Protein AF-0000000080194869 (afdb_homodimer)

Solvent-accessible surface area (backbone atoms only — not comparable to full-atom values): 41767 Å² total; per-residue (Å²): 126,69,78,68,64,64,16,72,63,57,71,73,49,74,93,70,53,72,65,72,45,51,55,56,50,19,60,76,53,68,20,44,69,25,45,59,92,60,49,65,45,48,46,53,67,65,44,53,49,39,43,52,49,51,62,72,37,24,84,84,41,18,60,51,36,20,68,37,50,48,48,32,43,66,62,29,32,49,43,50,25,54,52,46,25,64,74,42,74,34,86,83,55,42,61,69,20,38,37,48,28,40,13,42,47,22,34,52,30,38,46,30,50,30,46,28,39,77,64,29,23,33,37,39,50,33,45,41,68,62,59,57,59,49,34,33,45,60,30,34,28,38,82,32,75,32,58,48,42,81,43,91,80,39,36,22,59,58,39,43,64,51,69,67,51,48,57,67,53,57,52,97,46,45,44,35,40,47,42,54,44,32,21,69,55,48,1,16,41,68,48,69,67,59,50,48,53,51,48,52,52,28,62,76,65,53,28,37,36,41,35,41,27,49,31,50,64,30,38,69,81,43,74,64,74,62,66,50,50,42,90,84,26,39,76,37,23,41,37,30,25,34,47,20,72,68,45,41,26,49,5,57,29,48,15,23,35,38,31,37,46,84,64,35,49,51,31,47,58,49,38,42,52,39,38,29,40,53,43,24,48,58,39,52,18,47,21,54,32,52,55,53,38,72,76,44,68,46,55,61,53,52,27,51,54,48,49,52,35,44,52,51,50,43,49,46,36,43,74,47,66,31,47,44,24,49,42,29,18,55,48,35,34,30,30,41,48,77,54,44,38,50,85,78,42,50,55,88,84,48,77,87,51,53,58,20,45,35,38,27,55,38,33,20,72,77,45,29,35,24,41,35,31,41,45,74,20,43,55,82,91,49,28,83,79,34,30,49,26,34,32,35,34,40,45,50,46,68,65,56,54,50,53,38,42,63,36,48,48,62,50,55,80,41,45,52,80,76,75,71,86,114,127,69,78,67,63,65,17,70,63,57,72,74,50,74,93,70,54,72,66,73,46,52,55,56,50,18,60,75,52,68,22,46,68,26,46,58,91,60,49,64,48,48,46,53,67,68,44,55,49,38,43,51,49,52,61,72,37,25,86,85,41,18,59,51,34,21,67,37,49,46,50,32,43,67,62,29,34,46,42,52,24,53,53,45,22,64,74,43,73,34,87,82,54,42,62,68,21,40,35,47,28,41,13,41,47,22,35,52,30,38,45,30,51,31,47,29,38,78,62,27,23,34,37,38,49,34,45,40,68,62,60,57,59,47,35,34,44,60,29,34,26,39,84,31,74,32,59,47,41,80,45,92,78,37,37,22,59,58,38,41,65,52,68,68,52,49,57,68,54,57,52,96,46,44,44,35,40,47,41,56,44,33,20,68,54,49,0,16,40,68,50,70,67,60,50,47,52,52,47,50,52,28,62,74,65,52,28,36,34,39,35,39,28,51,31,50,64,30,39,70,81,44,74,64,72,61,66,49,49,42,91,84,25,42,74,36,24,40,39,29,26,34,47,20,71,68,44,39,25,49,4,57,28,47,15,23,35,37,30,38,45,84,64,36,49,51,32,47,58,49,38,44,50,39,37,27,39,52,42,24,48,59,40,51,17,47,20,55,32,53,57,53,39,72,76,47,65,46,56,60,52,51,27,51,54,46,49,53,34,45,51,50,51,43,48,45,35,45,74,45,67,32,49,43,25,49,42,30,19,57,50,35,34,31,30,42,49,77,53,44,39,51,85,77,41,49,55,88,84,48,77,86,51,53,58,21,45,34,38,28,56,40,34,19,72,77,46,29,35,23,42,35,32,41,44,74,21,43,55,81,91,49,29,83,79,36,30,49,26,34,32,36,34,40,46,50,46,69,66,57,53,51,52,37,42,64,36,48,49,62,50,55,80,42,45,53,78,76,74,74,84,112

Radius of gyration: 28.31 Å; Cα contacts (8 Å, |Δi|>4): 1845; chains: 2; bounding box: 58×111×61 Å

Organism: NCBI:txid67003

Sequence (844 aa):
MSLVRTADRLLTLPKETIWHEMTPLANEHKAVNLGQGFPSFPPPPFLLEELQRIIEESAIHPINHQYARAQGHPDLVAAIANMYIKRLSRVDVTESNVLVTNGTTQALNITFQALLNHGDEVIVFEPFYDAYIHDIELAGGVVKYVQLTPSESNIADDWCFSESQLLAAVTPKTKVILLNTPQNIPGKTWTRDELHLLTRVAIDKDLVVVSDEVYMTLAYDSPHISIASIPGMWERTLTVCSIGKMFSCTGWKIGWAVGPSWLIHPLSQIAAYQTFSVATPLQIAAARAIQRAEGNDYHEIHAAGYMVRRDLLCEVLTSIGLTPVKPSSGFFVLADISRVDPAHYYNPEDKQYAKDWQFCRWLVKAIGVCAIPTTAFCATESRKLYEKYVRFAFCKTEDDIREAAVRLKKLQNHFLESTKDKMSLVRTADRLLTLPKETIWHEMTPLANEHKAVNLGQGFPSFPPPPFLLEELQRIIEESAIHPINHQYARAQGHPDLVAAIANMYIKRLSRVDVTESNVLVTNGTTQALNITFQALLNHGDEVIVFEPFYDAYIHDIELAGGVVKYVQLTPSESNIADDWCFSESQLLAAVTPKTKVILLNTPQNIPGKTWTRDELHLLTRVAIDKDLVVVSDEVYMTLAYDSPHISIASIPGMWERTLTVCSIGKMFSCTGWKIGWAVGPSWLIHPLSQIAAYQTFSVATPLQIAAARAIQRAEGNDYHEIHAAGYMVRRDLLCEVLTSIGLTPVKPSSGFFVLADISRVDPAHYYNPEDKQYAKDWQFCRWLVKAIGVCAIPTTAFCATESRKLYEKYVRFAFCKTEDDIREAAVRLKKLQNHFLESTKDK

Structure (mmCIF, N/CA/C/O backbone):
data_AF-0000000080194869-model_v1
#
loop_
_entity.id
_entity.type
_entity.pdbx_description
1 polymer 'Putative kynurenine aminotransferase'
#
loop_
_atom_site.group_PDB
_atom_site.id
_atom_site.type_symbol
_atom_site.label_atom_id
_atom_site.label_alt_id
_atom_site.label_comp_id
_atom_site.label_asym_id
_atom_site.label_entity_id
_atom_site.label_seq_id
_atom_site.pdbx_PDB_ins_code
_atom_site.Cartn_x
_atom_site.Cartn_y
_atom_site.Cartn_z
_atom_site.occupancy
_atom_site.B_iso_or_equiv
_atom_site.auth_seq_id
_atom_site.auth_comp_id
_atom_site.auth_asym_id
_atom_site.auth_atom_id
_atom_site.pdbx_PDB_model_num
ATOM 1 N N . MET A 1 1 ? 24.688 3.416 -19.047 1 48.31 1 MET A N 1
ATOM 2 C CA . MET A 1 1 ? 23.453 3.605 -18.297 1 48.31 1 MET A CA 1
ATOM 3 C C . MET A 1 1 ? 22.234 3.393 -19.188 1 48.31 1 MET A C 1
ATOM 5 O O . MET A 1 1 ? 22.297 3.625 -20.391 1 48.31 1 MET A O 1
ATOM 9 N N . SER A 1 2 ? 21.328 2.465 -18.766 1 57.03 2 SER A N 1
ATOM 10 C CA . SER A 1 2 ? 20.172 2.197 -19.609 1 57.03 2 SER A CA 1
ATOM 11 C C . SER A 1 2 ? 19.531 3.494 -20.094 1 57.03 2 SER A C 1
ATOM 13 O O . SER A 1 2 ? 19.453 4.473 -19.359 1 57.03 2 SER A O 1
ATOM 15 N N . LEU A 1 3 ? 19.391 3.588 -21.312 1 66.31 3 LEU A N 1
ATOM 16 C CA . LEU A 1 3 ? 18.719 4.652 -22.047 1 66.31 3 LEU A CA 1
ATOM 17 C C . LEU A 1 3 ? 17.234 4.676 -21.719 1 66.31 3 LEU A C 1
ATOM 19 O O . LEU A 1 3 ? 16.5 5.574 -22.156 1 66.31 3 LEU A O 1
ATOM 23 N N . VAL A 1 4 ? 16.844 3.828 -20.859 1 77.31 4 VAL A N 1
ATOM 24 C CA . VAL A 1 4 ? 15.398 3.729 -20.625 1 77.31 4 VAL A CA 1
ATOM 25 C C . VAL A 1 4 ? 14.93 4.902 -19.766 1 77.31 4 VAL A C 1
ATOM 27 O O . VAL A 1 4 ? 15.469 5.137 -18.688 1 77.31 4 VAL A O 1
ATOM 30 N N . ARG A 1 5 ? 14.117 5.664 -20.375 1 88 5 ARG A N 1
ATOM 31 C CA . ARG A 1 5 ? 13.555 6.848 -19.734 1 88 5 ARG A CA 1
ATOM 32 C C . ARG A 1 5 ? 12.398 6.465 -18.797 1 88 5 ARG A C 1
ATOM 34 O O . ARG A 1 5 ? 11.586 5.602 -19.141 1 88 5 ARG A O 1
ATOM 41 N N . THR A 1 6 ? 12.312 7.098 -17.641 1 93.25 6 THR A N 1
ATOM 42 C CA . THR A 1 6 ? 11.219 6.91 -16.688 1 93.25 6 THR A CA 1
ATOM 43 C C . THR A 1 6 ? 9.922 7.504 -17.219 1 93.25 6 THR A C 1
ATOM 45 O O . THR A 1 6 ? 9.93 8.211 -18.234 1 93.25 6 THR A O 1
ATOM 48 N N . ALA A 1 7 ? 8.867 7.172 -16.656 1 95.5 7 ALA A N 1
ATOM 49 C CA . ALA A 1 7 ? 7.547 7.598 -17.094 1 95.5 7 ALA A CA 1
ATOM 50 C C . ALA A 1 7 ? 7.383 9.109 -16.969 1 95.5 7 ALA A C 1
ATOM 52 O O . ALA A 1 7 ? 7.871 9.711 -16 1 95.5 7 ALA A O 1
ATOM 53 N N . ASP A 1 8 ? 6.59 9.734 -17.812 1 94.12 8 ASP A N 1
ATOM 54 C CA . ASP A 1 8 ? 6.367 11.18 -17.875 1 94.12 8 ASP A CA 1
ATOM 55 C C . ASP A 1 8 ? 5.574 11.656 -16.656 1 94.12 8 ASP A C 1
ATOM 57 O O . ASP A 1 8 ? 5.707 12.812 -16.25 1 94.12 8 ASP A O 1
ATOM 61 N N . ARG A 1 9 ? 4.805 10.789 -16.078 1 93.19 9 ARG A N 1
ATOM 62 C CA . ARG A 1 9 ? 3.965 11.18 -14.953 1 93.19 9 ARG A CA 1
ATOM 63 C C . ARG A 1 9 ? 4.816 11.562 -13.75 1 93.19 9 ARG A C 1
ATOM 65 O O . ARG A 1 9 ? 4.344 12.266 -12.852 1 93.19 9 ARG A O 1
ATOM 72 N N . LEU A 1 10 ? 6.078 11.133 -13.727 1 93.62 10 LEU A N 1
ATOM 73 C CA . LEU A 1 10 ? 6.977 11.453 -12.617 1 93.62 10 LEU A CA 1
ATOM 74 C C . LEU A 1 10 ? 7.398 12.922 -12.664 1 93.62 10 LEU A C 1
ATOM 76 O O . LEU A 1 10 ? 7.922 13.445 -11.68 1 93.62 10 LEU A O 1
ATOM 80 N N . LEU A 1 11 ? 7.207 13.508 -13.82 1 89.81 11 LEU A N 1
ATOM 81 C CA . LEU A 1 11 ? 7.656 14.883 -14.023 1 89.81 11 LEU A CA 1
ATOM 82 C C . LEU A 1 11 ? 6.887 15.836 -13.117 1 89.81 11 LEU A C 1
ATOM 84 O O . LEU A 1 11 ? 7.359 16.938 -12.828 1 89.81 11 LEU A O 1
ATOM 88 N N . THR A 1 12 ? 5.715 15.43 -12.625 1 86.5 12 THR A N 1
ATOM 89 C CA . THR A 1 12 ? 4.891 16.297 -11.789 1 86.5 12 THR A CA 1
ATOM 90 C C . THR A 1 12 ? 5.309 16.188 -10.328 1 86.5 12 THR A C 1
ATOM 92 O O . THR A 1 12 ? 4.895 16.984 -9.492 1 86.5 12 THR A O 1
ATOM 95 N N . LEU A 1 13 ? 6.102 15.188 -9.984 1 89.19 13 LEU A N 1
ATOM 96 C CA . LEU A 1 13 ? 6.484 14.969 -8.594 1 89.19 13 LEU A CA 1
ATOM 97 C C . LEU A 1 13 ? 7.68 15.836 -8.219 1 89.19 13 LEU A C 1
ATOM 99 O O . LEU A 1 13 ? 8.586 16.047 -9.023 1 89.19 13 LEU A O 1
ATOM 103 N N . PRO A 1 14 ? 7.621 16.344 -6.988 1 83.81 14 PRO A N 1
ATOM 104 C CA . PRO A 1 14 ? 8.758 17.156 -6.555 1 83.81 14 PRO A CA 1
ATOM 105 C C . PRO A 1 14 ? 10.023 16.344 -6.336 1 83.81 14 PRO A C 1
ATOM 107 O O . PRO A 1 14 ? 9.945 15.164 -5.969 1 83.81 14 PRO A O 1
ATOM 110 N N . LYS A 1 15 ? 11.133 17 -6.574 1 75.75 15 LYS A N 1
ATOM 111 C CA . LYS A 1 15 ? 12.414 16.344 -6.352 1 75.75 15 LYS A CA 1
ATOM 112 C C . LYS A 1 15 ? 12.742 16.266 -4.859 1 75.75 15 LYS A C 1
ATOM 114 O O . LYS A 1 15 ? 13.32 15.289 -4.395 1 75.75 15 LYS A O 1
ATOM 119 N N . GLU A 1 16 ? 12.281 17.297 -4.23 1 77.5 16 GLU A N 1
ATOM 120 C CA . GLU A 1 16 ? 12.469 17.391 -2.785 1 77.5 16 GLU A CA 1
ATOM 121 C C . GLU A 1 16 ? 11.211 17.906 -2.098 1 77.5 16 GLU A C 1
ATOM 123 O O . GLU A 1 16 ? 10.484 18.734 -2.666 1 77.5 16 GLU A O 1
ATOM 128 N N . THR A 1 17 ? 11 17.25 -0.935 1 81.81 17 THR A N 1
ATOM 129 C CA . THR A 1 17 ? 9.867 17.719 -0.139 1 81.81 17 THR A CA 1
ATOM 130 C C . THR A 1 17 ? 10.344 18.391 1.141 1 81.81 17 THR A C 1
ATOM 132 O O . THR A 1 17 ? 11.539 18.406 1.435 1 81.81 17 THR A O 1
ATOM 135 N N . ILE A 1 18 ? 9.445 19.031 1.821 1 84.94 18 ILE A N 1
ATOM 136 C CA . ILE A 1 18 ? 9.75 19.672 3.096 1 84.94 18 ILE A CA 1
ATOM 137 C C . ILE A 1 18 ? 10.281 18.641 4.082 1 84.94 18 ILE A C 1
ATOM 139 O O . ILE A 1 18 ? 11.156 18.953 4.898 1 84.94 18 ILE A O 1
ATOM 143 N N . TRP A 1 19 ? 9.875 17.406 3.932 1 81.94 19 TRP A N 1
ATOM 144 C CA . TRP A 1 19 ? 10.234 16.344 4.867 1 81.94 19 TRP A CA 1
ATOM 145 C C . TRP A 1 19 ? 11.672 15.891 4.637 1 81.94 19 TRP A C 1
ATOM 147 O O . TRP A 1 19 ? 12.367 15.508 5.586 1 81.94 19 TRP A O 1
ATOM 157 N N . HIS A 1 20 ? 12.094 15.938 3.402 1 81.88 20 HIS A N 1
ATOM 158 C CA . HIS A 1 20 ? 13.461 15.57 3.047 1 81.88 20 HIS A CA 1
ATOM 159 C C . HIS A 1 20 ? 14.461 16.609 3.541 1 81.88 20 HIS A C 1
ATOM 161 O O . HIS A 1 20 ? 15.648 16.328 3.66 1 81.88 20 HIS A O 1
ATOM 167 N N . GLU A 1 21 ? 13.922 17.688 3.875 1 88.5 21 GLU A N 1
ATOM 168 C CA . GLU A 1 21 ? 14.805 18.766 4.305 1 88.5 21 GLU A CA 1
ATOM 169 C C . GLU A 1 21 ? 14.82 18.906 5.824 1 88.5 21 GLU A C 1
ATOM 171 O O . GLU A 1 21 ? 15.883 18.844 6.449 1 88.5 21 GLU A O 1
ATOM 176 N N . MET A 1 22 ? 13.672 18.984 6.387 1 92.81 22 MET A N 1
ATOM 177 C CA . MET A 1 22 ? 13.586 19.484 7.758 1 92.81 22 MET A CA 1
ATOM 178 C C . MET A 1 22 ? 13.961 18.391 8.758 1 92.81 22 MET A C 1
ATOM 180 O O . MET A 1 22 ? 14.578 18.672 9.789 1 92.81 22 MET A O 1
ATOM 184 N N . THR A 1 23 ? 13.531 17.125 8.461 1 88.56 23 THR A N 1
ATOM 185 C CA . THR A 1 23 ? 13.828 16.062 9.398 1 88.56 23 THR A CA 1
ATOM 186 C C . THR A 1 23 ? 15.328 15.797 9.477 1 88.56 23 THR A C 1
ATOM 188 O O . THR A 1 23 ? 15.906 15.766 10.562 1 88.56 23 THR A O 1
ATOM 191 N N . PRO A 1 24 ? 16 15.711 8.344 1 88.31 24 PRO A N 1
ATOM 192 C CA . PRO A 1 24 ? 17.453 15.57 8.414 1 88.31 24 PRO A CA 1
ATOM 193 C C . PRO A 1 24 ? 18.141 16.766 9.062 1 88.31 24 PRO A C 1
ATOM 195 O O . PRO A 1 24 ? 19.109 16.609 9.812 1 88.31 24 PRO A O 1
ATOM 198 N N . LEU A 1 25 ? 17.672 17.906 8.789 1 95 25 LEU A N 1
ATOM 199 C CA . LEU A 1 25 ? 18.219 19.109 9.391 1 95 25 LEU A CA 1
ATOM 200 C C . LEU A 1 25 ? 18.078 19.078 10.906 1 95 25 LEU A C 1
ATOM 202 O O . LEU A 1 25 ? 19.016 19.422 11.625 1 95 25 LEU A O 1
ATOM 206 N N . ALA A 1 26 ? 16.906 18.688 11.375 1 95.81 26 ALA A N 1
ATOM 207 C CA . ALA A 1 26 ? 16.656 18.562 12.805 1 95.81 26 ALA A CA 1
ATOM 208 C C . ALA A 1 26 ? 17.609 17.562 13.445 1 95.81 26 ALA A C 1
ATOM 210 O O . ALA A 1 26 ? 18.141 17.797 14.531 1 95.81 26 ALA A O 1
ATOM 211 N N . ASN A 1 27 ? 17.812 16.484 12.805 1 92 27 ASN A N 1
ATOM 212 C CA . ASN A 1 27 ? 18.719 15.453 13.297 1 92 27 ASN A CA 1
ATOM 213 C C . ASN A 1 27 ? 20.156 15.961 13.359 1 92 27 ASN A C 1
ATOM 215 O O . ASN A 1 27 ? 20.859 15.727 14.344 1 92 27 ASN A O 1
ATOM 219 N N . GLU A 1 28 ? 20.547 16.578 12.336 1 95.62 28 GLU A N 1
ATOM 220 C CA . GLU A 1 28 ? 21.906 17.109 12.242 1 95.62 28 GLU A CA 1
ATOM 221 C C . GLU A 1 28 ? 22.203 18.078 13.391 1 95.62 28 GLU A C 1
ATOM 223 O O . GLU A 1 28 ? 23.312 18.094 13.914 1 95.62 28 GLU A O 1
ATOM 228 N N . HIS A 1 29 ? 21.234 18.75 13.836 1 97.25 29 HIS A N 1
ATOM 229 C CA . HIS A 1 29 ? 21.453 19.781 14.844 1 97.25 29 HIS A CA 1
ATOM 230 C C . HIS A 1 29 ? 20.906 19.359 16.203 1 97.25 29 HIS A C 1
ATOM 232 O O . HIS A 1 29 ? 20.797 20.172 17.125 1 97.25 29 HIS A O 1
ATOM 238 N N . LYS A 1 30 ? 20.438 18.109 16.281 1 96.06 30 LYS A N 1
ATOM 239 C CA . LYS A 1 30 ? 19.906 17.562 17.516 1 96.06 30 LYS A CA 1
ATOM 240 C C . LYS A 1 30 ? 18.781 18.422 18.062 1 96.06 30 LYS A C 1
ATOM 242 O O . LYS A 1 30 ? 18.75 18.734 19.266 1 96.06 30 LYS A O 1
ATOM 247 N N . ALA A 1 31 ? 18 18.938 17.188 1 97.31 31 ALA A N 1
ATOM 248 C CA . ALA A 1 31 ? 16.875 19.797 17.562 1 97.31 31 ALA A CA 1
ATOM 249 C C . ALA A 1 31 ? 15.711 18.953 18.094 1 97.31 31 ALA A C 1
ATOM 251 O O . ALA A 1 31 ? 15.578 17.781 17.766 1 97.31 31 ALA A O 1
ATOM 252 N N . VAL A 1 32 ? 14.953 19.562 19.031 1 96.88 32 VAL A N 1
ATOM 253 C CA . VAL A 1 32 ? 13.656 18.969 19.359 1 96.88 32 VAL A CA 1
ATOM 254 C C . VAL A 1 32 ? 12.727 19.047 18.156 1 96.88 32 VAL A C 1
ATOM 256 O O . VAL A 1 32 ? 12.438 20.141 17.656 1 96.88 32 VAL A O 1
ATOM 259 N N . ASN A 1 33 ? 12.312 17.922 17.656 1 95.38 33 ASN A N 1
ATOM 260 C CA . ASN A 1 33 ? 11.523 17.891 16.422 1 95.38 33 ASN A CA 1
ATOM 261 C C . ASN A 1 33 ? 10.031 18.016 16.719 1 95.38 33 ASN A C 1
ATOM 263 O O . ASN A 1 33 ? 9.352 17 16.922 1 95.38 33 ASN A O 1
ATOM 267 N N . LEU A 1 34 ? 9.484 19.172 16.609 1 97 34 LEU A N 1
ATOM 268 C CA . LEU A 1 34 ? 8.047 19.391 16.703 1 97 34 LEU A CA 1
ATOM 269 C C . LEU A 1 34 ? 7.441 19.625 15.32 1 97 34 LEU A C 1
ATOM 271 O O . LEU A 1 34 ? 6.398 20.266 15.188 1 97 34 LEU A O 1
ATOM 275 N N . GLY A 1 35 ? 8.188 19.203 14.328 1 94.06 35 GLY A N 1
ATOM 276 C CA . GLY A 1 35 ? 7.703 19.359 12.969 1 94.06 35 GLY A CA 1
ATOM 277 C C . GLY A 1 35 ? 6.949 18.141 12.469 1 94.06 35 GLY A C 1
ATOM 278 O O . GLY A 1 35 ? 6.02 18.266 11.672 1 94.06 35 GLY A O 1
ATOM 279 N N . GLN A 1 36 ? 7.332 16.984 12.883 1 85.31 36 GLN A N 1
ATOM 280 C CA . GLN A 1 36 ? 6.754 15.75 12.375 1 85.31 36 GLN A CA 1
ATOM 281 C C . GLN A 1 36 ? 5.441 15.422 13.086 1 85.31 36 GLN A C 1
ATOM 283 O O . GLN A 1 36 ? 5.336 15.57 14.305 1 85.31 36 GLN A O 1
ATOM 288 N N . GLY A 1 37 ? 4.492 14.945 12.273 1 87.25 37 GLY A N 1
ATOM 289 C CA . GLY A 1 37 ? 3.141 14.719 12.766 1 87.25 37 GLY A CA 1
ATOM 290 C C . GLY A 1 37 ? 2.867 13.266 13.109 1 87.25 37 GLY A C 1
ATOM 291 O O . GLY A 1 37 ? 1.902 12.68 12.617 1 87.25 37 GLY A O 1
ATOM 292 N N . PHE A 1 38 ? 3.717 12.625 13.938 1 89.81 38 PHE A N 1
ATOM 293 C CA . PHE A 1 38 ? 3.371 11.328 14.508 1 89.81 38 PHE A CA 1
ATOM 294 C C . PHE A 1 38 ? 3.746 11.273 15.984 1 89.81 38 PHE A C 1
ATOM 296 O O . PHE A 1 38 ? 4.695 11.93 16.422 1 89.81 38 PHE A O 1
ATOM 303 N N . PRO A 1 39 ? 3.041 10.453 16.75 1 94 39 PRO A N 1
ATOM 304 C CA . PRO A 1 39 ? 3.184 10.414 18.219 1 94 39 PRO A CA 1
ATOM 305 C C . PRO A 1 39 ? 4.551 9.898 18.656 1 94 39 PRO A C 1
ATOM 307 O O . PRO A 1 39 ? 5.109 9 18.031 1 94 39 PRO A O 1
ATOM 310 N N . SER A 1 40 ? 5 10.445 19.75 1 93.06 40 SER A N 1
ATOM 311 C CA . SER A 1 40 ? 6.242 9.969 20.344 1 93.06 40 SER A CA 1
ATOM 312 C C . SER A 1 40 ? 5.973 9.023 21.516 1 93.06 40 SER A C 1
ATOM 314 O O . SER A 1 40 ? 6.852 8.773 22.344 1 93.06 40 SER A O 1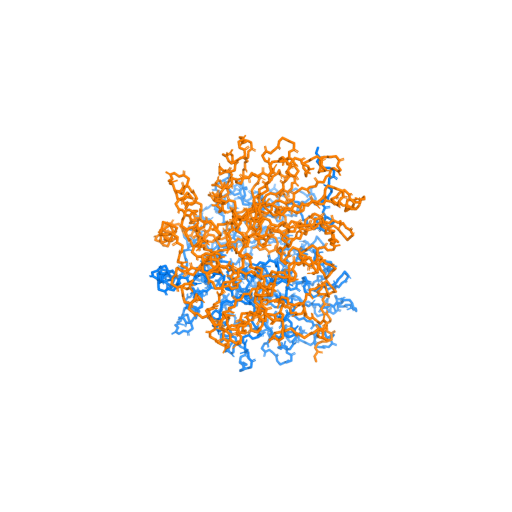
ATOM 316 N N . PHE A 1 41 ? 4.801 8.578 21.672 1 94.25 41 PHE A N 1
ATOM 317 C CA . PHE A 1 41 ? 4.398 7.621 22.703 1 94.25 41 PHE A CA 1
ATOM 318 C C . PHE A 1 41 ? 3.744 6.398 22.062 1 94.25 41 PHE A C 1
ATOM 320 O O . PHE A 1 41 ? 3.361 6.43 20.891 1 94.25 41 PHE A O 1
ATOM 327 N N . PRO A 1 42 ? 3.662 5.266 22.766 1 95.94 42 PRO A N 1
ATOM 328 C CA . PRO A 1 42 ? 3.154 4.02 22.188 1 95.94 42 PRO A CA 1
ATOM 329 C C . PRO A 1 42 ? 1.64 4.031 22 1 95.94 42 PRO A C 1
ATOM 331 O O . PRO A 1 42 ? 0.948 4.875 22.578 1 95.94 42 PRO A O 1
ATOM 334 N N . PRO A 1 43 ? 1.133 3.084 21.156 1 97.62 43 PRO A N 1
ATOM 335 C CA . PRO A 1 43 ? -0.316 2.881 21.094 1 97.62 43 PRO A CA 1
ATOM 336 C C . PRO A 1 43 ? -0.918 2.477 22.438 1 97.62 43 PRO A C 1
ATOM 338 O O . PRO A 1 43 ? -0.188 2.09 23.344 1 97.62 43 PRO A O 1
ATOM 341 N N . PRO A 1 44 ? -2.217 2.645 22.547 1 97.44 44 PRO A N 1
ATOM 342 C CA . PRO A 1 44 ? -2.83 2.188 23.797 1 97.44 44 PRO A CA 1
ATOM 343 C C . PRO A 1 44 ? -2.6 0.701 24.062 1 97.44 44 PRO A C 1
ATOM 345 O O . PRO A 1 44 ? -2.602 -0.102 23.125 1 97.44 44 PRO A O 1
ATOM 348 N N . PRO A 1 45 ? -2.49 0.304 25.328 1 97 45 PRO A N 1
ATOM 349 C CA . PRO A 1 45 ? -2.168 -1.078 25.688 1 97 45 PRO A CA 1
ATOM 350 C C . PRO A 1 45 ? -3.156 -2.086 25.094 1 97 45 PRO A C 1
ATOM 352 O O . PRO A 1 45 ? -2.76 -3.182 24.703 1 97 45 PRO A O 1
ATOM 355 N N . PHE A 1 46 ? -4.43 -1.732 25.016 1 97.5 46 PHE A N 1
ATOM 356 C CA . PHE A 1 46 ? -5.414 -2.713 24.594 1 97.5 46 PHE A CA 1
ATOM 357 C C . PHE A 1 46 ? -5.219 -3.061 23.109 1 97.5 46 PHE A C 1
ATOM 359 O O . PHE A 1 46 ? -5.539 -4.172 22.688 1 97.5 46 PHE A O 1
ATOM 366 N N . LEU A 1 47 ? -4.781 -2.131 22.297 1 98.44 47 LEU A N 1
ATOM 367 C CA . LEU A 1 47 ? -4.461 -2.447 20.906 1 98.44 47 LEU A CA 1
ATOM 368 C C . LEU A 1 47 ? -3.311 -3.447 20.828 1 98.44 47 LEU A C 1
ATOM 370 O O . LEU A 1 47 ? -3.369 -4.406 20.062 1 98.44 47 LEU A O 1
ATOM 374 N N . LEU A 1 48 ? -2.209 -3.229 21.609 1 98.62 48 LEU A N 1
ATOM 375 C CA . LEU A 1 48 ? -1.042 -4.102 21.641 1 98.62 48 LEU A CA 1
ATOM 376 C C . LEU A 1 48 ? -1.408 -5.484 22.172 1 98.62 48 LEU A C 1
ATOM 378 O O . LEU A 1 48 ? -0.873 -6.496 21.719 1 98.62 48 LEU A O 1
ATOM 382 N N . GLU A 1 49 ? -2.336 -5.527 23.125 1 98.5 49 GLU A N 1
ATOM 383 C CA . GLU A 1 49 ? -2.838 -6.789 23.656 1 98.5 49 GLU A CA 1
ATOM 384 C C . GLU A 1 49 ? -3.518 -7.621 22.578 1 98.5 49 GLU A C 1
ATOM 386 O O . GLU A 1 49 ? -3.365 -8.844 22.531 1 98.5 49 GLU A O 1
ATOM 391 N N . GLU A 1 50 ? -4.293 -6.957 21.719 1 98.62 50 GLU A N 1
ATOM 392 C CA . GLU A 1 50 ? -4.969 -7.676 20.641 1 98.62 50 GLU A CA 1
ATOM 393 C C . GLU A 1 50 ? -3.963 -8.25 19.656 1 98.62 50 GLU A C 1
ATOM 395 O O . GLU A 1 50 ? -4.168 -9.344 19.125 1 98.62 50 GLU A O 1
ATOM 400 N N . LEU A 1 51 ? -2.896 -7.508 19.359 1 98.69 51 LEU A N 1
ATOM 401 C CA . LEU A 1 51 ? -1.853 -8.047 18.5 1 98.69 51 LEU A CA 1
ATOM 402 C C . LEU A 1 51 ? -1.175 -9.25 19.141 1 98.69 51 LEU A C 1
ATOM 404 O O . LEU A 1 51 ? -0.879 -10.234 18.469 1 98.69 51 LEU A O 1
ATOM 408 N N . GLN A 1 52 ? -0.9 -9.156 20.438 1 98.62 52 GLN A N 1
ATOM 409 C CA . GLN A 1 52 ? -0.315 -10.266 21.188 1 98.62 52 GLN A CA 1
ATOM 410 C C . GLN A 1 52 ? -1.2 -11.508 21.109 1 98.62 52 GLN A C 1
ATOM 412 O O . GLN A 1 52 ? -0.702 -12.625 20.922 1 98.62 52 GLN A O 1
ATOM 417 N N . ARG A 1 53 ? -2.455 -11.336 21.203 1 98.5 53 ARG A N 1
ATOM 418 C CA . ARG A 1 53 ? -3.398 -12.445 21.141 1 98.5 53 ARG A CA 1
ATOM 419 C C . ARG A 1 53 ? -3.35 -13.117 19.766 1 98.5 53 ARG A C 1
ATOM 421 O O . ARG A 1 53 ? -3.477 -14.344 19.672 1 98.5 53 ARG A O 1
ATOM 428 N N . ILE A 1 54 ? -3.207 -12.383 18.734 1 98.38 54 ILE A N 1
ATOM 429 C CA . ILE A 1 54 ? -3.133 -12.93 17.375 1 98.38 54 ILE A CA 1
ATOM 430 C C . ILE A 1 54 ? -1.896 -13.812 17.25 1 98.38 54 ILE A C 1
ATOM 432 O O . ILE A 1 54 ? -1.938 -14.859 16.594 1 98.38 54 ILE A O 1
ATOM 436 N N . ILE A 1 55 ? -0.766 -13.352 17.875 1 98.44 55 ILE A N 1
ATOM 437 C CA . ILE A 1 55 ? 0.451 -14.156 17.875 1 98.44 55 ILE A CA 1
ATOM 438 C C . ILE A 1 55 ? 0.198 -15.469 18.625 1 98.44 55 ILE A C 1
ATOM 440 O O . ILE A 1 55 ? 0.558 -16.547 18.125 1 98.44 55 ILE A O 1
ATOM 444 N N . GLU A 1 56 ? -0.497 -15.375 19.672 1 98 56 GLU A N 1
ATOM 445 C CA . GLU A 1 56 ? -0.764 -16.547 20.5 1 98 56 GLU A CA 1
ATOM 446 C C . GLU A 1 56 ? -1.699 -17.516 19.812 1 98 56 GLU A C 1
ATOM 448 O O . GLU A 1 56 ? -1.605 -18.734 20.016 1 98 56 GLU A O 1
ATOM 453 N N . GLU A 1 57 ? -2.525 -16.969 18.922 1 97.31 57 GLU A N 1
ATOM 454 C CA . GLU A 1 57 ? -3.535 -17.781 18.25 1 97.31 57 GLU A CA 1
ATOM 455 C C . GLU A 1 57 ? -3.002 -18.344 16.922 1 97.31 57 GLU A C 1
ATOM 457 O O . GLU A 1 57 ? -3.719 -19.047 16.203 1 97.31 57 GLU A O 1
ATOM 462 N N . SER A 1 58 ? -1.791 -18.203 16.672 1 97.44 58 SER A N 1
ATOM 463 C CA . SER A 1 58 ? -1.259 -18.453 15.344 1 97.44 58 SER A CA 1
ATOM 464 C C . SER A 1 58 ? -1.333 -19.938 15 1 97.44 58 SER A C 1
ATOM 466 O O . SER A 1 58 ? -1.565 -20.312 13.844 1 97.44 58 SER A O 1
ATOM 468 N N . ALA A 1 59 ? -1.141 -20.812 15.977 1 95.19 59 ALA A N 1
ATOM 469 C CA . ALA A 1 59 ? -1.17 -22.25 15.734 1 95.19 59 ALA A CA 1
ATOM 470 C C . ALA A 1 59 ? -2.582 -22.719 15.391 1 95.19 59 ALA A C 1
ATOM 472 O O . ALA A 1 59 ? -2.764 -23.609 14.555 1 95.19 59 ALA A O 1
ATOM 473 N N . ILE A 1 60 ? -3.559 -22.094 15.977 1 96.12 60 ILE A N 1
ATOM 474 C CA . ILE A 1 60 ? -4.949 -22.516 15.812 1 96.12 60 ILE A CA 1
ATOM 475 C C . ILE A 1 60 ? -5.574 -21.781 14.633 1 96.12 60 ILE A C 1
ATOM 477 O O . ILE A 1 60 ? -6.469 -22.312 13.969 1 96.12 60 ILE A O 1
ATOM 481 N N . HIS A 1 61 ? -5.094 -20.609 14.391 1 96.56 61 HIS A N 1
ATOM 482 C CA . HIS A 1 61 ? -5.605 -19.781 13.297 1 96.56 61 HIS A CA 1
ATOM 483 C C . HIS A 1 61 ? -4.473 -19.266 12.422 1 96.56 61 HIS A C 1
ATOM 485 O O . HIS A 1 61 ? -4.281 -18.062 12.297 1 96.56 61 HIS A O 1
ATOM 491 N N . PRO A 1 62 ? -3.818 -20.188 11.727 1 96.38 62 PRO A N 1
ATOM 492 C CA . PRO A 1 62 ? -2.676 -19.766 10.922 1 96.38 62 PRO A CA 1
ATOM 493 C C . PRO A 1 62 ? -3.068 -18.781 9.812 1 96.38 62 PRO A C 1
ATOM 495 O O . PRO A 1 62 ? -2.232 -18 9.344 1 96.38 62 PRO A O 1
ATOM 498 N N . ILE A 1 63 ? -4.363 -18.734 9.445 1 95.06 63 ILE A N 1
ATOM 499 C CA . ILE A 1 63 ? -4.859 -17.906 8.359 1 95.06 63 ILE A CA 1
ATOM 500 C C . ILE A 1 63 ? -4.762 -16.422 8.75 1 95.06 63 ILE A C 1
ATOM 502 O O . ILE A 1 63 ? -4.793 -15.547 7.887 1 95.06 63 ILE A O 1
ATOM 506 N N . ASN A 1 64 ? -4.578 -16.156 10.07 1 97.69 64 ASN A N 1
ATOM 507 C CA . ASN A 1 64 ? -4.449 -14.789 10.562 1 97.69 64 ASN A CA 1
ATOM 508 C C . ASN A 1 64 ? -3.15 -14.141 10.086 1 97.69 64 ASN A C 1
ATOM 510 O O . ASN A 1 64 ? -2.979 -12.93 10.203 1 97.69 64 ASN A O 1
ATOM 514 N N . HIS A 1 65 ? -2.287 -14.938 9.516 1 98.25 65 HIS A N 1
ATOM 515 C CA . HIS A 1 65 ? -1.01 -14.438 9.023 1 98.25 65 HIS A CA 1
ATOM 516 C C . HIS A 1 65 ? -0.926 -14.531 7.504 1 98.25 65 HIS A C 1
ATOM 518 O O . HIS A 1 65 ? 0.121 -14.25 6.918 1 98.25 65 HIS A O 1
ATOM 524 N N . GLN A 1 66 ? -2.004 -14.898 6.801 1 97.25 66 GLN A N 1
ATOM 525 C CA . GLN A 1 66 ? -2.074 -15.031 5.348 1 97.25 66 GLN A CA 1
ATOM 526 C C . GLN A 1 66 ? -2.916 -13.914 4.742 1 97.25 66 GLN A C 1
ATOM 528 O O . GLN A 1 66 ? -3.473 -13.078 5.461 1 97.25 66 GLN A O 1
ATOM 533 N N . TYR A 1 67 ? -3.037 -13.875 3.438 1 94.94 67 TYR A N 1
ATOM 534 C CA . TYR A 1 67 ? -3.742 -12.82 2.721 1 94.94 67 TYR A CA 1
ATOM 535 C C . TYR A 1 67 ? -5.148 -12.625 3.279 1 94.94 67 TYR A C 1
ATOM 537 O O . TYR A 1 67 ? -5.859 -13.602 3.539 1 94.94 67 TYR A O 1
ATOM 545 N N . ALA A 1 68 ? -5.516 -11.375 3.459 1 93.94 68 ALA A N 1
ATOM 546 C CA . ALA A 1 68 ? -6.934 -11.047 3.574 1 93.94 68 ALA A CA 1
ATOM 547 C C . ALA A 1 68 ? -7.562 -10.828 2.201 1 93.94 68 ALA A C 1
ATOM 549 O O . ALA A 1 68 ? -6.855 -10.734 1.195 1 93.94 68 ALA A O 1
ATOM 550 N N . ARG A 1 69 ? -8.883 -10.781 2.236 1 90.75 69 ARG A N 1
ATOM 551 C CA . ARG A 1 69 ? -9.586 -10.367 1.023 1 90.75 69 ARG A CA 1
ATOM 552 C C . ARG A 1 69 ? -9.133 -8.984 0.574 1 90.75 69 ARG A C 1
ATOM 554 O O . ARG A 1 69 ? -8.75 -8.148 1.399 1 90.75 69 ARG A O 1
ATOM 561 N N . ALA A 1 70 ? -9.18 -8.742 -0.687 1 91.44 70 ALA A N 1
ATOM 562 C CA . ALA A 1 70 ? -8.703 -7.477 -1.254 1 91.44 70 ALA A CA 1
ATOM 563 C C . ALA A 1 70 ? -9.445 -6.289 -0.641 1 91.44 70 ALA A C 1
ATOM 565 O O . ALA A 1 70 ? -8.859 -5.223 -0.447 1 91.44 70 ALA A O 1
ATOM 566 N N . GLN A 1 71 ? -10.695 -6.473 -0.265 1 95.06 71 GLN A N 1
ATOM 567 C CA . GLN A 1 71 ? -11.5 -5.398 0.307 1 95.06 71 GLN A CA 1
ATOM 568 C C . GLN A 1 71 ? -11.148 -5.168 1.773 1 95.06 71 GLN A C 1
ATOM 570 O O . GLN A 1 71 ? -11.539 -4.156 2.359 1 95.06 71 GLN A O 1
ATOM 575 N N . GLY A 1 72 ? -10.43 -6.105 2.371 1 97.31 72 GLY A N 1
ATOM 576 C CA . GLY A 1 72 ? -10.086 -6.066 3.781 1 97.31 72 GLY A CA 1
ATOM 577 C C . GLY A 1 72 ? -10.555 -7.289 4.547 1 97.31 72 GLY A C 1
ATOM 578 O O . GLY A 1 72 ? -11.438 -8.016 4.086 1 97.31 72 GLY A O 1
ATOM 579 N N . HIS A 1 73 ? -9.922 -7.562 5.609 1 97.81 73 HIS A N 1
ATOM 580 C CA . HIS A 1 73 ? -10.367 -8.648 6.473 1 97.81 73 HIS A CA 1
ATOM 581 C C . HIS A 1 73 ? -11.82 -8.453 6.895 1 97.81 73 HIS A C 1
ATOM 583 O O . HIS A 1 73 ? -12.219 -7.355 7.277 1 97.81 73 HIS A O 1
ATOM 589 N N . PRO A 1 74 ? -12.641 -9.492 6.867 1 96.94 74 PRO A N 1
ATOM 590 C CA . PRO A 1 74 ? -14.062 -9.344 7.156 1 96.94 74 PRO A CA 1
ATOM 591 C C . PRO A 1 74 ? -14.328 -8.719 8.523 1 96.94 74 PRO A C 1
ATOM 593 O O . PRO A 1 74 ? -15.242 -7.898 8.672 1 96.94 74 PRO A O 1
ATOM 596 N N . ASP A 1 75 ? -13.508 -9.055 9.516 1 98.06 75 ASP A N 1
ATOM 597 C CA . ASP A 1 75 ? -13.68 -8.516 10.859 1 98.06 75 ASP A CA 1
ATOM 598 C C . ASP A 1 75 ? -13.492 -7 10.875 1 98.06 75 ASP A C 1
ATOM 600 O O . ASP A 1 75 ? -14.242 -6.281 11.539 1 98.06 75 ASP A O 1
ATOM 604 N N . LEU A 1 76 ? -12.484 -6.52 10.188 1 98.75 76 LEU A N 1
ATOM 605 C CA . LEU A 1 76 ? -12.227 -5.086 10.172 1 98.75 76 LEU A CA 1
ATOM 606 C C . LEU A 1 76 ? -13.289 -4.352 9.367 1 98.75 76 LEU A C 1
ATOM 608 O O . LEU A 1 76 ? -13.75 -3.279 9.766 1 98.75 76 LEU A O 1
ATOM 612 N N . VAL A 1 77 ? -13.648 -4.922 8.211 1 98.56 77 VAL A N 1
ATOM 613 C CA . VAL A 1 77 ? -14.695 -4.328 7.383 1 98.56 77 VAL A CA 1
ATOM 614 C C . VAL A 1 77 ? -15.984 -4.188 8.188 1 98.56 77 VAL A C 1
ATOM 616 O O . VAL A 1 77 ? -16.625 -3.139 8.164 1 98.56 77 VAL A O 1
ATOM 619 N N . ALA A 1 78 ? -16.297 -5.211 8.922 1 98.19 78 ALA A N 1
ATOM 620 C CA . ALA A 1 78 ? -17.5 -5.18 9.75 1 98.19 78 ALA A CA 1
ATOM 621 C C . ALA A 1 78 ? -17.391 -4.141 10.859 1 98.19 78 ALA A C 1
ATOM 623 O O . ALA A 1 78 ? -18.344 -3.414 11.141 1 98.19 78 ALA A O 1
ATOM 624 N N . ALA A 1 79 ? -16.266 -4.09 11.523 1 98.31 79 ALA A N 1
ATOM 625 C CA . ALA A 1 79 ? -16.047 -3.127 12.602 1 98.31 79 ALA A CA 1
ATOM 626 C C . ALA A 1 79 ? -16.172 -1.694 12.086 1 98.31 79 ALA A C 1
ATOM 628 O O . ALA A 1 79 ? -16.781 -0.845 12.742 1 98.31 79 ALA A O 1
ATOM 629 N N . ILE A 1 80 ? -15.648 -1.426 10.914 1 98.56 80 ILE A N 1
ATOM 630 C CA . ILE A 1 80 ? -15.711 -0.099 10.312 1 98.56 80 ILE A CA 1
ATOM 631 C C . ILE A 1 80 ? -17.141 0.223 9.914 1 98.56 80 ILE A C 1
ATOM 633 O O . ILE A 1 80 ? -17.641 1.322 10.18 1 98.56 80 ILE A O 1
ATOM 637 N N . ALA A 1 81 ? -17.781 -0.755 9.242 1 98.38 81 ALA A N 1
ATOM 638 C CA . ALA A 1 81 ? -19.172 -0.543 8.859 1 98.38 81 ALA A CA 1
ATOM 639 C C . ALA A 1 81 ? -20.016 -0.176 10.07 1 98.38 81 ALA A C 1
ATOM 641 O O . ALA A 1 81 ? -20.781 0.792 10.031 1 98.38 81 ALA A O 1
ATOM 642 N N . ASN A 1 82 ? -19.875 -0.88 11.141 1 97.62 82 ASN A N 1
ATOM 643 C CA . ASN A 1 82 ? -20.625 -0.627 12.359 1 97.62 82 ASN A CA 1
ATOM 644 C C . ASN A 1 82 ? -20.312 0.751 12.938 1 97.62 82 ASN A C 1
ATOM 646 O O . ASN A 1 82 ? -21.219 1.447 13.414 1 97.62 82 ASN A O 1
ATOM 650 N N . MET A 1 83 ? -19.094 1.079 12.93 1 96.81 83 MET A N 1
ATOM 651 C CA . MET A 1 83 ? -18.688 2.396 13.406 1 96.81 83 MET A CA 1
ATOM 652 C C . MET A 1 83 ? -19.391 3.502 12.633 1 96.81 83 MET A C 1
ATOM 654 O O . MET A 1 83 ? -19.859 4.48 13.219 1 96.81 83 MET A O 1
ATOM 658 N N . TYR A 1 84 ? -19.547 3.346 11.344 1 97.56 84 TYR A N 1
ATOM 659 C CA . TYR A 1 84 ? -20.094 4.414 10.516 1 97.56 84 TYR A CA 1
ATOM 660 C C . TYR A 1 84 ? -21.625 4.383 10.531 1 97.56 84 TYR A C 1
ATOM 662 O O . TYR A 1 84 ? -22.281 5.402 10.281 1 97.56 84 TYR A O 1
ATOM 670 N N . ILE A 1 85 ? -22.234 3.197 10.789 1 97.5 85 ILE A N 1
ATOM 671 C CA . ILE A 1 85 ? -23.672 3.172 11.047 1 97.5 85 ILE A CA 1
ATOM 672 C C . ILE A 1 85 ? -24 4.152 12.172 1 97.5 85 ILE A C 1
ATOM 674 O O . ILE A 1 85 ? -24.938 4.945 12.047 1 97.5 85 ILE A O 1
ATOM 678 N N . LYS A 1 86 ? -23.219 4.137 13.195 1 94.56 86 LYS A N 1
ATOM 679 C CA . LYS A 1 86 ? -23.453 4.996 14.352 1 94.56 86 LYS A CA 1
ATOM 680 C C . LYS A 1 86 ? -23.078 6.441 14.047 1 94.56 86 LYS A C 1
ATOM 682 O O . LYS A 1 86 ? -23.844 7.363 14.336 1 94.56 86 LYS A O 1
ATOM 687 N N . ARG A 1 87 ? -21.969 6.668 13.422 1 93.88 87 ARG A N 1
ATOM 688 C CA . ARG A 1 87 ? -21.422 8 13.195 1 93.88 87 ARG A CA 1
ATOM 689 C C . ARG A 1 87 ? -22.281 8.789 12.211 1 93.88 87 ARG A C 1
ATOM 691 O O . ARG A 1 87 ? -22.406 10.008 12.32 1 93.88 87 ARG A O 1
ATOM 698 N N . LEU A 1 88 ? -22.828 8.086 11.281 1 96.31 88 LEU A N 1
ATOM 699 C CA . LEU A 1 88 ? -23.609 8.75 10.234 1 96.31 88 LEU A CA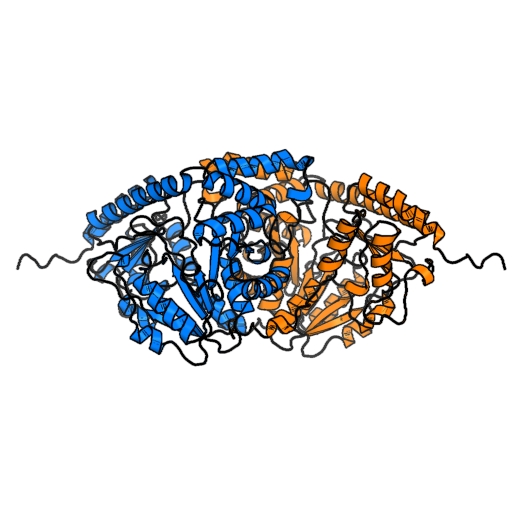 1
ATOM 700 C C . LEU A 1 88 ? -25.094 8.617 10.5 1 96.31 88 LEU A C 1
ATOM 702 O O . LEU A 1 88 ? -25.922 9.141 9.742 1 96.31 88 LEU A O 1
ATOM 706 N N . SER A 1 89 ? -25.438 7.934 11.539 1 94.81 89 SER A N 1
ATOM 707 C CA . SER A 1 89 ? -26.844 7.633 11.836 1 94.81 89 SER A CA 1
ATOM 708 C C . SER A 1 89 ? -27.547 7.039 10.625 1 94.81 89 SER A C 1
ATOM 710 O O . SER A 1 89 ? -28.609 7.512 10.227 1 94.81 89 SER A O 1
ATOM 712 N N . ARG A 1 90 ? -26.812 6.039 10.086 1 93.69 90 ARG A N 1
ATOM 713 C CA . ARG A 1 90 ? -27.297 5.355 8.891 1 93.69 90 ARG A CA 1
ATOM 714 C C . ARG A 1 90 ? -27.266 3.842 9.062 1 93.69 90 ARG A C 1
ATOM 716 O O . ARG A 1 90 ? -26.203 3.277 9.367 1 93.69 90 ARG A O 1
ATOM 723 N N . VAL A 1 91 ? -28.328 3.186 8.734 1 92.88 91 VAL A N 1
ATOM 724 C CA . VAL A 1 91 ? -28.438 1.759 9.023 1 92.88 91 VAL A CA 1
ATOM 725 C C . VAL A 1 91 ? -28.031 0.953 7.785 1 92.88 91 VAL A C 1
ATOM 727 O O . VAL A 1 91 ? -27.844 -0.262 7.867 1 92.88 91 VAL A O 1
ATOM 730 N N . ASP A 1 92 ? -27.875 1.605 6.645 1 94.31 92 ASP A N 1
ATOM 731 C CA . ASP A 1 92 ? -27.672 0.871 5.398 1 94.31 92 ASP A CA 1
ATOM 732 C C . ASP A 1 92 ? -26.203 0.826 5.008 1 94.31 92 ASP A C 1
ATOM 734 O O . ASP A 1 92 ? -25.875 0.591 3.842 1 94.31 92 ASP A O 1
ATOM 738 N N . VAL A 1 93 ? -25.312 1.11 5.957 1 97.44 93 VAL A N 1
ATOM 739 C CA . VAL A 1 93 ? -23.891 0.892 5.699 1 97.44 93 VAL A CA 1
ATOM 740 C C . VAL A 1 93 ? -23.562 -0.593 5.844 1 97.44 93 VAL A C 1
ATOM 742 O O . VAL A 1 93 ? -23.781 -1.188 6.898 1 97.44 93 VAL A O 1
ATOM 745 N N . THR A 1 94 ? -23.109 -1.188 4.797 1 97.44 94 THR A N 1
ATOM 746 C CA . THR A 1 94 ? -22.781 -2.609 4.773 1 97.44 94 THR A CA 1
ATOM 747 C C . THR A 1 94 ? -21.312 -2.818 4.418 1 97.44 94 THR A C 1
ATOM 749 O O . THR A 1 94 ? -20.547 -1.853 4.273 1 97.44 94 THR A O 1
ATOM 752 N N . GLU A 1 95 ? -20.938 -4.031 4.297 1 95.88 95 GLU A N 1
ATOM 753 C CA . GLU A 1 95 ? -19.562 -4.387 3.951 1 95.88 95 GLU A CA 1
ATOM 754 C C . GLU A 1 95 ? -19.203 -3.904 2.551 1 95.88 95 GLU A C 1
ATOM 756 O O . GLU A 1 95 ? -18.047 -3.605 2.271 1 95.88 95 GLU A O 1
ATOM 761 N N . SER A 1 96 ? -20.172 -3.777 1.692 1 96.31 96 SER A N 1
ATOM 762 C CA . SER A 1 96 ? -19.938 -3.346 0.319 1 96.31 96 SER A CA 1
ATOM 763 C C . SER A 1 96 ? -19.594 -1.86 0.257 1 96.31 96 SER A C 1
ATOM 765 O O . SER A 1 96 ? -19.141 -1.362 -0.781 1 96.31 96 SER A O 1
ATOM 767 N N . ASN A 1 97 ? -19.734 -1.161 1.419 1 98.44 97 ASN A N 1
ATOM 768 C CA . ASN A 1 97 ? -19.469 0.275 1.485 1 98.44 97 ASN A CA 1
ATOM 769 C C . ASN A 1 97 ? -18.094 0.578 2.07 1 98.44 97 ASN A C 1
ATOM 771 O O . ASN A 1 97 ? -17.766 1.739 2.309 1 98.44 97 ASN A O 1
ATOM 775 N N . VAL A 1 98 ? -17.297 -0.487 2.309 1 98.69 98 VAL A N 1
ATOM 776 C CA . VAL A 1 98 ? -16.047 -0.301 3.035 1 98.69 98 VAL A CA 1
ATOM 777 C C . VAL A 1 98 ? -14.891 -0.92 2.248 1 98.69 98 VAL A C 1
ATOM 779 O O . VAL A 1 98 ? -15 -2.049 1.763 1 98.69 98 VAL A O 1
ATOM 782 N N . LEU A 1 99 ? -13.828 -0.19 2.08 1 98.75 99 LEU A N 1
ATOM 783 C CA . LEU A 1 99 ? -12.555 -0.688 1.567 1 98.75 99 LEU A CA 1
ATOM 784 C C . LEU A 1 99 ? -11.422 -0.395 2.547 1 98.75 99 LEU A C 1
ATOM 786 O O . LEU A 1 99 ? -11.219 0.755 2.943 1 98.75 99 LEU A O 1
ATOM 790 N N . VAL A 1 100 ? -10.711 -1.441 3.012 1 98.81 100 VAL A N 1
ATOM 791 C CA . VAL A 1 100 ? -9.539 -1.271 3.863 1 98.81 100 VAL A CA 1
ATOM 792 C C . VAL A 1 100 ? -8.328 -0.924 3.008 1 98.81 100 VAL A C 1
ATOM 794 O O . VAL A 1 100 ? -8.133 -1.492 1.93 1 98.81 100 VAL A O 1
ATOM 797 N N . THR A 1 101 ? -7.527 -0.009 3.461 1 98.69 101 THR A N 1
ATOM 798 C CA . THR A 1 101 ? -6.398 0.498 2.686 1 98.69 101 THR A CA 1
ATOM 799 C C . THR A 1 101 ? -5.156 0.625 3.557 1 98.69 101 THR A C 1
ATOM 801 O O . THR A 1 101 ? -5.238 0.538 4.785 1 98.69 101 THR A O 1
ATOM 804 N N . ASN A 1 102 ? -3.996 0.772 2.932 1 98.38 102 ASN A N 1
ATOM 805 C CA . ASN A 1 102 ? -2.74 1.071 3.611 1 98.38 102 ASN A CA 1
ATOM 806 C C . ASN A 1 102 ? -2.705 2.51 4.117 1 98.38 102 ASN A C 1
ATOM 808 O O . ASN A 1 102 ? -1.963 3.34 3.592 1 98.38 102 ASN A O 1
ATOM 812 N N . GLY A 1 103 ? -3.438 2.756 5.152 1 97.81 103 GLY A N 1
ATOM 813 C CA . GLY A 1 103 ? -3.592 4.109 5.66 1 97.81 103 GLY A CA 1
ATOM 814 C C . GLY A 1 103 ? -4.445 4.988 4.762 1 97.81 103 GLY A C 1
ATOM 815 O O . GLY A 1 103 ? -4.965 4.527 3.746 1 97.81 103 GLY A O 1
ATOM 816 N N . THR A 1 104 ? -4.637 6.234 5.199 1 97.88 104 THR A N 1
ATOM 817 C CA . THR A 1 104 ? -5.391 7.203 4.41 1 97.88 104 THR A CA 1
ATOM 818 C C . THR A 1 104 ? -4.633 7.574 3.139 1 97.88 104 THR A C 1
ATOM 820 O O . THR A 1 104 ? -5.246 7.906 2.121 1 97.88 104 THR A O 1
ATOM 823 N N . THR A 1 105 ? -3.293 7.441 3.186 1 97.81 105 THR A N 1
ATOM 824 C CA . THR A 1 105 ? -2.459 7.758 2.031 1 97.81 105 THR A CA 1
ATOM 825 C C . THR A 1 105 ? -2.895 6.945 0.813 1 97.81 105 THR A C 1
ATOM 827 O O . THR A 1 105 ? -3.107 7.504 -0.266 1 97.81 105 THR A O 1
ATOM 830 N N . GLN A 1 106 ? -3.072 5.66 0.992 1 98.56 106 GLN A N 1
ATOM 831 C CA . GLN A 1 106 ? -3.488 4.836 -0.136 1 98.56 106 GLN A CA 1
ATOM 832 C C . GLN A 1 106 ? -4.938 5.121 -0.522 1 98.56 106 GLN A C 1
ATOM 834 O O . GLN A 1 106 ? -5.289 5.086 -1.703 1 98.56 106 GLN A O 1
ATOM 839 N N . ALA A 1 107 ? -5.797 5.344 0.462 1 98.69 107 ALA A N 1
ATOM 840 C CA . ALA A 1 107 ? -7.191 5.648 0.172 1 98.69 107 ALA A CA 1
ATOM 841 C C . ALA A 1 107 ? -7.309 6.844 -0.775 1 98.69 107 ALA A C 1
ATOM 843 O O . ALA A 1 107 ? -8.062 6.797 -1.749 1 98.69 107 ALA A O 1
ATOM 844 N N . LEU A 1 108 ? -6.52 7.848 -0.486 1 98.69 108 LEU A N 1
ATOM 845 C CA . LEU A 1 108 ? -6.527 9.047 -1.317 1 98.69 108 LEU A CA 1
ATOM 846 C C . LEU A 1 108 ? -5.973 8.75 -2.705 1 98.69 108 LEU A C 1
ATOM 848 O O . LEU A 1 108 ? -6.57 9.133 -3.713 1 98.69 108 LEU A O 1
ATOM 852 N N . ASN A 1 109 ? -4.859 8.07 -2.752 1 98.44 109 ASN A N 1
ATOM 853 C CA . ASN A 1 109 ? -4.234 7.746 -4.027 1 98.44 109 ASN A CA 1
ATOM 854 C C . ASN A 1 109 ? -5.184 6.98 -4.941 1 98.44 109 ASN A C 1
ATOM 856 O O . ASN A 1 109 ? -5.363 7.348 -6.105 1 98.44 109 ASN A O 1
ATOM 860 N N . ILE A 1 110 ? -5.828 5.91 -4.398 1 98.31 110 ILE A N 1
ATOM 861 C CA . ILE A 1 110 ? -6.707 5.059 -5.188 1 98.31 110 ILE A CA 1
ATOM 862 C C . ILE A 1 110 ? -7.961 5.836 -5.582 1 98.31 110 ILE A C 1
ATOM 864 O O . ILE A 1 110 ? -8.508 5.633 -6.668 1 98.31 110 ILE A O 1
ATOM 868 N N . THR A 1 111 ? -8.406 6.73 -4.727 1 98.44 111 THR A N 1
ATOM 869 C CA . THR A 1 111 ? -9.562 7.559 -5.027 1 98.44 111 THR A CA 1
ATOM 870 C C . THR A 1 111 ? -9.32 8.398 -6.281 1 98.44 111 THR A C 1
ATOM 872 O O . THR A 1 111 ? -10.141 8.391 -7.203 1 98.44 111 THR A O 1
ATOM 875 N N . PHE A 1 112 ? -8.211 9.031 -6.336 1 98.31 112 PHE A N 1
ATOM 876 C CA . PHE A 1 112 ? -7.945 9.906 -7.473 1 98.31 112 PHE A CA 1
ATOM 877 C C . PHE A 1 112 ? -7.676 9.094 -8.734 1 98.31 112 PHE A C 1
ATOM 879 O O . PHE A 1 112 ? -8.086 9.477 -9.828 1 98.31 112 PHE A O 1
ATOM 886 N N . GLN A 1 113 ? -7.012 7.961 -8.57 1 97.25 113 GLN A N 1
ATOM 887 C CA . GLN A 1 113 ? -6.805 7.086 -9.719 1 97.25 113 GLN A CA 1
ATOM 888 C C . GLN A 1 113 ? -8.133 6.566 -10.258 1 97.25 113 GLN A C 1
ATOM 890 O O . GLN A 1 113 ? -8.281 6.363 -11.469 1 97.25 113 GLN A O 1
ATOM 895 N N . ALA A 1 114 ? -9.07 6.336 -9.406 1 97.56 114 ALA A N 1
ATOM 896 C CA . ALA A 1 114 ? -10.352 5.734 -9.781 1 97.56 114 ALA A CA 1
ATOM 897 C C . ALA A 1 114 ? -11.289 6.781 -10.375 1 97.56 114 ALA A C 1
ATOM 899 O O . ALA A 1 114 ? -12.18 6.449 -11.164 1 97.56 114 ALA A O 1
ATOM 900 N N . LEU A 1 115 ? -11.086 8.062 -10.055 1 97.5 115 LEU A N 1
ATOM 901 C CA . LEU A 1 115 ? -12.117 9.039 -10.383 1 97.5 115 LEU A CA 1
ATOM 902 C C . LEU A 1 115 ? -11.641 9.984 -11.477 1 97.5 115 LEU A C 1
ATOM 904 O O . LEU A 1 115 ? -12.445 10.547 -12.219 1 97.5 115 LEU A O 1
ATOM 908 N N . LEU A 1 116 ? -10.32 10.219 -11.602 1 97.38 116 LEU A N 1
ATOM 909 C CA . LEU A 1 116 ? -9.867 11.344 -12.406 1 97.38 116 LEU A CA 1
ATOM 910 C C . LEU A 1 116 ? -9.383 10.883 -13.773 1 97.38 116 LEU A C 1
ATOM 912 O O . LEU A 1 116 ? -8.734 9.836 -13.883 1 97.38 116 LEU A O 1
ATOM 916 N N . ASN A 1 117 ? -9.75 11.57 -14.781 1 96 117 ASN A N 1
ATOM 917 C CA . ASN A 1 117 ? -9.102 11.578 -16.094 1 96 117 ASN A CA 1
ATOM 918 C C . ASN A 1 117 ? -8.289 12.852 -16.297 1 96 117 ASN A C 1
ATOM 920 O O . ASN A 1 117 ? -8.367 13.789 -15.5 1 96 117 ASN A O 1
ATOM 924 N N . HIS A 1 118 ? -7.484 12.852 -17.359 1 95.12 118 HIS A N 1
ATOM 925 C CA . HIS A 1 118 ? -6.691 14.031 -17.688 1 95.12 118 HIS A CA 1
ATOM 926 C C . HIS A 1 118 ? -7.574 15.266 -17.828 1 95.12 118 HIS A C 1
ATOM 928 O O . HIS A 1 118 ? -8.562 15.25 -18.562 1 95.12 118 HIS A O 1
ATOM 934 N N . GLY A 1 119 ? -7.305 16.25 -17.016 1 96.88 119 GLY A N 1
ATOM 935 C CA . GLY A 1 119 ? -8.008 17.516 -17.141 1 96.88 119 GLY A CA 1
ATOM 936 C C . GLY A 1 119 ? -9.109 17.688 -16.109 1 96.88 119 GLY A C 1
ATOM 937 O O . GLY A 1 119 ? -9.578 18.797 -15.867 1 96.88 119 GLY A O 1
ATOM 938 N N . ASP A 1 120 ? -9.586 16.594 -15.461 1 98 120 ASP A N 1
ATOM 939 C CA . ASP A 1 120 ? -10.562 16.719 -14.383 1 98 120 ASP A CA 1
ATOM 940 C C . ASP A 1 120 ? -10.016 17.578 -13.242 1 98 120 ASP A C 1
ATOM 942 O O . ASP A 1 120 ? -8.828 17.516 -12.922 1 98 120 ASP A O 1
ATOM 946 N N . GLU A 1 121 ? -10.891 18.391 -12.688 1 98.69 121 GLU A N 1
ATOM 947 C CA . GLU A 1 121 ? -10.445 19.344 -11.68 1 98.69 121 GLU A CA 1
ATOM 948 C C . GLU A 1 121 ? -10.906 18.938 -10.281 1 98.69 121 GLU A C 1
ATOM 950 O O . GLU A 1 121 ? -12.016 18.422 -10.117 1 98.69 121 GLU A O 1
ATOM 955 N N . VAL A 1 122 ? -10.031 19.094 -9.32 1 98.81 122 VAL A N 1
ATOM 956 C CA . VAL A 1 122 ? -10.305 18.859 -7.906 1 98.81 122 VAL A CA 1
ATOM 957 C C . VAL A 1 122 ? -10.133 20.156 -7.121 1 98.81 122 VAL A C 1
ATOM 959 O O . VAL A 1 122 ? -9.078 20.797 -7.188 1 98.81 122 VAL A O 1
ATOM 962 N N . ILE A 1 123 ? -11.148 20.562 -6.379 1 98.88 123 ILE A N 1
ATOM 963 C CA . ILE A 1 123 ? -11.047 21.719 -5.496 1 98.88 123 ILE A CA 1
ATOM 964 C C . ILE A 1 123 ? -10.375 21.297 -4.188 1 98.88 123 ILE A C 1
ATOM 966 O O . ILE A 1 123 ? -10.781 20.328 -3.555 1 98.88 123 ILE A O 1
ATOM 970 N N . VAL A 1 124 ? -9.359 22.016 -3.803 1 98.62 124 VAL A N 1
ATOM 971 C CA . VAL A 1 124 ? -8.602 21.766 -2.58 1 98.62 124 VAL A CA 1
ATOM 972 C C . VAL A 1 124 ? -8.555 23.047 -1.743 1 98.62 124 VAL A C 1
ATOM 974 O O . VAL A 1 124 ? -8.367 24.141 -2.279 1 98.62 124 VAL A O 1
ATOM 977 N N . PHE A 1 125 ? -8.766 22.953 -0.481 1 98.56 125 PHE A N 1
ATOM 978 C CA . PHE A 1 125 ? -8.688 24.094 0.431 1 98.56 125 PHE A CA 1
ATOM 979 C C . PHE A 1 125 ? -7.27 24.25 0.966 1 98.56 125 PHE A C 1
ATOM 981 O O . PHE A 1 125 ? -6.637 23.281 1.38 1 98.56 125 PHE A O 1
ATOM 988 N N . GLU A 1 126 ? -6.734 25.5 0.962 1 97.75 126 GLU A N 1
ATOM 989 C CA . GLU A 1 126 ? -5.41 25.828 1.491 1 97.75 126 GLU A CA 1
ATOM 990 C C . GLU A 1 126 ? -5.504 26.391 2.904 1 97.75 126 GLU A C 1
ATOM 992 O O . GLU A 1 126 ? -6.426 27.141 3.217 1 97.75 126 GLU A O 1
ATOM 997 N N . PRO A 1 127 ? -4.535 26.047 3.748 1 97.75 127 PRO A N 1
ATOM 998 C CA . PRO A 1 127 ? -3.406 25.141 3.537 1 97.75 127 PRO A CA 1
ATOM 999 C C . PRO A 1 127 ? -3.828 23.672 3.514 1 97.75 127 PRO A C 1
ATOM 1001 O O . PRO A 1 127 ? -4.824 23.297 4.137 1 97.75 127 PRO A O 1
ATOM 1004 N N . PHE A 1 128 ? -3.178 22.859 2.703 1 97.25 128 PHE A N 1
ATOM 1005 C CA . PHE A 1 128 ? -3.562 21.469 2.465 1 97.25 128 PHE A CA 1
ATOM 1006 C C . PHE A 1 128 ? -2.463 20.516 2.918 1 97.25 128 PHE A C 1
ATOM 1008 O O . PHE A 1 128 ? -1.345 20.938 3.209 1 97.25 128 PHE A O 1
ATOM 1015 N 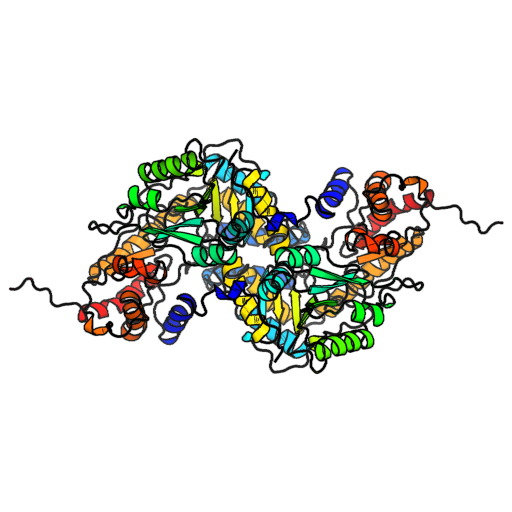N . TYR A 1 129 ? -2.77 19.297 3.088 1 94.75 129 TYR A N 1
ATOM 1016 C CA . TYR A 1 129 ? -1.791 18.219 3.186 1 94.75 129 TYR A CA 1
ATOM 1017 C C . TYR A 1 129 ? -1.102 17.984 1.847 1 94.75 129 TYR A C 1
ATOM 1019 O O . TYR A 1 129 ? -1.765 17.781 0.825 1 94.75 129 TYR A O 1
ATOM 1027 N N . ASP A 1 130 ? 0.135 17.922 1.766 1 91.88 130 ASP A N 1
ATOM 1028 C CA . ASP A 1 130 ? 0.919 18.062 0.542 1 91.88 130 ASP A CA 1
ATOM 1029 C C . ASP A 1 130 ? 0.654 16.891 -0.414 1 91.88 130 ASP A C 1
ATOM 1031 O O . ASP A 1 130 ? 0.651 17.078 -1.633 1 91.88 130 ASP A O 1
ATOM 1035 N N . ALA A 1 131 ? 0.34 15.727 0.069 1 93.69 131 ALA A N 1
ATOM 1036 C CA . ALA A 1 131 ? 0.163 14.555 -0.785 1 93.69 131 ALA A CA 1
ATOM 1037 C C . ALA A 1 131 ? -1.045 14.719 -1.701 1 93.69 131 ALA A C 1
ATOM 1039 O O . ALA A 1 131 ? -1.127 14.078 -2.752 1 93.69 131 ALA A O 1
ATOM 1040 N N . TYR A 1 132 ? -2.014 15.602 -1.296 1 97.75 132 TYR A N 1
ATOM 1041 C CA . TYR A 1 132 ? -3.193 15.82 -2.123 1 97.75 132 TYR A CA 1
ATOM 1042 C C . TYR A 1 132 ? -2.799 16.219 -3.539 1 97.75 132 TYR A C 1
ATOM 1044 O O . TYR A 1 132 ? -3.295 15.648 -4.512 1 97.75 132 TYR A O 1
ATOM 1052 N N . ILE A 1 133 ? -1.854 17.156 -3.605 1 96.81 133 ILE A N 1
ATOM 1053 C CA . ILE A 1 133 ? -1.507 17.797 -4.875 1 96.81 133 ILE A CA 1
ATOM 1054 C C . ILE A 1 133 ? -0.841 16.766 -5.793 1 96.81 133 ILE A C 1
ATOM 1056 O O . ILE A 1 133 ? -1.232 16.625 -6.953 1 96.81 133 ILE A O 1
ATOM 1060 N N . HIS A 1 134 ? 0.023 16.031 -5.246 1 95.19 134 HIS A N 1
ATOM 1061 C CA . HIS A 1 134 ? 0.8 15.109 -6.059 1 95.19 134 HIS A CA 1
ATOM 1062 C C . HIS A 1 134 ? -0.036 13.898 -6.469 1 95.19 134 HIS A C 1
ATOM 1064 O O . HIS A 1 134 ? 0.12 13.375 -7.574 1 95.19 134 HIS A O 1
ATOM 1070 N N . ASP A 1 135 ? -0.945 13.461 -5.613 1 96.75 135 ASP A N 1
ATOM 1071 C CA . ASP A 1 135 ? -1.852 12.367 -5.961 1 96.75 135 ASP A CA 1
ATOM 1072 C C . ASP A 1 135 ? -2.791 12.773 -7.094 1 96.75 135 ASP A C 1
ATOM 1074 O O . ASP A 1 135 ? -3.039 11.984 -8.008 1 96.75 135 ASP A O 1
ATOM 1078 N N . ILE A 1 136 ? -3.34 13.992 -7.008 1 98.06 136 ILE A N 1
ATOM 1079 C CA . ILE A 1 136 ? -4.254 14.5 -8.023 1 98.06 136 ILE A CA 1
ATOM 1080 C C . ILE A 1 136 ? -3.523 14.617 -9.359 1 98.06 136 ILE A C 1
ATOM 1082 O O . ILE A 1 136 ? -4.016 14.148 -10.391 1 98.06 136 ILE A O 1
ATOM 1086 N N . GLU A 1 137 ? -2.307 15.164 -9.312 1 96.56 137 GLU A N 1
ATOM 1087 C CA . GLU A 1 137 ? -1.544 15.391 -10.531 1 96.56 137 GLU A CA 1
ATOM 1088 C C . GLU A 1 137 ? -1.077 14.078 -11.148 1 96.56 137 GLU A C 1
ATOM 1090 O O . GLU A 1 137 ? -1.091 13.922 -12.375 1 96.56 137 GLU A O 1
ATOM 1095 N N . LEU A 1 138 ? -0.666 13.156 -10.328 1 94.88 138 LEU A N 1
ATOM 1096 C CA . LEU A 1 138 ? -0.24 11.844 -10.805 1 94.88 138 LEU A CA 1
ATOM 1097 C C . LEU A 1 138 ? -1.372 11.133 -11.539 1 94.88 138 LEU A C 1
ATOM 1099 O O . LEU A 1 138 ? -1.128 10.375 -12.477 1 94.88 138 LEU A O 1
ATOM 1103 N N . ALA A 1 139 ? -2.6 11.398 -11.109 1 95.44 139 ALA A N 1
ATOM 1104 C CA . ALA A 1 139 ? -3.773 10.781 -11.727 1 95.44 139 ALA A CA 1
ATOM 1105 C C . ALA A 1 139 ? -4.234 11.578 -12.945 1 95.44 139 ALA A C 1
ATOM 1107 O O . ALA A 1 139 ? -5.207 11.203 -13.602 1 95.44 139 ALA A O 1
ATOM 1108 N N . GLY A 1 140 ? -3.543 12.742 -13.266 1 95 140 GLY A N 1
ATOM 1109 C CA . GLY A 1 140 ? -3.871 13.555 -14.43 1 95 140 GLY A CA 1
ATOM 1110 C C . GLY A 1 140 ? -4.805 14.703 -14.109 1 95 140 GLY A C 1
ATOM 1111 O O . GLY A 1 140 ? -5.207 15.453 -15 1 95 140 GLY A O 1
ATOM 1112 N N . GLY A 1 141 ? -5.117 14.844 -12.805 1 97.44 141 GLY A N 1
ATOM 1113 C CA . GLY A 1 141 ? -6.047 15.891 -12.406 1 97.44 141 GLY A CA 1
ATOM 1114 C C . GLY A 1 141 ? -5.398 17.25 -12.289 1 97.44 141 GLY A C 1
ATOM 1115 O O . GLY A 1 141 ? -4.172 17.375 -12.352 1 97.44 141 GLY A O 1
ATOM 1116 N N . VAL A 1 142 ? -6.254 18.234 -12.219 1 98.25 142 VAL A N 1
ATOM 1117 C CA . VAL A 1 142 ? -5.848 19.625 -12.047 1 98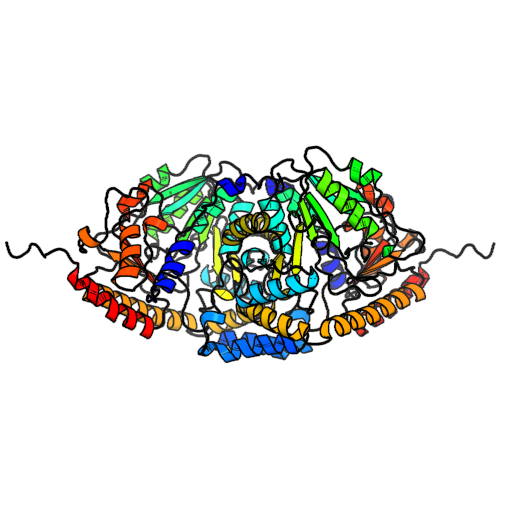.25 142 VAL A CA 1
ATOM 1118 C C . VAL A 1 142 ? -6.387 20.156 -10.719 1 98.25 142 VAL A C 1
ATOM 1120 O O . VAL A 1 142 ? -7.566 19.984 -10.406 1 98.25 142 VAL A O 1
ATOM 1123 N N . VAL A 1 143 ? -5.59 20.828 -9.969 1 98.38 143 VAL A N 1
ATOM 1124 C CA . VAL A 1 143 ? -5.98 21.328 -8.656 1 98.38 143 VAL A CA 1
ATOM 1125 C C . VAL A 1 143 ? -6.527 22.75 -8.789 1 98.38 143 VAL A C 1
ATOM 1127 O O . VAL A 1 143 ? -5.926 23.594 -9.461 1 98.38 143 VAL A O 1
ATOM 1130 N N . LYS A 1 144 ? -7.672 23 -8.25 1 98.69 144 LYS A N 1
ATOM 1131 C CA . LYS A 1 144 ? -8.234 24.344 -8.047 1 98.69 144 LYS A CA 1
ATOM 1132 C C . LYS A 1 144 ? -8.242 24.719 -6.57 1 98.69 144 LYS A C 1
ATOM 1134 O O . LYS A 1 144 ? -8.867 24.031 -5.754 1 98.69 144 LYS A O 1
ATOM 1139 N N . TYR A 1 145 ? -7.617 25.844 -6.25 1 98.25 145 TYR A N 1
ATOM 1140 C CA . TYR A 1 145 ? -7.395 26.188 -4.848 1 98.25 145 TYR A CA 1
ATOM 1141 C C . TYR A 1 145 ? -8.477 27.125 -4.34 1 98.25 145 TYR A C 1
ATOM 1143 O O . TYR A 1 145 ? -8.906 28.047 -5.059 1 98.25 145 TYR A O 1
ATOM 1151 N N . VAL A 1 146 ? -8.93 26.891 -3.178 1 98.56 146 VAL A N 1
ATOM 1152 C CA . VAL A 1 146 ? -9.727 27.797 -2.371 1 98.56 146 VAL A CA 1
ATOM 1153 C C . VAL A 1 146 ? -9.008 28.094 -1.059 1 98.56 146 VAL A C 1
ATOM 1155 O O . VAL A 1 146 ? -8.656 27.188 -0.316 1 98.56 146 VAL A O 1
ATOM 1158 N N . GLN A 1 147 ? -8.82 29.328 -0.727 1 98.19 147 GLN A N 1
ATOM 1159 C CA . GLN A 1 147 ? -7.977 29.703 0.4 1 98.19 147 GLN A CA 1
ATOM 1160 C C . GLN A 1 147 ? -8.797 29.859 1.677 1 98.19 147 GLN A C 1
ATOM 1162 O O . GLN A 1 147 ? -9.891 30.438 1.657 1 98.19 147 GLN A O 1
ATOM 1167 N N . LEU A 1 148 ? -8.344 29.266 2.752 1 97.88 148 LEU A N 1
ATOM 1168 C CA . LEU A 1 148 ? -8.805 29.688 4.07 1 97.88 148 LEU A CA 1
ATOM 1169 C C . LEU A 1 148 ? -8.086 30.969 4.512 1 97.88 148 LEU A C 1
ATOM 1171 O O . LEU A 1 148 ? -6.859 31 4.57 1 97.88 148 LEU A O 1
ATOM 1175 N N . THR A 1 149 ? -8.828 31.938 4.82 1 96.88 149 THR A N 1
ATOM 1176 C CA . THR A 1 149 ? -8.258 33.219 5.238 1 96.88 149 THR A CA 1
ATOM 1177 C C . THR A 1 149 ? -8.047 33.25 6.75 1 96.88 149 THR A C 1
ATOM 1179 O O . THR A 1 149 ? -8.984 33 7.516 1 96.88 149 THR A O 1
ATOM 1182 N N . PRO A 1 150 ? -6.797 33.531 7.152 1 96.44 150 PRO A N 1
ATOM 1183 C CA . PRO A 1 150 ? -6.562 33.656 8.594 1 96.44 150 PRO A CA 1
ATOM 1184 C C . PRO A 1 150 ? -7.402 34.75 9.242 1 96.44 150 PRO A C 1
ATOM 1186 O O . PRO A 1 150 ? -7.707 35.781 8.602 1 96.44 150 PRO A O 1
ATOM 1189 N N . SER A 1 151 ? -7.727 34.5 10.508 1 92.88 151 SER A N 1
ATOM 1190 C CA . SER A 1 151 ? -8.5 35.469 11.289 1 92.88 151 SER A CA 1
ATOM 1191 C C . SER A 1 151 ? -7.613 36.219 12.273 1 92.88 151 SER A C 1
ATOM 1193 O O . SER A 1 151 ? -6.535 35.75 12.633 1 92.88 151 SER A O 1
ATOM 1195 N N . GLU A 1 152 ? -8.125 37.312 12.719 1 90.88 152 GLU A N 1
ATOM 1196 C CA . GLU A 1 152 ? -7.402 38.125 13.711 1 90.88 152 GLU A CA 1
ATOM 1197 C C . GLU A 1 152 ? -7.613 37.562 15.117 1 90.88 152 GLU A C 1
ATOM 1199 O O . GLU A 1 152 ? -6.883 37.906 16.047 1 90.88 152 GLU A O 1
ATOM 1204 N N . SER A 1 153 ? -8.492 36.656 15.32 1 93.25 153 SER A N 1
ATOM 1205 C CA . SER A 1 153 ? -8.844 36.125 16.641 1 93.25 153 SER A CA 1
ATOM 1206 C C . SER A 1 153 ? -7.824 35.125 17.109 1 93.25 153 SER A C 1
ATOM 1208 O O . SER A 1 153 ? -7.832 34.719 18.281 1 93.25 153 SER A O 1
ATOM 1210 N N . ASN A 1 154 ? -6.883 34.656 16.328 1 94 154 ASN A N 1
ATOM 1211 C CA . ASN A 1 154 ? -5.895 33.625 16.625 1 94 154 ASN A CA 1
ATOM 1212 C C . ASN A 1 154 ? -6.566 32.312 17.031 1 94 154 ASN A C 1
ATOM 1214 O O . ASN A 1 154 ? -6.07 31.594 17.891 1 94 154 ASN A O 1
ATOM 1218 N N . ILE A 1 155 ? -7.773 32.094 16.547 1 96 155 ILE A N 1
ATOM 1219 C CA . ILE A 1 155 ? -8.523 30.844 16.688 1 96 155 ILE A CA 1
ATOM 1220 C C . ILE A 1 155 ? -8.656 30.156 15.328 1 96 155 ILE A C 1
ATOM 1222 O O . ILE A 1 155 ? -9.086 30.781 14.352 1 96 155 ILE A O 1
ATOM 1226 N N . ALA A 1 156 ? -8.281 28.891 15.305 1 97 156 ALA A N 1
ATOM 1227 C CA . ALA A 1 156 ? -8.234 28.156 14.039 1 97 156 ALA A CA 1
ATOM 1228 C C . ALA A 1 156 ? -9.609 28.109 13.383 1 97 156 ALA A C 1
ATOM 1230 O O . ALA A 1 156 ? -9.734 28.266 12.164 1 97 156 ALA A O 1
ATOM 1231 N N . ASP A 1 157 ? -10.672 27.953 14.18 1 96.38 157 ASP A N 1
ATOM 1232 C CA . ASP A 1 157 ? -12.031 27.766 13.672 1 96.38 157 ASP A CA 1
ATOM 1233 C C . ASP A 1 157 ? -12.516 29.031 12.961 1 96.38 157 ASP A C 1
ATOM 1235 O O . ASP A 1 157 ? -13.5 29 12.227 1 96.38 157 ASP A O 1
ATOM 1239 N N . ASP A 1 158 ? -11.812 30.109 13.203 1 96.25 158 ASP A N 1
ATOM 1240 C CA . ASP A 1 158 ? -12.242 31.391 12.625 1 96.25 158 ASP A CA 1
ATOM 1241 C C . ASP A 1 158 ? -11.625 31.594 11.242 1 96.25 158 ASP A C 1
ATOM 1243 O O . ASP A 1 158 ? -11.969 32.531 10.539 1 96.25 158 ASP A O 1
ATOM 1247 N N . TRP A 1 159 ? -10.648 30.703 10.828 1 97.12 159 TRP A N 1
ATOM 1248 C CA . TRP A 1 159 ? -10.219 30.734 9.43 1 97.12 159 TRP A CA 1
ATOM 1249 C C . TRP A 1 159 ? -11.352 30.344 8.5 1 97.12 159 TRP A C 1
ATOM 1251 O O . TRP A 1 159 ? -12.023 29.328 8.719 1 97.12 159 TRP A O 1
ATOM 1261 N N . CYS A 1 160 ? -11.672 31.109 7.516 1 95.06 160 CYS A N 1
ATOM 1262 C CA . CYS A 1 160 ? -12.836 30.859 6.68 1 95.06 160 CYS A CA 1
ATOM 1263 C C . CYS A 1 160 ? -12.484 30.969 5.199 1 95.06 160 CYS A C 1
ATOM 1265 O O . CYS A 1 160 ? -11.422 31.5 4.852 1 95.06 160 CYS A O 1
ATOM 1267 N N . PHE A 1 161 ? -13.266 30.344 4.371 1 96.12 161 PHE A N 1
ATOM 1268 C CA . PHE A 1 161 ? -13.164 30.516 2.928 1 96.12 161 PHE A CA 1
ATOM 1269 C C . PHE A 1 161 ? -14.336 31.328 2.393 1 96.12 161 PHE A C 1
ATOM 1271 O O . PHE A 1 161 ? -15.367 31.453 3.051 1 96.12 161 PHE A O 1
ATOM 1278 N N . SER A 1 162 ? -14.172 31.922 1.252 1 95.12 162 SER A N 1
ATOM 1279 C CA . SER A 1 162 ? -15.203 32.75 0.605 1 95.12 162 SER A CA 1
ATOM 1280 C C . SER A 1 162 ? -16.078 31.891 -0.31 1 95.12 162 SER A C 1
ATOM 1282 O O . SER A 1 162 ? -15.57 31.125 -1.138 1 95.12 162 SER A O 1
ATOM 1284 N N . GLU A 1 163 ? -17.375 32.094 -0.146 1 96.81 163 GLU A N 1
ATOM 1285 C CA . GLU A 1 163 ? -18.297 31.422 -1.074 1 96.81 163 GLU A CA 1
ATOM 1286 C C . GLU A 1 163 ? -17.984 31.828 -2.518 1 96.81 163 GLU A C 1
ATOM 1288 O O . GLU A 1 163 ? -18.047 30.984 -3.418 1 96.81 163 GLU A O 1
ATOM 1293 N N . SER A 1 164 ? -17.734 33.094 -2.676 1 97.81 164 SER A N 1
ATOM 1294 C CA . SER A 1 164 ? -17.438 33.594 -4.016 1 97.81 164 SER A CA 1
ATOM 1295 C C . SER A 1 164 ? -16.203 32.906 -4.598 1 97.81 164 SER A C 1
ATOM 1297 O O . SER A 1 164 ? -16.188 32.562 -5.781 1 97.81 164 SER A O 1
ATOM 1299 N N . GLN A 1 165 ? -15.203 32.75 -3.791 1 97.38 165 GLN A N 1
ATOM 1300 C CA . GLN A 1 165 ? -13.992 32.062 -4.262 1 97.38 165 GLN A CA 1
ATOM 1301 C C . GLN A 1 165 ? -14.281 30.609 -4.59 1 97.38 165 GLN A C 1
ATOM 1303 O O . GLN A 1 165 ? -13.773 30.078 -5.586 1 97.38 165 GLN A O 1
ATOM 1308 N N . LEU A 1 166 ? -15.07 29.938 -3.74 1 98.31 166 LEU A N 1
ATOM 1309 C CA . LEU A 1 166 ? -15.445 28.562 -3.982 1 98.31 166 LEU A CA 1
ATOM 1310 C C . LEU A 1 166 ? -16.188 28.422 -5.309 1 98.31 166 LEU A C 1
ATOM 1312 O O . LEU A 1 166 ? -15.852 27.562 -6.125 1 98.31 166 LEU A O 1
ATOM 1316 N N . LEU A 1 167 ? -17.141 29.266 -5.516 1 98.25 167 LEU A N 1
ATOM 1317 C CA . LEU A 1 167 ? -17.938 29.188 -6.734 1 98.25 167 LEU A CA 1
ATOM 1318 C C . LEU A 1 167 ? -17.094 29.5 -7.961 1 98.25 167 LEU A C 1
ATOM 1320 O O . LEU A 1 167 ? -17.281 28.922 -9.023 1 98.25 167 LEU A O 1
ATOM 1324 N N . ALA A 1 168 ? -16.141 30.406 -7.785 1 98.19 168 ALA A N 1
ATOM 1325 C CA . ALA A 1 168 ? -15.258 30.766 -8.883 1 98.19 168 ALA A CA 1
ATOM 1326 C C . ALA A 1 168 ? -14.336 29.609 -9.258 1 98.19 168 ALA A C 1
ATOM 1328 O O . ALA A 1 168 ? -13.875 29.516 -10.398 1 98.19 168 ALA A O 1
ATOM 1329 N N . ALA A 1 169 ? -14.07 28.734 -8.32 1 98.19 169 ALA A N 1
ATOM 1330 C CA . ALA A 1 169 ? -13.18 27.594 -8.547 1 98.19 169 ALA A CA 1
ATOM 1331 C C . ALA A 1 169 ? -13.891 26.484 -9.305 1 98.19 169 ALA A C 1
ATOM 1333 O O . ALA A 1 169 ? -13.25 25.578 -9.859 1 98.19 169 ALA A O 1
ATOM 1334 N N . VAL A 1 170 ? -15.211 26.484 -9.336 1 98.38 170 VAL A N 1
ATOM 1335 C CA . VAL A 1 170 ? -15.992 25.453 -10 1 98.38 170 VAL A CA 1
ATOM 1336 C C . VAL A 1 170 ? -16.078 25.75 -11.5 1 98.38 170 VAL A C 1
ATOM 1338 O O . VAL A 1 170 ? -16.469 26.859 -11.891 1 98.38 170 VAL A O 1
ATOM 1341 N N . THR A 1 171 ? -15.688 24.859 -12.328 1 98.12 171 THR A N 1
ATOM 1342 C CA . THR A 1 171 ? -15.812 24.891 -13.781 1 98.12 171 THR A CA 1
ATOM 1343 C C . THR A 1 171 ? -16.516 23.641 -14.289 1 98.12 171 THR A C 1
ATOM 1345 O O . THR A 1 171 ? -16.828 22.734 -13.516 1 98.12 171 THR A O 1
ATOM 1348 N N . PRO A 1 172 ? -16.781 23.547 -15.562 1 96.81 172 PRO A N 1
ATOM 1349 C CA . PRO A 1 172 ? -17.391 22.328 -16.109 1 96.81 172 PRO A CA 1
ATOM 1350 C C . PRO A 1 172 ? -16.484 21.109 -15.984 1 96.81 172 PRO A C 1
ATOM 1352 O O . PRO A 1 172 ? -16.938 19.969 -16.141 1 96.81 172 PRO A O 1
ATOM 1355 N N . LYS A 1 173 ? -15.211 21.328 -15.641 1 97.69 173 LYS A N 1
ATOM 1356 C CA . LYS A 1 173 ? -14.258 20.234 -15.5 1 97.69 173 LYS A CA 1
ATOM 1357 C C . LYS A 1 173 ? -14.141 19.781 -14.055 1 97.69 173 LYS A C 1
ATOM 1359 O O . LYS A 1 173 ? -13.492 18.781 -13.758 1 97.69 173 LYS A O 1
ATOM 1364 N N . THR A 1 174 ? -14.797 20.547 -13.125 1 98.31 174 THR A N 1
ATOM 1365 C CA . THR A 1 174 ? -14.711 20.203 -11.711 1 98.31 174 THR A CA 1
ATOM 1366 C C . THR A 1 174 ? -15.461 18.891 -11.43 1 98.31 174 THR A C 1
ATOM 1368 O O . THR A 1 174 ? -16.625 18.75 -11.812 1 98.31 174 THR A O 1
ATOM 1371 N N . LYS A 1 175 ? -14.773 18.016 -10.805 1 98 175 LYS A N 1
ATOM 1372 C CA . LYS A 1 175 ? -15.359 16.703 -10.539 1 98 175 LYS A CA 1
ATOM 1373 C C . LYS A 1 175 ? -15.438 16.422 -9.039 1 98 175 LYS A C 1
ATOM 1375 O O . LYS A 1 175 ? -16.359 15.742 -8.57 1 98 175 LYS A O 1
ATOM 1380 N N . VAL A 1 176 ? -14.477 16.875 -8.266 1 98.56 176 VAL A N 1
ATOM 1381 C CA . VAL A 1 176 ? -14.312 16.484 -6.871 1 98.56 176 VAL A CA 1
ATOM 1382 C C . VAL A 1 176 ? -14.047 17.719 -6.012 1 98.56 176 VAL A C 1
ATOM 1384 O O . VAL A 1 176 ? -13.328 18.625 -6.426 1 98.56 176 VAL A O 1
ATOM 1387 N N . ILE A 1 177 ? -14.68 17.812 -4.875 1 98.69 177 ILE A N 1
ATOM 1388 C CA . ILE A 1 177 ? -14.25 18.672 -3.777 1 98.69 177 ILE A CA 1
ATOM 1389 C C . ILE A 1 177 ? -13.555 17.828 -2.707 1 98.69 177 ILE A C 1
ATOM 1391 O O . ILE A 1 177 ? -14.133 16.875 -2.189 1 98.69 177 ILE A O 1
ATOM 1395 N N . LEU A 1 178 ? -12.297 18.109 -2.463 1 98.81 178 LEU A N 1
ATOM 1396 C CA . LEU A 1 178 ? -11.555 17.453 -1.388 1 98.81 178 LEU A CA 1
ATOM 1397 C C . LEU A 1 178 ? -11.633 18.281 -0.103 1 98.81 178 LEU A C 1
ATOM 1399 O O . LEU A 1 178 ? -11.172 19.422 -0.063 1 98.81 178 LEU A O 1
ATOM 1403 N N . LEU A 1 179 ? -12.227 17.688 0.9 1 98.56 179 LEU A N 1
ATOM 1404 C CA . LEU A 1 179 ? -12.43 18.328 2.197 1 98.56 179 LEU A CA 1
ATOM 1405 C C . LEU A 1 179 ? -11.641 17.609 3.287 1 98.56 179 LEU A C 1
ATOM 1407 O O . LEU A 1 179 ? -11.727 16.375 3.41 1 98.56 179 LEU A O 1
ATOM 1411 N N . ASN A 1 180 ? -10.773 18.266 3.922 1 98.38 180 ASN A N 1
ATOM 1412 C CA . ASN A 1 180 ? -10.148 17.75 5.137 1 98.38 180 ASN A CA 1
ATOM 1413 C C . ASN A 1 180 ? -10.852 18.266 6.391 1 98.38 180 ASN A C 1
ATOM 1415 O O . ASN A 1 180 ? -10.797 19.469 6.691 1 98.38 180 ASN A O 1
ATOM 1419 N N . THR A 1 181 ? -11.539 17.406 7.113 1 97.44 181 THR A N 1
ATOM 1420 C CA . THR A 1 181 ? -12.352 17.797 8.258 1 97.44 181 THR A CA 1
ATOM 1421 C C . THR A 1 181 ? -12.258 16.75 9.367 1 97.44 181 THR A C 1
ATOM 1423 O O . THR A 1 181 ? -12.703 15.617 9.203 1 97.44 181 THR A O 1
ATOM 1426 N N . PRO A 1 182 ? -11.797 17.109 10.539 1 96.69 182 PRO A N 1
ATOM 1427 C CA . PRO A 1 182 ? -11.195 18.406 10.859 1 96.69 182 PRO A CA 1
ATOM 1428 C C . PRO A 1 182 ? -9.977 18.719 9.992 1 96.69 182 PRO A C 1
ATOM 1430 O O . PRO A 1 182 ? -9.305 17.797 9.516 1 96.69 182 PRO A O 1
ATOM 1433 N N . GLN A 1 183 ? -9.781 19.984 9.789 1 96.62 183 GLN A N 1
ATOM 1434 C CA . GLN A 1 183 ? -8.734 20.453 8.891 1 96.62 183 GLN A CA 1
ATOM 1435 C C . GLN A 1 183 ? -7.375 20.453 9.586 1 96.62 183 GLN A C 1
ATOM 1437 O O . GLN A 1 183 ? -7.223 21.031 10.664 1 96.62 183 GLN A O 1
ATOM 1442 N N . ASN A 1 184 ? -6.363 19.828 8.914 1 94.62 184 ASN A N 1
ATOM 1443 C CA . ASN A 1 184 ? -5.004 19.703 9.43 1 94.62 184 ASN A CA 1
ATOM 1444 C C . ASN A 1 184 ? -4.371 21.062 9.711 1 94.62 184 ASN A C 1
ATOM 1446 O O . ASN A 1 184 ? -3.871 21.297 10.805 1 94.62 184 ASN A O 1
ATOM 1450 N N . ILE A 1 185 ? -4.391 21.922 8.82 1 96.31 185 ILE A N 1
ATOM 1451 C CA . ILE A 1 185 ? -3.908 23.281 8.938 1 96.31 185 ILE A CA 1
ATOM 1452 C C . ILE A 1 185 ? -5.055 24.266 8.688 1 96.31 185 ILE A C 1
ATOM 1454 O O . ILE A 1 185 ? -5.621 24.297 7.594 1 96.31 185 ILE A O 1
ATOM 1458 N N . PRO A 1 186 ? -5.438 24.906 9.719 1 97.19 186 PRO A N 1
ATOM 1459 C CA . PRO A 1 186 ? -4.723 25.297 10.938 1 97.19 186 PRO A CA 1
ATOM 1460 C C . PRO A 1 186 ? -5.16 24.484 12.156 1 97.19 186 PRO A C 1
ATOM 1462 O O . PRO A 1 186 ? -4.828 24.844 13.289 1 97.19 186 PRO A O 1
ATOM 1465 N N . GLY A 1 187 ? -5.859 23.516 12.047 1 97 187 GLY A N 1
ATOM 1466 C CA . GLY A 1 187 ? -6.445 22.766 13.141 1 97 187 GLY A CA 1
ATOM 1467 C C . GLY A 1 187 ? -7.875 23.172 13.445 1 97 187 GLY A C 1
ATOM 1468 O O . GLY A 1 187 ? -8.234 23.359 14.609 1 97 187 GLY A O 1
ATOM 1469 N N . LYS A 1 188 ? -8.672 23.297 12.398 1 96.19 188 LYS A N 1
ATOM 1470 C CA . LYS A 1 188 ? -10.031 23.797 12.555 1 96.19 188 LYS A CA 1
ATOM 1471 C C . LYS A 1 188 ? -11.062 22.688 12.383 1 96.19 188 LYS A C 1
ATOM 1473 O O . LYS A 1 188 ? -10.867 21.781 11.578 1 96.19 188 LYS A O 1
ATOM 1478 N N . THR A 1 189 ? -12.156 22.812 13.062 1 96 189 THR A N 1
ATOM 1479 C CA . THR A 1 189 ? -13.375 22.062 12.789 1 96 189 THR A CA 1
ATOM 1480 C C . THR A 1 189 ? -14.344 22.891 11.945 1 96 189 THR A C 1
ATOM 1482 O O . THR A 1 189 ? -14.609 24.047 12.25 1 96 189 THR A O 1
ATOM 1485 N N . TRP A 1 190 ? -14.719 22.297 10.875 1 96.31 190 TRP A N 1
ATOM 1486 C CA . TRP A 1 190 ? -15.617 23 9.969 1 96.31 190 TRP A CA 1
ATOM 1487 C C . TRP A 1 190 ? -16.984 23.203 10.609 1 96.31 190 TRP A C 1
ATOM 1489 O O . TRP A 1 190 ? -17.5 22.312 11.281 1 96.31 190 TRP A O 1
ATOM 1499 N N . THR A 1 191 ? -17.562 24.375 10.43 1 93.69 191 THR A N 1
ATOM 1500 C CA . THR A 1 191 ? -18.875 24.656 10.977 1 93.69 191 THR A CA 1
ATOM 1501 C C . THR A 1 191 ? -19.969 24.031 10.117 1 93.69 191 THR A C 1
ATOM 1503 O O . THR A 1 191 ? -19.734 23.703 8.953 1 93.69 191 THR A O 1
ATOM 1506 N N . ARG A 1 192 ? -21.109 23.906 10.664 1 94.31 192 ARG A N 1
ATOM 1507 C CA . ARG A 1 192 ? -22.25 23.391 9.93 1 94.31 192 ARG A CA 1
ATOM 1508 C C . ARG A 1 192 ? -22.578 24.281 8.734 1 94.31 192 ARG A C 1
ATOM 1510 O O . ARG A 1 192 ? -22.969 23.781 7.672 1 94.31 192 ARG A O 1
ATOM 1517 N N . ASP A 1 193 ? -22.484 25.562 8.945 1 95.44 193 ASP A N 1
ATOM 1518 C CA . ASP A 1 193 ? -22.766 26.516 7.867 1 95.44 193 ASP A CA 1
ATOM 1519 C C . ASP A 1 193 ? -21.812 26.328 6.699 1 95.44 193 ASP A C 1
ATOM 1521 O O . ASP A 1 193 ? -22.219 26.344 5.539 1 95.44 193 ASP A O 1
ATOM 1525 N N . GLU A 1 194 ? -20.547 26.188 7.012 1 96.38 194 GLU A N 1
ATOM 1526 C CA . GLU A 1 194 ? -19.547 25.938 5.973 1 96.38 194 GLU A CA 1
ATOM 1527 C C . GLU A 1 194 ? -19.844 24.641 5.23 1 96.38 194 GLU A C 1
ATOM 1529 O O . GLU A 1 194 ? -19.781 24.594 4 1 96.38 194 GLU A O 1
ATOM 1534 N N . LEU A 1 195 ? -20.219 23.578 5.961 1 97.81 195 LEU A N 1
ATOM 1535 C CA . LEU A 1 195 ? -20.516 22.281 5.363 1 97.81 195 LEU A CA 1
ATOM 1536 C C . LEU A 1 195 ? -21.781 22.344 4.52 1 97.81 195 LEU A C 1
ATOM 1538 O O . LEU A 1 195 ? -21.875 21.688 3.482 1 97.81 195 LEU A O 1
ATOM 1542 N N . HIS A 1 196 ? -22.734 23.141 4.953 1 97.44 196 HIS A N 1
ATOM 1543 C CA . HIS A 1 196 ? -23.953 23.312 4.168 1 97.44 196 HIS A CA 1
ATOM 1544 C C . HIS A 1 196 ? -23.672 24 2.844 1 97.44 196 HIS A C 1
ATOM 1546 O O . HIS A 1 196 ? -24.266 23.672 1.818 1 97.44 196 HIS A O 1
ATOM 1552 N N . LEU A 1 197 ? -22.828 24.984 2.945 1 97.69 197 LEU A N 1
ATOM 1553 C CA . LEU A 1 197 ? -22.422 25.656 1.711 1 97.69 197 LEU A CA 1
ATOM 1554 C C . LEU A 1 197 ? -21.781 24.656 0.745 1 97.69 197 LEU A C 1
ATOM 1556 O O . LEU A 1 197 ? -22.109 24.641 -0.444 1 97.69 197 LEU A O 1
ATOM 1560 N N . LEU A 1 198 ? -20.844 23.844 1.228 1 98.25 198 LEU A N 1
ATOM 1561 C CA . LEU A 1 198 ? -20.203 22.828 0.403 1 98.25 198 LEU A CA 1
ATOM 1562 C C . LEU A 1 198 ? -21.234 21.844 -0.149 1 98.25 198 LEU A C 1
ATOM 1564 O O . LEU A 1 198 ? -21.141 21.438 -1.309 1 98.25 198 LEU A O 1
ATOM 1568 N N . THR A 1 199 ? -22.172 21.469 0.711 1 98.19 199 THR A N 1
ATOM 1569 C CA . THR A 1 199 ? -23.25 20.562 0.331 1 98.19 199 THR A CA 1
ATOM 1570 C C . THR A 1 199 ? -24.062 21.125 -0.828 1 98.19 199 THR A C 1
ATOM 1572 O O . THR A 1 199 ? -24.328 20.438 -1.813 1 98.19 199 THR A O 1
ATOM 1575 N N . ARG A 1 200 ? -24.422 22.359 -0.721 1 98.06 200 ARG A N 1
ATOM 1576 C CA . ARG A 1 200 ? -25.203 23.016 -1.767 1 98.06 200 ARG A CA 1
ATOM 1577 C C . ARG A 1 200 ? -24.453 23.016 -3.092 1 98.06 200 ARG A C 1
ATOM 1579 O O . ARG A 1 200 ? -25.016 22.688 -4.137 1 98.06 200 ARG A O 1
ATOM 1586 N N . VAL A 1 201 ? -23.188 23.359 -3.041 1 98 201 VAL A N 1
ATOM 1587 C CA . VAL A 1 201 ? -22.375 23.422 -4.25 1 98 201 VAL A CA 1
ATOM 1588 C C . VAL A 1 201 ? -22.203 22.031 -4.84 1 98 201 VAL A C 1
ATOM 1590 O O . VAL A 1 201 ? -22.359 21.844 -6.051 1 98 201 VAL A O 1
ATOM 1593 N N . ALA A 1 202 ? -21.922 21.016 -4.012 1 97.88 202 ALA A N 1
ATOM 1594 C CA . ALA A 1 202 ? -21.719 19.641 -4.465 1 97.88 202 ALA A CA 1
ATOM 1595 C C . ALA A 1 202 ? -22.969 19.094 -5.133 1 97.88 202 ALA A C 1
ATOM 1597 O O . ALA A 1 202 ? -22.875 18.438 -6.18 1 97.88 202 ALA A O 1
ATOM 1598 N N . ILE A 1 203 ? -24.141 19.344 -4.555 1 97 203 ILE A N 1
ATOM 1599 C CA . ILE A 1 203 ? -25.391 18.844 -5.082 1 97 203 ILE A CA 1
ATOM 1600 C C . ILE A 1 203 ? -25.75 19.578 -6.371 1 97 203 ILE A C 1
ATOM 1602 O O . ILE A 1 203 ? -26.062 18.953 -7.391 1 97 203 ILE A O 1
ATOM 1606 N N . ASP A 1 204 ? -25.641 20.891 -6.309 1 96.44 204 ASP A N 1
ATOM 1607 C CA . ASP A 1 204 ? -26.016 21.719 -7.445 1 96.44 204 ASP A CA 1
ATOM 1608 C C . ASP A 1 204 ? -25.156 21.406 -8.672 1 96.44 204 ASP A C 1
ATOM 1610 O O . ASP A 1 204 ? -25.656 21.391 -9.797 1 96.44 204 ASP A O 1
ATOM 1614 N N . LYS A 1 205 ? -23.906 21.156 -8.453 1 96.5 205 LYS A N 1
ATOM 1615 C CA . LYS A 1 205 ? -22.969 20.969 -9.562 1 96.5 205 LYS A CA 1
ATOM 1616 C C . LYS A 1 205 ? -22.672 19.5 -9.789 1 96.5 205 LYS A C 1
ATOM 1618 O O . LYS A 1 205 ? -21.844 19.141 -10.633 1 96.5 205 LYS A O 1
ATOM 1623 N N . ASP A 1 206 ? -23.312 18.609 -9.023 1 96.31 206 ASP A N 1
ATOM 1624 C CA . ASP A 1 206 ? -23.172 17.156 -9.117 1 96.31 206 ASP A CA 1
ATOM 1625 C C . ASP A 1 206 ? -21.719 16.734 -8.977 1 96.31 206 ASP A C 1
ATOM 1627 O O . ASP A 1 206 ? -21.172 16.047 -9.844 1 96.31 206 ASP A O 1
ATOM 1631 N N . LEU A 1 207 ? -21.109 17.219 -7.898 1 97.5 207 LEU A N 1
ATOM 1632 C CA . LEU A 1 207 ? -19.703 16.906 -7.602 1 97.5 207 LEU A CA 1
ATOM 1633 C C . LEU A 1 207 ? -19.609 15.805 -6.551 1 97.5 207 LEU A C 1
ATOM 1635 O O . LEU A 1 207 ? -20.5 15.664 -5.711 1 97.5 207 LEU A O 1
ATOM 1639 N N . VAL A 1 208 ? -18.578 14.969 -6.625 1 98.19 208 VAL A N 1
ATOM 1640 C CA . VAL A 1 208 ? -18.219 14.031 -5.566 1 98.19 208 VAL A CA 1
ATOM 1641 C C . VAL A 1 208 ? -17.438 14.758 -4.477 1 98.19 208 VAL A C 1
ATOM 1643 O O . VAL A 1 208 ? -16.656 15.656 -4.766 1 98.19 208 VAL A O 1
ATOM 1646 N N . VAL A 1 209 ? -17.719 14.445 -3.23 1 98.56 209 VAL A N 1
ATOM 1647 C CA . VAL A 1 209 ? -16.938 14.984 -2.117 1 98.56 209 VAL A CA 1
ATOM 1648 C C . VAL A 1 209 ? -16.047 13.883 -1.532 1 98.56 209 VAL A C 1
ATOM 1650 O O . VAL A 1 209 ? -16.531 12.805 -1.188 1 98.56 209 VAL A O 1
ATOM 1653 N N . VAL A 1 210 ? -14.781 14.07 -1.569 1 98.75 210 VAL A N 1
ATOM 1654 C CA . VAL A 1 210 ? -13.836 13.25 -0.816 1 98.75 210 VAL A CA 1
ATOM 1655 C C . VAL A 1 210 ? -13.539 13.906 0.529 1 98.75 210 VAL A C 1
ATOM 1657 O O . VAL A 1 210 ? -12.969 15 0.58 1 98.75 210 VAL A O 1
ATOM 1660 N N . SER A 1 211 ? -13.945 13.289 1.575 1 98.81 211 SER A N 1
ATOM 1661 C CA . SER A 1 211 ? -13.789 13.828 2.92 1 98.81 211 SER A CA 1
ATOM 1662 C C . SER A 1 211 ? -12.695 13.102 3.688 1 98.81 211 SER A C 1
ATOM 1664 O O . SER A 1 211 ? -12.883 11.969 4.125 1 98.81 211 SER A O 1
ATOM 1666 N N . ASP A 1 212 ? -11.547 13.742 3.773 1 98.75 212 ASP A N 1
ATOM 1667 C CA . ASP A 1 212 ? -10.469 13.242 4.625 1 98.75 212 ASP A CA 1
ATOM 1668 C C . ASP A 1 212 ? -10.742 13.562 6.094 1 98.75 212 ASP A C 1
ATOM 1670 O O . ASP A 1 212 ? -10.617 14.711 6.523 1 98.75 212 ASP A O 1
ATOM 1674 N N . GLU A 1 213 ? -11.047 12.523 6.836 1 98.5 213 GLU A N 1
ATOM 1675 C CA . GLU A 1 213 ? -11.461 12.703 8.227 1 98.5 213 GLU A CA 1
ATOM 1676 C C . GLU A 1 213 ? -10.508 11.992 9.18 1 98.5 213 GLU A C 1
ATOM 1678 O O . GLU A 1 213 ? -10.938 11.414 10.18 1 98.5 213 GLU A O 1
ATOM 1683 N N . VAL A 1 214 ? -9.234 12.062 8.875 1 97.62 214 VAL A N 1
ATOM 1684 C CA . VAL A 1 214 ? -8.211 11.328 9.617 1 97.62 214 VAL A CA 1
ATOM 1685 C C . VAL A 1 214 ? -8.172 11.828 11.062 1 97.62 214 VAL A C 1
ATOM 1687 O O . VAL A 1 214 ? -7.793 11.086 11.969 1 97.62 214 VAL A O 1
ATOM 1690 N N . TYR A 1 215 ? -8.648 13.047 11.352 1 97.19 215 TYR A N 1
ATOM 1691 C CA . TYR A 1 215 ? -8.625 13.633 12.688 1 97.19 215 TYR A CA 1
ATOM 1692 C C . TYR A 1 215 ? -10 13.57 13.336 1 97.19 215 TYR A C 1
ATOM 1694 O O . TYR A 1 215 ? -10.266 14.281 14.312 1 97.19 215 TYR A O 1
ATOM 1702 N N . MET A 1 216 ? -10.883 12.727 12.867 1 96.31 216 MET A N 1
ATOM 1703 C CA . MET A 1 216 ? -12.289 12.742 13.273 1 96.31 216 MET A CA 1
ATOM 1704 C C . MET A 1 216 ? -12.422 12.5 14.773 1 96.31 216 MET A C 1
ATOM 1706 O O . MET A 1 216 ? -13.391 12.953 15.391 1 96.31 216 MET A O 1
ATOM 1710 N N . THR A 1 217 ? -11.477 11.812 15.406 1 95.25 217 THR A N 1
ATOM 1711 C CA . THR A 1 217 ? -11.586 11.508 16.828 1 95.25 217 THR A CA 1
ATOM 1712 C C . THR A 1 217 ? -10.789 12.516 17.656 1 95.25 217 THR A C 1
ATOM 1714 O O . THR A 1 217 ? -10.75 12.406 18.891 1 95.25 217 THR A O 1
ATOM 1717 N N . LEU A 1 218 ? -10.148 13.461 17.016 1 96.06 218 LEU A N 1
ATOM 1718 C CA . LEU A 1 218 ? -9.32 14.453 17.703 1 96.06 218 LEU A CA 1
ATOM 1719 C C . LEU A 1 218 ? -9.914 15.852 17.531 1 96.06 218 LEU A C 1
ATOM 1721 O O . LEU A 1 218 ? -9.219 16.781 17.125 1 96.06 218 LEU A O 1
ATOM 1725 N N . ALA A 1 219 ? -11.188 15.953 17.828 1 94.62 219 ALA A N 1
ATOM 1726 C CA . ALA A 1 219 ? -11.898 17.219 17.938 1 94.62 219 ALA A CA 1
ATOM 1727 C C . ALA A 1 219 ? -12.07 17.625 19.406 1 94.62 219 ALA A C 1
ATOM 1729 O O . ALA A 1 219 ? -12.523 16.828 20.234 1 94.62 219 ALA A O 1
ATOM 1730 N N . TYR A 1 220 ? -11.688 18.766 19.828 1 92.06 220 TYR A N 1
ATOM 1731 C CA . TYR A 1 220 ? -11.578 19.156 21.234 1 92.06 220 TYR A CA 1
ATOM 1732 C C . TYR A 1 220 ? -12.711 20.094 21.625 1 92.06 220 TYR A C 1
ATOM 1734 O O . TYR A 1 220 ? -13.539 19.75 22.484 1 92.06 220 TYR A O 1
ATOM 1742 N N . ASP A 1 221 ? -12.773 21.266 21.016 1 85.94 221 ASP A N 1
ATOM 1743 C CA . ASP A 1 221 ? -13.672 22.344 21.422 1 85.94 221 ASP A CA 1
ATOM 1744 C C . ASP A 1 221 ? -14.977 22.297 20.625 1 85.94 221 ASP A C 1
ATOM 1746 O O . ASP A 1 221 ? -16.016 22.797 21.094 1 85.94 221 ASP A O 1
ATOM 1750 N N . SER A 1 222 ? -14.898 21.859 19.469 1 87.5 222 SER A N 1
ATOM 1751 C CA . SER A 1 222 ? -16.047 21.719 18.594 1 87.5 222 SER A CA 1
ATOM 1752 C C . SER A 1 222 ? -16.125 20.297 18.016 1 87.5 222 SER A C 1
ATOM 1754 O O . SER A 1 222 ? -15.109 19.734 17.609 1 87.5 222 SER A O 1
ATOM 1756 N N . PRO A 1 223 ? -17.344 19.828 18.047 1 90.06 223 PRO A N 1
ATOM 1757 C CA . PRO A 1 223 ? -17.453 18.469 17.547 1 90.06 223 PRO A CA 1
ATOM 1758 C C . PRO A 1 223 ? -17.234 18.359 16.031 1 90.06 223 PRO A C 1
ATOM 1760 O O . PRO A 1 223 ? -17.625 19.266 15.297 1 90.06 223 PRO A O 1
ATOM 1763 N N . HIS A 1 224 ? -16.672 17.297 15.609 1 95.12 224 HIS A N 1
ATOM 1764 C CA . HIS A 1 224 ? -16.531 16.969 14.195 1 95.12 224 HIS A CA 1
ATOM 1765 C C . HIS A 1 224 ? -17.875 16.562 13.586 1 95.12 224 HIS A C 1
ATOM 1767 O O . HIS A 1 224 ? -18.641 15.828 14.203 1 95.12 224 HIS A O 1
ATOM 1773 N N . ILE A 1 225 ? -18.188 17.094 12.414 1 95.81 225 ILE A N 1
ATOM 1774 C CA . ILE A 1 225 ? -19.359 16.719 11.617 1 95.81 225 ILE A CA 1
ATOM 1775 C C . ILE A 1 225 ? -18.891 16.094 10.305 1 95.81 225 ILE A C 1
ATOM 1777 O O . ILE A 1 225 ? -18.188 16.75 9.516 1 95.81 225 ILE A O 1
ATOM 1781 N N . SER A 1 226 ? -19.25 14.836 10.102 1 97.81 226 SER A N 1
ATOM 1782 C CA . SER A 1 226 ? -18.969 14.227 8.805 1 97.81 226 SER A CA 1
ATOM 1783 C C . SER A 1 226 ? -19.922 14.727 7.73 1 97.81 226 SER A C 1
ATOM 1785 O O . SER A 1 226 ? -21.141 14.633 7.891 1 97.81 226 SER A O 1
ATOM 1787 N N . ILE A 1 227 ? -19.438 15.188 6.691 1 98.31 227 ILE A N 1
ATOM 1788 C CA . ILE A 1 227 ? -20.281 15.766 5.656 1 98.31 227 ILE A CA 1
ATOM 1789 C C . ILE A 1 227 ? -21.203 14.695 5.086 1 98.31 227 ILE A C 1
ATOM 1791 O O . ILE A 1 227 ? -22.312 14.992 4.637 1 98.31 227 ILE A O 1
ATOM 1795 N N . ALA A 1 228 ? -20.781 13.438 5.148 1 98.12 228 ALA A N 1
ATOM 1796 C CA . ALA A 1 228 ? -21.594 12.328 4.66 1 98.12 228 ALA A CA 1
ATOM 1797 C C . ALA A 1 228 ? -22.875 12.188 5.477 1 98.12 228 ALA A C 1
ATOM 1799 O O . ALA A 1 228 ? -23.828 11.523 5.047 1 98.12 228 ALA A O 1
ATOM 1800 N N . SER A 1 229 ? -22.938 12.766 6.656 1 97.19 229 SER A N 1
ATOM 1801 C CA . SER A 1 229 ? -24.109 12.664 7.52 1 97.19 229 SER A CA 1
ATOM 1802 C C . SER A 1 229 ? -25.172 13.688 7.133 1 97.19 229 SER A C 1
ATOM 1804 O O . SER A 1 229 ? -26.312 13.602 7.574 1 97.19 229 SER A O 1
ATOM 1806 N N . ILE A 1 230 ? -24.828 14.664 6.375 1 97.25 230 ILE A N 1
ATOM 1807 C CA . ILE A 1 230 ? -25.75 15.711 5.941 1 97.25 230 ILE A CA 1
ATOM 1808 C C . ILE A 1 230 ? -26.672 15.164 4.852 1 97.25 230 ILE A C 1
ATOM 1810 O O . ILE A 1 230 ? -26.219 14.445 3.953 1 97.25 230 ILE A O 1
ATOM 1814 N N . PRO A 1 231 ? -27.953 15.461 4.898 1 95.12 231 PRO A N 1
ATOM 1815 C CA . PRO A 1 231 ? -28.891 14.945 3.895 1 95.12 231 PRO A CA 1
ATOM 1816 C C . PRO A 1 231 ? -28.422 15.211 2.465 1 95.12 231 PRO A C 1
ATOM 1818 O O . PRO A 1 231 ? -28.047 16.328 2.131 1 95.12 231 PRO A O 1
ATOM 1821 N N . GLY A 1 232 ? -28.438 14.148 1.694 1 94.44 232 GLY A N 1
ATOM 1822 C CA . GLY A 1 232 ? -28.078 14.242 0.285 1 94.44 232 GLY A CA 1
ATOM 1823 C C . GLY A 1 232 ? -26.609 14.023 0.017 1 94.44 232 GLY A C 1
ATOM 1824 O O . GLY A 1 232 ? -26.188 13.961 -1.139 1 94.44 232 GLY A O 1
ATOM 1825 N N . MET A 1 233 ? -25.859 13.789 1.074 1 97.25 233 MET A N 1
ATOM 1826 C CA . MET A 1 233 ? -24.422 13.789 0.863 1 97.25 233 MET A CA 1
ATOM 1827 C C . MET A 1 233 ? -23.875 12.367 0.896 1 97.25 233 MET A C 1
ATOM 1829 O O . MET A 1 233 ? -22.797 12.102 0.337 1 97.25 233 MET A O 1
ATOM 1833 N N . TRP A 1 234 ? -24.547 11.406 1.47 1 96.75 234 TRP A N 1
ATOM 1834 C CA . TRP A 1 234 ? -24.062 10.031 1.528 1 96.75 234 TRP A CA 1
ATOM 1835 C C . TRP A 1 234 ? -23.812 9.484 0.128 1 96.75 234 TRP A C 1
ATOM 1837 O O . TRP A 1 234 ? -22.75 8.906 -0.141 1 96.75 234 TRP A O 1
ATOM 1847 N N . GLU A 1 235 ? -24.641 9.742 -0.771 1 95.62 235 GLU A N 1
ATOM 1848 C CA . GLU A 1 235 ? -24.641 9.117 -2.094 1 95.62 235 GLU A CA 1
ATOM 1849 C C . GLU A 1 235 ? -23.516 9.672 -2.957 1 95.62 235 GLU A C 1
ATOM 1851 O O . GLU A 1 235 ? -23.203 9.117 -4.012 1 95.62 235 GLU A O 1
ATOM 1856 N N . ARG A 1 236 ? -22.844 10.758 -2.424 1 97.19 236 ARG A N 1
ATOM 1857 C CA . ARG A 1 236 ? -21.828 11.383 -3.256 1 97.19 236 ARG A CA 1
ATOM 1858 C C . ARG A 1 236 ? -20.562 11.648 -2.455 1 97.19 236 ARG A C 1
ATOM 1860 O O . ARG A 1 236 ? -19.703 12.43 -2.881 1 97.19 236 ARG A O 1
ATOM 1867 N N . THR A 1 237 ? -20.422 11.008 -1.267 1 98.25 237 THR A N 1
ATOM 1868 C CA . THR A 1 237 ? -19.266 11.297 -0.414 1 98.25 237 THR A CA 1
ATOM 1869 C C . THR A 1 237 ? -18.438 10.031 -0.189 1 98.25 237 THR A C 1
ATOM 1871 O O . THR A 1 237 ? -18.984 8.969 0.092 1 98.25 237 THR A O 1
ATOM 1874 N N . LEU A 1 238 ? -17.203 10.141 -0.432 1 98.44 238 LEU A N 1
ATOM 1875 C CA . LEU A 1 238 ? -16.203 9.156 0.002 1 98.44 238 LEU A CA 1
ATOM 1876 C C . LEU A 1 238 ? -15.453 9.656 1.229 1 98.44 238 LEU A C 1
ATOM 1878 O O . LEU A 1 238 ? -14.75 10.672 1.163 1 98.44 238 LEU A O 1
ATOM 1882 N N . THR A 1 239 ? -15.617 8.969 2.342 1 98.81 239 THR A N 1
ATOM 1883 C CA . THR A 1 239 ? -14.938 9.328 3.582 1 98.81 239 THR A CA 1
ATOM 1884 C C . THR A 1 239 ? -13.719 8.445 3.814 1 98.81 239 THR A C 1
ATOM 1886 O O . THR A 1 239 ? -13.805 7.219 3.713 1 98.81 239 THR A O 1
ATOM 1889 N N . VAL A 1 240 ? -12.602 9.062 4.062 1 98.81 240 VAL A N 1
ATOM 1890 C CA . VAL A 1 240 ? -11.398 8.281 4.324 1 98.81 240 VAL A CA 1
ATOM 1891 C C . VAL A 1 240 ? -10.891 8.578 5.73 1 98.81 240 VAL A C 1
ATOM 1893 O O . VAL A 1 240 ? -11.023 9.703 6.227 1 98.81 240 VAL A O 1
ATOM 1896 N N . CYS A 1 241 ? -10.336 7.586 6.371 1 98.69 241 CYS A N 1
ATOM 1897 C CA . CYS A 1 241 ? -9.797 7.695 7.719 1 98.69 241 CYS A CA 1
ATOM 1898 C C . CYS A 1 241 ? -8.828 6.555 8.016 1 98.69 241 CYS A C 1
ATOM 1900 O O . CYS A 1 241 ? -8.508 5.758 7.133 1 98.69 241 CYS A O 1
ATOM 1902 N N . SER A 1 242 ? -8.234 6.559 9.172 1 98.12 242 SER A N 1
ATOM 1903 C CA . SER A 1 242 ? -7.258 5.547 9.562 1 98.12 242 SER A CA 1
ATOM 1904 C C . SER A 1 242 ? -7.191 5.406 11.078 1 98.12 242 SER A C 1
ATOM 1906 O O . SER A 1 242 ? -7.59 6.312 11.812 1 98.12 242 SER A O 1
ATOM 1908 N N . ILE A 1 243 ? -6.668 4.309 11.523 1 98.31 243 ILE A N 1
ATOM 1909 C CA . ILE A 1 243 ? -6.516 4.078 12.961 1 98.31 243 ILE A CA 1
ATOM 1910 C C . ILE A 1 243 ? -5.242 4.758 13.453 1 98.31 243 ILE A C 1
ATOM 1912 O O . ILE A 1 243 ? -5.031 4.887 14.664 1 98.31 243 ILE A O 1
ATOM 1916 N N . GLY A 1 244 ? -4.395 5.223 12.555 1 97.44 244 GLY A N 1
ATOM 1917 C CA . GLY A 1 244 ? -3.102 5.766 12.938 1 97.44 244 GLY A CA 1
ATOM 1918 C C . GLY A 1 244 ? -3.199 6.875 13.969 1 97.44 244 GLY A C 1
ATOM 1919 O O . GLY A 1 244 ? -2.551 6.812 15.016 1 97.44 244 GLY A O 1
ATOM 1920 N N . LYS A 1 245 ? -4.051 7.879 13.672 1 95.69 245 LYS A N 1
ATOM 1921 C CA . LYS A 1 245 ? -4.246 9 14.586 1 95.69 245 LYS A CA 1
ATOM 1922 C C . LYS A 1 245 ? -5.199 8.617 15.719 1 95.69 245 LYS A C 1
ATOM 1924 O O . LYS A 1 245 ? -5.078 9.133 16.844 1 95.69 245 LYS A O 1
ATOM 1929 N N . MET A 1 246 ? -6.02 7.668 15.422 1 96.44 246 MET A N 1
ATOM 1930 C CA . MET A 1 246 ? -7.039 7.215 16.359 1 96.44 246 MET A CA 1
ATOM 1931 C C . MET A 1 246 ? -6.402 6.477 17.531 1 96.44 246 MET A C 1
ATOM 1933 O O . MET A 1 246 ? -6.816 6.652 18.688 1 96.44 246 MET A O 1
ATOM 1937 N N . PHE A 1 247 ? -5.395 5.668 17.297 1 97.94 247 PHE A N 1
ATOM 1938 C CA . PHE A 1 247 ? -4.82 4.797 18.312 1 97.94 247 PHE A CA 1
ATOM 1939 C C . PHE A 1 247 ? -3.328 5.051 18.469 1 97.94 247 PHE A C 1
ATOM 1941 O O . PHE A 1 247 ? -2.609 4.238 19.062 1 97.94 247 PHE A O 1
ATOM 1948 N N . SER A 1 248 ? -2.805 6.148 17.922 1 97.19 248 SER A N 1
ATOM 1949 C CA . SER A 1 248 ? -1.392 6.488 18.031 1 97.19 248 SER A CA 1
ATOM 1950 C C . SER A 1 248 ? -0.507 5.363 17.5 1 97.19 248 SER A C 1
ATOM 1952 O O . SER A 1 248 ? 0.447 4.953 18.172 1 97.19 248 SER A O 1
ATOM 1954 N N . CYS A 1 249 ? -0.852 4.879 16.344 1 98.31 249 CYS A N 1
ATOM 1955 C CA . CYS A 1 249 ? -0.115 3.795 15.711 1 98.31 249 CYS A CA 1
ATOM 1956 C C . CYS A 1 249 ? 0.039 4.047 14.211 1 98.31 249 CYS A C 1
ATOM 1958 O O . CYS A 1 249 ? -0.287 3.186 13.398 1 98.31 249 CYS A O 1
ATOM 1960 N N . THR A 1 250 ? 0.553 5.223 13.836 1 97.75 250 THR A N 1
ATOM 1961 C CA . THR A 1 250 ? 0.612 5.672 12.453 1 97.75 250 THR A CA 1
ATOM 1962 C C . THR A 1 250 ? 1.373 4.672 11.586 1 97.75 250 THR A C 1
ATOM 1964 O O . THR A 1 250 ? 1.116 4.555 10.391 1 97.75 250 THR A O 1
ATOM 1967 N N . GLY A 1 251 ? 2.271 3.881 12.148 1 98.19 251 GLY A N 1
ATOM 1968 C CA . GLY A 1 251 ? 3.094 2.934 11.414 1 98.19 251 GLY A CA 1
ATOM 1969 C C . GLY A 1 251 ? 2.375 1.633 11.102 1 98.19 251 GLY A C 1
ATOM 1970 O O . GLY A 1 251 ? 2.896 0.786 10.375 1 98.19 251 GLY A O 1
ATOM 1971 N N . TRP A 1 252 ? 1.165 1.424 11.656 1 98.81 252 TRP A N 1
ATOM 1972 C CA . TRP A 1 252 ? 0.421 0.204 11.367 1 98.81 252 TRP A CA 1
ATOM 1973 C C . TRP A 1 252 ? -0.181 0.257 9.961 1 98.81 252 TRP A C 1
ATOM 1975 O O . TRP A 1 252 ? -0.487 -0.782 9.375 1 98.81 252 TRP A O 1
ATOM 1985 N N . LYS A 1 253 ? -0.408 1.463 9.484 1 98.5 253 LYS A N 1
ATOM 1986 C CA . LYS A 1 253 ? -0.83 1.717 8.109 1 98.5 253 LYS A CA 1
ATOM 1987 C C . LYS A 1 253 ? -2.15 1.017 7.805 1 98.5 253 LYS A C 1
ATOM 1989 O O . LYS A 1 253 ? -2.289 0.374 6.762 1 98.5 253 LYS A O 1
ATOM 1994 N N . ILE A 1 254 ? -3.109 1.093 8.742 1 98.81 254 ILE A N 1
ATOM 1995 C CA . ILE A 1 254 ? -4.461 0.584 8.539 1 98.81 254 ILE A CA 1
ATOM 1996 C C . ILE A 1 254 ? -5.434 1.752 8.383 1 98.81 254 ILE A C 1
ATOM 1998 O O . ILE A 1 254 ? -5.664 2.51 9.328 1 98.81 254 ILE A O 1
ATOM 2002 N N . GLY A 1 255 ? -5.93 1.956 7.234 1 98.69 255 GLY A N 1
ATOM 2003 C CA . GLY A 1 255 ? -6.945 2.951 6.934 1 98.69 255 GLY A CA 1
ATOM 2004 C C . GLY A 1 255 ? -8.109 2.391 6.137 1 98.69 255 GLY A C 1
ATOM 2005 O O . GLY A 1 255 ? -8.234 1.174 5.977 1 98.69 255 GLY A O 1
ATOM 2006 N N . TRP A 1 256 ? -9.008 3.291 5.691 1 98.88 256 TRP A N 1
ATOM 2007 C CA . TRP A 1 256 ? -10.164 2.805 4.938 1 98.88 256 TRP A CA 1
ATOM 2008 C C . TRP A 1 256 ? -10.805 3.934 4.137 1 98.88 256 TRP A C 1
ATOM 2010 O O . TRP A 1 256 ? -10.484 5.109 4.344 1 98.88 256 TRP A O 1
ATOM 2020 N N . ALA A 1 257 ? -11.586 3.57 3.244 1 98.88 257 ALA A N 1
ATOM 2021 C CA . ALA A 1 257 ? -12.578 4.406 2.57 1 98.88 257 ALA A CA 1
ATOM 2022 C C . ALA A 1 257 ? -13.992 3.877 2.809 1 98.88 257 ALA A C 1
ATOM 2024 O O . ALA A 1 257 ? -14.219 2.664 2.795 1 98.88 257 ALA A O 1
ATOM 2025 N N . VAL A 1 258 ? -14.898 4.73 3.098 1 98.81 258 VAL A N 1
ATOM 2026 C CA . VAL A 1 258 ? -16.312 4.402 3.295 1 98.81 258 VAL A CA 1
ATOM 2027 C C . VAL A 1 258 ? -17.172 5.293 2.406 1 98.81 258 VAL A C 1
ATOM 2029 O O . VAL A 1 258 ? -16.969 6.508 2.346 1 98.81 258 VAL A O 1
ATOM 2032 N N . GLY A 1 259 ? -18.094 4.785 1.706 1 98.31 259 GLY A N 1
ATOM 2033 C CA . GLY A 1 259 ? -19 5.504 0.832 1 98.31 259 GLY A CA 1
ATOM 2034 C C . GLY A 1 259 ? -19.969 4.594 0.093 1 98.31 259 GLY A C 1
ATOM 2035 O O . GLY A 1 259 ? -20.016 3.389 0.349 1 98.31 259 GLY A O 1
ATOM 2036 N N . PRO A 1 260 ? -20.828 5.168 -0.75 1 97.19 260 PRO A N 1
ATOM 2037 C CA . PRO A 1 260 ? -21.734 4.32 -1.529 1 97.19 260 PRO A CA 1
ATOM 2038 C C . PRO A 1 260 ? -20.984 3.322 -2.418 1 97.19 260 PRO A C 1
ATOM 2040 O O . PRO A 1 260 ? -19.859 3.59 -2.842 1 97.19 260 PRO A O 1
ATOM 2043 N N . SER A 1 261 ? -21.594 2.227 -2.699 1 95.69 261 SER A N 1
ATOM 2044 C CA . SER A 1 261 ? -20.969 1.106 -3.385 1 95.69 261 SER A CA 1
ATOM 2045 C C . SER A 1 261 ? -20.422 1.525 -4.75 1 95.69 261 SER A C 1
ATOM 2047 O O . SER A 1 261 ? -19.391 1.011 -5.203 1 95.69 261 SER A O 1
ATOM 2049 N N . TRP A 1 262 ? -21.094 2.465 -5.395 1 95 262 TRP A N 1
ATOM 2050 C CA . TRP A 1 262 ? -20.656 2.846 -6.734 1 95 262 TRP A CA 1
ATOM 2051 C C . TRP A 1 262 ? -19.328 3.602 -6.684 1 95 262 TRP A C 1
ATOM 2053 O O . TRP A 1 262 ? -18.594 3.645 -7.672 1 95 262 TRP A O 1
ATOM 2063 N N . LEU A 1 263 ? -19.016 4.234 -5.535 1 96.69 263 LEU A N 1
ATOM 2064 C CA . LEU A 1 263 ? -17.719 4.887 -5.355 1 96.69 263 LEU A CA 1
ATOM 2065 C C . LEU A 1 263 ? -16.672 3.891 -4.863 1 96.69 263 LEU A C 1
ATOM 2067 O O . LEU A 1 263 ? -15.5 3.979 -5.242 1 96.69 263 LEU A O 1
ATOM 2071 N N . ILE A 1 264 ? -17.094 2.904 -4.039 1 97.62 264 ILE A N 1
ATOM 2072 C CA . ILE A 1 264 ? -16.172 1.99 -3.389 1 97.62 264 ILE A CA 1
ATOM 2073 C C . ILE A 1 264 ? -15.703 0.929 -4.387 1 97.62 264 ILE A C 1
ATOM 2075 O O . ILE A 1 264 ? -14.531 0.534 -4.383 1 97.62 264 ILE A O 1
ATOM 2079 N N . HIS A 1 265 ? -16.547 0.504 -5.258 1 95.12 265 HIS A N 1
ATOM 2080 C CA . HIS A 1 265 ? -16.234 -0.599 -6.16 1 95.12 265 HIS A CA 1
ATOM 2081 C C . HIS A 1 265 ? -15.055 -0.26 -7.059 1 95.12 265 HIS A C 1
ATOM 2083 O O . HIS A 1 265 ? -14.102 -1.034 -7.152 1 95.12 265 HIS A O 1
ATOM 2089 N N . PRO A 1 266 ? -15.031 0.939 -7.703 1 96.06 266 PRO A N 1
ATOM 2090 C CA . PRO A 1 266 ? -13.867 1.287 -8.523 1 96.06 266 PRO A CA 1
ATOM 2091 C C . PRO A 1 266 ? -12.578 1.358 -7.711 1 96.06 266 PRO A C 1
ATOM 2093 O O . PRO A 1 266 ? -11.508 1.008 -8.219 1 96.06 266 PRO A O 1
ATOM 2096 N N . LEU A 1 267 ? -12.688 1.826 -6.461 1 97.56 267 LEU A N 1
ATOM 2097 C CA . LEU A 1 267 ? -11.508 1.853 -5.598 1 97.56 267 LEU A CA 1
ATOM 2098 C C . LEU A 1 267 ? -10.992 0.441 -5.344 1 97.56 267 LEU A C 1
ATOM 2100 O O . LEU A 1 267 ? -9.781 0.203 -5.387 1 97.56 267 LEU A O 1
ATOM 2104 N N . SER A 1 268 ? -11.914 -0.448 -5.109 1 95.75 268 SER A N 1
ATOM 2105 C CA . SER A 1 268 ? -11.562 -1.83 -4.805 1 95.75 268 SER A CA 1
ATOM 2106 C C . SER A 1 268 ? -10.875 -2.5 -5.988 1 95.75 268 SER A C 1
ATOM 2108 O O . SER A 1 268 ? -9.992 -3.342 -5.805 1 95.75 268 SER A O 1
ATOM 2110 N N . GLN A 1 269 ? -11.266 -2.162 -7.172 1 94.38 269 GLN A N 1
ATOM 2111 C CA . GLN A 1 269 ? -10.641 -2.709 -8.367 1 94.38 269 GLN A CA 1
ATOM 2112 C C . GLN A 1 269 ? -9.18 -2.291 -8.469 1 94.38 269 GLN A C 1
ATOM 2114 O O . GLN A 1 269 ? -8.312 -3.113 -8.766 1 94.38 269 GLN A O 1
ATOM 2119 N N . ILE A 1 270 ? -8.898 -1.025 -8.188 1 96.25 270 ILE A N 1
ATOM 2120 C CA . ILE A 1 270 ? -7.527 -0.528 -8.234 1 96.25 270 ILE A CA 1
ATOM 2121 C C . ILE A 1 270 ? -6.719 -1.151 -7.098 1 96.25 270 ILE A C 1
ATOM 2123 O O . ILE A 1 270 ? -5.594 -1.611 -7.309 1 96.25 270 ILE A O 1
ATOM 2127 N N . ALA A 1 271 ? -7.312 -1.192 -5.926 1 96.5 271 ALA A N 1
ATOM 2128 C CA . ALA A 1 271 ? -6.625 -1.706 -4.742 1 96.5 271 ALA A CA 1
ATOM 2129 C C . ALA A 1 271 ? -6.203 -3.158 -4.941 1 96.5 271 ALA A C 1
ATOM 2131 O O . ALA A 1 271 ? -5.148 -3.576 -4.461 1 96.5 271 ALA A O 1
ATOM 2132 N N . ALA A 1 272 ? -7.012 -3.906 -5.633 1 94.44 272 ALA A N 1
ATOM 2133 C CA . ALA A 1 272 ? -6.762 -5.328 -5.855 1 94.44 272 ALA A CA 1
ATOM 2134 C C . ALA A 1 272 ? -5.438 -5.547 -6.582 1 94.44 272 ALA A C 1
ATOM 2136 O O . ALA A 1 272 ? -4.75 -6.543 -6.34 1 94.44 272 ALA A O 1
ATOM 2137 N N . TYR A 1 273 ? -5.055 -4.613 -7.418 1 94.94 273 TYR A N 1
ATOM 2138 C CA . TYR A 1 273 ? -3.844 -4.793 -8.211 1 94.94 273 TYR A CA 1
ATOM 2139 C C . TYR A 1 273 ? -2.715 -3.91 -7.688 1 94.94 273 TYR A C 1
ATOM 2141 O O . TYR A 1 273 ? -1.545 -4.137 -8 1 94.94 273 TYR A O 1
ATOM 2149 N N . GLN A 1 274 ? -3.047 -2.943 -6.844 1 97.12 274 GLN A N 1
ATOM 2150 C CA . GLN A 1 274 ? -2.041 -2.041 -6.293 1 97.12 274 GLN A CA 1
ATOM 2151 C C . GLN A 1 274 ? -1.333 -2.67 -5.098 1 97.12 274 GLN A C 1
ATOM 2153 O O . GLN A 1 274 ? -0.101 -2.695 -5.043 1 97.12 274 GLN A O 1
ATOM 2158 N N . THR A 1 275 ? -2.148 -3.205 -4.168 1 97.12 275 THR A N 1
ATOM 2159 C CA . THR A 1 275 ? -1.577 -3.82 -2.975 1 97.12 275 THR A CA 1
ATOM 2160 C C . THR A 1 275 ? -2.262 -5.148 -2.67 1 97.12 275 THR A C 1
ATOM 2162 O O . THR A 1 275 ? -1.76 -5.941 -1.871 1 97.12 275 THR A O 1
ATOM 2165 N N . PHE A 1 276 ? -3.402 -5.477 -3.336 1 94.62 276 PHE A N 1
ATOM 2166 C CA . PHE A 1 276 ? -4.242 -6.645 -3.102 1 94.62 276 PHE A CA 1
ATOM 2167 C C . PHE A 1 276 ? -4.855 -6.602 -1.708 1 94.62 276 PHE A C 1
ATOM 2169 O O . PHE A 1 276 ? -6.074 -6.523 -1.562 1 94.62 276 PHE A O 1
ATOM 2176 N N . SER A 1 277 ? -4.055 -6.609 -0.71 1 95.06 277 SER A N 1
ATOM 2177 C CA . SER A 1 277 ? -4.461 -6.449 0.681 1 95.06 277 SER A CA 1
ATOM 2178 C C . SER A 1 277 ? -3.385 -5.742 1.497 1 95.06 277 SER A C 1
ATOM 2180 O O . SER A 1 277 ? -2.33 -5.387 0.966 1 95.06 277 SER A O 1
ATOM 2182 N N . VAL A 1 278 ? -3.729 -5.473 2.764 1 96.88 278 VAL A N 1
ATOM 2183 C CA . VAL A 1 278 ? -2.75 -4.883 3.67 1 96.88 278 VAL A CA 1
ATOM 2184 C C . VAL A 1 278 ? -2.545 -5.793 4.875 1 96.88 278 VAL A C 1
ATOM 2186 O O . VAL A 1 278 ? -3.029 -6.93 4.895 1 96.88 278 VAL A O 1
ATOM 2189 N N . ALA A 1 279 ? -1.727 -5.465 5.824 1 98.44 279 ALA A N 1
ATOM 2190 C CA . ALA A 1 279 ? -1.217 -6.297 6.91 1 98.44 279 ALA A CA 1
ATOM 2191 C C . ALA A 1 279 ? -2.359 -6.965 7.672 1 98.44 279 ALA A C 1
ATOM 2193 O O . ALA A 1 279 ? -2.967 -6.355 8.555 1 98.44 279 ALA A O 1
ATOM 2194 N N . THR A 1 280 ? -2.609 -8.266 7.422 1 98.56 280 THR A N 1
ATOM 2195 C CA . THR A 1 280 ? -3.754 -9.031 7.914 1 98.56 280 THR A CA 1
ATOM 2196 C C . THR A 1 280 ? -3.77 -9.062 9.438 1 98.56 280 THR A C 1
ATOM 2198 O O . THR A 1 280 ? -4.789 -8.75 10.062 1 98.56 280 THR A O 1
ATOM 2201 N N . PRO A 1 281 ? -2.631 -9.414 10.133 1 98.81 281 PRO A N 1
ATOM 2202 C CA . PRO A 1 281 ? -2.711 -9.469 11.594 1 98.81 281 PRO A CA 1
ATOM 2203 C C . PRO A 1 281 ? -3.049 -8.117 12.219 1 98.81 281 PRO A C 1
ATOM 2205 O O . PRO A 1 281 ? -3.762 -8.062 13.227 1 98.81 281 PRO A O 1
ATOM 2208 N N . LEU A 1 282 ? -2.576 -7.051 11.594 1 98.88 282 LEU A N 1
ATOM 2209 C CA . LEU A 1 282 ? -2.85 -5.723 12.133 1 98.88 282 LEU A CA 1
ATOM 2210 C C . LEU A 1 282 ? -4.297 -5.316 11.867 1 98.88 282 LEU A C 1
ATOM 2212 O O . LEU A 1 282 ? -4.895 -4.578 12.648 1 98.88 282 LEU A O 1
ATOM 2216 N N . GLN A 1 283 ? -4.891 -5.785 10.75 1 98.88 283 GLN A N 1
ATOM 2217 C CA . GLN A 1 283 ? -6.312 -5.562 10.508 1 98.88 283 GLN A CA 1
ATOM 2218 C C . GLN A 1 283 ? -7.168 -6.199 11.594 1 98.88 283 GLN A C 1
ATOM 2220 O O . GLN A 1 283 ? -8.109 -5.578 12.094 1 98.88 283 GLN A O 1
ATOM 2225 N N . ILE A 1 284 ? -6.812 -7.434 11.938 1 98.81 284 ILE A N 1
ATOM 2226 C CA . ILE A 1 284 ? -7.582 -8.172 12.938 1 98.81 284 ILE A CA 1
ATOM 2227 C C . ILE A 1 284 ? -7.469 -7.473 14.289 1 98.81 284 ILE A C 1
ATOM 2229 O O . ILE A 1 284 ? -8.469 -7.262 14.969 1 98.81 284 ILE A O 1
ATOM 2233 N N . ALA A 1 285 ? -6.254 -7.098 14.648 1 98.88 285 ALA A N 1
ATOM 2234 C CA . ALA A 1 285 ? -6.051 -6.379 15.906 1 98.88 285 ALA A CA 1
ATOM 2235 C C . ALA A 1 285 ? -6.824 -5.062 15.914 1 98.88 285 ALA A C 1
ATOM 2237 O O . ALA A 1 285 ? -7.434 -4.699 16.922 1 98.88 285 ALA A O 1
ATOM 2238 N N . ALA A 1 286 ? -6.793 -4.348 14.805 1 98.81 286 ALA A N 1
ATOM 2239 C CA . ALA A 1 286 ? -7.504 -3.078 14.68 1 98.81 286 ALA A CA 1
ATOM 2240 C C . ALA A 1 286 ? -9.008 -3.271 14.844 1 98.81 286 ALA A C 1
ATOM 2242 O O . ALA A 1 286 ? -9.68 -2.477 15.508 1 98.81 286 ALA A O 1
ATOM 2243 N N . ALA A 1 287 ? -9.539 -4.328 14.188 1 98.75 287 ALA A N 1
ATOM 2244 C CA . ALA A 1 287 ? -10.969 -4.625 14.297 1 98.75 287 ALA A CA 1
ATOM 2245 C C . ALA A 1 287 ? -11.383 -4.805 15.758 1 98.75 287 ALA A C 1
ATOM 2247 O O . ALA A 1 287 ? -12.367 -4.219 16.203 1 98.75 287 ALA A O 1
ATOM 2248 N N . ARG A 1 288 ? -10.602 -5.609 16.469 1 98.44 288 ARG A N 1
ATOM 2249 C CA . ARG A 1 288 ? -10.891 -5.898 17.859 1 98.44 288 ARG A CA 1
ATOM 2250 C C . ARG A 1 288 ? -10.742 -4.648 18.719 1 98.44 288 ARG A C 1
ATOM 2252 O O . ARG A 1 288 ? -11.539 -4.41 19.625 1 98.44 288 ARG A O 1
ATOM 2259 N N . ALA A 1 289 ? -9.766 -3.848 18.422 1 98.25 289 ALA A N 1
ATOM 2260 C CA . ALA A 1 289 ? -9.516 -2.621 19.172 1 98.25 289 ALA A CA 1
ATOM 2261 C C . ALA A 1 289 ? -10.625 -1.603 18.953 1 98.25 289 ALA A C 1
ATOM 2263 O O . ALA A 1 289 ? -11.031 -0.9 19.891 1 98.25 289 ALA A O 1
ATOM 2264 N N . ILE A 1 290 ? -11.086 -1.461 17.719 1 98.12 290 ILE A N 1
ATOM 2265 C CA . ILE A 1 290 ? -12.188 -0.556 17.406 1 98.12 290 ILE A CA 1
ATOM 2266 C C . ILE A 1 290 ? -13.414 -0.935 18.219 1 98.12 290 ILE A C 1
ATOM 2268 O O . ILE A 1 290 ? -14.078 -0.068 18.797 1 98.12 290 ILE A O 1
ATOM 2272 N N . GLN A 1 291 ? -13.68 -2.205 18.297 1 96.5 291 GLN A N 1
ATOM 2273 C CA . GLN A 1 291 ? -14.82 -2.689 19.062 1 96.5 291 GLN A CA 1
ATOM 2274 C C . GLN A 1 291 ? -14.664 -2.383 20.547 1 96.5 291 GLN A C 1
ATOM 2276 O O . GLN A 1 291 ? -15.609 -1.952 21.203 1 96.5 291 GLN A O 1
ATOM 2281 N N . ARG A 1 292 ? -13.477 -2.549 21.047 1 96 292 ARG A N 1
ATOM 2282 C CA . ARG A 1 292 ? -13.203 -2.279 22.453 1 96 292 ARG A CA 1
ATOM 2283 C C . ARG A 1 292 ? -13.32 -0.791 22.766 1 96 292 ARG A C 1
ATOM 2285 O O . ARG A 1 292 ? -13.82 -0.408 23.828 1 96 292 ARG A O 1
ATOM 2292 N N . ALA A 1 293 ? -12.828 0.017 21.859 1 95.88 293 ALA A N 1
ATOM 2293 C CA . ALA A 1 293 ? -12.836 1.466 22.047 1 95.88 293 ALA A CA 1
ATOM 2294 C C . ALA A 1 293 ? -14.258 2.008 22.078 1 95.88 293 ALA A C 1
ATOM 2296 O O . ALA A 1 293 ? -14.547 2.988 22.766 1 95.88 293 ALA A O 1
ATOM 2297 N N . GLU A 1 294 ? -15.18 1.438 21.281 1 89.5 294 GLU A N 1
ATOM 2298 C CA . GLU A 1 294 ? -16.578 1.867 21.234 1 89.5 294 GLU A CA 1
ATOM 2299 C C . GLU A 1 294 ? -17.281 1.602 22.562 1 89.5 294 GLU A C 1
ATOM 2301 O O . GLU A 1 294 ? -18.234 2.311 22.922 1 89.5 294 GLU A O 1
ATOM 2306 N N . GLY A 1 295 ? -16.828 0.627 23.297 1 84.94 295 GLY A N 1
ATOM 2307 C CA . GLY A 1 295 ? -17.484 0.251 24.531 1 84.94 295 GLY A CA 1
ATOM 2308 C C . GLY A 1 295 ? -16.906 0.934 25.75 1 84.94 295 GLY A C 1
ATOM 2309 O O . GLY A 1 295 ? -17.359 0.715 26.875 1 84.94 295 GLY A O 1
ATOM 2310 N N . ASN A 1 296 ? -15.93 1.796 25.422 1 88.75 296 ASN A N 1
ATOM 2311 C CA . ASN A 1 296 ? -15.297 2.492 26.531 1 88.75 296 ASN A CA 1
ATOM 2312 C C . ASN A 1 296 ? -15.062 3.969 26.219 1 88.75 296 ASN A C 1
ATOM 2314 O O . ASN A 1 296 ? -15.547 4.473 25.203 1 88.75 296 ASN A O 1
ATOM 2318 N N . ASP A 1 297 ? -14.734 4.871 27.125 1 92.69 297 ASP A N 1
ATOM 2319 C CA . ASP A 1 297 ? -14.539 6.305 26.953 1 92.69 297 ASP A CA 1
ATOM 2320 C C . ASP A 1 297 ? -13.148 6.613 26.406 1 92.69 297 ASP A C 1
ATOM 2322 O O . ASP A 1 297 ? -12.57 7.652 26.719 1 92.69 297 ASP A O 1
ATOM 2326 N N . TYR A 1 298 ? -12.656 5.684 25.547 1 96 298 TYR A N 1
ATOM 2327 C CA . TYR A 1 298 ? -11.281 5.816 25.062 1 96 298 TYR A CA 1
ATOM 2328 C C . TYR A 1 298 ? -11.102 7.113 24.281 1 96 298 TYR A C 1
ATOM 2330 O O . TYR A 1 298 ? -10.148 7.855 24.516 1 96 298 TYR A O 1
ATOM 2338 N N . HIS A 1 299 ? -12.016 7.301 23.312 1 94.94 299 HIS A N 1
ATOM 2339 C CA . HIS A 1 299 ? -11.836 8.445 22.422 1 94.94 299 HIS A CA 1
ATOM 2340 C C . HIS A 1 299 ? -11.898 9.758 23.188 1 94.94 299 HIS A C 1
ATOM 2342 O O . HIS A 1 299 ? -11.148 10.688 22.906 1 94.94 299 HIS A O 1
ATOM 2348 N N . GLU A 1 300 ? -12.758 9.812 24.188 1 94.31 300 GLU A N 1
ATOM 2349 C CA . GLU A 1 300 ? -12.867 11.008 25.016 1 94.31 300 GLU A CA 1
ATOM 2350 C C . GLU A 1 300 ? -11.609 11.227 25.844 1 94.31 300 GLU A C 1
ATOM 2352 O O . GLU A 1 300 ? -11.094 12.344 25.922 1 94.31 300 GLU A O 1
ATOM 2357 N N . ILE A 1 301 ? -11.133 10.156 26.391 1 95.69 301 ILE A N 1
ATOM 2358 C CA . ILE A 1 301 ? -9.93 10.211 27.219 1 95.69 301 ILE A CA 1
ATOM 2359 C C . ILE A 1 301 ? -8.727 10.578 26.344 1 95.69 301 ILE A C 1
ATOM 2361 O O . ILE A 1 301 ? -7.891 11.398 26.75 1 95.69 301 ILE A O 1
ATOM 2365 N N . HIS A 1 302 ? -8.711 9.977 25.203 1 95.5 302 HIS A N 1
ATOM 2366 C CA . HIS A 1 302 ? -7.625 10.227 24.266 1 95.5 302 HIS A CA 1
ATOM 2367 C C . HIS A 1 302 ? -7.613 11.688 23.812 1 95.5 302 HIS A C 1
ATOM 2369 O O . HIS A 1 302 ? -6.566 12.336 23.812 1 95.5 302 HIS A O 1
ATOM 2375 N N . ALA A 1 303 ? -8.734 12.234 23.453 1 95.62 303 ALA A N 1
ATOM 2376 C CA . ALA A 1 303 ? -8.867 13.633 23.047 1 95.62 303 ALA A CA 1
ATOM 2377 C C . ALA A 1 303 ? -8.508 14.578 24.188 1 95.62 303 ALA A C 1
ATOM 2379 O O . ALA A 1 303 ? -7.867 15.609 23.953 1 95.62 303 ALA A O 1
ATOM 2380 N N . ALA A 1 304 ? -8.891 14.242 25.375 1 95.94 304 ALA A N 1
ATOM 2381 C CA . ALA A 1 304 ? -8.578 15.062 26.531 1 95.94 304 ALA A CA 1
ATOM 2382 C C . ALA A 1 304 ? -7.07 15.148 26.766 1 95.94 304 ALA A C 1
ATOM 2384 O O . ALA A 1 304 ? -6.551 16.203 27.141 1 95.94 304 ALA A O 1
ATOM 2385 N N . GLY A 1 305 ? -6.414 14.031 26.562 1 95.69 305 GLY A N 1
ATOM 2386 C CA . GLY A 1 305 ? -4.961 14.023 26.672 1 95.69 305 GLY A CA 1
ATOM 2387 C C . GLY A 1 305 ? -4.293 14.945 25.672 1 95.69 305 GLY A C 1
ATOM 2388 O O . GLY A 1 305 ? -3.324 15.633 26 1 95.69 305 GLY A O 1
ATOM 2389 N N . TYR A 1 306 ? -4.812 14.961 24.5 1 96.44 306 TYR A N 1
ATOM 2390 C CA . TYR A 1 306 ? -4.262 15.836 23.469 1 96.44 306 TYR A CA 1
ATOM 2391 C C . TYR A 1 306 ? -4.57 17.297 23.766 1 96.44 306 TYR A C 1
ATOM 2393 O O . TYR A 1 306 ? -3.766 18.172 23.484 1 96.44 306 TYR A O 1
ATOM 2401 N N . MET A 1 307 ? -5.707 17.562 24.359 1 96.44 307 MET A N 1
ATOM 2402 C CA . MET A 1 307 ? -6.055 18.922 24.75 1 96.44 307 MET A CA 1
ATOM 2403 C C . MET A 1 307 ? -5.055 19.469 25.766 1 96.44 307 MET A C 1
ATOM 2405 O O . MET A 1 307 ? -4.676 20.641 25.688 1 96.44 307 MET A O 1
ATOM 2409 N N . VAL A 1 308 ? -4.637 18.641 26.641 1 97 308 VAL A N 1
ATOM 2410 C CA . VAL A 1 308 ? -3.648 19.047 27.641 1 97 308 VAL A CA 1
ATOM 2411 C C . VAL A 1 308 ? -2.342 19.422 26.953 1 97 308 VAL A C 1
ATOM 2413 O O . VAL A 1 308 ? -1.741 20.453 27.266 1 97 308 VAL A O 1
ATOM 2416 N N . ARG A 1 309 ? -1.874 18.641 26.016 1 97.31 309 ARG A N 1
ATOM 2417 C CA . ARG A 1 309 ? -0.631 18.891 25.297 1 97.31 309 ARG A CA 1
ATOM 2418 C C . ARG A 1 309 ? -0.764 20.125 24.406 1 97.31 309 ARG A C 1
ATOM 2420 O O . ARG A 1 309 ? 0.179 20.906 24.266 1 97.31 309 ARG A O 1
ATOM 2427 N N . ARG A 1 310 ? -1.945 20.25 23.766 1 97.62 310 ARG A N 1
ATOM 2428 C CA . ARG A 1 310 ? -2.248 21.453 22.984 1 97.62 310 ARG A CA 1
ATOM 2429 C C . ARG A 1 310 ? -2.1 22.719 23.828 1 97.62 310 ARG A C 1
ATOM 2431 O O . ARG A 1 310 ? -1.414 23.656 23.422 1 97.62 310 ARG A O 1
ATOM 2438 N N . ASP A 1 311 ? -2.766 22.703 24.984 1 98 311 ASP A N 1
ATOM 2439 C CA . ASP A 1 311 ? -2.76 23.875 25.859 1 98 311 ASP A CA 1
ATOM 2440 C C . ASP A 1 311 ? -1.355 24.156 26.375 1 98 311 ASP A C 1
ATOM 2442 O O . ASP A 1 311 ? -0.954 25.312 26.5 1 98 311 ASP A O 1
ATOM 2446 N N . LEU A 1 312 ? -0.639 23.109 26.688 1 98.38 312 LEU A N 1
ATOM 2447 C CA . LEU A 1 312 ? 0.742 23.266 27.125 1 98.38 312 LEU A CA 1
ATOM 2448 C C . LEU A 1 312 ? 1.586 23.938 26.062 1 98.38 312 LEU A C 1
ATOM 2450 O O . LEU A 1 312 ? 2.324 24.891 26.359 1 98.38 312 LEU A O 1
ATOM 2454 N N . LEU A 1 313 ? 1.509 23.469 24.812 1 98.38 313 LEU A N 1
ATOM 2455 C CA . LEU A 1 313 ? 2.303 24.062 23.75 1 98.38 313 LEU A CA 1
ATOM 2456 C C . LEU A 1 313 ? 1.872 25.5 23.484 1 98.38 313 LEU A C 1
ATOM 2458 O O . LEU A 1 313 ? 2.713 26.375 23.234 1 98.38 313 LEU A O 1
ATOM 2462 N N . CYS A 1 314 ? 0.578 25.75 23.516 1 98.31 314 CYS A N 1
ATOM 2463 C CA . CYS A 1 314 ? 0.08 27.109 23.344 1 98.31 314 CYS A CA 1
ATOM 2464 C C . CYS A 1 314 ? 0.616 28.031 24.438 1 98.31 314 CYS A C 1
ATOM 2466 O O . CYS A 1 314 ? 0.988 29.172 24.156 1 98.31 314 CYS A O 1
ATOM 2468 N N . GLU A 1 315 ? 0.624 27.547 25.609 1 98.31 315 GLU A N 1
ATOM 2469 C CA . GLU A 1 315 ? 1.167 28.312 26.719 1 98.31 315 GLU A CA 1
ATOM 2470 C C . GLU A 1 315 ? 2.652 28.594 26.531 1 98.31 315 GLU A C 1
ATOM 2472 O O . GLU A 1 315 ? 3.113 29.719 26.766 1 98.31 315 GLU A O 1
ATOM 2477 N N . VAL A 1 316 ? 3.35 27.578 26.109 1 97.75 316 VAL A N 1
ATOM 2478 C CA . VAL A 1 316 ? 4.777 27.719 25.859 1 97.75 316 VAL A CA 1
ATOM 2479 C C . VAL A 1 316 ? 5.012 28.797 24.797 1 97.75 316 VAL A C 1
ATOM 2481 O O . VAL A 1 316 ? 5.828 29.703 25 1 97.75 316 VAL A O 1
ATOM 2484 N N . LEU A 1 317 ? 4.309 28.734 23.703 1 98.06 317 LEU A N 1
ATOM 2485 C CA . LEU A 1 317 ? 4.465 29.688 22.609 1 98.06 317 LEU A CA 1
ATOM 2486 C C . LEU A 1 317 ? 4.117 31.109 23.062 1 98.06 317 LEU A C 1
ATOM 2488 O O . LEU A 1 317 ? 4.852 32.062 22.781 1 98.06 317 LEU A O 1
ATOM 2492 N N . THR A 1 318 ? 3.066 31.219 23.828 1 97.44 318 THR A N 1
ATOM 2493 C CA . THR A 1 318 ? 2.635 32.5 24.344 1 97.44 318 THR A CA 1
ATOM 2494 C C . THR A 1 318 ? 3.686 33.094 25.281 1 97.44 318 THR A C 1
ATOM 2496 O O . THR A 1 318 ? 4.008 34.281 25.203 1 97.44 318 THR A O 1
ATOM 2499 N N . SER A 1 319 ? 4.203 32.312 26.094 1 96.56 319 SER A N 1
ATOM 2500 C CA . SER A 1 319 ? 5.141 32.75 27.109 1 96.56 319 SER A CA 1
ATOM 2501 C C . SER A 1 319 ? 6.426 33.281 26.484 1 96.56 319 SER A C 1
ATOM 2503 O O . SER A 1 319 ? 7.086 34.156 27.062 1 96.56 319 SER A O 1
ATOM 2505 N N . ILE A 1 320 ? 6.75 32.844 25.375 1 95.19 320 ILE A N 1
ATOM 2506 C CA . ILE A 1 320 ? 8.008 33.25 24.766 1 95.19 320 ILE A CA 1
ATOM 2507 C C . ILE A 1 320 ? 7.754 34.406 23.797 1 95.19 320 ILE A C 1
ATOM 2509 O O . ILE A 1 320 ? 8.688 34.938 23.188 1 95.19 320 ILE A O 1
ATOM 2513 N N . GLY A 1 321 ? 6.465 34.688 23.578 1 94.25 321 GLY A N 1
ATOM 2514 C CA . GLY A 1 321 ? 6.148 35.875 22.797 1 94.25 321 GLY A CA 1
ATOM 2515 C C . GLY A 1 321 ? 5.645 35.531 21.406 1 94.25 321 GLY A C 1
ATOM 2516 O O . GLY A 1 321 ? 5.473 36.438 20.562 1 94.25 321 GLY A O 1
ATOM 2517 N N . LEU A 1 322 ? 5.469 34.281 21.094 1 96.31 322 LEU A N 1
ATOM 2518 C CA . LEU A 1 322 ? 4.805 33.906 19.859 1 96.31 322 LEU A CA 1
ATOM 2519 C C . LEU A 1 322 ? 3.299 33.781 20.062 1 96.31 322 LEU A C 1
ATOM 2521 O O . LEU A 1 322 ? 2.852 33.312 21.125 1 96.31 322 LEU A O 1
ATOM 2525 N N . THR A 1 323 ? 2.555 34.188 19.156 1 97.06 323 THR A N 1
ATOM 2526 C CA . THR A 1 323 ? 1.104 34.062 19.25 1 97.06 323 THR A CA 1
ATOM 2527 C C . THR A 1 323 ? 0.609 32.812 18.578 1 97.06 323 THR A C 1
ATOM 2529 O O . THR A 1 323 ? 0.66 32.688 17.344 1 97.06 323 THR A O 1
ATOM 2532 N N . PRO A 1 324 ? 0.106 31.891 19.312 1 98.25 324 PRO A N 1
ATOM 2533 C CA . PRO A 1 324 ? -0.455 30.688 18.703 1 98.25 324 PRO A CA 1
ATOM 2534 C C . PRO A 1 324 ? -1.832 30.922 18.094 1 98.25 324 PRO A C 1
ATOM 2536 O O . PRO A 1 324 ? -2.58 31.781 18.547 1 98.25 324 PRO A O 1
ATOM 2539 N N . VAL A 1 325 ? -2.127 30.266 16.984 1 98.31 325 VAL A N 1
ATOM 2540 C CA . VAL A 1 325 ? -3.492 30.047 16.516 1 98.31 325 VAL A CA 1
ATOM 2541 C C . VAL A 1 325 ? -4.074 28.797 17.172 1 98.31 325 VAL A C 1
ATOM 2543 O O . VAL A 1 325 ? -3.756 27.672 16.766 1 98.31 325 VAL A O 1
ATOM 2546 N N . LYS A 1 326 ? -4.867 29 18.188 1 97.56 326 LYS A N 1
ATOM 2547 C CA . LYS A 1 326 ? -5.34 27.875 18.984 1 97.56 326 LYS A CA 1
ATOM 2548 C C . LYS A 1 326 ? -6.168 26.906 18.125 1 97.56 326 LYS A C 1
ATOM 2550 O O . LYS A 1 326 ? -7.219 27.281 17.609 1 97.56 326 LYS A O 1
ATOM 2555 N N . PRO A 1 327 ? -5.711 25.703 17.969 1 97.81 327 PRO A N 1
ATOM 2556 C CA . PRO A 1 327 ? -6.473 24.734 17.188 1 97.81 327 PRO A CA 1
ATOM 2557 C C . PRO A 1 327 ? -7.641 24.141 17.984 1 97.81 327 PRO A C 1
ATOM 2559 O O . PRO A 1 327 ? -7.559 23.984 19.203 1 97.81 327 PRO A O 1
ATOM 2562 N N . SER A 1 328 ? -8.648 23.781 17.266 1 96.69 328 SER A N 1
ATOM 2563 C CA . SER A 1 328 ? -9.789 23.109 17.859 1 96.69 328 SER A CA 1
ATOM 2564 C C . SER A 1 328 ? -9.75 21.609 17.578 1 96.69 328 SER A C 1
ATOM 2566 O O . SER A 1 328 ? -10.617 20.859 18.031 1 96.69 328 SER A O 1
ATOM 2568 N N . SER A 1 329 ? -8.75 21.109 16.812 1 96.56 329 SER A N 1
ATOM 2569 C CA . SER A 1 329 ? -8.648 19.703 16.422 1 96.56 329 SER A CA 1
ATOM 2570 C C . SER A 1 329 ? -7.246 19.359 15.93 1 96.56 329 SER A C 1
ATOM 2572 O O . SER A 1 329 ? -6.406 20.25 15.773 1 96.56 329 SER A O 1
ATOM 2574 N N . GLY A 1 330 ? -6.977 18.078 15.812 1 95.38 330 GLY A N 1
ATOM 2575 C CA . GLY A 1 330 ? -5.746 17.609 15.203 1 95.38 330 GLY A CA 1
ATOM 2576 C C . GLY A 1 330 ? -4.574 17.578 16.172 1 95.38 330 GLY A C 1
ATOM 2577 O O . GLY A 1 330 ? -4.75 17.312 17.359 1 95.38 330 GLY A O 1
ATOM 2578 N N . PHE A 1 331 ? -3.307 17.766 15.516 1 95.31 331 PHE A N 1
ATOM 2579 C CA . PHE A 1 331 ? -2.074 17.578 16.281 1 95.31 331 PHE A CA 1
ATOM 2580 C C . PHE A 1 331 ? -1.168 18.797 16.141 1 95.31 331 PHE A C 1
ATOM 2582 O O . PHE A 1 331 ? 0.03 18.719 16.422 1 95.31 331 PHE A O 1
ATOM 2589 N N . PHE A 1 332 ? -1.694 19.922 15.617 1 97.88 332 PHE A N 1
ATOM 2590 C CA . PHE A 1 332 ? -0.755 20.984 15.273 1 97.88 332 PHE A CA 1
ATOM 2591 C C . PHE A 1 332 ? -1.255 22.328 15.773 1 97.88 332 PHE A C 1
ATOM 2593 O O . PHE A 1 332 ? -2.463 22.547 15.891 1 97.88 332 PHE A O 1
ATOM 2600 N N . VAL A 1 333 ? -0.304 23.156 16.078 1 98.12 333 VAL A N 1
ATOM 2601 C CA . VAL A 1 333 ? -0.558 24.562 16.406 1 98.12 333 VAL A CA 1
ATOM 2602 C C . VAL A 1 333 ? 0.261 25.453 15.477 1 98.12 333 VAL A C 1
ATOM 2604 O O . VAL A 1 333 ? 1.433 25.172 15.203 1 98.12 333 VAL A O 1
ATOM 2607 N N . LEU A 1 334 ? -0.394 26.406 14.875 1 98.5 334 LEU A N 1
ATOM 2608 C CA . LEU A 1 334 ? 0.333 27.453 14.156 1 98.5 334 LEU A CA 1
ATOM 2609 C C . LEU A 1 334 ? 0.775 28.562 15.109 1 98.5 334 LEU A C 1
ATOM 2611 O O . LEU A 1 334 ? 0.097 28.828 16.094 1 98.5 334 LEU A O 1
ATOM 2615 N N . ALA A 1 335 ? 1.891 29.125 14.82 1 98.38 335 ALA A N 1
ATOM 2616 C CA . ALA A 1 335 ? 2.369 30.281 15.57 1 98.38 335 ALA A CA 1
ATOM 2617 C C . ALA A 1 335 ? 2.711 31.438 14.633 1 98.38 335 ALA A C 1
ATOM 2619 O O . ALA A 1 335 ? 3.328 31.234 13.586 1 98.38 335 ALA A O 1
ATOM 2620 N N . ASP A 1 336 ? 2.248 32.562 14.961 1 97.88 336 ASP A N 1
ATOM 2621 C CA . ASP A 1 336 ? 2.562 33.812 14.242 1 97.88 336 ASP A CA 1
ATOM 2622 C C . ASP A 1 336 ? 3.973 34.281 14.57 1 97.88 336 ASP A C 1
ATOM 2624 O O . ASP A 1 336 ? 4.277 34.594 15.727 1 97.88 336 ASP A O 1
ATOM 2628 N N . ILE A 1 337 ? 4.797 34.438 13.57 1 97.5 337 ILE A N 1
ATOM 2629 C CA . ILE A 1 337 ? 6.195 34.781 13.82 1 97.5 337 ILE A CA 1
ATOM 2630 C C . ILE A 1 337 ? 6.453 36.25 13.469 1 97.5 337 ILE A C 1
ATOM 2632 O O . ILE A 1 337 ? 7.605 36.656 13.359 1 97.5 337 ILE A O 1
ATOM 2636 N N . SER A 1 338 ? 5.445 37.031 13.289 1 95.81 338 SER A N 1
ATOM 2637 C CA . SER A 1 338 ? 5.559 38.406 12.82 1 95.81 338 SER A CA 1
ATOM 2638 C C . SER A 1 338 ? 6.375 39.25 13.797 1 95.81 338 SER A C 1
ATOM 2640 O O . SER A 1 338 ? 6.965 40.281 13.406 1 95.81 338 SER A O 1
ATOM 2642 N N . ARG A 1 339 ? 6.434 38.812 15.008 1 95.69 339 ARG A N 1
ATOM 2643 C CA . ARG A 1 339 ? 7.117 39.625 16.031 1 95.69 339 ARG A CA 1
ATOM 2644 C C . ARG A 1 339 ? 8.609 39.312 16.062 1 95.69 339 ARG A C 1
ATOM 2646 O O . ARG A 1 339 ? 9.391 40.031 16.672 1 95.69 339 ARG A O 1
ATOM 2653 N N . VAL A 1 340 ? 9.008 38.281 15.445 1 97 340 VAL A N 1
ATOM 2654 C CA . VAL A 1 340 ? 10.422 37.938 15.414 1 97 340 VAL A CA 1
ATOM 2655 C C . VAL A 1 340 ? 11.148 38.812 14.391 1 97 340 VAL A C 1
ATOM 2657 O O . VAL A 1 340 ? 10.695 38.938 13.25 1 97 340 VAL A O 1
ATOM 2660 N N . ASP A 1 341 ? 12.242 39.375 14.766 1 96.94 341 ASP A N 1
ATOM 2661 C CA . ASP A 1 341 ? 13 40.281 13.891 1 96.94 341 ASP A CA 1
ATOM 2662 C C . ASP A 1 341 ? 13.5 39.531 12.656 1 96.94 341 ASP A C 1
ATOM 2664 O O . ASP A 1 341 ? 14.367 38.656 12.75 1 96.94 341 ASP A O 1
ATOM 2668 N N . PRO A 1 342 ? 12.992 39.906 11.5 1 96.44 342 PRO A N 1
ATOM 2669 C CA . PRO A 1 342 ? 13.375 39.219 10.266 1 96.44 342 PRO A CA 1
ATOM 2670 C C . PRO A 1 342 ? 14.859 39.375 9.945 1 96.44 342 PRO A C 1
ATOM 2672 O O . PRO A 1 342 ? 15.398 38.594 9.148 1 96.44 342 PRO A O 1
ATOM 2675 N N . ALA A 1 343 ? 15.547 40.25 10.562 1 95.31 343 ALA A N 1
ATOM 2676 C CA . ALA A 1 343 ? 16.969 40.469 10.297 1 95.31 343 ALA A CA 1
ATOM 2677 C C . ALA A 1 343 ? 17.781 39.25 10.648 1 95.31 343 ALA A C 1
ATOM 2679 O O . ALA A 1 343 ? 18.875 39.031 10.102 1 95.31 343 ALA A O 1
ATOM 2680 N N . HIS A 1 344 ? 17.203 38.438 11.414 1 95.31 344 HIS A N 1
ATOM 2681 C CA . HIS A 1 344 ? 17.953 37.312 11.906 1 95.31 344 HIS A CA 1
ATOM 2682 C C . HIS A 1 344 ? 17.812 36.094 10.977 1 95.31 344 HIS A C 1
ATOM 2684 O O . HIS A 1 344 ? 18.672 35.219 10.945 1 95.31 344 HIS A O 1
ATOM 2690 N N . TYR A 1 345 ? 16.719 36.062 10.234 1 96.56 345 TYR A N 1
ATOM 2691 C CA . TYR A 1 345 ? 16.484 34.812 9.531 1 96.56 345 TYR A CA 1
ATOM 2692 C C . TYR A 1 345 ? 16.047 35.062 8.094 1 96.56 345 TYR A C 1
ATOM 2694 O O . TYR A 1 345 ? 16.109 34.156 7.254 1 96.56 345 TYR A O 1
ATOM 2702 N N . TYR A 1 346 ? 15.672 36.219 7.746 1 96.81 346 TYR A N 1
ATOM 2703 C CA . TYR A 1 346 ? 15.008 36.438 6.465 1 96.81 346 TYR A CA 1
ATOM 2704 C C . TYR A 1 346 ? 15.938 37.156 5.496 1 96.81 346 TYR A C 1
ATOM 2706 O O . TYR A 1 346 ? 16.469 38.219 5.812 1 96.81 346 TYR A O 1
ATOM 2714 N N . ASN A 1 347 ? 16.141 36.625 4.402 1 96.38 347 ASN A N 1
ATOM 2715 C CA . ASN A 1 347 ? 16.797 37.25 3.26 1 96.38 347 ASN A CA 1
ATOM 2716 C C . ASN A 1 347 ? 15.82 37.469 2.105 1 96.38 347 ASN A C 1
ATOM 2718 O O . ASN A 1 347 ? 15.492 36.5 1.386 1 96.38 347 ASN A O 1
ATOM 2722 N N . PRO A 1 348 ? 15.422 38.625 1.857 1 92.44 348 PRO A N 1
ATOM 2723 C CA . PRO A 1 348 ? 14.422 38.906 0.817 1 92.44 348 PRO A CA 1
ATOM 2724 C C . PRO A 1 348 ? 14.93 38.562 -0.585 1 92.44 348 PRO A C 1
ATOM 2726 O O . PRO A 1 348 ? 14.133 38.438 -1.514 1 92.44 348 PRO A O 1
ATOM 2729 N N . GLU A 1 349 ? 16.219 38.406 -0.78 1 92.62 349 GLU A N 1
ATOM 2730 C CA . GLU A 1 349 ? 16.812 38.094 -2.078 1 92.62 349 GLU A CA 1
ATOM 2731 C C . GLU A 1 349 ? 16.672 36.594 -2.393 1 92.62 349 GLU A C 1
ATOM 2733 O O . GLU A 1 349 ? 16.797 36.188 -3.547 1 92.62 349 GLU A O 1
ATOM 2738 N N . ASP A 1 350 ? 16.469 35.844 -1.326 1 92.06 350 ASP A N 1
ATOM 2739 C CA . ASP A 1 350 ? 16.203 34.438 -1.534 1 92.06 350 ASP A CA 1
ATOM 2740 C C . ASP A 1 350 ? 14.758 34.188 -1.943 1 92.06 350 ASP A C 1
ATOM 2742 O O . ASP A 1 350 ? 13.891 34.031 -1.089 1 92.06 350 ASP A O 1
ATOM 2746 N N . LYS A 1 351 ? 14.508 34.062 -3.209 1 86.44 351 LYS A N 1
ATOM 2747 C CA . LYS A 1 351 ? 13.156 33.938 -3.73 1 86.44 351 LYS A CA 1
ATOM 2748 C C . LYS A 1 351 ? 12.703 32.469 -3.711 1 86.44 351 LYS A C 1
ATOM 2750 O O . LYS A 1 351 ? 11.516 32.188 -3.898 1 86.44 351 LYS A O 1
ATOM 2755 N N . GLN A 1 352 ? 13.578 31.641 -3.436 1 84.38 352 GLN A N 1
ATOM 2756 C CA . GLN A 1 352 ? 13.281 30.219 -3.443 1 84.38 352 GLN A CA 1
ATOM 2757 C C . GLN A 1 352 ? 12.438 29.828 -2.236 1 84.38 352 GLN A C 1
ATOM 2759 O O . GLN A 1 352 ? 11.547 28.969 -2.344 1 84.38 352 GLN A O 1
ATOM 2764 N N . TYR A 1 353 ? 12.781 30.469 -1.165 1 90.12 353 TYR A N 1
ATOM 2765 C CA . TYR A 1 353 ? 12.109 30.078 0.074 1 90.12 353 TYR A CA 1
ATOM 2766 C C . TYR A 1 353 ? 11.312 31.234 0.648 1 90.12 353 TYR A C 1
ATOM 2768 O O . TYR A 1 353 ? 11.805 32.375 0.721 1 90.12 353 TYR A O 1
ATOM 2776 N N . ALA A 1 354 ? 10.094 30.906 1.068 1 94.69 354 ALA A N 1
ATOM 2777 C CA . ALA A 1 354 ? 9.25 31.906 1.738 1 94.69 354 ALA A CA 1
ATOM 2778 C C . ALA A 1 354 ? 9.82 32.281 3.105 1 94.69 354 ALA A C 1
ATOM 2780 O O . ALA A 1 354 ? 10.734 31.609 3.604 1 94.69 354 ALA A O 1
ATOM 2781 N N . LYS A 1 355 ? 9.336 33.312 3.637 1 96.38 355 LYS A N 1
ATOM 2782 C CA . LYS A 1 355 ? 9.805 33.844 4.914 1 96.38 355 LYS A CA 1
ATOM 2783 C C . LYS A 1 355 ? 9.719 32.781 6.016 1 96.38 355 LYS A C 1
ATOM 2785 O O . LYS A 1 355 ? 10.672 32.594 6.773 1 96.38 355 LYS A O 1
ATOM 2790 N N . ASP A 1 356 ? 8.586 32.125 6.078 1 97.81 356 ASP A N 1
ATOM 2791 C CA . ASP A 1 356 ? 8.406 31.109 7.125 1 97.81 356 ASP A CA 1
ATOM 2792 C C . ASP A 1 356 ? 9.359 29.938 6.93 1 97.81 356 ASP A C 1
ATOM 2794 O O . ASP A 1 356 ? 9.781 29.312 7.902 1 97.81 356 ASP A O 1
ATOM 2798 N N . TRP A 1 357 ? 9.672 29.609 5.688 1 97 357 TRP A N 1
ATOM 2799 C CA . TRP A 1 357 ? 10.633 28.547 5.395 1 97 357 TRP A CA 1
ATOM 2800 C C . TRP A 1 357 ? 12.023 28.906 5.898 1 97 357 TRP A C 1
ATOM 2802 O O . TRP A 1 357 ? 12.703 28.094 6.523 1 97 357 TRP A O 1
ATOM 2812 N N . GLN A 1 358 ? 12.469 30.094 5.629 1 97.5 358 GLN A N 1
ATOM 2813 C CA . GLN A 1 358 ? 13.75 30.594 6.113 1 97.5 358 GLN A CA 1
ATOM 2814 C C . GLN A 1 358 ? 13.789 30.625 7.641 1 97.5 358 GLN A C 1
ATOM 2816 O O . GLN A 1 358 ? 14.797 30.281 8.25 1 97.5 358 GLN A O 1
ATOM 2821 N N . PHE A 1 359 ? 12.703 31.062 8.227 1 98.19 359 PHE A N 1
ATOM 2822 C CA . PHE A 1 359 ? 12.602 31.094 9.68 1 98.19 359 PHE A CA 1
ATOM 2823 C C . PHE A 1 359 ? 12.781 29.688 10.258 1 98.19 359 PHE A C 1
ATOM 2825 O O . PHE A 1 359 ? 13.531 29.5 11.219 1 98.19 359 PHE A O 1
ATOM 2832 N N . CYS A 1 360 ? 12.07 28.656 9.703 1 98.31 360 CYS A N 1
ATOM 2833 C CA . CYS A 1 360 ? 12.125 27.281 10.219 1 98.31 360 CYS A CA 1
ATOM 2834 C C . CYS A 1 360 ? 13.539 26.719 10.125 1 98.31 360 CYS A C 1
ATOM 2836 O O . CYS A 1 360 ? 14 26.016 11.023 1 98.31 360 CYS A O 1
ATOM 2838 N N . ARG A 1 361 ? 14.219 27.031 9.031 1 97.38 361 ARG A N 1
ATOM 2839 C CA . ARG A 1 361 ? 15.609 26.625 8.891 1 97.38 361 ARG A CA 1
ATOM 2840 C C . ARG A 1 361 ? 16.484 27.25 9.984 1 97.38 361 ARG A C 1
ATOM 2842 O O . ARG A 1 361 ? 17.297 26.562 10.602 1 97.38 361 ARG A O 1
ATOM 2849 N N . TRP A 1 362 ? 16.297 28.484 10.172 1 98.06 362 TRP A N 1
ATOM 2850 C CA . TRP A 1 362 ? 17.047 29.219 11.18 1 98.06 362 TRP A CA 1
ATOM 2851 C C . TRP A 1 362 ? 16.719 28.719 12.578 1 98.06 362 TRP A C 1
ATOM 2853 O O . TRP A 1 362 ? 17.625 28.578 13.422 1 98.06 362 TRP A O 1
ATOM 2863 N N . LEU A 1 363 ? 15.461 28.5 12.844 1 98.31 363 LEU A N 1
ATOM 2864 C CA . LEU A 1 363 ? 14.992 28.031 14.148 1 98.31 363 LEU A CA 1
ATOM 2865 C C . LEU A 1 363 ? 15.68 26.734 14.547 1 98.31 363 LEU A C 1
ATOM 2867 O O . LEU A 1 363 ? 16.062 26.562 15.703 1 98.31 363 LEU A O 1
ATOM 2871 N N . VAL A 1 364 ? 15.836 25.828 13.586 1 98.06 364 VAL A N 1
ATOM 2872 C CA . VAL A 1 364 ? 16.5 24.547 13.836 1 98.06 364 VAL A CA 1
ATOM 2873 C C . VAL A 1 364 ? 17.969 24.797 14.172 1 98.06 364 VAL A C 1
ATOM 2875 O O . VAL A 1 364 ? 18.484 24.25 15.148 1 98.06 364 VAL A O 1
ATOM 2878 N N . LYS A 1 365 ? 18.609 25.609 13.414 1 97.62 365 LYS A N 1
ATOM 2879 C CA . LYS A 1 365 ? 20.047 25.812 13.508 1 97.62 365 LYS A CA 1
ATOM 2880 C C . LYS A 1 365 ? 20.406 26.656 14.727 1 97.62 365 LYS A C 1
ATOM 2882 O O . LYS A 1 365 ? 21.359 26.328 15.453 1 97.62 365 LYS A O 1
ATOM 2887 N N . ALA A 1 366 ? 19.688 27.703 14.977 1 97.19 366 ALA A N 1
ATOM 2888 C CA . ALA A 1 366 ? 20.047 28.703 15.977 1 97.19 366 ALA A CA 1
ATOM 2889 C C . ALA A 1 366 ? 19.406 28.406 17.328 1 97.19 366 ALA A C 1
ATOM 2891 O O . ALA A 1 366 ? 19.984 28.672 18.375 1 97.19 366 ALA A O 1
ATOM 2892 N N . ILE A 1 367 ? 18.188 27.859 17.281 1 97 367 ILE A N 1
ATOM 2893 C CA . ILE A 1 367 ? 17.406 27.703 18.5 1 97 367 ILE A CA 1
ATOM 2894 C C . ILE A 1 367 ? 17.344 26.219 18.891 1 97 367 ILE A C 1
ATOM 2896 O O . ILE A 1 367 ? 17.25 25.891 20.078 1 97 367 ILE A O 1
ATOM 2900 N N . GLY A 1 368 ? 17.312 25.328 17.891 1 98 368 GLY A N 1
ATOM 2901 C CA . GLY A 1 368 ? 17.312 23.891 18.156 1 98 368 GLY A CA 1
ATOM 2902 C C . GLY A 1 368 ? 15.914 23.312 18.281 1 98 368 GLY A C 1
ATOM 2903 O O . GLY A 1 368 ? 15.688 22.406 19.078 1 98 368 GLY A O 1
ATOM 2904 N N . VAL A 1 369 ? 14.984 23.891 17.672 1 98.38 369 VAL A N 1
ATOM 2905 C CA . VAL A 1 369 ? 13.617 23.375 17.594 1 98.38 369 VAL A CA 1
ATOM 2906 C C . VAL A 1 369 ? 13.172 23.328 16.141 1 98.38 369 VAL A C 1
ATOM 2908 O O . VAL A 1 369 ? 13.438 24.266 15.367 1 98.38 369 VAL A O 1
ATOM 2911 N N . CYS A 1 370 ? 12.57 22.234 15.734 1 98.12 370 CYS A N 1
ATOM 2912 C CA . CYS A 1 370 ? 12.117 22.062 14.359 1 98.12 370 CYS A CA 1
ATOM 2913 C C . CYS A 1 370 ? 10.617 22.328 14.242 1 98.12 370 CYS A C 1
ATOM 2915 O O . CYS A 1 370 ? 9.812 21.688 14.914 1 98.12 370 CYS A O 1
ATOM 2917 N N . ALA A 1 371 ? 10.242 23.281 13.5 1 98.12 371 ALA A N 1
ATOM 2918 C CA . ALA A 1 371 ? 8.883 23.562 13.055 1 98.12 371 ALA A CA 1
ATOM 2919 C C . ALA A 1 371 ? 8.766 23.438 11.539 1 98.12 371 ALA A C 1
ATOM 2921 O O . ALA A 1 371 ? 9.766 23.219 10.844 1 98.12 371 ALA A O 1
ATOM 2922 N N . ILE A 1 372 ? 7.574 23.484 11.016 1 97.88 372 ILE A N 1
ATOM 2923 C CA . ILE A 1 372 ? 7.355 23.328 9.586 1 97.88 372 ILE A CA 1
ATOM 2924 C C . ILE A 1 372 ? 6.727 24.609 9.023 1 97.88 372 ILE A C 1
ATOM 2926 O O . ILE A 1 372 ? 5.785 25.141 9.594 1 97.88 372 ILE A O 1
ATOM 2930 N N . PRO A 1 373 ? 7.305 25.125 7.926 1 97.81 373 PRO A N 1
ATOM 2931 C CA . PRO A 1 373 ? 6.695 26.312 7.312 1 97.81 373 PRO A CA 1
ATOM 2932 C C . PRO A 1 373 ? 5.293 26.031 6.773 1 97.81 373 PRO A C 1
ATOM 2934 O O . PRO A 1 373 ? 5.07 25.031 6.098 1 97.81 373 PRO A O 1
ATOM 2937 N N . THR A 1 374 ? 4.34 26.891 7.039 1 98 374 THR A N 1
ATOM 2938 C CA . THR A 1 374 ? 2.971 26.734 6.562 1 98 374 THR A CA 1
ATOM 2939 C C . THR A 1 374 ? 2.912 26.828 5.043 1 98 374 THR A C 1
ATOM 2941 O O . THR A 1 374 ? 2.086 26.172 4.406 1 98 374 THR A O 1
ATOM 2944 N N . THR A 1 375 ? 3.879 27.562 4.473 1 96.94 375 THR A N 1
ATOM 2945 C CA . THR A 1 375 ? 3.875 27.797 3.035 1 96.94 375 THR A CA 1
ATOM 2946 C C . THR A 1 375 ? 4.246 26.531 2.277 1 96.94 375 THR A C 1
ATOM 2948 O O . THR A 1 375 ? 4.094 26.469 1.057 1 96.94 375 THR A O 1
ATOM 2951 N N . ALA A 1 376 ? 4.711 25.5 2.969 1 95.5 376 ALA A N 1
ATOM 2952 C CA . ALA A 1 376 ? 4.918 24.188 2.35 1 95.5 376 ALA A CA 1
ATOM 2953 C C . ALA A 1 376 ? 3.59 23.547 1.964 1 95.5 376 ALA A C 1
ATOM 2955 O O . ALA A 1 376 ? 3.559 22.594 1.191 1 95.5 376 ALA A O 1
ATOM 2956 N N . PHE A 1 377 ? 2.453 24.125 2.451 1 96.94 377 PHE A N 1
ATOM 2957 C CA . PHE A 1 377 ? 1.147 23.5 2.314 1 96.94 377 PHE A CA 1
ATOM 2958 C C . PHE A 1 377 ? 0.181 24.406 1.559 1 96.94 377 PHE A C 1
ATOM 2960 O O . PHE A 1 377 ? -1.03 24.344 1.784 1 96.94 377 PHE A O 1
ATOM 2967 N N . CYS A 1 378 ? 0.689 25.297 0.789 1 97.06 378 CYS A N 1
ATOM 2968 C CA . CYS A 1 378 ? -0.155 26.156 -0.041 1 97.06 378 CYS A CA 1
ATOM 2969 C C . CYS A 1 378 ? 0.49 26.406 -1.398 1 97.06 378 CYS A C 1
ATOM 2971 O O . CYS A 1 378 ? 1.653 26.062 -1.611 1 97.06 378 CYS A O 1
ATOM 2973 N N . ALA A 1 379 ? -0.269 26.859 -2.336 1 95.56 379 ALA A N 1
ATOM 2974 C CA . ALA A 1 379 ? 0.259 27.266 -3.641 1 95.56 379 ALA A CA 1
ATOM 2975 C C . ALA A 1 379 ? 1.203 28.453 -3.516 1 95.56 379 ALA A C 1
ATOM 2977 O O . ALA A 1 379 ? 1.112 29.219 -2.561 1 95.56 379 ALA A O 1
ATOM 2978 N N . THR A 1 380 ? 2.045 28.547 -4.492 1 93.5 380 THR A N 1
ATOM 2979 C CA . THR A 1 380 ? 3.016 29.641 -4.5 1 93.5 380 THR A CA 1
ATOM 2980 C C . THR A 1 380 ? 2.312 30.984 -4.449 1 93.5 380 THR A C 1
ATOM 2982 O O . THR A 1 380 ? 2.76 31.906 -3.754 1 93.5 380 THR A O 1
ATOM 2985 N N . GLU A 1 381 ? 1.195 31.125 -5.117 1 94.5 381 GLU A N 1
ATOM 2986 C CA . GLU A 1 381 ? 0.458 32.375 -5.223 1 94.5 381 GLU A CA 1
ATOM 2987 C C . GLU A 1 381 ? -0.182 32.75 -3.893 1 94.5 381 GLU A C 1
ATOM 2989 O O . GLU A 1 381 ? -0.521 33.938 -3.67 1 94.5 381 GLU A O 1
ATOM 2994 N N . SER A 1 382 ? -0.348 31.781 -3.002 1 96.25 382 SER A N 1
ATOM 2995 C CA . SER A 1 382 ? -1.047 32 -1.741 1 96.25 382 SER A CA 1
ATOM 2996 C C . SER A 1 382 ? -0.064 32.219 -0.595 1 96.25 382 SER A C 1
ATOM 2998 O O . SER A 1 382 ? -0.471 32.469 0.542 1 96.25 382 SER A O 1
ATOM 3000 N N . ARG A 1 383 ? 1.219 32.25 -0.813 1 95.75 383 ARG A N 1
ATOM 3001 C CA . ARG A 1 383 ? 2.254 32.25 0.215 1 95.75 383 ARG A CA 1
ATOM 3002 C C . ARG A 1 383 ? 2.127 33.469 1.129 1 95.75 383 ARG A C 1
ATOM 3004 O O . ARG A 1 383 ? 2.32 33.375 2.342 1 95.75 383 ARG A O 1
ATOM 3011 N N . LYS A 1 384 ? 1.766 34.562 0.502 1 95.31 384 LYS A N 1
ATOM 3012 C CA . LYS A 1 384 ? 1.714 35.812 1.266 1 95.31 384 LYS A CA 1
ATOM 3013 C C . LYS A 1 384 ? 0.686 35.719 2.391 1 95.31 384 LYS A C 1
ATOM 3015 O O . LYS A 1 384 ? 0.848 36.344 3.438 1 95.31 384 LYS A O 1
ATOM 3020 N N . LEU A 1 385 ? -0.303 34.906 2.217 1 96.31 385 LEU A N 1
ATOM 3021 C CA . LEU A 1 385 ? -1.373 34.781 3.197 1 96.31 385 LEU A CA 1
ATOM 3022 C C . LEU A 1 385 ? -0.897 33.969 4.406 1 96.31 385 LEU A C 1
ATOM 3024 O O . LEU A 1 385 ? -1.435 34.125 5.504 1 96.31 385 LEU A O 1
ATOM 3028 N N . TYR A 1 386 ? 0.155 33.125 4.203 1 98 386 TYR A N 1
ATOM 3029 C CA . TYR A 1 386 ? 0.411 32.125 5.219 1 98 386 TYR A CA 1
ATOM 3030 C C . TYR A 1 386 ? 1.837 32.219 5.746 1 98 386 TYR A C 1
ATOM 3032 O O . TYR A 1 386 ? 2.182 31.609 6.75 1 98 386 TYR A O 1
ATOM 3040 N N . GLU A 1 387 ? 2.76 33.062 5.191 1 97.25 387 GLU A N 1
ATOM 3041 C CA . GLU A 1 387 ? 4.199 33.031 5.422 1 97.25 387 GLU A CA 1
ATOM 3042 C C . GLU A 1 387 ? 4.551 33.594 6.801 1 97.25 387 GLU A C 1
ATOM 3044 O O . GLU A 1 387 ? 5.699 33.531 7.234 1 97.25 387 GLU A O 1
ATOM 3049 N N . LYS A 1 388 ? 3.604 34.125 7.516 1 97.19 388 LYS A N 1
ATOM 3050 C CA . LYS A 1 388 ? 3.906 34.562 8.875 1 97.19 388 LYS A CA 1
ATOM 3051 C C . LYS A 1 388 ? 3.643 33.469 9.891 1 97.19 388 LYS A C 1
ATOM 3053 O O . LYS A 1 388 ? 3.863 33.656 11.086 1 97.19 388 LYS A O 1
ATOM 3058 N N . TYR A 1 389 ? 3.143 32.312 9.445 1 98.25 389 TYR A N 1
ATOM 3059 C CA . TYR A 1 389 ? 2.816 31.234 10.359 1 98.25 389 TYR A CA 1
ATOM 3060 C C . TYR A 1 389 ? 3.789 30.062 10.195 1 98.25 389 TYR A C 1
ATOM 3062 O O . TYR A 1 389 ? 4.195 29.734 9.078 1 98.25 389 TYR A O 1
ATOM 3070 N N . VAL A 1 390 ? 4.148 29.422 11.289 1 98.5 390 VAL A N 1
ATOM 3071 C CA . VAL A 1 390 ? 4.867 28.156 11.297 1 98.5 390 VAL A CA 1
ATOM 3072 C C . VAL A 1 390 ? 4.105 27.141 12.156 1 98.5 390 VAL A C 1
ATOM 3074 O O . VAL A 1 390 ? 3.324 27.516 13.031 1 98.5 390 VAL A O 1
ATOM 3077 N N . ARG A 1 391 ? 4.266 25.906 11.852 1 98.5 391 ARG A N 1
ATOM 3078 C CA . ARG A 1 391 ? 3.457 24.844 12.445 1 98.5 391 ARG A CA 1
ATOM 3079 C C . ARG A 1 391 ? 4.281 24 13.406 1 98.5 391 ARG A C 1
ATOM 3081 O O . ARG A 1 391 ? 5.379 23.547 13.062 1 98.5 391 ARG A O 1
ATOM 3088 N N . PHE A 1 392 ? 3.781 23.797 14.625 1 98.38 392 PHE A N 1
ATOM 3089 C CA . PHE A 1 392 ? 4.359 22.922 15.641 1 98.38 392 PHE A CA 1
ATOM 3090 C C . PHE A 1 392 ? 3.424 21.766 15.953 1 98.38 392 PHE A C 1
ATOM 3092 O O . PHE A 1 392 ? 2.205 21.953 16.016 1 98.38 392 PHE A O 1
ATOM 3099 N N . ALA A 1 393 ? 3.963 20.641 16.188 1 97.75 393 ALA A N 1
ATOM 3100 C CA . ALA A 1 393 ? 3.182 19.453 16.547 1 97.75 393 ALA A CA 1
ATOM 3101 C C . ALA A 1 393 ? 3.141 19.266 18.062 1 97.75 393 ALA A C 1
ATOM 3103 O O . ALA A 1 393 ? 4.156 19.422 18.734 1 97.75 393 ALA A O 1
ATOM 3104 N N . PHE A 1 394 ? 1.958 18.906 18.594 1 97.56 394 PHE A N 1
ATOM 3105 C CA . PHE A 1 394 ? 1.864 18.625 20.016 1 97.56 394 PHE A CA 1
ATOM 3106 C C . PHE A 1 394 ? 1.517 17.172 20.266 1 97.56 394 PHE A C 1
ATOM 3108 O O . PHE A 1 394 ? 1.183 16.781 21.391 1 97.56 394 PHE A O 1
ATOM 3115 N N . CYS A 1 395 ? 1.552 16.312 19.234 1 96.75 395 CYS A N 1
ATOM 3116 C CA . CYS A 1 395 ? 1.454 14.867 19.406 1 96.75 395 CYS A CA 1
ATOM 3117 C C . CYS A 1 395 ? 2.771 14.289 19.906 1 96.75 395 CYS A C 1
ATOM 3119 O O . CYS A 1 395 ? 3.266 13.297 19.359 1 96.75 395 CYS A O 1
ATOM 3121 N N . LYS A 1 396 ? 3.363 14.922 20.828 1 96.12 396 LYS A N 1
ATOM 3122 C CA . LYS A 1 396 ? 4.625 14.586 21.484 1 96.12 396 LYS A CA 1
ATOM 3123 C C . LYS A 1 396 ? 4.426 14.398 22.984 1 96.12 396 LYS A C 1
ATOM 3125 O O . LYS A 1 396 ? 3.359 14.703 23.516 1 96.12 396 LYS A O 1
ATOM 3130 N N . THR A 1 397 ? 5.469 13.828 23.656 1 94.56 397 THR A N 1
ATOM 3131 C CA . THR A 1 397 ? 5.391 13.75 25.125 1 94.56 397 THR A CA 1
ATOM 3132 C C . THR A 1 397 ? 5.453 15.141 25.734 1 94.56 397 THR A C 1
ATOM 3134 O O . THR A 1 397 ? 5.996 16.078 25.141 1 94.56 397 THR A O 1
ATOM 3137 N N . GLU A 1 398 ? 4.871 15.266 26.891 1 96.06 398 GLU A N 1
ATOM 3138 C CA . GLU A 1 398 ? 4.977 16.547 27.594 1 96.06 398 GLU A CA 1
ATOM 3139 C C . GLU A 1 398 ? 6.434 16.922 27.828 1 96.06 398 GLU A C 1
ATOM 3141 O O . GLU A 1 398 ? 6.789 18.109 27.766 1 96.06 398 GLU A O 1
ATOM 3146 N N . ASP A 1 399 ? 7.258 15.945 28.031 1 95.94 399 ASP A N 1
ATOM 3147 C CA . ASP A 1 399 ? 8.68 16.188 28.219 1 95.94 399 ASP A CA 1
ATOM 3148 C C . ASP A 1 399 ? 9.312 16.797 26.969 1 95.94 399 ASP A C 1
ATOM 3150 O O . ASP A 1 399 ? 10.141 17.703 27.078 1 95.94 399 ASP A O 1
ATOM 3154 N N . ASP A 1 400 ? 8.93 16.312 25.844 1 94.62 400 ASP A N 1
ATOM 3155 C CA . ASP A 1 400 ? 9.422 16.875 24.594 1 94.62 400 ASP A CA 1
ATOM 3156 C C . ASP A 1 400 ? 8.992 18.328 24.438 1 94.62 400 ASP A C 1
ATOM 3158 O O . ASP A 1 400 ? 9.789 19.172 24.016 1 94.62 400 ASP A O 1
ATOM 3162 N N . ILE A 1 401 ? 7.777 18.641 24.781 1 97.25 401 ILE A N 1
ATOM 3163 C CA . ILE A 1 401 ? 7.234 19.984 24.672 1 97.25 401 ILE A CA 1
ATOM 3164 C C . ILE A 1 401 ? 7.941 20.906 25.656 1 97.25 401 ILE A C 1
ATOM 3166 O O . ILE A 1 401 ? 8.281 22.047 25.312 1 97.25 401 ILE A O 1
ATOM 3170 N N . ARG A 1 402 ? 8.234 20.422 26.797 1 97.5 402 ARG A N 1
ATOM 3171 C CA . ARG A 1 402 ? 8.922 21.219 27.812 1 97.5 402 ARG A CA 1
ATOM 3172 C C . ARG A 1 402 ? 10.375 21.469 27.406 1 97.5 402 ARG A C 1
ATOM 3174 O O . ARG A 1 402 ? 10.914 22.547 27.656 1 97.5 402 ARG A O 1
ATOM 3181 N N . GLU A 1 403 ? 10.984 20.453 26.828 1 97.56 403 GLU A N 1
ATOM 3182 C CA . GLU A 1 403 ? 12.336 20.641 26.312 1 97.56 403 GLU A CA 1
ATOM 3183 C C . GLU A 1 403 ? 12.359 21.703 25.203 1 97.56 403 GLU A C 1
ATOM 3185 O O . GLU A 1 403 ? 13.273 22.531 25.156 1 97.56 403 GLU A O 1
ATOM 3190 N N . ALA A 1 404 ? 11.414 21.656 24.359 1 97.56 404 ALA A N 1
ATOM 3191 C CA . ALA A 1 404 ? 11.289 22.672 23.328 1 97.56 404 ALA A CA 1
ATOM 3192 C C . ALA A 1 404 ? 11.109 24.062 23.938 1 97.56 404 ALA A C 1
ATOM 3194 O O . ALA A 1 404 ? 11.656 25.047 23.438 1 97.56 404 ALA A O 1
ATOM 3195 N N . ALA A 1 405 ? 10.336 24.125 25.016 1 97.62 405 ALA A N 1
ATOM 3196 C CA . ALA A 1 405 ? 10.102 25.375 25.734 1 97.62 405 ALA A CA 1
ATOM 3197 C C . ALA A 1 405 ? 11.414 26 26.203 1 97.62 405 ALA A C 1
ATOM 3199 O O . ALA A 1 405 ? 11.625 27.203 26.062 1 97.62 405 ALA A O 1
ATOM 3200 N N . VAL A 1 406 ? 12.242 25.172 26.719 1 97.94 406 VAL A N 1
ATOM 3201 C CA . VAL A 1 406 ? 13.531 25.625 27.234 1 97.94 406 VAL A CA 1
ATOM 3202 C C . VAL A 1 406 ? 14.344 26.234 26.094 1 97.94 406 VAL A C 1
ATOM 3204 O O . VAL A 1 406 ? 14.906 27.328 26.234 1 97.94 406 VAL A O 1
ATOM 3207 N N . ARG A 1 407 ? 14.367 25.609 24.984 1 98 407 ARG A N 1
ATOM 3208 C CA . ARG A 1 407 ? 15.156 26.062 23.844 1 98 407 ARG A CA 1
ATOM 3209 C C . ARG A 1 407 ? 14.539 27.312 23.203 1 98 407 ARG A C 1
ATOM 3211 O O . ARG A 1 407 ? 15.258 28.234 22.812 1 98 407 ARG A O 1
ATOM 3218 N N . LEU A 1 408 ? 13.266 27.344 23.125 1 97.62 408 LEU A N 1
ATOM 3219 C CA . LEU A 1 408 ? 12.539 28.422 22.469 1 97.62 408 LEU A CA 1
ATOM 3220 C C . LEU A 1 408 ? 12.703 29.734 23.25 1 97.62 408 LEU A C 1
ATOM 3222 O O . LEU A 1 408 ? 12.492 30.812 22.703 1 97.62 408 LEU A O 1
ATOM 3226 N N . LYS A 1 409 ? 13.016 29.641 24.469 1 96.12 409 LYS A N 1
ATOM 3227 C CA . LYS A 1 409 ? 13.242 30.844 25.266 1 96.12 409 LYS A CA 1
ATOM 3228 C C . LYS A 1 409 ? 14.305 31.734 24.625 1 96.12 409 LYS A C 1
ATOM 3230 O O . LYS A 1 409 ? 14.258 32.969 24.766 1 96.12 409 LYS A O 1
ATOM 3235 N N . LYS A 1 410 ? 15.219 31.125 23.938 1 95.38 410 LYS A N 1
ATOM 3236 C CA . LYS A 1 410 ? 16.281 31.875 23.25 1 95.38 410 LYS A CA 1
ATOM 3237 C C . LYS A 1 410 ? 15.688 32.844 22.234 1 95.38 410 LYS A C 1
ATOM 3239 O O . LYS A 1 410 ? 16.328 33.812 21.859 1 95.38 410 LYS A O 1
ATOM 3244 N N . LEU A 1 411 ? 14.555 32.562 21.797 1 95.5 411 LEU A N 1
ATOM 3245 C CA . LEU A 1 411 ? 13.906 33.375 20.781 1 95.5 411 LEU A CA 1
ATOM 3246 C C . LEU A 1 411 ? 13.602 34.781 21.328 1 95.5 411 LEU A C 1
ATOM 3248 O O . LEU A 1 411 ? 13.461 35.719 20.578 1 95.5 411 LEU A O 1
ATOM 3252 N N . GLN A 1 412 ? 13.477 34.906 22.547 1 92.12 412 GLN A N 1
ATOM 3253 C CA . GLN A 1 412 ? 13.125 36.156 23.203 1 92.12 412 GLN A CA 1
ATOM 3254 C C . GLN A 1 412 ? 14.148 37.25 22.875 1 92.12 412 GLN A C 1
ATOM 3256 O O . GLN A 1 412 ? 13.828 38.438 22.859 1 92.12 412 GLN A O 1
ATOM 3261 N N . ASN A 1 413 ? 15.32 36.812 22.547 1 93.06 413 ASN A N 1
ATOM 3262 C CA . ASN A 1 413 ? 16.391 37.75 22.219 1 93.06 413 ASN A CA 1
ATOM 3263 C C . ASN A 1 413 ? 16.328 38.219 20.766 1 93.06 413 ASN A C 1
ATOM 3265 O O . ASN A 1 413 ? 17.156 39 20.328 1 93.06 413 ASN A O 1
ATOM 3269 N N . HIS A 1 414 ? 15.359 37.75 20.094 1 95.12 414 HIS A N 1
ATOM 3270 C CA . HIS A 1 414 ? 15.344 37.969 18.656 1 95.12 414 HIS A CA 1
ATOM 3271 C C . HIS A 1 414 ? 14.055 38.688 18.234 1 95.12 414 HIS A C 1
ATOM 3273 O O . HIS A 1 414 ? 13.711 38.688 17.047 1 95.12 414 HIS A O 1
ATOM 3279 N N . PHE A 1 415 ? 13.32 39.25 19.125 1 94.5 415 PHE A N 1
ATOM 3280 C CA . PHE A 1 415 ? 12.055 39.906 18.797 1 94.5 415 PHE A CA 1
ATOM 3281 C C . PHE A 1 415 ? 12.289 41.375 18.438 1 94.5 415 PHE A C 1
ATOM 3283 O O . PHE A 1 415 ? 13.281 41.969 18.859 1 94.5 415 PHE A O 1
ATOM 3290 N N . LEU A 1 416 ? 11.422 41.844 17.688 1 91.94 416 LEU A N 1
ATOM 3291 C CA . LEU A 1 416 ? 11.398 43.281 17.391 1 91.94 416 LEU A CA 1
ATOM 3292 C C . LEU A 1 416 ? 11.188 44.094 18.656 1 91.94 416 LEU A C 1
ATOM 3294 O O . LEU A 1 416 ? 10.461 43.656 19.562 1 91.94 416 LEU A O 1
ATOM 3298 N N . GLU A 1 417 ? 11.906 45.219 18.844 1 82.81 417 GLU A N 1
ATOM 3299 C CA . GLU A 1 417 ? 11.711 46.125 19.984 1 82.81 417 GLU A CA 1
ATOM 3300 C C . GLU A 1 417 ? 10.281 46.656 20.031 1 82.81 417 GLU A C 1
ATOM 3302 O O . GLU A 1 417 ? 9.672 46.906 19 1 82.81 417 GLU A O 1
ATOM 3307 N N . SER A 1 418 ? 9.516 46.344 21.078 1 66.94 418 SER A N 1
ATOM 3308 C CA . SER A 1 418 ? 8.164 46.844 21.25 1 66.94 418 SER A CA 1
ATOM 3309 C C . SER A 1 418 ? 8.117 48.344 21.062 1 66.94 418 SER A C 1
ATOM 3311 O O . SER A 1 418 ? 8.977 49.062 21.578 1 66.94 418 SER A O 1
ATOM 3313 N N . THR A 1 419 ? 7.676 48.906 19.969 1 48.69 419 THR A N 1
ATOM 3314 C CA . THR A 1 419 ? 7.473 50.344 19.812 1 48.69 419 THR A CA 1
ATOM 3315 C C . THR A 1 419 ? 6.637 50.906 20.969 1 48.69 419 THR A C 1
ATOM 3317 O O . THR A 1 419 ? 6.129 52.031 20.875 1 48.69 419 THR A O 1
ATOM 3320 N N . LYS A 1 420 ? 6.074 50.625 22.125 1 50.25 420 LYS A N 1
ATOM 3321 C CA . LYS A 1 420 ? 5.207 51.375 23.031 1 50.25 420 LYS A CA 1
ATOM 3322 C C . LYS A 1 420 ? 5.926 52.594 23.594 1 50.25 420 LYS A C 1
ATOM 3324 O O . LYS A 1 420 ? 5.301 53.469 24.203 1 50.25 420 LYS A O 1
ATOM 3329 N N . ASP A 1 421 ? 7.215 52.562 24.031 1 38.94 421 ASP A N 1
ATOM 3330 C CA . ASP A 1 421 ? 7.566 53.75 24.797 1 38.94 421 ASP A CA 1
ATOM 3331 C C . ASP A 1 421 ? 7.672 55 23.906 1 38.94 421 ASP A C 1
ATOM 3333 O O . ASP A 1 421 ? 8.039 56.062 24.359 1 38.94 421 ASP A O 1
ATOM 3337 N N . LYS A 1 422 ? 7.453 55.156 22.656 1 37.34 422 LYS A N 1
ATOM 3338 C CA . LYS A 1 422 ? 7.312 56.562 22.312 1 37.34 422 LYS A CA 1
ATOM 3339 C C . LYS A 1 422 ? 5.883 57.031 22.547 1 37.34 422 LYS A C 1
ATOM 3341 O O . LYS A 1 422 ? 4.926 56.312 22.266 1 37.34 422 LYS A O 1
ATOM 3346 N N . MET B 1 1 ? -28.312 9.281 -8.867 1 48.47 1 MET B N 1
ATOM 3347 C CA . MET B 1 1 ? -26.969 8.711 -8.859 1 48.47 1 MET B CA 1
ATOM 3348 C C . MET B 1 1 ? -25.969 9.68 -9.477 1 48.47 1 MET B C 1
ATOM 3350 O O . MET B 1 1 ? -26.328 10.477 -10.352 1 48.47 1 MET B O 1
ATOM 3354 N N . SER B 1 2 ? -24.906 10.039 -8.719 1 57.22 2 SER B N 1
ATOM 3355 C CA . SER B 1 2 ? -23.938 10.992 -9.266 1 57.22 2 SER B CA 1
ATOM 3356 C C . SER B 1 2 ? -23.562 10.625 -10.695 1 57.22 2 SER B C 1
ATOM 3358 O O . SER B 1 2 ? -23.422 9.445 -11.023 1 57.22 2 SER B O 1
ATOM 3360 N N . LEU B 1 3 ? -23.719 11.523 -11.516 1 66.19 3 LEU B N 1
ATOM 3361 C CA . LEU B 1 3 ? -23.328 11.492 -12.922 1 66.19 3 LEU B CA 1
ATOM 3362 C C . LEU B 1 3 ? -21.812 11.391 -13.07 1 66.19 3 LEU B C 1
ATOM 3364 O O . LEU B 1 3 ? -21.297 11.25 -14.188 1 66.19 3 LEU B O 1
ATOM 3368 N N . VAL B 1 4 ? -21.156 11.297 -11.984 1 77.25 4 VAL B N 1
ATOM 3369 C CA . VAL B 1 4 ? -19.703 11.336 -12.094 1 77.25 4 VAL B CA 1
ATOM 3370 C C . VAL B 1 4 ? -19.172 9.992 -12.586 1 77.25 4 VAL B C 1
ATOM 3372 O O . VAL B 1 4 ? -19.484 8.945 -12 1 77.25 4 VAL B O 1
ATOM 3375 N N . ARG B 1 5 ? -18.609 10.07 -13.719 1 88.06 5 ARG B N 1
ATOM 3376 C CA . ARG B 1 5 ? -18.047 8.891 -14.375 1 88.06 5 ARG B CA 1
ATOM 3377 C C . ARG B 1 5 ? -16.688 8.539 -13.781 1 88.06 5 ARG B C 1
ATOM 3379 O O . ARG B 1 5 ? -15.875 9.43 -13.492 1 88.06 5 ARG B O 1
ATOM 3386 N N . THR B 1 6 ? -16.406 7.254 -13.586 1 93.25 6 THR B N 1
ATOM 3387 C CA . THR B 1 6 ? -15.109 6.762 -13.109 1 93.25 6 THR B CA 1
ATOM 3388 C C . THR B 1 6 ? -14.039 6.938 -14.18 1 93.25 6 THR B C 1
ATOM 3390 O O . THR B 1 6 ? -14.344 7.273 -15.328 1 93.25 6 THR B O 1
ATOM 3393 N N . ALA B 1 7 ? -12.852 6.812 -13.812 1 95.62 7 ALA B N 1
ATOM 3394 C CA . ALA B 1 7 ? -11.711 7.023 -14.695 1 95.62 7 ALA B CA 1
ATOM 3395 C C . ALA B 1 7 ? -11.688 5.988 -15.82 1 95.62 7 ALA B C 1
ATOM 3397 O O . ALA B 1 7 ? -12.016 4.82 -15.602 1 95.62 7 ALA B O 1
ATOM 3398 N N . ASP B 1 8 ? -11.18 6.34 -17 1 94.25 8 ASP B N 1
ATOM 3399 C CA . ASP B 1 8 ? -11.125 5.5 -18.188 1 94.25 8 ASP B CA 1
ATOM 3400 C C . ASP B 1 8 ? -10.148 4.344 -18 1 94.25 8 ASP B C 1
ATOM 3402 O O . ASP B 1 8 ? -10.305 3.285 -18.609 1 94.25 8 ASP B O 1
ATOM 3406 N N . ARG B 1 9 ? -9.18 4.52 -17.156 1 93.31 9 ARG B N 1
ATOM 3407 C CA . ARG B 1 9 ? -8.156 3.496 -16.969 1 93.31 9 ARG B CA 1
ATOM 3408 C C . ARG B 1 9 ? -8.758 2.234 -16.359 1 93.31 9 ARG B C 1
ATOM 3410 O O . ARG B 1 9 ? -8.18 1.151 -16.469 1 93.31 9 ARG B O 1
ATOM 3417 N N . LEU B 1 10 ? -9.93 2.355 -15.727 1 93.81 10 LEU B N 1
ATOM 3418 C CA . LEU B 1 10 ? -10.594 1.208 -15.117 1 93.81 10 LEU B CA 1
ATOM 3419 C C . LEU B 1 10 ? -11.156 0.275 -16.188 1 93.81 10 LEU B C 1
ATOM 3421 O O . LEU B 1 10 ? -11.5 -0.874 -15.898 1 93.81 10 LEU B O 1
ATOM 3425 N N . LEU B 1 11 ? -11.289 0.819 -17.375 1 90.25 11 LEU B N 1
ATOM 3426 C CA . LEU B 1 11 ? -11.898 0.059 -18.453 1 90.25 11 LEU B CA 1
ATOM 3427 C C . LEU B 1 11 ? -11.047 -1.147 -18.828 1 90.25 11 LEU B C 1
ATOM 3429 O O . LEU B 1 11 ? -11.547 -2.111 -19.406 1 90.25 11 LEU B O 1
ATOM 3433 N N . THR B 1 12 ? -9.766 -1.132 -18.469 1 86.88 12 THR B N 1
ATOM 3434 C CA . THR B 1 12 ? -8.867 -2.227 -18.812 1 86.88 12 THR B CA 1
ATOM 3435 C C . THR B 1 12 ? -8.938 -3.336 -17.766 1 86.88 12 THR B C 1
ATOM 3437 O O . THR B 1 12 ? -8.43 -4.438 -17.984 1 86.88 12 THR B O 1
ATOM 3440 N N . LEU B 1 13 ? -9.539 -3.078 -16.625 1 89.62 13 LEU B N 1
ATOM 3441 C CA . LEU B 1 13 ? -9.586 -4.059 -15.547 1 89.62 13 LEU B CA 1
ATOM 3442 C C . LEU B 1 13 ? -10.75 -5.031 -15.75 1 89.62 13 LEU B C 1
ATOM 3444 O O . LEU B 1 13 ? -11.82 -4.633 -16.219 1 89.62 13 LEU B O 1
ATOM 3448 N N . PRO B 1 14 ? -10.484 -6.27 -15.414 1 84.5 14 PRO B N 1
ATOM 3449 C CA . PRO B 1 14 ? -11.562 -7.246 -15.562 1 84.5 14 PRO B CA 1
ATOM 3450 C C . PRO B 1 14 ? -12.688 -7.047 -14.539 1 84.5 14 PRO B C 1
ATOM 3452 O O . PRO B 1 14 ? -12.43 -6.59 -13.422 1 84.5 14 PRO B O 1
ATOM 3455 N N . LYS B 1 15 ? -13.867 -7.395 -14.969 1 76.38 15 LYS B N 1
ATOM 3456 C CA . LYS B 1 15 ? -15.016 -7.301 -14.07 1 76.38 15 LYS B CA 1
ATOM 3457 C C . LYS B 1 15 ? -15.016 -8.445 -13.062 1 76.38 15 LYS B C 1
ATOM 3459 O O . LYS B 1 15 ? -15.391 -8.258 -11.898 1 76.38 15 LYS B O 1
ATOM 3464 N N . GLU B 1 16 ? -14.539 -9.523 -13.57 1 78.06 16 GLU B N 1
ATOM 3465 C CA . GLU B 1 16 ? -14.43 -10.719 -12.742 1 78.06 16 GLU B CA 1
ATOM 3466 C C . GLU B 1 16 ? -13.109 -11.445 -12.992 1 78.06 16 GLU B C 1
ATOM 3468 O O . GLU B 1 16 ? -12.602 -11.445 -14.117 1 78.06 16 GLU B O 1
ATOM 3473 N N . THR B 1 17 ? -12.586 -11.906 -11.828 1 82.38 17 THR B N 1
ATOM 3474 C CA . THR B 1 17 ? -11.359 -12.68 -11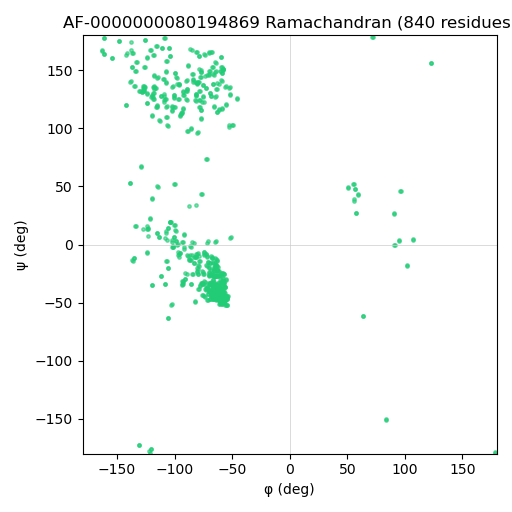.938 1 82.38 17 THR B CA 1
ATOM 3475 C C . THR B 1 17 ? -11.609 -14.148 -11.586 1 82.38 17 THR B C 1
ATOM 3477 O O . THR B 1 17 ? -12.703 -14.508 -11.156 1 82.38 17 THR B O 1
ATOM 3480 N N . ILE B 1 18 ? -10.641 -14.977 -11.852 1 85.12 18 ILE B N 1
ATOM 3481 C CA . ILE B 1 18 ? -10.719 -16.391 -11.516 1 85.12 18 ILE B CA 1
ATOM 3482 C C . ILE B 1 18 ? -10.914 -16.547 -10.008 1 85.12 18 ILE B C 1
ATOM 3484 O O . ILE B 1 18 ? -11.617 -17.453 -9.555 1 85.12 18 ILE B O 1
ATOM 3488 N N . TRP B 1 19 ? -10.438 -15.617 -9.242 1 82.06 19 TRP B N 1
ATOM 3489 C CA . TRP B 1 19 ? -10.469 -15.695 -7.785 1 82.06 19 TRP B CA 1
ATOM 3490 C C . TRP B 1 19 ? -11.867 -15.383 -7.258 1 82.06 19 TRP B C 1
ATOM 3492 O O . TRP B 1 19 ? -12.297 -15.945 -6.242 1 82.06 19 TRP B O 1
ATOM 3502 N N . HIS B 1 20 ? -12.555 -14.516 -7.945 1 82.12 20 HIS B N 1
ATOM 3503 C CA . HIS B 1 20 ? -13.922 -14.156 -7.578 1 82.12 20 HIS B CA 1
ATOM 3504 C C . HIS B 1 20 ? -14.883 -15.312 -7.855 1 82.12 20 HIS B C 1
ATOM 3506 O O . HIS B 1 20 ? -15.984 -15.352 -7.301 1 82.12 20 HIS B O 1
ATOM 3512 N N . GLU B 1 21 ? -14.398 -16.203 -8.594 1 88.69 21 GLU B N 1
ATOM 3513 C CA . GLU B 1 21 ? -15.273 -17.297 -8.969 1 88.69 21 GLU B CA 1
ATOM 3514 C C . GLU B 1 21 ? -14.953 -18.547 -8.156 1 88.69 21 GLU B C 1
ATOM 3516 O O . GLU B 1 21 ? -15.844 -19.125 -7.512 1 88.69 21 GLU B O 1
ATOM 3521 N N . MET B 1 22 ? -13.727 -18.922 -8.141 1 93 22 MET B N 1
ATOM 3522 C CA . MET B 1 22 ? -13.391 -20.281 -7.719 1 93 22 MET B CA 1
ATOM 3523 C C . MET B 1 22 ? -13.422 -20.406 -6.199 1 93 22 MET B C 1
ATOM 3525 O O . MET B 1 22 ? -13.82 -21.438 -5.664 1 93 22 MET B O 1
ATOM 3529 N N . THR B 1 23 ? -12.945 -19.328 -5.496 1 88.56 23 THR B N 1
ATOM 3530 C CA . THR B 1 23 ? -12.906 -19.406 -4.039 1 88.56 23 THR B CA 1
ATOM 3531 C C . THR B 1 23 ? -14.328 -19.469 -3.471 1 88.56 23 THR B C 1
ATOM 3533 O O . THR B 1 23 ? -14.641 -20.344 -2.662 1 88.56 23 THR B O 1
ATOM 3536 N N . PRO B 1 24 ? -15.219 -18.609 -3.93 1 88.31 24 PRO B N 1
ATOM 3537 C CA . PRO B 1 24 ? -16.594 -18.734 -3.463 1 88.31 24 PRO B CA 1
ATOM 3538 C C . PRO B 1 24 ? -17.234 -20.062 -3.848 1 88.31 24 PRO B C 1
ATOM 3540 O O . PRO B 1 24 ? -17.984 -20.641 -3.059 1 88.31 24 PRO B O 1
ATOM 3543 N N . LEU B 1 25 ? -16.953 -20.516 -4.992 1 95.06 25 LEU B N 1
ATOM 3544 C CA . LEU B 1 25 ? -17.484 -21.797 -5.445 1 95.06 25 LEU B CA 1
ATOM 3545 C C . LEU B 1 25 ? -17.016 -22.938 -4.539 1 95.06 25 LEU B C 1
ATOM 3547 O O . LEU B 1 25 ? -17.797 -23.812 -4.172 1 95.06 25 LEU B O 1
ATOM 3551 N N . ALA B 1 26 ? -15.719 -22.922 -4.211 1 95.88 26 ALA B N 1
ATOM 3552 C CA . ALA B 1 26 ? -15.156 -23.922 -3.314 1 95.88 26 ALA B CA 1
ATOM 3553 C C . ALA B 1 26 ? -15.828 -23.891 -1.948 1 95.88 26 ALA B C 1
ATOM 3555 O O . ALA B 1 26 ? -16.141 -24.922 -1.371 1 95.88 26 ALA B O 1
ATOM 3556 N N . ASN B 1 27 ? -16.062 -22.734 -1.455 1 92 27 ASN B N 1
ATOM 3557 C CA . ASN B 1 27 ? -16.719 -22.562 -0.165 1 92 27 ASN B CA 1
ATOM 3558 C C . ASN B 1 27 ? -18.156 -23.094 -0.201 1 92 27 ASN B C 1
ATOM 3560 O O . ASN B 1 27 ? -18.594 -23.781 0.722 1 92 27 ASN B O 1
ATOM 3564 N N . GLU B 1 28 ? -18.828 -22.734 -1.21 1 95.62 28 GLU B N 1
ATOM 3565 C CA . GLU B 1 28 ? -20.219 -23.141 -1.379 1 95.62 28 GLU B CA 1
ATOM 3566 C C . GLU B 1 28 ? -20.344 -24.672 -1.363 1 95.62 28 GLU B C 1
ATOM 3568 O O . GLU B 1 28 ? -21.312 -25.203 -0.826 1 95.62 28 GLU B O 1
ATOM 3573 N N . HIS B 1 29 ? -19.391 -25.328 -1.837 1 97.25 29 HIS B N 1
ATOM 3574 C CA . HIS B 1 29 ? -19.469 -26.781 -1.987 1 97.25 29 HIS B CA 1
ATOM 3575 C C . HIS B 1 29 ? -18.609 -27.484 -0.956 1 97.25 29 HIS B C 1
ATOM 3577 O O . HIS B 1 29 ? -18.375 -28.688 -1.058 1 97.25 29 HIS B O 1
ATOM 3583 N N . LYS B 1 30 ? -18 -26.719 -0.058 1 96.06 30 LYS B N 1
ATOM 3584 C CA . LYS B 1 30 ? -17.141 -27.266 0.994 1 96.06 30 LYS B CA 1
ATOM 3585 C C . LYS B 1 30 ? -16.031 -28.109 0.405 1 96.06 30 LYS B C 1
ATOM 3587 O O . LYS B 1 30 ? -15.766 -29.219 0.877 1 96.06 30 LYS B O 1
ATOM 3592 N N . ALA B 1 31 ? -15.516 -27.672 -0.669 1 97.38 31 ALA B N 1
ATOM 3593 C CA . ALA B 1 31 ? -14.43 -28.375 -1.353 1 97.38 31 ALA B CA 1
ATOM 3594 C C . ALA B 1 31 ? -13.094 -28.141 -0.642 1 97.38 31 ALA B C 1
ATOM 3596 O O . ALA B 1 31 ? -12.922 -27.125 0.046 1 97.38 31 ALA B O 1
ATOM 3597 N N . VAL B 1 32 ? -12.211 -29.156 -0.714 1 96.88 32 VAL B N 1
ATOM 3598 C CA . VAL B 1 32 ? -10.828 -28.891 -0.347 1 96.88 32 VAL B CA 1
ATOM 3599 C C . VAL B 1 32 ? -10.203 -27.906 -1.338 1 96.88 32 VAL B C 1
ATOM 3601 O O . VAL B 1 32 ? -10.141 -28.188 -2.539 1 96.88 32 VAL B O 1
ATOM 3604 N N . ASN B 1 33 ? -9.789 -26.781 -0.847 1 95.38 33 ASN B N 1
ATOM 3605 C CA . ASN B 1 33 ? -9.297 -25.734 -1.729 1 95.38 33 ASN B CA 1
ATOM 3606 C C . ASN B 1 33 ? -7.797 -25.859 -1.984 1 95.38 33 ASN B C 1
ATOM 3608 O O . ASN B 1 33 ? -6.984 -25.312 -1.234 1 95.38 33 ASN B O 1
ATOM 3612 N N . LEU B 1 34 ? -7.41 -26.438 -3.059 1 97 34 LEU B N 1
ATOM 3613 C CA . LEU B 1 34 ? -6.02 -26.5 -3.498 1 97 34 LEU B CA 1
ATOM 3614 C C . LEU B 1 34 ? -5.766 -25.516 -4.629 1 97 34 LEU B C 1
ATOM 3616 O O . LEU B 1 34 ? -4.855 -25.703 -5.438 1 97 34 LEU B O 1
ATOM 3620 N N . GLY B 1 35 ? -6.668 -24.562 -4.719 1 94.06 35 GLY B N 1
ATOM 3621 C CA . GLY B 1 35 ? -6.516 -23.547 -5.754 1 94.06 35 GLY B CA 1
ATOM 3622 C C . GLY B 1 35 ? -5.77 -22.312 -5.277 1 94.06 35 GLY B C 1
ATOM 3623 O O . GLY B 1 35 ? -5.082 -21.656 -6.059 1 94.06 35 GLY B O 1
ATOM 3624 N N . GLN B 1 36 ? -5.902 -21.984 -4.055 1 85 36 GLN B N 1
ATOM 3625 C CA . GLN B 1 36 ? -5.324 -20.75 -3.527 1 85 36 GLN B CA 1
ATOM 3626 C C . GLN B 1 36 ? -3.857 -20.953 -3.156 1 85 36 GLN B C 1
ATOM 3628 O O . GLN B 1 36 ? -3.49 -21.969 -2.574 1 85 36 GLN B O 1
ATOM 3633 N N . GLY B 1 37 ? -3.074 -19.906 -3.48 1 87 37 GLY B N 1
ATOM 3634 C CA . GLY B 1 37 ? -1.63 -20 -3.326 1 87 37 GLY B CA 1
ATOM 3635 C C . GLY B 1 37 ? -1.125 -19.328 -2.064 1 87 37 GLY B C 1
ATOM 3636 O O . GLY B 1 37 ? -0.232 -18.469 -2.125 1 87 37 GLY B O 1
ATOM 3637 N N . PHE B 1 38 ? -1.701 -19.656 -0.892 1 89.56 38 PHE B N 1
ATOM 3638 C CA . PHE B 1 38 ? -1.094 -19.25 0.367 1 89.56 38 PHE B CA 1
ATOM 3639 C C . PHE B 1 38 ? -1.127 -20.375 1.383 1 89.56 38 PHE B C 1
ATOM 3641 O O . PHE B 1 38 ? -2.025 -21.219 1.35 1 89.56 38 PHE B O 1
ATOM 3648 N N . PRO B 1 39 ? -0.181 -20.391 2.314 1 93.94 39 PRO B N 1
ATOM 3649 C CA . PRO B 1 39 ? 0.01 -21.5 3.25 1 93.94 39 PRO B CA 1
ATOM 3650 C C . PRO B 1 39 ? -1.164 -21.672 4.211 1 93.94 39 PRO B C 1
ATOM 3652 O O . PRO B 1 39 ? -1.75 -20.672 4.656 1 93.94 39 PRO B O 1
ATOM 3655 N N . SER B 1 40 ? -1.419 -22.891 4.539 1 93.12 40 SER B N 1
ATOM 3656 C CA . SER B 1 40 ? -2.443 -23.203 5.535 1 93.12 40 SER B CA 1
ATOM 3657 C C . SER B 1 40 ? -1.824 -23.469 6.902 1 93.12 40 SER B C 1
ATOM 3659 O O . SER B 1 40 ? -2.469 -24.047 7.777 1 93.12 40 SER B O 1
ATOM 3661 N N . PHE B 1 41 ? -0.617 -23.188 7.094 1 94.19 41 PHE B N 1
ATOM 3662 C CA . PHE B 1 41 ? 0.1 -23.328 8.352 1 94.19 41 PHE B CA 1
ATOM 3663 C C . PHE B 1 41 ? 0.722 -22 8.773 1 94.19 41 PHE B C 1
ATOM 3665 O O . PHE B 1 41 ? 0.83 -21.078 7.969 1 94.19 41 PHE B O 1
ATOM 3672 N N . PRO B 1 42 ? 1.079 -21.828 10.047 1 95.94 42 PRO B N 1
ATOM 3673 C CA . PRO B 1 42 ? 1.57 -20.531 10.547 1 95.94 42 PRO B CA 1
ATOM 3674 C C . PRO B 1 42 ? 2.998 -20.234 10.094 1 95.94 42 PRO B C 1
ATOM 3676 O O . PRO B 1 42 ? 3.709 -21.141 9.641 1 95.94 42 PRO B O 1
ATOM 3679 N N . PRO B 1 43 ? 3.402 -18.938 10.219 1 97.62 43 PRO B N 1
ATOM 3680 C CA . PRO B 1 43 ? 4.816 -18.594 10.016 1 97.62 43 PRO B CA 1
ATOM 3681 C C . PRO B 1 43 ? 5.738 -19.328 11 1 97.62 43 PRO B C 1
ATOM 3683 O O . PRO B 1 43 ? 5.273 -19.859 12.008 1 97.62 43 PRO B O 1
ATOM 3686 N N . PRO B 1 44 ? 7.02 -19.375 10.656 1 97.5 44 PRO B N 1
ATOM 3687 C CA . PRO B 1 44 ? 7.938 -19.984 11.625 1 97.5 44 PRO B CA 1
ATOM 3688 C C . PRO B 1 44 ? 7.93 -19.281 12.977 1 97.5 44 PRO B C 1
ATOM 3690 O O . PRO B 1 44 ? 7.809 -18.062 13.031 1 97.5 44 PRO B O 1
ATOM 3693 N N . PRO B 1 45 ? 8.148 -20.016 14.055 1 97 45 PRO B N 1
ATOM 3694 C CA . PRO B 1 45 ? 8.062 -19.469 15.406 1 97 45 PRO B CA 1
ATOM 3695 C C . PRO B 1 45 ? 9 -18.281 15.617 1 97 45 PRO B C 1
ATOM 3697 O O . PRO B 1 45 ? 8.641 -17.312 16.312 1 97 45 PRO B O 1
ATOM 3700 N N . PHE B 1 46 ? 10.172 -18.297 15.016 1 97.56 46 PHE B N 1
ATOM 3701 C CA . PHE B 1 46 ? 11.141 -17.25 15.297 1 97.56 46 PHE B CA 1
ATOM 3702 C C . PHE B 1 46 ? 10.664 -15.914 14.727 1 97.56 46 PHE B C 1
ATOM 3704 O O . PHE B 1 46 ? 11 -14.852 15.258 1 97.56 46 PHE B O 1
ATOM 3711 N N . LEU B 1 47 ? 9.953 -15.914 13.609 1 98.5 47 LEU B N 1
ATOM 3712 C CA . LEU B 1 47 ? 9.375 -14.68 13.094 1 98.5 47 LEU B CA 1
ATOM 3713 C C . LEU B 1 47 ? 8.352 -14.117 14.07 1 98.5 47 LEU B C 1
ATOM 3715 O O . LEU B 1 47 ? 8.336 -12.914 14.336 1 98.5 47 LEU B O 1
ATOM 3719 N N . LEU B 1 48 ? 7.434 -14.969 14.609 1 98.62 48 LEU B N 1
ATOM 3720 C CA . LEU B 1 48 ? 6.402 -14.562 15.562 1 98.62 48 LEU B CA 1
ATOM 3721 C C . LEU B 1 48 ? 7.023 -14.07 16.859 1 98.62 48 LEU B C 1
ATOM 3723 O O . LEU B 1 48 ? 6.512 -13.133 17.484 1 98.62 48 LEU B O 1
ATOM 3727 N N . GLU B 1 49 ? 8.133 -14.672 17.266 1 98.5 49 GLU B N 1
ATOM 3728 C CA . GLU B 1 49 ? 8.875 -14.242 18.453 1 98.5 49 GLU B CA 1
ATOM 3729 C C . GLU B 1 49 ? 9.383 -12.812 18.281 1 98.5 49 GLU B C 1
ATOM 3731 O O . GLU B 1 49 ? 9.359 -12.031 19.234 1 98.5 49 GLU B O 1
ATOM 3736 N N . GLU B 1 50 ? 9.867 -12.492 17.094 1 98.62 50 GLU B N 1
ATOM 3737 C CA . GLU B 1 50 ? 10.367 -11.141 16.859 1 98.62 50 GLU B CA 1
ATOM 3738 C C . GLU B 1 50 ? 9.234 -10.117 16.922 1 98.62 50 GLU B C 1
ATOM 3740 O O . GLU B 1 50 ? 9.43 -8.992 17.406 1 98.62 50 GLU B O 1
ATOM 3745 N N . LEU B 1 51 ? 8.055 -10.477 16.422 1 98.69 51 LEU B N 1
ATOM 3746 C CA . LEU B 1 51 ? 6.914 -9.578 16.547 1 98.69 51 LEU B CA 1
ATOM 3747 C C . LEU B 1 51 ? 6.523 -9.398 18.016 1 98.69 51 LEU B C 1
ATOM 3749 O O . LEU B 1 51 ? 6.195 -8.289 18.438 1 98.69 51 LEU B O 1
ATOM 3753 N N . GLN B 1 52 ? 6.543 -10.477 18.781 1 98.62 52 GLN B N 1
ATOM 3754 C CA . GLN B 1 52 ? 6.258 -10.422 20.203 1 98.62 52 GLN B CA 1
ATOM 3755 C C . GLN B 1 52 ? 7.23 -9.484 20.922 1 98.62 52 GLN B C 1
ATOM 3757 O O . GLN B 1 52 ? 6.828 -8.703 21.781 1 98.62 52 GLN B O 1
ATOM 3762 N N . ARG B 1 53 ? 8.445 -9.547 20.578 1 98.5 53 ARG B N 1
ATOM 3763 C CA . ARG B 1 53 ? 9.469 -8.695 21.188 1 98.5 53 ARG B CA 1
ATOM 3764 C C . ARG B 1 53 ? 9.188 -7.219 20.906 1 98.5 53 ARG B C 1
ATOM 3766 O O . ARG B 1 53 ? 9.422 -6.367 21.75 1 98.5 53 ARG B O 1
ATOM 3773 N N . ILE B 1 54 ? 8.742 -6.898 19.734 1 98.38 54 ILE B N 1
ATOM 3774 C CA . ILE B 1 54 ? 8.438 -5.523 19.375 1 98.38 54 ILE B CA 1
ATOM 3775 C C . ILE B 1 54 ? 7.297 -4.996 20.234 1 98.38 54 ILE B C 1
ATOM 3777 O O . ILE B 1 54 ? 7.309 -3.832 20.656 1 98.38 54 ILE B O 1
ATOM 3781 N N . ILE B 1 55 ? 6.297 -5.883 20.5 1 98.5 55 ILE B N 1
ATOM 3782 C CA . ILE B 1 55 ? 5.203 -5.516 21.391 1 98.5 55 ILE B CA 1
ATOM 3783 C C . ILE B 1 55 ? 5.75 -5.234 22.797 1 98.5 55 ILE B C 1
ATOM 3785 O O . ILE B 1 55 ? 5.41 -4.219 23.406 1 98.5 55 ILE B O 1
ATOM 3789 N N . GLU B 1 56 ? 6.648 -6.023 23.203 1 98.06 56 GLU B N 1
ATOM 3790 C CA . GLU B 1 56 ? 7.219 -5.91 24.547 1 98.06 56 GLU B CA 1
ATOM 3791 C C . GLU B 1 56 ? 8.078 -4.656 24.672 1 98.06 56 GLU B C 1
ATOM 3793 O O . GLU B 1 56 ? 8.164 -4.066 25.75 1 98.06 56 GLU B O 1
ATOM 3798 N N . GLU B 1 57 ? 8.617 -4.227 23.531 1 97.38 57 GLU B N 1
ATOM 3799 C CA . GLU B 1 57 ? 9.531 -3.086 23.531 1 97.38 57 GLU B CA 1
ATOM 3800 C C . GLU B 1 57 ? 8.781 -1.779 23.297 1 97.38 57 GLU B C 1
ATOM 3802 O O . GLU B 1 57 ? 9.391 -0.709 23.25 1 97.38 57 GLU B O 1
ATOM 3807 N N . SER B 1 58 ? 7.531 -1.808 23.297 1 97.44 58 SER B N 1
ATOM 3808 C CA . SER B 1 58 ? 6.746 -0.674 22.812 1 97.44 58 SER B CA 1
ATOM 3809 C C . SER B 1 58 ? 6.895 0.531 23.734 1 97.44 58 SER B C 1
ATOM 3811 O O . SER B 1 58 ? 6.898 1.675 23.281 1 97.44 58 SER B O 1
ATOM 3813 N N . ALA B 1 59 ? 7.023 0.301 25.031 1 95.25 59 ALA B N 1
ATOM 3814 C CA . ALA B 1 59 ? 7.148 1.399 25.984 1 95.25 59 ALA B CA 1
ATOM 3815 C C . ALA B 1 59 ? 8.484 2.111 25.828 1 95.25 59 ALA B C 1
ATOM 3817 O O . ALA B 1 59 ? 8.57 3.334 25.969 1 95.25 59 ALA B O 1
ATOM 3818 N N . ILE B 1 60 ? 9.5 1.371 25.484 1 96.19 60 ILE B N 1
ATOM 3819 C CA . ILE B 1 60 ? 10.859 1.907 25.406 1 96.19 60 ILE B CA 1
ATOM 3820 C C . ILE B 1 60 ? 11.117 2.426 23.984 1 96.19 60 ILE B C 1
ATOM 3822 O O . ILE B 1 60 ? 11.891 3.367 23.797 1 96.19 60 ILE B O 1
ATOM 3826 N N . HIS B 1 61 ? 10.477 1.822 23.047 1 96.62 61 HIS B N 1
ATOM 3827 C CA . HIS B 1 61 ? 10.641 2.205 21.656 1 96.62 61 HIS B CA 1
ATOM 3828 C C . HIS B 1 61 ? 9.297 2.434 20.984 1 96.62 61 HIS B C 1
ATOM 3830 O O . HIS B 1 61 ? 8.953 1.746 20.016 1 96.62 61 HIS B O 1
ATOM 3836 N N . PRO B 1 62 ? 8.609 3.473 21.422 1 96.44 62 PRO B N 1
ATOM 3837 C CA . PRO B 1 62 ? 7.273 3.703 20.859 1 96.44 62 PRO B CA 1
ATOM 3838 C C . PRO B 1 62 ? 7.309 3.99 19.359 1 96.44 62 PRO B C 1
ATOM 3840 O O . PRO B 1 62 ? 6.316 3.771 18.672 1 96.44 62 PRO B O 1
ATOM 3843 N N . ILE B 1 63 ? 8.477 4.375 18.828 1 95.12 63 ILE B N 1
ATOM 3844 C CA . ILE B 1 63 ? 8.633 4.746 17.422 1 95.12 63 ILE B CA 1
ATOM 3845 C C . ILE B 1 63 ? 8.469 3.512 16.531 1 95.12 63 ILE B C 1
ATOM 3847 O O . ILE B 1 63 ? 8.211 3.627 15.336 1 95.12 63 ILE B O 1
ATOM 3851 N N . ASN B 1 64 ? 8.555 2.305 17.156 1 97.75 64 ASN B N 1
ATOM 3852 C CA . ASN B 1 64 ? 8.391 1.056 16.422 1 97.75 64 ASN B CA 1
ATOM 3853 C C . ASN B 1 64 ? 6.961 0.879 15.922 1 97.75 64 ASN B C 1
ATOM 3855 O O . ASN B 1 64 ? 6.691 0.012 15.086 1 97.75 64 ASN B O 1
ATOM 3859 N N . HIS B 1 65 ? 6.074 1.728 16.391 1 98.31 65 HIS B N 1
ATOM 3860 C CA . HIS B 1 65 ? 4.676 1.651 15.992 1 98.31 65 HIS B CA 1
ATOM 3861 C C . HIS B 1 65 ? 4.27 2.873 15.172 1 98.31 65 HIS B C 1
ATOM 3863 O O . HIS B 1 65 ? 3.096 3.039 14.836 1 98.31 65 HIS B O 1
ATOM 3869 N N . GLN B 1 66 ? 5.203 3.76 14.805 1 97.25 66 GLN B N 1
ATOM 3870 C CA . GLN B 1 66 ? 4.961 4.965 14.016 1 97.25 66 GLN B CA 1
ATOM 3871 C C . GLN B 1 66 ? 5.527 4.824 12.609 1 97.25 66 GLN B C 1
ATOM 3873 O O . GLN B 1 66 ? 6.137 3.807 12.273 1 97.25 66 GLN B O 1
ATOM 3878 N N . TYR B 1 67 ? 5.348 5.824 11.766 1 94.94 67 TYR B N 1
ATOM 3879 C CA . TYR B 1 67 ? 5.762 5.785 10.367 1 94.94 67 TYR B CA 1
ATOM 3880 C C . TYR B 1 67 ? 7.227 5.387 10.242 1 94.94 67 TYR B C 1
ATOM 3882 O O . TYR B 1 67 ? 8.078 5.879 10.992 1 94.94 67 TYR B O 1
ATOM 3890 N N . ALA B 1 68 ? 7.492 4.488 9.312 1 93.94 68 ALA B N 1
ATOM 3891 C CA . ALA B 1 68 ? 8.859 4.348 8.812 1 93.94 68 ALA B CA 1
ATOM 3892 C C . ALA B 1 68 ? 9.141 5.34 7.695 1 93.94 68 ALA B C 1
ATOM 3894 O O . ALA B 1 68 ? 8.227 5.98 7.176 1 93.94 68 ALA B O 1
ATOM 3895 N N . ARG B 1 69 ? 10.43 5.445 7.387 1 90.75 69 ARG B N 1
ATOM 3896 C CA . ARG B 1 69 ? 10.789 6.211 6.195 1 90.75 69 ARG B CA 1
ATOM 3897 C C . ARG B 1 69 ? 10.125 5.633 4.949 1 90.75 69 ARG B C 1
ATOM 3899 O O . ARG B 1 69 ? 9.859 4.43 4.883 1 90.75 69 ARG B O 1
ATOM 3906 N N . ALA B 1 70 ? 9.867 6.43 4 1 91.25 70 ALA B N 1
ATOM 3907 C CA . ALA B 1 70 ? 9.148 6.027 2.791 1 91.25 70 ALA B CA 1
ATOM 3908 C C . ALA B 1 70 ? 9.875 4.887 2.08 1 91.25 70 ALA B C 1
ATOM 3910 O O . ALA B 1 70 ? 9.234 4.004 1.499 1 91.25 70 ALA B O 1
ATOM 3911 N N . GLN B 1 71 ? 11.195 4.855 2.178 1 95 71 GLN B N 1
ATOM 3912 C CA . GLN B 1 71 ? 11.984 3.82 1.516 1 95 71 GLN B CA 1
ATOM 3913 C C . GLN B 1 71 ? 11.93 2.508 2.291 1 95 71 GLN B C 1
ATOM 3915 O O . GLN B 1 71 ? 12.328 1.46 1.774 1 95 71 GLN B O 1
ATOM 3920 N N . GLY B 1 72 ? 11.469 2.557 3.533 1 97.31 72 GLY B N 1
ATOM 3921 C CA . GLY B 1 72 ? 11.438 1.407 4.422 1 97.31 72 GLY B CA 1
ATOM 3922 C C . GLY B 1 72 ? 12.188 1.631 5.719 1 97.31 72 GLY B C 1
ATOM 3923 O O . GLY B 1 72 ? 13.008 2.541 5.816 1 97.31 72 GLY B O 1
ATOM 3924 N N . HIS B 1 73 ? 11.836 0.906 6.699 1 97.88 73 HIS B N 1
ATOM 3925 C CA . HIS B 1 73 ? 12.578 0.967 7.957 1 97.88 73 HIS B CA 1
ATOM 3926 C C . HIS B 1 73 ? 14.055 0.678 7.742 1 97.88 73 HIS B C 1
ATOM 3928 O O . HIS B 1 73 ? 14.414 -0.267 7.031 1 97.88 73 HIS B O 1
ATOM 3934 N N . PRO B 1 74 ? 14.945 1.438 8.336 1 97 74 PRO B N 1
ATOM 3935 C CA . PRO B 1 74 ? 16.375 1.278 8.086 1 97 74 PRO B CA 1
ATOM 3936 C C . PRO B 1 74 ? 16.875 -0.14 8.359 1 97 74 PRO B C 1
ATOM 3938 O O . PRO B 1 74 ? 17.703 -0.667 7.613 1 97 74 PRO B O 1
ATOM 3941 N N . ASP B 1 75 ? 16.328 -0.786 9.398 1 98.06 75 ASP B N 1
ATOM 3942 C CA . ASP B 1 75 ? 16.75 -2.141 9.742 1 98.06 75 ASP B CA 1
ATOM 3943 C C . ASP B 1 75 ? 16.406 -3.123 8.625 1 98.06 75 ASP B C 1
ATOM 3945 O O . ASP B 1 75 ? 17.203 -4.004 8.305 1 98.06 75 ASP B O 1
ATOM 3949 N N . LEU B 1 76 ? 15.219 -2.998 8.062 1 98.75 76 LEU B N 1
ATOM 3950 C CA . LEU B 1 76 ? 14.812 -3.912 7.004 1 98.75 76 LEU B CA 1
ATOM 3951 C C . LEU B 1 76 ? 15.586 -3.641 5.723 1 98.75 76 LEU B C 1
ATOM 3953 O O . LEU B 1 76 ? 16.016 -4.574 5.039 1 98.75 76 LEU B O 1
ATOM 3957 N N . VAL B 1 77 ? 15.742 -2.352 5.395 1 98.62 77 VAL B N 1
ATOM 3958 C CA . VAL B 1 77 ? 16.5 -1.975 4.211 1 98.62 77 VAL B CA 1
ATOM 3959 C C . VAL B 1 77 ? 17.922 -2.549 4.301 1 98.62 77 VAL B C 1
ATOM 3961 O O . VAL B 1 77 ? 18.422 -3.117 3.332 1 98.62 77 VAL B O 1
ATOM 3964 N N . ALA B 1 78 ? 18.5 -2.434 5.457 1 98.19 78 ALA B N 1
ATOM 3965 C CA . ALA B 1 78 ? 19.844 -2.959 5.66 1 98.19 78 ALA B CA 1
ATOM 3966 C C . ALA B 1 78 ? 19.875 -4.48 5.547 1 98.19 78 ALA B C 1
ATOM 3968 O O . ALA B 1 78 ? 20.781 -5.055 4.945 1 98.19 78 ALA B O 1
ATOM 3969 N N . ALA B 1 79 ? 18.922 -5.152 6.156 1 98.38 79 ALA B N 1
ATOM 3970 C CA . ALA B 1 79 ? 18.844 -6.609 6.102 1 98.38 79 ALA B CA 1
ATOM 3971 C C . ALA B 1 79 ? 18.703 -7.098 4.66 1 98.38 79 ALA B C 1
ATOM 3973 O O . ALA B 1 79 ? 19.344 -8.078 4.266 1 98.38 79 ALA B O 1
ATOM 3974 N N . ILE B 1 80 ? 17.906 -6.418 3.869 1 98.56 80 ILE B N 1
ATOM 3975 C CA . ILE B 1 80 ? 17.688 -6.777 2.473 1 98.56 80 ILE B CA 1
ATOM 3976 C C . ILE B 1 80 ? 18.953 -6.523 1.669 1 98.56 80 ILE B C 1
ATOM 3978 O O . ILE B 1 80 ? 19.375 -7.363 0.871 1 98.56 80 ILE B O 1
ATOM 3982 N N . ALA B 1 81 ? 19.531 -5.32 1.887 1 98.44 81 ALA B N 1
ATOM 3983 C CA . ALA B 1 81 ? 20.766 -5.012 1.187 1 98.44 81 ALA B CA 1
ATOM 3984 C C . ALA B 1 81 ? 21.828 -6.086 1.438 1 98.44 81 ALA B C 1
ATOM 3986 O O . ALA B 1 81 ? 22.453 -6.582 0.497 1 98.44 81 ALA B O 1
ATOM 3987 N N . ASN B 1 82 ? 21.984 -6.484 2.656 1 97.69 82 ASN B N 1
ATOM 3988 C CA . ASN B 1 82 ? 22.969 -7.504 3.023 1 97.69 82 ASN B CA 1
ATOM 3989 C C . ASN B 1 82 ? 22.641 -8.844 2.371 1 97.69 82 ASN B C 1
ATOM 3991 O O . ASN B 1 82 ? 23.547 -9.555 1.918 1 97.69 82 ASN B O 1
ATOM 3995 N N . MET B 1 83 ? 21.422 -9.18 2.381 1 96.88 83 MET B N 1
ATOM 3996 C CA . MET B 1 83 ? 21 -10.422 1.74 1 96.88 83 MET B CA 1
ATOM 3997 C C . MET B 1 83 ? 21.391 -10.438 0.268 1 96.88 83 MET B C 1
ATOM 3999 O O . MET B 1 83 ? 21.859 -11.453 -0.239 1 96.88 83 MET B O 1
ATOM 4003 N N . TYR B 1 84 ? 21.266 -9.328 -0.417 1 97.62 84 TYR B N 1
ATOM 4004 C CA . TYR B 1 84 ? 21.516 -9.297 -1.855 1 97.62 84 TYR B CA 1
ATOM 4005 C C . TYR B 1 84 ? 23 -9.133 -2.158 1 97.62 84 TYR B C 1
ATOM 4007 O O . TYR B 1 84 ? 23.469 -9.508 -3.234 1 97.62 84 TYR B O 1
ATOM 4015 N N . ILE B 1 85 ? 23.766 -8.523 -1.206 1 97.56 85 ILE B N 1
ATOM 4016 C CA . ILE B 1 85 ? 25.219 -8.555 -1.349 1 97.56 85 ILE B CA 1
ATOM 4017 C C . ILE B 1 85 ? 25.688 -10 -1.507 1 97.56 85 ILE B C 1
ATOM 4019 O O . ILE B 1 85 ? 26.484 -10.305 -2.398 1 97.56 85 ILE B O 1
ATOM 4023 N N . LYS B 1 86 ? 25.156 -10.859 -0.715 1 94.62 86 LYS B N 1
ATOM 4024 C CA . LYS B 1 86 ? 25.531 -12.273 -0.732 1 94.62 86 LYS B CA 1
ATOM 4025 C C . LYS B 1 86 ? 24.953 -12.984 -1.951 1 94.62 86 LYS B C 1
ATOM 4027 O O . LYS B 1 86 ? 25.672 -13.703 -2.654 1 94.62 86 LYS B O 1
ATOM 4032 N N . ARG B 1 87 ? 23.719 -12.766 -2.26 1 94 87 ARG B N 1
ATOM 4033 C CA . ARG B 1 87 ? 23 -13.484 -3.305 1 94 87 ARG B CA 1
ATOM 4034 C C . ARG B 1 87 ? 23.547 -13.125 -4.688 1 94 87 ARG B C 1
ATOM 4036 O O . ARG B 1 87 ? 23.562 -13.969 -5.586 1 94 87 ARG B O 1
ATOM 4043 N N . LEU B 1 88 ? 23.938 -11.906 -4.824 1 96.31 88 LEU B N 1
ATOM 4044 C CA . LEU B 1 88 ? 24.391 -11.438 -6.129 1 96.31 88 LEU B CA 1
ATOM 4045 C C . LEU B 1 88 ? 25.922 -11.398 -6.191 1 96.31 88 LEU B C 1
ATOM 4047 O O . LEU B 1 88 ? 26.5 -11.055 -7.23 1 96.31 88 LEU B O 1
ATOM 4051 N N . SER B 1 89 ? 26.547 -11.734 -5.109 1 94.81 89 SER B N 1
ATOM 4052 C CA . SER B 1 89 ? 28 -11.625 -5.004 1 94.81 89 SER B CA 1
ATOM 4053 C C . SER B 1 89 ? 28.484 -10.242 -5.434 1 94.81 89 SER B C 1
ATOM 4055 O O . SER B 1 89 ? 29.391 -10.117 -6.266 1 94.81 89 SER B O 1
ATOM 4057 N N . ARG B 1 90 ? 27.766 -9.273 -4.82 1 93.69 90 ARG B N 1
ATOM 4058 C CA . ARG B 1 90 ? 28.047 -7.871 -5.121 1 93.69 90 ARG B CA 1
ATOM 4059 C C . ARG B 1 90 ? 28.203 -7.059 -3.842 1 93.69 90 ARG B C 1
ATOM 4061 O O . ARG B 1 90 ? 27.312 -7.047 -2.992 1 93.69 90 ARG B O 1
ATOM 4068 N N . VAL B 1 91 ? 29.234 -6.281 -3.777 1 92.94 91 VAL B N 1
ATOM 4069 C CA . VAL B 1 91 ? 29.547 -5.594 -2.529 1 92.94 91 VAL B CA 1
ATOM 4070 C C . VAL B 1 91 ? 28.984 -4.176 -2.562 1 92.94 91 VAL B C 1
ATOM 4072 O O . VAL B 1 91 ? 28.953 -3.492 -1.537 1 92.94 91 VAL B O 1
ATOM 4075 N N . ASP B 1 92 ? 28.5 -3.73 -3.713 1 94.38 92 ASP B N 1
ATOM 4076 C CA . ASP B 1 92 ? 28.109 -2.328 -3.852 1 94.38 92 ASP B CA 1
ATOM 4077 C C . ASP B 1 92 ? 26.594 -2.154 -3.725 1 94.38 92 ASP B C 1
ATOM 4079 O O . ASP B 1 92 ? 26.047 -1.148 -4.172 1 94.38 92 ASP B O 1
ATOM 4083 N N . VAL B 1 93 ? 25.906 -3.164 -3.184 1 97.5 93 VAL B N 1
ATOM 4084 C CA . VAL B 1 93 ? 24.5 -2.982 -2.855 1 97.5 93 VAL B CA 1
ATOM 4085 C C . VAL B 1 93 ? 24.375 -2.193 -1.554 1 97.5 93 VAL B C 1
ATOM 4087 O O . VAL B 1 93 ? 24.891 -2.611 -0.514 1 97.5 93 VAL B O 1
ATOM 4090 N N . THR B 1 94 ? 23.766 -1.059 -1.613 1 97.44 94 THR B N 1
ATOM 4091 C CA . THR B 1 94 ? 23.578 -0.184 -0.459 1 97.44 94 THR B CA 1
ATOM 4092 C C . THR B 1 94 ? 22.109 0.062 -0.186 1 97.44 94 THR B C 1
ATOM 4094 O O . THR B 1 94 ? 21.234 -0.511 -0.854 1 97.44 94 THR B O 1
ATOM 4097 N N . GLU B 1 95 ? 21.844 0.872 0.755 1 95.81 95 GLU B N 1
ATOM 4098 C CA . GLU B 1 95 ? 20.484 1.213 1.128 1 95.81 95 GLU B CA 1
ATOM 4099 C C . GLU B 1 95 ? 19.766 1.955 -0.001 1 95.81 95 GLU B C 1
ATOM 4101 O O . GLU B 1 95 ? 18.547 1.86 -0.141 1 95.81 95 GLU B O 1
ATOM 4106 N N . SER B 1 96 ? 20.5 2.637 -0.818 1 96.19 96 SER B N 1
ATOM 4107 C CA . SER B 1 96 ? 19.922 3.402 -1.917 1 96.19 96 SER B CA 1
ATOM 4108 C C . SER B 1 96 ? 19.422 2.482 -3.025 1 96.19 96 SER B C 1
ATOM 4110 O O . SER B 1 96 ? 18.703 2.924 -3.93 1 96.19 96 SER B O 1
ATOM 4112 N N . ASN B 1 97 ? 19.734 1.167 -2.906 1 98.44 97 ASN B N 1
ATOM 4113 C CA . ASN B 1 97 ? 19.359 0.189 -3.92 1 98.44 97 ASN B CA 1
ATOM 4114 C C . ASN B 1 97 ? 18.125 -0.598 -3.5 1 98.44 97 ASN B C 1
ATOM 4116 O O . ASN B 1 97 ? 17.719 -1.547 -4.18 1 98.44 97 ASN B O 1
ATOM 4120 N N . VAL B 1 98 ? 17.5 -0.202 -2.355 1 98.69 98 VAL B N 1
ATOM 4121 C CA . VAL B 1 98 ? 16.422 -1.011 -1.789 1 98.69 98 VAL B CA 1
ATOM 4122 C C . VAL B 1 98 ? 15.203 -0.135 -1.529 1 98.69 98 VAL B C 1
ATOM 4124 O O . VAL B 1 98 ? 15.32 0.959 -0.974 1 98.69 98 VAL B O 1
ATOM 4127 N N . LEU B 1 99 ? 14.055 -0.575 -1.957 1 98.75 99 LEU B N 1
ATOM 4128 C CA . LEU B 1 99 ? 12.766 -0.001 -1.598 1 98.75 99 LEU B CA 1
ATOM 4129 C C . LEU B 1 99 ? 11.852 -1.06 -0.99 1 98.75 99 LEU B C 1
ATOM 4131 O O . LEU B 1 99 ? 11.617 -2.107 -1.597 1 98.75 99 LEU B O 1
ATOM 4135 N N . VAL B 1 100 ? 11.375 -0.838 0.247 1 98.81 100 VAL B N 1
ATOM 4136 C CA . VAL B 1 100 ? 10.406 -1.727 0.882 1 98.81 100 VAL B CA 1
ATOM 4137 C C . VAL B 1 100 ? 9.008 -1.413 0.369 1 98.81 100 VAL B C 1
ATOM 4139 O O . VAL B 1 100 ? 8.641 -0.246 0.203 1 98.81 100 VAL B O 1
ATOM 4142 N N . THR B 1 101 ? 8.234 -2.424 0.118 1 98.75 101 THR B N 1
ATOM 4143 C CA . THR B 1 101 ? 6.914 -2.264 -0.489 1 98.75 101 THR B CA 1
ATOM 4144 C C . THR B 1 101 ? 5.887 -3.146 0.21 1 98.75 101 THR B C 1
ATOM 4146 O O . THR B 1 101 ? 6.246 -4.031 0.99 1 98.75 101 THR B O 1
ATOM 4149 N N . ASN B 1 102 ? 4.609 -2.883 -0.023 1 98.44 102 ASN B N 1
ATOM 4150 C CA . ASN B 1 102 ? 3.508 -3.725 0.433 1 98.44 102 ASN B CA 1
ATOM 4151 C C . ASN B 1 102 ? 3.428 -5.023 -0.366 1 98.44 102 ASN B C 1
ATOM 4153 O O . ASN B 1 102 ? 2.5 -5.215 -1.156 1 98.44 102 ASN B O 1
ATOM 4157 N N . GLY B 1 103 ? 4.34 -5.895 -0.105 1 97.81 103 GLY B N 1
ATOM 4158 C CA . GLY B 1 103 ? 4.453 -7.121 -0.879 1 97.81 103 GLY B CA 1
ATOM 4159 C C . GLY B 1 103 ? 4.992 -6.895 -2.279 1 97.81 103 GLY B C 1
ATOM 4160 O O . GLY B 1 103 ? 5.324 -5.766 -2.646 1 97.81 103 GLY B O 1
ATOM 4161 N N . THR B 1 104 ? 5.141 -7.996 -3.018 1 97.88 104 THR B N 1
ATOM 4162 C CA . THR B 1 104 ? 5.594 -7.922 -4.402 1 97.88 104 THR B CA 1
ATOM 4163 C C . THR B 1 104 ? 4.543 -7.254 -5.281 1 97.88 104 THR B C 1
ATOM 4165 O O . THR B 1 104 ? 4.879 -6.617 -6.285 1 97.88 104 THR B O 1
ATOM 4168 N N . THR B 1 105 ? 3.268 -7.355 -4.859 1 97.88 105 THR B N 1
ATOM 4169 C CA . THR B 1 105 ? 2.172 -6.754 -5.609 1 97.88 105 THR B CA 1
ATOM 4170 C C . THR B 1 105 ? 2.41 -5.258 -5.812 1 97.88 105 THR B C 1
ATOM 4172 O O . THR B 1 105 ? 2.32 -4.754 -6.934 1 97.88 105 THR B O 1
ATOM 4175 N N . GLN B 1 106 ? 2.762 -4.562 -4.754 1 98.56 106 GLN B N 1
ATOM 4176 C CA . GLN B 1 106 ? 3.006 -3.129 -4.883 1 98.56 106 GLN B CA 1
ATOM 4177 C C . GLN B 1 106 ? 4.293 -2.857 -5.652 1 98.56 106 GLN B C 1
ATOM 4179 O O . GLN B 1 106 ? 4.379 -1.889 -6.41 1 98.56 106 GLN B O 1
ATOM 4184 N N . ALA B 1 107 ? 5.316 -3.668 -5.426 1 98.69 107 ALA B N 1
ATOM 4185 C CA . ALA B 1 107 ? 6.578 -3.488 -6.141 1 98.69 107 ALA B CA 1
ATOM 4186 C C . ALA B 1 107 ? 6.355 -3.498 -7.652 1 98.69 107 ALA B C 1
ATOM 4188 O O . ALA B 1 107 ? 6.879 -2.641 -8.367 1 98.69 107 ALA B O 1
ATOM 4189 N N . LEU B 1 108 ? 5.555 -4.438 -8.078 1 98.69 108 LEU B N 1
ATOM 4190 C CA . LEU B 1 108 ? 5.25 -4.551 -9.5 1 98.69 108 LEU B CA 1
ATOM 4191 C C . LEU B 1 108 ? 4.438 -3.355 -9.984 1 98.69 108 LEU B C 1
ATOM 4193 O O . LEU B 1 108 ? 4.758 -2.754 -11.008 1 98.69 108 LEU B O 1
ATOM 4197 N N . ASN B 1 109 ? 3.42 -3.006 -9.25 1 98.5 109 ASN B N 1
ATOM 4198 C CA . ASN B 1 109 ? 2.562 -1.888 -9.625 1 98.5 109 ASN B CA 1
ATOM 4199 C C . ASN B 1 109 ? 3.361 -0.598 -9.789 1 98.5 109 ASN B C 1
ATOM 4201 O O . ASN B 1 109 ? 3.24 0.089 -10.805 1 98.5 109 ASN B O 1
ATOM 4205 N N . ILE B 1 110 ? 4.219 -0.285 -8.781 1 98.31 110 ILE B N 1
ATOM 4206 C CA . ILE B 1 110 ? 4.984 0.957 -8.789 1 98.31 110 ILE B CA 1
ATOM 4207 C C . ILE B 1 110 ? 6.035 0.905 -9.898 1 98.31 110 ILE B C 1
ATOM 4209 O O . ILE B 1 110 ? 6.348 1.927 -10.516 1 98.31 110 ILE B O 1
ATOM 4213 N N . THR B 1 111 ? 6.555 -0.259 -10.18 1 98.5 111 THR B N 1
ATOM 4214 C CA . THR B 1 111 ? 7.527 -0.427 -11.25 1 98.5 111 THR B CA 1
ATOM 4215 C C . THR B 1 111 ? 6.93 -0.014 -12.594 1 98.5 111 THR B C 1
ATOM 4217 O O . THR B 1 111 ? 7.523 0.785 -13.32 1 98.5 111 THR B O 1
ATOM 4220 N N . PHE B 1 112 ? 5.781 -0.494 -12.875 1 98.38 112 PHE B N 1
ATOM 4221 C CA . PHE B 1 112 ? 5.18 -0.198 -14.172 1 98.38 112 PHE B CA 1
ATOM 4222 C C . PHE B 1 112 ? 4.727 1.256 -14.234 1 98.38 112 PHE B C 1
ATOM 4224 O O . PHE B 1 112 ? 4.844 1.9 -15.281 1 98.38 112 PHE B O 1
ATOM 4231 N N . GLN B 1 113 ? 4.234 1.77 -13.125 1 97.25 113 GLN B N 1
ATOM 4232 C CA . GLN B 1 113 ? 3.873 3.184 -13.094 1 97.25 113 GLN B CA 1
ATOM 4233 C C . GLN B 1 113 ? 5.098 4.066 -13.305 1 97.25 113 GLN B C 1
ATOM 4235 O O . GLN B 1 113 ? 4.996 5.141 -13.906 1 97.25 113 GLN B O 1
ATOM 4240 N N . ALA B 1 114 ? 6.219 3.656 -12.82 1 97.5 114 ALA B N 1
ATOM 4241 C CA . ALA B 1 114 ? 7.438 4.461 -12.867 1 97.5 114 ALA B CA 1
ATOM 4242 C C . ALA B 1 114 ? 8.109 4.359 -14.234 1 97.5 114 ALA B C 1
ATOM 4244 O O . ALA B 1 114 ? 8.82 5.277 -14.648 1 97.5 114 ALA B O 1
ATOM 4245 N N . LEU B 1 115 ? 7.848 3.289 -14.984 1 97.56 115 LEU B N 1
ATOM 4246 C CA . LEU B 1 115 ? 8.672 3.041 -16.156 1 97.56 115 LEU B CA 1
ATOM 4247 C C . LEU B 1 115 ? 7.867 3.234 -17.438 1 97.56 115 LEU B C 1
ATOM 4249 O O . LEU B 1 115 ? 8.43 3.533 -18.5 1 97.56 115 LEU B O 1
ATOM 4253 N N . LEU B 1 116 ? 6.535 3.045 -17.406 1 97.44 116 LEU B N 1
ATOM 4254 C CA . LEU B 1 116 ? 5.797 2.908 -18.656 1 97.44 116 LEU B CA 1
ATOM 4255 C C . LEU B 1 116 ? 5.07 4.203 -19 1 97.44 116 LEU B C 1
ATOM 4257 O O . LEU B 1 116 ? 4.535 4.875 -18.125 1 97.44 116 LEU B O 1
ATOM 4261 N N . ASN B 1 117 ? 5.145 4.586 -20.219 1 96 117 ASN B N 1
ATOM 4262 C CA . ASN B 1 117 ? 4.223 5.516 -20.859 1 96 117 ASN B CA 1
ATOM 4263 C C . ASN B 1 117 ? 3.252 4.785 -21.797 1 96 117 ASN B C 1
ATOM 4265 O O . ASN B 1 117 ? 3.412 3.594 -22.047 1 96 117 ASN B O 1
ATOM 4269 N N . HIS B 1 118 ? 2.232 5.52 -22.25 1 95.12 118 HIS B N 1
ATOM 4270 C CA . HIS B 1 118 ? 1.268 4.938 -23.172 1 95.12 118 HIS B CA 1
ATOM 4271 C C . HIS B 1 118 ? 1.962 4.359 -24.406 1 95.12 118 HIS B C 1
ATOM 4273 O O . HIS B 1 118 ? 2.752 5.047 -25.062 1 95.12 118 HIS B O 1
ATOM 4279 N N . GLY B 1 119 ? 1.779 3.096 -24.609 1 96.94 119 GLY B N 1
ATOM 4280 C CA . GLY B 1 119 ? 2.299 2.465 -25.812 1 96.94 119 GLY B CA 1
ATOM 4281 C C . GLY B 1 119 ? 3.58 1.688 -25.578 1 96.94 119 GLY B C 1
ATOM 4282 O O . GLY B 1 119 ? 3.967 0.854 -26.391 1 96.94 119 GLY B O 1
ATOM 4283 N N . ASP B 1 120 ? 4.293 1.927 -24.453 1 98.06 120 ASP B N 1
ATOM 4284 C CA . ASP B 1 120 ? 5.465 1.122 -24.125 1 98.06 120 ASP B CA 1
ATOM 4285 C C . ASP B 1 120 ? 5.098 -0.354 -23.984 1 98.06 120 ASP B C 1
ATOM 4287 O O . ASP B 1 120 ? 4.023 -0.688 -23.484 1 98.06 120 ASP B O 1
ATOM 4291 N N . GLU B 1 121 ? 5.988 -1.2 -24.469 1 98.69 121 GLU B N 1
ATOM 4292 C CA . GLU B 1 121 ? 5.676 -2.627 -24.5 1 98.69 121 GLU B CA 1
ATOM 4293 C C . GLU B 1 121 ? 6.477 -3.389 -23.453 1 98.69 121 GLU B C 1
ATOM 4295 O O . GLU B 1 121 ? 7.645 -3.082 -23.203 1 98.69 121 GLU B O 1
ATOM 4300 N N . VAL B 1 122 ? 5.824 -4.332 -22.812 1 98.81 122 VAL B N 1
ATOM 4301 C CA . VAL B 1 122 ? 6.422 -5.242 -21.844 1 98.81 122 VAL B CA 1
ATOM 4302 C C . VAL B 1 122 ? 6.289 -6.684 -22.344 1 98.81 122 VAL B C 1
ATOM 4304 O O . VAL B 1 122 ? 5.184 -7.141 -22.641 1 98.81 122 VAL B O 1
ATOM 4307 N N . ILE B 1 123 ? 7.398 -7.391 -22.422 1 98.88 123 ILE B N 1
ATOM 4308 C CA . ILE B 1 123 ? 7.375 -8.812 -22.75 1 98.88 123 ILE B CA 1
ATOM 4309 C C . ILE B 1 123 ? 7.055 -9.633 -21.5 1 98.88 123 ILE B C 1
ATOM 4311 O O . ILE B 1 123 ? 7.684 -9.453 -20.453 1 98.88 123 ILE B O 1
ATOM 4315 N N . VAL B 1 124 ? 6.074 -10.484 -21.594 1 98.62 124 VAL B N 1
ATOM 4316 C CA . VAL B 1 124 ? 5.637 -11.359 -20.516 1 98.62 124 VAL B CA 1
ATOM 4317 C C . VAL B 1 124 ? 5.641 -12.812 -20.984 1 98.62 124 VAL B C 1
ATOM 4319 O O . VAL B 1 124 ? 5.223 -13.102 -22.109 1 98.62 124 VAL B O 1
ATOM 4322 N N . PHE B 1 125 ? 6.125 -13.695 -20.203 1 98.56 125 PHE B N 1
ATOM 4323 C CA . PHE B 1 125 ? 6.129 -15.125 -20.516 1 98.56 125 PHE B CA 1
ATOM 4324 C C . PHE B 1 125 ? 4.859 -15.797 -20.016 1 98.56 125 PHE B C 1
ATOM 4326 O O . PHE B 1 125 ? 4.441 -15.57 -18.875 1 98.56 125 PHE B O 1
ATOM 4333 N N . GLU B 1 126 ? 4.207 -16.641 -20.859 1 97.81 126 GLU B N 1
ATOM 4334 C CA . GLU B 1 126 ? 3.01 -17.391 -20.5 1 97.81 126 GLU B CA 1
ATOM 4335 C C . GLU B 1 126 ? 3.357 -18.828 -20.109 1 97.81 126 GLU B C 1
ATOM 4337 O O . GLU B 1 126 ? 4.25 -19.438 -20.703 1 97.81 126 GLU B O 1
ATOM 4342 N N . PRO B 1 127 ? 2.637 -19.359 -19.141 1 97.75 127 PRO B N 1
ATOM 4343 C CA . PRO B 1 127 ? 1.589 -18.75 -18.312 1 97.75 127 PRO B CA 1
ATOM 4344 C C . PRO B 1 127 ? 2.145 -17.75 -17.297 1 97.75 127 PRO B C 1
ATOM 4346 O O . PRO B 1 127 ? 3.287 -17.891 -16.844 1 97.75 127 PRO B O 1
ATOM 4349 N N . PHE B 1 128 ? 1.43 -16.703 -17 1 97.31 128 PHE B N 1
ATOM 4350 C CA . PHE B 1 128 ? 1.894 -15.602 -16.156 1 97.31 128 PHE B CA 1
ATOM 4351 C C . PHE B 1 128 ? 1.026 -15.469 -14.914 1 97.31 128 PHE B C 1
ATOM 4353 O O . PHE B 1 128 ? -0.036 -16.094 -14.82 1 97.31 128 PHE B O 1
ATOM 4360 N N . TYR B 1 129 ? 1.477 -14.797 -13.938 1 94.81 129 TYR B N 1
ATOM 4361 C CA . TYR B 1 129 ? 0.66 -14.297 -12.836 1 94.81 129 TYR B CA 1
ATOM 4362 C C . TYR B 1 129 ? -0.277 -13.188 -13.305 1 94.81 129 TYR B C 1
ATOM 4364 O O . TYR B 1 129 ? 0.164 -12.211 -13.914 1 94.81 129 TYR B O 1
ATOM 4372 N N . ASP B 1 130 ? -1.477 -13.219 -13.039 1 92 130 ASP B N 1
ATOM 4373 C CA . ASP B 1 130 ? -2.52 -12.438 -13.711 1 92 130 ASP B CA 1
ATOM 4374 C C . ASP B 1 130 ? -2.348 -10.945 -13.438 1 92 130 ASP B C 1
ATOM 4376 O O . ASP B 1 130 ? -2.623 -10.117 -14.312 1 92 130 ASP B O 1
ATOM 4380 N N . ALA B 1 131 ? -1.826 -10.555 -12.312 1 93.88 131 ALA B N 1
ATOM 4381 C CA . ALA B 1 131 ? -1.719 -9.148 -11.953 1 93.88 131 ALA B CA 1
ATOM 4382 C C . ALA B 1 131 ? -0.758 -8.414 -12.891 1 93.88 131 ALA B C 1
ATOM 4384 O O . ALA B 1 131 ? -0.839 -7.195 -13.047 1 93.88 131 ALA B O 1
ATOM 4385 N N . TYR B 1 132 ? 0.178 -9.172 -13.539 1 97.81 132 TYR B N 1
ATOM 4386 C CA . TYR B 1 132 ? 1.12 -8.547 -14.461 1 97.81 132 TYR B CA 1
ATOM 4387 C C . TYR B 1 132 ? 0.386 -7.75 -15.531 1 97.81 132 TYR B C 1
ATOM 4389 O O . TYR B 1 132 ? 0.717 -6.59 -15.789 1 97.81 132 TYR B O 1
ATOM 4397 N N . ILE B 1 133 ? -0.641 -8.391 -16.094 1 96.94 133 ILE B N 1
ATOM 4398 C CA . ILE B 1 133 ? -1.323 -7.844 -17.25 1 96.94 133 ILE B CA 1
ATOM 4399 C C . ILE B 1 133 ? -2.061 -6.562 -16.875 1 96.94 133 ILE B C 1
ATOM 4401 O O . ILE B 1 133 ? -1.92 -5.535 -17.547 1 96.94 133 ILE B O 1
ATOM 4405 N N . HIS B 1 134 ? -2.705 -6.617 -15.789 1 95.38 134 HIS B N 1
ATOM 4406 C CA . HIS B 1 134 ? -3.537 -5.488 -15.391 1 95.38 134 HIS B CA 1
ATOM 4407 C C . HIS B 1 134 ? -2.686 -4.328 -14.891 1 95.38 134 HIS B C 1
ATOM 4409 O O . HIS B 1 134 ? -3.023 -3.162 -15.109 1 95.38 134 HIS B O 1
ATOM 4415 N N . ASP B 1 135 ? -1.567 -4.613 -14.242 1 96.88 135 ASP B N 1
ATOM 4416 C CA . ASP B 1 135 ? -0.643 -3.57 -13.805 1 96.88 135 ASP B CA 1
ATOM 4417 C C . ASP B 1 135 ? -0.032 -2.848 -15.008 1 96.88 135 ASP B C 1
ATOM 4419 O O . ASP B 1 135 ? 0.085 -1.62 -15.008 1 96.88 135 ASP B O 1
ATOM 4423 N N . ILE B 1 136 ? 0.388 -3.617 -16.016 1 98.12 136 ILE B N 1
ATOM 4424 C CA . ILE B 1 136 ? 0.991 -3.055 -17.219 1 98.12 136 ILE B CA 1
ATOM 4425 C C . ILE B 1 136 ? -0.025 -2.174 -17.938 1 98.12 136 ILE B C 1
ATOM 4427 O O . ILE B 1 136 ? 0.277 -1.035 -18.297 1 98.12 136 ILE B O 1
ATOM 4431 N N . GLU B 1 137 ? -1.25 -2.68 -18.047 1 96.62 137 GLU B N 1
ATOM 4432 C CA . GLU B 1 137 ? -2.289 -1.964 -18.781 1 96.62 137 GLU B CA 1
ATOM 4433 C C . GLU B 1 137 ? -2.729 -0.709 -18.031 1 96.62 137 GLU B C 1
ATOM 4435 O O . GLU B 1 137 ? -2.967 0.334 -18.656 1 96.62 137 GLU B O 1
ATOM 4440 N N . LEU B 1 138 ? -2.848 -0.805 -16.75 1 95 138 LEU B N 1
ATOM 4441 C CA . LEU B 1 138 ? -3.217 0.34 -15.922 1 95 138 LEU B CA 1
ATOM 4442 C C . LEU B 1 138 ? -2.205 1.471 -16.078 1 95 138 LEU B C 1
ATOM 4444 O O . LEU B 1 138 ? -2.566 2.646 -15.992 1 95 138 LEU B O 1
ATOM 4448 N N . ALA B 1 139 ? -0.949 1.095 -16.312 1 95.5 139 ALA B N 1
ATOM 4449 C CA . ALA B 1 139 ? 0.119 2.078 -16.469 1 95.5 139 ALA B CA 1
ATOM 4450 C C . ALA B 1 139 ? 0.209 2.561 -17.922 1 95.5 139 ALA B C 1
ATOM 4452 O O . ALA B 1 139 ? 1.051 3.4 -18.25 1 95.5 139 ALA B O 1
ATOM 4453 N N . GLY B 1 140 ? -0.661 2.006 -18.844 1 95 140 GLY B N 1
ATOM 4454 C CA . GLY B 1 140 ? -0.69 2.424 -20.234 1 95 140 GLY B CA 1
ATOM 4455 C C . GLY B 1 140 ? 0.162 1.551 -21.141 1 95 140 GLY B C 1
ATOM 4456 O O . GLY B 1 140 ? 0.266 1.806 -22.344 1 95 140 GLY B O 1
ATOM 4457 N N . GLY B 1 141 ? 0.743 0.502 -20.531 1 97.5 141 GLY B N 1
ATOM 4458 C CA . GLY B 1 141 ? 1.621 -0.367 -21.297 1 97.5 141 GLY B CA 1
ATOM 4459 C C . GLY B 1 141 ? 0.869 -1.385 -22.141 1 97.5 141 GLY B C 1
ATOM 4460 O O . GLY B 1 141 ? -0.346 -1.535 -22 1 97.5 141 GLY B O 1
ATOM 4461 N N . VAL B 1 142 ? 1.61 -1.958 -23.047 1 98.25 142 VAL B N 1
ATOM 4462 C CA . VAL B 1 142 ? 1.103 -3.01 -23.922 1 98.25 142 VAL B CA 1
ATOM 4463 C C . VAL B 1 142 ? 1.861 -4.309 -23.656 1 98.25 142 VAL B C 1
ATOM 4465 O O . VAL B 1 142 ? 3.094 -4.316 -23.609 1 98.25 142 VAL B O 1
ATOM 4468 N N . VAL B 1 143 ? 1.179 -5.402 -23.547 1 98.38 143 VAL B N 1
ATOM 4469 C CA . VAL B 1 143 ? 1.793 -6.688 -23.234 1 98.38 143 VAL B CA 1
ATOM 4470 C C . VAL B 1 143 ? 2.145 -7.414 -24.531 1 98.38 143 VAL B C 1
ATOM 4472 O O . VAL B 1 143 ? 1.322 -7.496 -25.453 1 98.38 143 VAL B O 1
ATOM 4475 N N . LYS B 1 144 ? 3.35 -7.867 -24.656 1 98.69 144 LYS B N 1
ATOM 4476 C CA . LYS B 1 144 ? 3.803 -8.789 -25.688 1 98.69 144 LYS B CA 1
ATOM 4477 C C . LYS B 1 144 ? 4.098 -10.172 -25.109 1 98.69 144 LYS B C 1
ATOM 4479 O O . LYS B 1 144 ? 4.961 -10.312 -24.234 1 98.69 144 LYS B O 1
ATOM 4484 N N . TYR B 1 145 ? 3.43 -11.188 -25.641 1 98.25 145 TYR B N 1
ATOM 4485 C CA . TYR B 1 145 ? 3.482 -12.508 -25.016 1 98.25 145 TYR B CA 1
ATOM 4486 C C . TYR B 1 145 ? 4.543 -13.383 -25.672 1 98.25 145 TYR B C 1
ATOM 4488 O O . TYR B 1 145 ? 4.703 -13.352 -26.906 1 98.25 145 TYR B O 1
ATOM 4496 N N . VAL B 1 146 ? 5.273 -14.07 -24.891 1 98.56 146 VAL B N 1
ATOM 4497 C CA . VAL B 1 146 ? 6.129 -15.188 -25.281 1 98.56 146 VAL B CA 1
ATOM 4498 C C . VAL B 1 146 ? 5.688 -16.453 -24.578 1 98.56 146 VAL B C 1
ATOM 4500 O O . VAL B 1 146 ? 5.609 -16.5 -23.344 1 98.56 146 VAL B O 1
ATOM 4503 N N . GLN B 1 147 ? 5.445 -17.5 -25.281 1 98.25 147 GLN B N 1
ATOM 4504 C CA . GLN B 1 147 ? 4.836 -18.703 -24.719 1 98.25 147 GLN B CA 1
ATOM 4505 C C . GLN B 1 147 ? 5.902 -19.703 -24.25 1 98.25 147 GLN B C 1
ATOM 4507 O O . GLN B 1 147 ? 6.891 -19.938 -24.953 1 98.25 147 GLN B O 1
ATOM 4512 N N . LEU B 1 148 ? 5.766 -20.203 -23.062 1 97.88 148 LEU B N 1
ATOM 4513 C CA . LEU B 1 148 ? 6.461 -21.438 -22.688 1 97.88 148 LEU B CA 1
ATOM 4514 C C . LEU B 1 148 ? 5.738 -22.656 -23.266 1 97.88 148 LEU B C 1
ATOM 4516 O O . LEU B 1 148 ? 4.551 -22.859 -22.984 1 97.88 148 LEU B O 1
ATOM 4520 N N . THR B 1 149 ? 6.422 -23.422 -23.984 1 96.88 149 THR B N 1
ATOM 4521 C CA . THR B 1 149 ? 5.832 -24.609 -24.594 1 96.88 149 THR B CA 1
ATOM 4522 C C . THR B 1 149 ? 5.961 -25.812 -23.672 1 96.88 149 THR B C 1
ATOM 4524 O O . THR B 1 149 ? 7.062 -26.156 -23.234 1 96.88 149 THR B O 1
ATOM 4527 N N . PRO B 1 150 ? 4.805 -26.453 -23.375 1 96.5 150 PRO B N 1
ATOM 4528 C CA . PRO B 1 150 ? 4.887 -27.656 -22.547 1 96.5 150 PRO B CA 1
ATOM 4529 C C . PRO B 1 150 ? 5.73 -28.75 -23.203 1 96.5 150 PRO B C 1
ATOM 4531 O O . PRO B 1 150 ? 5.773 -28.859 -24.422 1 96.5 150 PRO B O 1
ATOM 4534 N N . SER B 1 151 ? 6.355 -29.531 -22.312 1 92.94 151 SER B N 1
ATOM 4535 C CA . SER B 1 151 ? 7.176 -30.656 -22.766 1 92.94 151 SER B CA 1
ATOM 4536 C C . SER B 1 151 ? 6.453 -31.984 -22.562 1 92.94 151 SER B C 1
ATOM 4538 O O . SER B 1 151 ? 5.531 -32.094 -21.75 1 92.94 151 SER B O 1
ATOM 4540 N N . GLU B 1 152 ? 6.922 -32.969 -23.25 1 90.94 152 GLU B N 1
ATOM 4541 C CA . GLU B 1 152 ? 6.359 -34.312 -23.109 1 90.94 152 GLU B CA 1
ATOM 4542 C C . GLU B 1 152 ? 6.922 -35.031 -21.891 1 90.94 152 GLU B C 1
ATOM 4544 O O . GLU B 1 152 ? 6.379 -36.031 -21.453 1 90.94 152 GLU B O 1
ATOM 4549 N N . SER B 1 153 ? 7.922 -34.531 -21.266 1 93.31 153 SER B N 1
ATOM 4550 C CA . SER B 1 153 ? 8.602 -35.188 -20.156 1 93.31 153 SER B CA 1
ATOM 4551 C C . SER B 1 153 ? 7.82 -35 -18.859 1 93.31 153 SER B C 1
ATOM 4553 O O . SER B 1 153 ? 8.117 -35.656 -17.859 1 93.31 153 SER B O 1
ATOM 4555 N N . ASN B 1 154 ? 6.781 -34.219 -18.766 1 94.06 154 ASN B N 1
ATOM 4556 C CA . ASN B 1 154 ? 6 -33.906 -17.578 1 94.06 154 ASN B CA 1
ATOM 4557 C C . ASN B 1 154 ? 6.871 -33.312 -16.469 1 94.06 154 ASN B C 1
ATOM 4559 O O . ASN B 1 154 ? 6.66 -33.594 -15.289 1 94.06 154 ASN B O 1
ATOM 4563 N N . ILE B 1 155 ? 7.965 -32.656 -16.844 1 96 155 ILE B N 1
ATOM 4564 C CA . ILE B 1 155 ? 8.859 -31.906 -15.969 1 96 155 ILE B CA 1
ATOM 4565 C C . ILE B 1 155 ? 8.758 -30.422 -16.281 1 96 155 ILE B C 1
ATOM 4567 O O . ILE B 1 155 ? 8.891 -30.016 -17.438 1 96 155 ILE B O 1
ATOM 4571 N N . ALA B 1 156 ? 8.523 -29.656 -15.25 1 97 156 ALA B N 1
ATOM 4572 C CA . ALA B 1 156 ? 8.273 -28.219 -15.43 1 97 156 ALA B CA 1
ATOM 4573 C C . ALA B 1 156 ? 9.469 -27.531 -16.078 1 97 156 ALA B C 1
ATOM 4575 O O . ALA B 1 156 ? 9.305 -26.688 -16.953 1 97 156 ALA B O 1
ATOM 4576 N N . ASP B 1 157 ? 10.695 -27.938 -15.711 1 96.31 157 ASP B N 1
ATOM 4577 C CA . ASP B 1 157 ? 11.914 -27.281 -16.172 1 96.31 157 ASP B CA 1
ATOM 4578 C C . ASP B 1 157 ? 12.102 -27.484 -17.688 1 96.31 157 ASP B C 1
ATOM 4580 O O . ASP B 1 157 ? 12.906 -26.797 -18.312 1 96.31 157 ASP B O 1
ATOM 4584 N N . ASP B 1 158 ? 11.367 -28.422 -18.203 1 96.25 158 ASP B N 1
ATOM 4585 C CA . ASP B 1 158 ? 11.516 -28.719 -19.625 1 96.25 158 ASP B CA 1
ATOM 4586 C C . ASP B 1 158 ? 10.602 -27.844 -20.484 1 96.25 158 ASP B C 1
ATOM 4588 O O . ASP B 1 158 ? 10.68 -27.875 -21.703 1 96.25 158 ASP B O 1
ATOM 4592 N N . TRP B 1 159 ? 9.648 -27.094 -19.828 1 97.12 159 TRP B N 1
ATOM 4593 C CA . TRP B 1 159 ? 8.914 -26.078 -20.594 1 97.12 159 TRP B CA 1
ATOM 4594 C C . TRP B 1 159 ? 9.859 -24.984 -21.094 1 97.12 159 TRP B C 1
ATOM 4596 O O . TRP B 1 159 ? 10.664 -24.453 -20.344 1 97.12 159 TRP B O 1
ATOM 4606 N N . CYS B 1 160 ? 9.867 -24.672 -22.344 1 95.12 160 CYS B N 1
ATOM 4607 C CA . CYS B 1 160 ? 10.836 -23.734 -22.891 1 95.12 160 CYS B CA 1
ATOM 4608 C C . CYS B 1 160 ? 10.148 -22.703 -23.797 1 95.12 160 CYS B C 1
ATOM 4610 O O . CYS B 1 160 ? 9 -22.906 -24.203 1 95.12 160 CYS B O 1
ATOM 4612 N N . PHE B 1 161 ? 10.781 -21.594 -23.969 1 96.06 161 PHE B N 1
ATOM 4613 C CA . PHE B 1 161 ? 10.344 -20.609 -24.953 1 96.06 161 PHE B CA 1
ATOM 4614 C C . PHE B 1 161 ? 11.273 -20.578 -26.156 1 96.06 161 PHE B C 1
ATOM 4616 O O . PHE B 1 161 ? 12.414 -21.062 -26.078 1 96.06 161 PHE B O 1
ATOM 4623 N N . SER B 1 162 ? 10.805 -20.109 -27.266 1 95 162 SER B N 1
ATOM 4624 C CA . SER B 1 162 ? 11.578 -20 -28.5 1 95 162 SER B CA 1
ATOM 4625 C C . SER B 1 162 ? 12.312 -18.672 -28.594 1 95 162 SER B C 1
ATOM 4627 O O . SER B 1 162 ? 11.711 -17.609 -28.391 1 95 162 SER B O 1
ATOM 4629 N N . GLU B 1 163 ? 13.586 -18.781 -28.938 1 96.81 163 GLU B N 1
ATOM 4630 C CA . GLU B 1 163 ? 14.336 -17.547 -29.188 1 96.81 163 GLU B CA 1
ATOM 4631 C C . GLU B 1 163 ? 13.68 -16.719 -30.297 1 96.81 163 GLU B C 1
ATOM 4633 O O . GLU B 1 163 ? 13.617 -15.492 -30.188 1 96.81 163 GLU B O 1
ATOM 4638 N N . SER B 1 164 ? 13.273 -17.422 -31.312 1 97.75 164 SER B N 1
ATOM 4639 C CA . SER B 1 164 ? 12.633 -16.734 -32.438 1 97.75 164 SER B CA 1
ATOM 4640 C C . SER B 1 164 ? 11.383 -15.984 -31.969 1 97.75 164 SER B C 1
ATOM 4642 O O . SER B 1 164 ? 11.133 -14.859 -32.406 1 97.75 164 SER B O 1
ATOM 4644 N N . GLN B 1 165 ? 10.594 -16.609 -31.156 1 97.38 165 GLN B N 1
ATOM 4645 C CA . GLN B 1 165 ? 9.398 -15.953 -30.641 1 97.38 165 GLN B CA 1
ATOM 4646 C C . GLN B 1 165 ? 9.75 -14.742 -29.781 1 97.38 165 GLN B C 1
ATOM 4648 O O . GLN B 1 165 ? 9.102 -13.703 -29.859 1 97.38 165 GLN B O 1
ATOM 4653 N N . LEU B 1 166 ? 10.781 -14.906 -28.938 1 98.31 166 LEU B N 1
ATOM 4654 C CA . LEU B 1 166 ? 11.242 -13.805 -28.094 1 98.31 166 LEU B CA 1
ATOM 4655 C C . LEU B 1 166 ? 11.68 -12.617 -28.953 1 98.31 166 LEU B C 1
ATOM 4657 O O . LEU B 1 166 ? 11.266 -11.484 -28.703 1 98.31 166 LEU B O 1
ATOM 4661 N N . LEU B 1 167 ? 12.469 -12.883 -29.922 1 98.25 167 LEU B N 1
ATOM 4662 C CA . LEU B 1 167 ? 12.977 -11.82 -30.781 1 98.25 167 LEU B CA 1
ATOM 4663 C C . LEU B 1 167 ? 11.852 -11.164 -31.562 1 98.25 167 LEU B C 1
ATOM 4665 O O . LEU B 1 167 ? 11.867 -9.945 -31.781 1 98.25 167 LEU B O 1
ATOM 4669 N N . ALA B 1 168 ? 10.875 -11.961 -31.938 1 98.19 168 ALA B N 1
ATOM 4670 C CA . ALA B 1 168 ? 9.734 -11.438 -32.688 1 98.19 168 ALA B CA 1
ATOM 4671 C C . ALA B 1 168 ? 8.883 -10.516 -31.812 1 98.19 168 ALA B C 1
ATOM 4673 O O . ALA B 1 168 ? 8.195 -9.633 -32.312 1 98.19 168 ALA B O 1
ATOM 4674 N N . ALA B 1 169 ? 8.93 -10.719 -30.516 1 98.25 169 ALA B N 1
ATOM 4675 C CA . ALA B 1 169 ? 8.133 -9.922 -29.594 1 98.25 169 ALA B CA 1
ATOM 4676 C C . ALA B 1 169 ? 8.781 -8.562 -29.344 1 98.25 169 ALA B C 1
ATOM 4678 O O . ALA B 1 169 ? 8.125 -7.645 -28.844 1 98.25 169 ALA B O 1
ATOM 4679 N N . VAL B 1 170 ? 10.039 -8.406 -29.641 1 98.44 170 VAL B N 1
ATOM 4680 C CA . VAL B 1 170 ? 10.766 -7.16 -29.422 1 98.44 170 VAL B CA 1
ATOM 4681 C C . VAL B 1 170 ? 10.492 -6.188 -30.562 1 98.44 170 VAL B C 1
ATOM 4683 O O . VAL B 1 170 ? 10.664 -6.535 -31.734 1 98.44 170 VAL B O 1
ATOM 4686 N N . THR B 1 171 ? 10.023 -5.035 -30.297 1 98.19 171 THR B N 1
ATOM 4687 C CA . THR B 1 171 ? 9.828 -3.926 -31.219 1 98.19 171 THR B CA 1
ATOM 4688 C C . THR B 1 171 ? 10.523 -2.668 -30.719 1 98.19 171 THR B C 1
ATOM 4690 O O . THR B 1 171 ? 11.094 -2.662 -29.609 1 98.19 171 THR B O 1
ATOM 4693 N N . PRO B 1 172 ? 10.516 -1.593 -31.453 1 96.94 172 PRO B N 1
ATOM 4694 C CA . PRO B 1 172 ? 11.109 -0.341 -30.984 1 96.94 172 PRO B CA 1
ATOM 4695 C C . PRO B 1 172 ? 10.391 0.23 -29.766 1 96.94 172 PRO B C 1
ATOM 4697 O O . PRO B 1 172 ? 10.914 1.121 -29.094 1 96.94 172 PRO B O 1
ATOM 4700 N N . LYS B 1 173 ? 9.211 -0.306 -29.453 1 97.69 173 LYS B N 1
ATOM 4701 C CA . LYS B 1 173 ? 8.43 0.18 -28.312 1 97.69 173 LYS B CA 1
ATOM 4702 C C . LYS B 1 173 ? 8.688 -0.665 -27.078 1 97.69 173 LYS B C 1
ATOM 4704 O O . LYS B 1 173 ? 8.227 -0.325 -25.984 1 97.69 173 LYS B O 1
ATOM 4709 N N . THR B 1 174 ? 9.445 -1.786 -27.25 1 98.38 174 THR B N 1
ATOM 4710 C CA . THR B 1 174 ? 9.711 -2.666 -26.125 1 98.38 174 THR B CA 1
ATOM 4711 C C . THR B 1 174 ? 10.633 -1.986 -25.109 1 98.38 174 THR B C 1
ATOM 4713 O O . THR B 1 174 ? 11.688 -1.466 -25.484 1 98.38 174 THR B O 1
ATOM 4716 N N . LYS B 1 175 ? 10.203 -1.983 -23.891 1 98 175 LYS B N 1
ATOM 4717 C CA . LYS B 1 175 ? 10.961 -1.298 -22.859 1 98 175 LYS B CA 1
ATOM 4718 C C . LYS B 1 175 ? 11.398 -2.27 -21.766 1 98 175 LYS B C 1
ATOM 4720 O O . LYS B 1 175 ? 12.461 -2.1 -21.172 1 98 175 LYS B O 1
ATOM 4725 N N . VAL B 1 176 ? 10.594 -3.266 -21.453 1 98.56 176 VAL B N 1
ATOM 4726 C CA . VAL B 1 176 ? 10.789 -4.109 -20.281 1 98.56 176 VAL B CA 1
ATOM 4727 C C . VAL B 1 176 ? 10.594 -5.574 -20.656 1 98.56 176 VAL B C 1
ATOM 4729 O O . VAL B 1 176 ? 9.703 -5.906 -21.438 1 98.56 176 VAL B O 1
ATOM 4732 N N . ILE B 1 177 ? 11.445 -6.434 -20.188 1 98.69 177 ILE B N 1
ATOM 4733 C CA . ILE B 1 177 ? 11.18 -7.867 -20.094 1 98.69 177 ILE B CA 1
ATOM 4734 C C . ILE B 1 177 ? 10.836 -8.234 -18.641 1 98.69 177 ILE B C 1
ATOM 4736 O O . ILE B 1 177 ? 11.609 -7.969 -17.734 1 98.69 177 ILE B O 1
ATOM 4740 N N . LEU B 1 178 ? 9.641 -8.75 -18.438 1 98.81 178 LEU B N 1
ATOM 4741 C CA . LEU B 1 178 ? 9.227 -9.25 -17.141 1 98.81 178 LEU B CA 1
ATOM 4742 C C . LEU B 1 178 ? 9.5 -10.742 -17.016 1 98.81 178 LEU B C 1
ATOM 4744 O O . LEU B 1 178 ? 8.945 -11.547 -17.781 1 98.81 178 LEU B O 1
ATOM 4748 N N . LEU B 1 179 ? 10.352 -11.078 -16.094 1 98.62 179 LEU B N 1
ATOM 4749 C CA . LEU B 1 179 ? 10.773 -12.453 -15.844 1 98.62 179 LEU B CA 1
ATOM 4750 C C . LEU B 1 179 ? 10.328 -12.922 -14.461 1 98.62 179 LEU B C 1
ATOM 4752 O O . LEU B 1 179 ? 10.57 -12.242 -13.461 1 98.62 179 LEU B O 1
ATOM 4756 N N . ASN B 1 180 ? 9.539 -13.922 -14.406 1 98.38 180 ASN B N 1
ATOM 4757 C CA . ASN B 1 180 ? 9.258 -14.602 -13.148 1 98.38 180 ASN B CA 1
ATOM 4758 C C . ASN B 1 180 ? 10.164 -15.82 -12.953 1 98.38 180 ASN B C 1
ATOM 4760 O O . ASN B 1 180 ? 10.047 -16.812 -13.68 1 98.38 180 ASN B O 1
ATOM 4764 N N . THR B 1 181 ? 11.078 -15.758 -11.992 1 97.38 181 THR B N 1
ATOM 4765 C CA . THR B 1 181 ? 12.078 -16.797 -11.781 1 97.38 181 THR B CA 1
ATOM 4766 C C . THR B 1 181 ? 12.336 -17.016 -10.297 1 97.38 181 THR B C 1
ATOM 4768 O O . THR B 1 181 ? 12.852 -16.125 -9.609 1 97.38 181 THR B O 1
ATOM 4771 N N . PRO B 1 182 ? 12.117 -18.188 -9.773 1 96.62 182 PRO B N 1
ATOM 4772 C CA . PRO B 1 182 ? 11.461 -19.312 -10.453 1 96.62 182 PRO B CA 1
ATOM 4773 C C . PRO B 1 182 ? 10.062 -18.969 -10.945 1 96.62 182 PRO B C 1
ATOM 4775 O O . PRO B 1 182 ? 9.398 -18.094 -10.375 1 96.62 182 PRO B O 1
ATOM 4778 N N . GLN B 1 183 ? 9.695 -19.641 -12 1 96.62 183 GLN B N 1
ATOM 4779 C CA . GLN B 1 183 ? 8.422 -19.344 -12.664 1 96.62 183 GLN B CA 1
ATOM 4780 C C . GLN B 1 183 ? 7.262 -20.016 -11.953 1 96.62 183 GLN B C 1
ATOM 4782 O O . GLN B 1 183 ? 7.293 -21.234 -11.703 1 96.62 183 GLN B O 1
ATOM 4787 N N . ASN B 1 184 ? 6.195 -19.219 -11.648 1 94.56 184 ASN B N 1
ATOM 4788 C CA . ASN B 1 184 ? 5.008 -19.672 -10.938 1 94.56 184 ASN B CA 1
ATOM 4789 C C . ASN B 1 184 ? 4.312 -20.812 -11.68 1 94.56 184 ASN B C 1
ATOM 4791 O O . ASN B 1 184 ? 4.043 -21.859 -11.094 1 94.56 184 ASN B O 1
ATOM 4795 N N . ILE B 1 185 ? 4.047 -20.672 -12.883 1 96.19 185 ILE B N 1
ATOM 4796 C CA . ILE B 1 185 ? 3.465 -21.688 -13.766 1 96.19 185 ILE B CA 1
ATOM 4797 C C . ILE B 1 185 ? 4.422 -21.969 -14.914 1 96.19 185 ILE B C 1
ATOM 4799 O O . ILE B 1 185 ? 4.719 -21.094 -15.727 1 96.19 185 ILE B O 1
ATOM 4803 N N . PRO B 1 186 ? 4.945 -23.141 -14.883 1 97.12 186 PRO B N 1
ATOM 4804 C CA . PRO B 1 186 ? 4.484 -24.391 -14.289 1 97.12 186 PRO B CA 1
ATOM 4805 C C . PRO B 1 186 ? 5.273 -24.781 -13.039 1 97.12 186 PRO B C 1
ATOM 4807 O O . PRO B 1 186 ? 5.176 -25.922 -12.578 1 97.12 186 PRO B O 1
ATOM 4810 N N . GLY B 1 187 ? 6.023 -24 -12.516 1 96.94 187 GLY B N 1
ATOM 4811 C CA . GLY B 1 187 ? 6.914 -24.312 -11.406 1 96.94 187 GLY B CA 1
ATOM 4812 C C . GLY B 1 187 ? 8.328 -24.656 -11.852 1 96.94 187 GLY B C 1
ATOM 4813 O O . GLY B 1 187 ? 8.914 -25.625 -11.375 1 96.94 187 GLY B O 1
ATOM 4814 N N . LYS B 1 188 ? 8.859 -23.844 -12.75 1 96.12 188 LYS B N 1
ATOM 4815 C CA . LYS B 1 188 ? 10.156 -24.141 -13.344 1 96.12 188 LYS B CA 1
ATOM 4816 C C . LYS B 1 188 ? 11.234 -23.203 -12.82 1 96.12 188 LYS B C 1
ATOM 4818 O O . LYS B 1 188 ? 10.961 -22.031 -12.555 1 96.12 188 LYS B O 1
ATOM 4823 N N . THR B 1 189 ? 12.422 -23.672 -12.727 1 95.94 189 THR B N 1
ATOM 4824 C CA . THR B 1 189 ? 13.625 -22.859 -12.578 1 95.94 189 THR B CA 1
ATOM 4825 C C . THR B 1 189 ? 14.289 -22.625 -13.93 1 95.94 189 THR B C 1
ATOM 4827 O O . THR B 1 189 ? 14.492 -23.562 -14.703 1 95.94 189 THR B O 1
ATOM 4830 N N . TRP B 1 190 ? 14.484 -21.391 -14.211 1 96.25 190 TRP B N 1
ATOM 4831 C CA . TRP B 1 190 ? 15.078 -21.031 -15.492 1 96.25 190 TRP B CA 1
ATOM 4832 C C . TRP B 1 190 ? 16.531 -21.516 -15.562 1 96.25 190 TRP B C 1
ATOM 4834 O O . TRP B 1 190 ? 17.266 -21.422 -14.586 1 96.25 190 TRP B O 1
ATOM 4844 N N . THR B 1 191 ? 16.922 -22.047 -16.703 1 93.62 191 THR B N 1
ATOM 4845 C CA . THR B 1 191 ? 18.297 -22.5 -16.875 1 93.62 191 THR B CA 1
ATOM 4846 C C . THR B 1 191 ? 19.234 -21.328 -17.156 1 93.62 191 THR B C 1
ATOM 4848 O O . THR B 1 191 ? 18.781 -20.25 -17.547 1 93.62 191 THR B O 1
ATOM 4851 N N . ARG B 1 192 ? 20.469 -21.547 -16.984 1 94.31 192 ARG B N 1
ATOM 4852 C CA . ARG B 1 192 ? 21.469 -20.531 -17.281 1 94.31 192 ARG B CA 1
ATOM 4853 C C . ARG B 1 192 ? 21.438 -20.141 -18.75 1 94.31 192 ARG B C 1
ATOM 4855 O O . ARG B 1 192 ? 21.625 -18.969 -19.078 1 94.31 192 ARG B O 1
ATOM 4862 N N . ASP B 1 193 ? 21.234 -21.125 -19.594 1 95.38 193 ASP B N 1
ATOM 4863 C CA . ASP B 1 193 ? 21.188 -20.859 -21.031 1 95.38 193 ASP B CA 1
ATOM 4864 C C . ASP B 1 193 ? 20.016 -19.953 -21.375 1 95.38 193 ASP B C 1
ATOM 4866 O O . ASP B 1 193 ? 20.156 -19.016 -22.172 1 95.38 193 ASP B O 1
ATOM 4870 N N . GLU B 1 194 ? 18.875 -20.234 -20.797 1 96.31 194 GLU B N 1
ATOM 4871 C CA . GLU B 1 194 ? 17.703 -19.391 -21.016 1 96.31 194 GLU B CA 1
ATOM 4872 C C . GLU B 1 194 ? 17.953 -17.969 -20.531 1 96.31 194 GLU B C 1
ATOM 4874 O O . GLU B 1 194 ? 17.625 -17 -21.203 1 96.31 194 GLU B O 1
ATOM 4879 N N . LEU B 1 195 ? 18.594 -17.828 -19.359 1 97.81 195 LEU B N 1
ATOM 4880 C CA . LEU B 1 195 ? 18.891 -16.516 -18.781 1 97.81 195 LEU B CA 1
ATOM 4881 C C . LEU B 1 195 ? 19.922 -15.766 -19.609 1 97.81 195 LEU B C 1
ATOM 4883 O O . LEU B 1 195 ? 19.859 -14.539 -19.75 1 97.81 195 LEU B O 1
ATOM 4887 N N . HIS B 1 196 ? 20.859 -16.5 -20.172 1 97.44 196 HIS B N 1
ATOM 4888 C CA . HIS B 1 196 ? 21.844 -15.867 -21.047 1 97.44 196 HIS B CA 1
ATOM 4889 C C . HIS B 1 196 ? 21.203 -15.32 -22.312 1 97.44 196 HIS B C 1
ATOM 4891 O O . HIS B 1 196 ? 21.578 -14.25 -22.797 1 97.44 196 HIS B O 1
ATOM 4897 N N . LEU B 1 197 ? 20.297 -16.109 -22.812 1 97.62 197 LEU B N 1
ATOM 4898 C CA . LEU B 1 197 ? 19.562 -15.617 -23.984 1 97.62 197 LEU B CA 1
ATOM 4899 C C . LEU B 1 197 ? 18.828 -14.32 -23.656 1 97.62 197 LEU B C 1
ATOM 4901 O O . LEU B 1 197 ? 18.875 -13.359 -24.422 1 97.62 197 LEU B O 1
ATOM 4905 N N . LEU B 1 198 ? 18.125 -14.281 -22.531 1 98.25 198 LEU B N 1
ATOM 4906 C CA . LEU B 1 198 ? 17.422 -13.078 -22.109 1 98.25 198 LEU B CA 1
ATOM 4907 C C . LEU B 1 198 ? 18.391 -11.922 -21.906 1 98.25 198 LEU B C 1
ATOM 4909 O O . LEU B 1 198 ? 18.094 -10.781 -22.266 1 98.25 198 LEU B O 1
ATOM 4913 N N . THR B 1 199 ? 19.547 -12.25 -21.312 1 98.19 199 THR B N 1
ATOM 4914 C CA . THR B 1 199 ? 20.594 -11.266 -21.078 1 98.19 199 THR B CA 1
ATOM 4915 C C . THR B 1 199 ? 21.078 -10.648 -22.375 1 98.19 199 THR B C 1
ATOM 4917 O O . THR B 1 199 ? 21.172 -9.422 -22.5 1 98.19 199 THR B O 1
ATOM 4920 N N . ARG B 1 200 ? 21.312 -11.461 -23.344 1 98.06 200 ARG B N 1
ATOM 4921 C CA . ARG B 1 200 ? 21.766 -10.984 -24.641 1 98.06 200 ARG B CA 1
ATOM 4922 C C . ARG B 1 200 ? 20.734 -10.039 -25.266 1 98.06 200 ARG B C 1
ATOM 4924 O O . ARG B 1 200 ? 21.094 -8.969 -25.766 1 98.06 200 ARG B O 1
ATOM 4931 N N . VAL B 1 201 ? 19.5 -10.43 -25.234 1 98 201 VAL B N 1
ATOM 4932 C CA . VAL B 1 201 ? 18.438 -9.625 -25.828 1 98 201 VAL B CA 1
ATOM 4933 C C . VAL B 1 201 ? 18.297 -8.312 -25.062 1 98 201 VAL B C 1
ATOM 4935 O O . VAL B 1 201 ? 18.188 -7.242 -25.672 1 98 201 VAL B O 1
ATOM 4938 N N . ALA B 1 202 ? 18.312 -8.352 -23.734 1 97.94 202 ALA B N 1
ATOM 4939 C CA . ALA B 1 202 ? 18.141 -7.16 -22.906 1 97.94 202 ALA B CA 1
ATOM 4940 C C . ALA B 1 202 ? 19.281 -6.16 -23.141 1 97.94 202 ALA B C 1
ATOM 4942 O O . ALA B 1 202 ? 19.031 -4.957 -23.266 1 97.94 202 ALA B O 1
ATOM 4943 N N . ILE B 1 203 ? 20.5 -6.637 -23.25 1 97.06 203 ILE B N 1
ATOM 4944 C CA . ILE B 1 203 ? 21.656 -5.777 -23.453 1 97.06 203 ILE B CA 1
ATOM 4945 C C . ILE B 1 203 ? 21.641 -5.211 -24.875 1 97.06 203 ILE B C 1
ATOM 4947 O O . ILE B 1 203 ? 21.781 -4 -25.078 1 97.06 203 ILE B O 1
ATOM 4951 N N . ASP B 1 204 ? 21.422 -6.09 -25.812 1 96.5 204 ASP B N 1
ATOM 4952 C CA . ASP B 1 204 ? 21.453 -5.691 -27.219 1 96.5 204 ASP B CA 1
ATOM 4953 C C . ASP B 1 204 ? 20.375 -4.645 -27.516 1 96.5 204 ASP B C 1
ATOM 4955 O O . ASP B 1 204 ? 20.609 -3.717 -28.297 1 96.5 204 ASP B O 1
ATOM 4959 N N . LYS B 1 205 ? 19.234 -4.793 -26.922 1 96.56 205 LYS B N 1
ATOM 4960 C CA . LYS B 1 205 ? 18.109 -3.924 -27.25 1 96.56 205 LYS B CA 1
ATOM 4961 C C . LYS B 1 205 ? 17.922 -2.852 -26.172 1 96.56 205 LYS B C 1
ATOM 4963 O O . LYS B 1 205 ? 16.969 -2.072 -26.234 1 96.56 205 LYS B O 1
ATOM 4968 N N . ASP B 1 206 ? 18.812 -2.814 -25.172 1 96.38 206 ASP B N 1
ATOM 4969 C CA . ASP B 1 206 ? 18.812 -1.847 -24.078 1 96.38 206 ASP B CA 1
ATOM 4970 C C . ASP B 1 206 ? 17.469 -1.847 -23.344 1 96.38 206 ASP B C 1
ATOM 4972 O O . ASP B 1 206 ? 16.828 -0.8 -23.219 1 96.38 206 ASP B O 1
ATOM 4976 N N . LEU B 1 207 ? 17.062 -3.051 -22.938 1 97.56 207 LEU B N 1
ATOM 4977 C CA . LEU B 1 207 ? 15.812 -3.234 -22.219 1 97.56 207 LEU B CA 1
ATOM 4978 C C . LEU B 1 207 ? 16.062 -3.361 -20.719 1 97.56 207 LEU B C 1
ATOM 4980 O O . LEU B 1 207 ? 17.125 -3.824 -20.297 1 97.56 207 LEU B O 1
ATOM 4984 N N . VAL B 1 208 ? 15.141 -2.889 -19.891 1 98.25 208 VAL B N 1
ATOM 4985 C CA . VAL B 1 208 ? 15.125 -3.152 -18.469 1 98.25 208 VAL B CA 1
ATOM 4986 C C . VAL B 1 208 ? 14.531 -4.535 -18.203 1 98.25 208 VAL B C 1
ATOM 4988 O O . VAL B 1 208 ? 13.602 -4.961 -18.891 1 98.25 208 VAL B O 1
ATOM 4991 N N . VAL B 1 209 ? 15.102 -5.27 -17.266 1 98.62 209 VAL B N 1
ATOM 4992 C CA . VAL B 1 209 ? 14.539 -6.547 -16.844 1 98.62 209 VAL B CA 1
ATOM 4993 C C . VAL B 1 209 ? 13.922 -6.402 -15.453 1 98.62 209 VAL B C 1
ATOM 4995 O O . VAL B 1 209 ? 14.586 -5.941 -14.523 1 98.62 209 VAL B O 1
ATOM 4998 N N . VAL B 1 210 ? 12.664 -6.625 -15.344 1 98.81 210 VAL B N 1
ATOM 4999 C CA . VAL B 1 210 ? 12.008 -6.789 -14.055 1 98.81 210 VAL B CA 1
ATOM 5000 C C . VAL B 1 210 ? 11.938 -8.273 -13.688 1 98.81 210 VAL B C 1
ATOM 5002 O O . VAL B 1 210 ? 11.281 -9.055 -14.375 1 98.81 210 VAL B O 1
ATOM 5005 N N . SER B 1 211 ? 12.633 -8.641 -12.664 1 98.81 211 SER B N 1
ATOM 5006 C CA . SER B 1 211 ? 12.727 -10.039 -12.25 1 98.81 211 SER B CA 1
ATOM 5007 C C . SER B 1 211 ? 11.906 -10.289 -10.984 1 98.81 211 SER B C 1
ATOM 5009 O O . SER B 1 211 ? 12.297 -9.883 -9.891 1 98.81 211 SER B O 1
ATOM 5011 N N . ASP B 1 212 ? 10.75 -10.883 -11.172 1 98.75 212 ASP B N 1
ATOM 5012 C CA . ASP B 1 212 ? 9.945 -11.344 -10.047 1 98.75 212 ASP B CA 1
ATOM 5013 C C . ASP B 1 212 ? 10.492 -12.641 -9.469 1 98.75 212 ASP B C 1
ATOM 5015 O O . ASP B 1 212 ? 10.344 -13.703 -10.07 1 98.75 212 ASP B O 1
ATOM 5019 N N . GLU B 1 213 ? 11.07 -12.523 -8.289 1 98.56 213 GLU B N 1
ATOM 5020 C CA . GLU B 1 213 ? 11.758 -13.672 -7.691 1 98.56 213 GLU B CA 1
ATOM 5021 C C . GLU B 1 213 ? 11.117 -14.055 -6.359 1 98.56 213 GLU B C 1
ATOM 5023 O O . GLU B 1 213 ? 11.82 -14.406 -5.406 1 98.56 213 GLU B O 1
ATOM 5028 N N . VAL B 1 214 ? 9.797 -14 -6.32 1 97.62 214 VAL B N 1
ATOM 5029 C CA . VAL B 1 214 ? 9.047 -14.219 -5.09 1 97.62 214 VAL B CA 1
ATOM 5030 C C . VAL B 1 214 ? 9.273 -15.648 -4.602 1 97.62 214 VAL B C 1
ATOM 5032 O O . VAL B 1 214 ? 9.172 -15.922 -3.4 1 97.62 214 VAL B O 1
ATOM 5035 N N . TYR B 1 215 ? 9.68 -16.578 -5.469 1 97.19 215 TYR B N 1
ATOM 5036 C CA . TYR B 1 215 ? 9.891 -17.984 -5.109 1 97.19 215 TYR B CA 1
ATOM 5037 C C . TYR B 1 215 ? 11.375 -18.297 -4.98 1 97.19 215 TYR B C 1
ATOM 5039 O O . TYR B 1 215 ? 11.766 -19.469 -5.008 1 97.19 215 TYR B O 1
ATOM 5047 N N . MET B 1 216 ? 12.211 -17.312 -4.801 1 96.25 216 MET B N 1
ATOM 5048 C CA . MET B 1 216 ? 13.656 -17.484 -4.879 1 96.25 216 MET B CA 1
ATOM 5049 C C . MET B 1 216 ? 14.148 -18.484 -3.832 1 96.25 216 MET B C 1
ATOM 5051 O O . MET B 1 216 ? 15.172 -19.125 -4.02 1 96.25 216 MET B O 1
ATOM 5055 N N . THR B 1 217 ? 13.445 -18.625 -2.713 1 95.31 217 THR B N 1
ATOM 5056 C CA . THR B 1 217 ? 13.898 -19.531 -1.652 1 95.31 217 THR B CA 1
ATOM 5057 C C . THR B 1 217 ? 13.203 -20.875 -1.755 1 95.31 217 THR B C 1
ATOM 5059 O O . THR B 1 217 ? 13.438 -21.766 -0.929 1 95.31 217 THR B O 1
ATOM 5062 N N . LEU B 1 218 ? 12.336 -21.047 -2.729 1 96.06 218 LEU B N 1
ATOM 5063 C CA . LEU B 1 218 ? 11.578 -22.281 -2.906 1 96.06 218 LEU B CA 1
ATOM 5064 C C . LEU B 1 218 ? 11.969 -22.984 -4.211 1 96.06 218 LEU B C 1
ATOM 5066 O O . LEU B 1 218 ? 11.094 -23.312 -5.02 1 96.06 218 LEU B O 1
ATOM 5070 N N . ALA B 1 219 ? 13.25 -23.125 -4.398 1 94.69 219 ALA B N 1
ATOM 5071 C CA . ALA B 1 219 ? 13.82 -23.953 -5.465 1 94.69 219 ALA B CA 1
ATOM 5072 C C . ALA B 1 219 ? 14.273 -25.312 -4.934 1 94.69 219 ALA B C 1
ATOM 5074 O O . ALA B 1 219 ? 14.977 -25.375 -3.924 1 94.69 219 ALA B O 1
ATOM 5075 N N . TYR B 1 220 ? 13.875 -26.391 -5.477 1 92 220 TYR B N 1
ATOM 5076 C CA . TYR B 1 220 ? 14.039 -27.734 -4.902 1 92 220 TYR B CA 1
ATOM 5077 C C . TYR B 1 220 ? 15.125 -28.5 -5.633 1 92 220 TYR B C 1
ATOM 5079 O O . TYR B 1 220 ? 16.141 -28.859 -5.043 1 92 220 TYR B O 1
ATOM 5087 N N . ASP B 1 221 ? 14.922 -28.766 -6.918 1 85.94 221 ASP B N 1
ATOM 5088 C CA . ASP B 1 221 ? 15.773 -29.656 -7.703 1 85.94 221 ASP B CA 1
ATOM 5089 C C . ASP B 1 221 ? 16.875 -28.875 -8.422 1 85.94 221 ASP B C 1
ATOM 5091 O O . ASP B 1 221 ? 17.922 -29.438 -8.75 1 85.94 221 ASP B O 1
ATOM 5095 N N . SER B 1 222 ? 16.578 -27.719 -8.766 1 87.38 222 SER B N 1
ATOM 5096 C CA . SER B 1 222 ? 17.516 -26.828 -9.438 1 87.38 222 SER B CA 1
ATOM 5097 C C . SER B 1 222 ? 17.625 -25.5 -8.703 1 87.38 222 SER B C 1
ATOM 5099 O O . SER B 1 222 ? 16.609 -24.922 -8.297 1 87.38 222 SER B O 1
ATOM 5101 N N . PRO B 1 223 ? 18.859 -25.094 -8.594 1 89.94 223 PRO B N 1
ATOM 5102 C CA . PRO B 1 223 ? 19.016 -23.828 -7.863 1 89.94 223 PRO B CA 1
ATOM 5103 C C . PRO B 1 223 ? 18.484 -22.641 -8.648 1 89.94 223 PRO B C 1
ATOM 5105 O O . PRO B 1 223 ? 18.594 -22.594 -9.875 1 89.94 223 PRO B O 1
ATOM 5108 N N . HIS B 1 224 ? 17.953 -21.688 -7.949 1 95.12 224 HIS B N 1
ATOM 5109 C CA . HIS B 1 224 ? 17.547 -20.406 -8.523 1 95.12 224 HIS B CA 1
ATOM 5110 C C . HIS B 1 224 ? 18.75 -19.547 -8.875 1 95.12 224 HIS B C 1
ATOM 5112 O O . HIS B 1 224 ? 19.703 -19.469 -8.102 1 95.12 224 HIS B O 1
ATOM 5118 N N . ILE B 1 225 ? 18.75 -18.938 -10.047 1 95.88 225 ILE B N 1
ATOM 5119 C CA . ILE B 1 225 ? 19.734 -17.969 -10.484 1 95.88 225 ILE B CA 1
ATOM 5120 C C . ILE B 1 225 ? 19.062 -16.609 -10.703 1 95.88 225 ILE B C 1
ATOM 5122 O O . ILE B 1 225 ? 18.141 -16.484 -11.508 1 95.88 225 ILE B O 1
ATOM 5126 N N . SER B 1 226 ? 19.5 -15.625 -9.938 1 97.81 226 SER B N 1
ATOM 5127 C CA . SER B 1 226 ? 19 -14.273 -10.172 1 97.81 226 SER B CA 1
ATOM 5128 C C . SER B 1 226 ? 19.641 -13.664 -11.414 1 97.81 226 SER B C 1
ATOM 5130 O O . SER B 1 226 ? 20.875 -13.586 -11.516 1 97.81 226 SER B O 1
ATOM 5132 N N . ILE B 1 227 ? 18.891 -13.195 -12.281 1 98.38 227 ILE B N 1
ATOM 5133 C CA . ILE B 1 227 ? 19.422 -12.672 -13.531 1 98.38 227 ILE B CA 1
ATOM 5134 C C . ILE B 1 227 ? 20.312 -11.453 -13.25 1 98.38 227 ILE B C 1
ATOM 5136 O O . ILE B 1 227 ? 21.25 -11.18 -14 1 98.38 227 ILE B O 1
ATOM 5140 N N . ALA B 1 228 ? 20.031 -10.766 -12.148 1 98.12 228 ALA B N 1
ATOM 5141 C CA . ALA B 1 228 ? 20.828 -9.602 -11.766 1 98.12 228 ALA B CA 1
ATOM 5142 C C . ALA B 1 228 ? 22.266 -10.008 -11.453 1 98.12 228 ALA B C 1
ATOM 5144 O O . ALA B 1 228 ? 23.172 -9.164 -11.414 1 98.12 228 ALA B O 1
ATOM 5145 N N . SER B 1 229 ? 22.531 -11.273 -11.211 1 97.25 229 SER B N 1
ATOM 5146 C CA . SER B 1 229 ? 23.875 -11.75 -10.875 1 97.25 229 SER B CA 1
ATOM 5147 C C . SER B 1 229 ? 24.703 -11.984 -12.133 1 97.25 229 SER B C 1
ATOM 5149 O O . SER B 1 229 ? 25.922 -12.148 -12.055 1 97.25 229 SER B O 1
ATOM 5151 N N . ILE B 1 230 ? 24.094 -12.055 -13.258 1 97.25 230 ILE B N 1
ATOM 5152 C CA . ILE B 1 230 ? 24.781 -12.273 -14.523 1 97.25 230 ILE B CA 1
ATOM 5153 C C . ILE B 1 230 ? 25.484 -10.992 -14.953 1 97.25 230 ILE B C 1
ATOM 5155 O O . ILE B 1 230 ? 24.938 -9.906 -14.852 1 97.25 230 ILE B O 1
ATOM 5159 N N . PRO B 1 231 ? 26.719 -11.086 -15.438 1 95.12 231 PRO B N 1
ATOM 5160 C CA . PRO B 1 231 ? 27.453 -9.891 -15.844 1 95.12 231 PRO B CA 1
ATOM 5161 C C . PRO B 1 231 ? 26.672 -9 -16.797 1 95.12 231 PRO B C 1
ATOM 5163 O O . PRO B 1 231 ? 26.109 -9.492 -17.781 1 95.12 231 PRO B O 1
ATOM 5166 N N . GLY B 1 232 ? 26.609 -7.738 -16.453 1 94.5 232 GLY B N 1
ATOM 5167 C CA . GLY B 1 232 ? 25.953 -6.75 -17.297 1 94.5 232 GLY B CA 1
ATOM 5168 C C . GLY B 1 232 ? 24.484 -6.559 -16.953 1 94.5 232 GLY B C 1
ATOM 5169 O O . GLY B 1 232 ? 23.828 -5.676 -17.5 1 94.5 232 GLY B O 1
ATOM 5170 N N . MET B 1 233 ? 24.031 -7.305 -15.977 1 97.31 233 MET B N 1
ATOM 5171 C CA . MET B 1 233 ? 22.578 -7.293 -15.781 1 97.31 233 MET B CA 1
ATOM 5172 C C . MET B 1 233 ? 22.203 -6.484 -14.547 1 97.31 233 MET B C 1
ATOM 5174 O O . MET B 1 233 ? 21.078 -5.992 -14.438 1 97.31 233 MET B O 1
ATOM 5178 N N . TRP B 1 234 ? 23.094 -6.25 -13.609 1 96.81 234 TRP B N 1
ATOM 5179 C CA . TRP B 1 234 ? 22.781 -5.484 -12.406 1 96.81 234 TRP B CA 1
ATOM 5180 C C . TRP B 1 234 ? 22.281 -4.086 -12.773 1 96.81 234 TRP B C 1
ATOM 5182 O O . TRP B 1 234 ? 21.266 -3.629 -12.258 1 96.81 234 TRP B O 1
ATOM 5192 N N . GLU B 1 235 ? 22.859 -3.465 -13.695 1 95.69 235 GLU B N 1
ATOM 5193 C CA . GLU B 1 235 ? 22.625 -2.059 -14.008 1 95.69 235 GLU B CA 1
ATOM 5194 C C . GLU B 1 235 ? 21.281 -1.863 -14.703 1 95.69 235 GLU B C 1
ATOM 5196 O O . GLU B 1 235 ? 20.812 -0.734 -14.836 1 95.69 235 GLU B O 1
ATOM 5201 N N . ARG B 1 236 ? 20.656 -3.025 -15.07 1 97.25 236 ARG B N 1
ATOM 5202 C CA . ARG B 1 236 ? 19.406 -2.887 -15.828 1 97.25 236 ARG B CA 1
ATOM 5203 C C . ARG B 1 236 ? 18.328 -3.807 -15.273 1 97.25 236 ARG B C 1
ATOM 5205 O O . ARG B 1 236 ? 17.312 -4.059 -15.938 1 97.25 236 ARG B O 1
ATOM 5212 N N . THR B 1 237 ? 18.516 -4.328 -14.039 1 98.25 237 THR B N 1
ATOM 5213 C CA . THR B 1 237 ? 17.562 -5.289 -13.492 1 98.25 237 THR B CA 1
ATOM 5214 C C . THR B 1 237 ? 16.938 -4.758 -12.203 1 98.25 237 THR B C 1
ATOM 5216 O O . THR B 1 237 ? 17.641 -4.242 -11.336 1 98.25 237 THR B O 1
ATOM 5219 N N . LEU B 1 238 ? 15.672 -4.77 -12.164 1 98.5 238 LEU B N 1
ATOM 5220 C CA . LEU B 1 238 ? 14.914 -4.598 -10.93 1 98.5 238 LEU B CA 1
ATOM 5221 C C . LEU B 1 238 ? 14.398 -5.938 -10.414 1 98.5 238 LEU B C 1
ATOM 5223 O O . LEU B 1 238 ? 13.602 -6.598 -11.078 1 98.5 238 LEU B O 1
ATOM 5227 N N . THR B 1 239 ? 14.875 -6.34 -9.25 1 98.81 239 THR B N 1
ATOM 5228 C CA . THR B 1 239 ? 14.461 -7.598 -8.641 1 98.81 239 THR B CA 1
ATOM 5229 C C . THR B 1 239 ? 13.422 -7.355 -7.547 1 98.81 239 THR B C 1
ATOM 5231 O O . THR B 1 239 ? 13.617 -6.496 -6.68 1 98.81 239 THR B O 1
ATOM 5234 N N . VAL B 1 240 ? 12.328 -8.055 -7.629 1 98.81 240 VAL B N 1
ATOM 5235 C CA . VAL B 1 240 ? 11.297 -7.898 -6.605 1 98.81 240 VAL B CA 1
ATOM 5236 C C . VAL B 1 240 ? 11.086 -9.227 -5.879 1 98.81 240 VAL B C 1
ATOM 5238 O O . VAL B 1 240 ? 11.211 -10.297 -6.477 1 98.81 240 VAL B O 1
ATOM 5241 N N . CYS B 1 241 ? 10.797 -9.141 -4.602 1 98.69 241 CYS B N 1
ATOM 5242 C CA . CYS B 1 241 ? 10.555 -10.312 -3.762 1 98.69 241 CYS B CA 1
ATOM 5243 C C . CYS B 1 241 ? 9.805 -9.93 -2.494 1 98.69 241 CYS B C 1
ATOM 5245 O O . CYS B 1 241 ? 9.383 -8.781 -2.342 1 98.69 241 CYS B O 1
ATOM 5247 N N . SER B 1 242 ? 9.477 -10.883 -1.677 1 98.12 242 SER B N 1
ATOM 5248 C CA . SER B 1 242 ? 8.719 -10.656 -0.447 1 98.12 242 SER B CA 1
ATOM 5249 C C . SER B 1 242 ? 9.008 -11.75 0.583 1 98.12 242 SER B C 1
ATOM 5251 O O . SER B 1 242 ? 9.461 -12.836 0.232 1 98.12 242 SER B O 1
ATOM 5253 N N . ILE B 1 243 ? 8.719 -11.453 1.809 1 98.31 243 ILE B N 1
ATOM 5254 C CA . ILE B 1 243 ? 8.914 -12.43 2.875 1 98.31 243 ILE B CA 1
ATOM 5255 C C . ILE B 1 243 ? 7.715 -13.375 2.926 1 98.31 243 ILE B C 1
ATOM 5257 O O . ILE B 1 243 ? 7.762 -14.414 3.596 1 98.31 243 ILE B O 1
ATOM 5261 N N . GLY B 1 244 ? 6.637 -13.07 2.221 1 97.44 244 GLY B N 1
ATOM 5262 C CA . GLY B 1 244 ? 5.41 -13.844 2.312 1 97.44 244 GLY B CA 1
ATOM 5263 C C . GLY B 1 244 ? 5.617 -15.32 2.055 1 97.44 244 GLY B C 1
ATOM 5264 O O . GLY B 1 244 ? 5.23 -16.156 2.871 1 97.44 244 GLY B O 1
ATOM 5265 N N . LYS B 1 245 ? 6.262 -15.633 0.911 1 95.62 245 LYS B N 1
ATOM 5266 C CA . LYS B 1 245 ? 6.539 -17.016 0.55 1 95.62 245 LYS B CA 1
ATOM 5267 C C . LYS B 1 245 ? 7.754 -17.547 1.307 1 95.62 245 LYS B C 1
ATOM 5269 O O . LYS B 1 245 ? 7.832 -18.75 1.607 1 95.62 245 LYS B O 1
ATOM 5274 N N . MET B 1 246 ? 8.586 -16.641 1.679 1 96.44 246 MET B N 1
ATOM 5275 C CA . MET B 1 246 ? 9.828 -16.969 2.363 1 96.44 246 MET B CA 1
ATOM 5276 C C . MET B 1 246 ? 9.555 -17.484 3.775 1 96.44 246 MET B C 1
ATOM 5278 O O . MET B 1 246 ? 10.195 -18.422 4.234 1 96.44 246 MET B O 1
ATOM 5282 N N . PHE B 1 247 ? 8.617 -16.891 4.48 1 97.94 247 PHE B N 1
ATOM 5283 C CA . PHE B 1 247 ? 8.383 -17.203 5.887 1 97.94 247 PHE B CA 1
ATOM 5284 C C . PHE B 1 247 ? 6.941 -17.641 6.113 1 97.94 247 PHE B C 1
ATOM 5286 O O . PHE B 1 247 ? 6.465 -17.656 7.25 1 97.94 247 PHE B O 1
ATOM 5293 N N . SER B 1 248 ? 6.191 -17.953 5.051 1 97.19 248 SER B N 1
ATOM 5294 C CA . SER B 1 248 ? 4.809 -18.406 5.168 1 97.19 248 SER B CA 1
ATOM 5295 C C . SER B 1 248 ? 3.957 -17.391 5.918 1 97.19 248 SER B C 1
ATOM 5297 O O . SER B 1 248 ? 3.221 -17.734 6.84 1 97.19 248 SER B O 1
ATOM 5299 N N . CYS B 1 249 ? 4.086 -16.141 5.523 1 98.31 249 CYS B N 1
ATOM 5300 C CA . CYS B 1 249 ? 3.348 -15.047 6.141 1 98.31 249 CYS B CA 1
ATOM 5301 C C . CYS B 1 249 ? 2.842 -14.07 5.086 1 98.31 249 CYS B C 1
ATOM 5303 O O . CYS B 1 249 ? 3.07 -12.867 5.191 1 98.31 249 CYS B O 1
ATOM 5305 N N . THR B 1 250 ? 2.135 -14.578 4.074 1 97.75 250 THR B N 1
ATOM 5306 C CA . THR B 1 250 ? 1.726 -13.797 2.912 1 97.75 250 THR B CA 1
ATOM 5307 C C . THR B 1 250 ? 0.904 -12.586 3.334 1 97.75 250 THR B C 1
ATOM 5309 O O . THR B 1 250 ? 0.909 -11.555 2.654 1 97.75 250 THR B O 1
ATOM 5312 N N . GLY B 1 251 ? 0.236 -12.617 4.469 1 98.19 251 GLY B N 1
ATOM 5313 C CA . GLY B 1 251 ? -0.622 -11.539 4.945 1 98.19 251 GLY B CA 1
ATOM 5314 C C . GLY B 1 251 ? 0.146 -10.414 5.602 1 98.19 251 GLY B C 1
ATOM 5315 O O . GLY B 1 251 ? -0.432 -9.375 5.945 1 98.19 251 GLY B O 1
ATOM 5316 N N . TRP B 1 252 ? 1.464 -10.586 5.828 1 98.81 252 TRP B N 1
ATOM 5317 C CA . TRP B 1 252 ? 2.252 -9.508 6.426 1 98.81 252 TRP B CA 1
ATOM 5318 C C . TRP B 1 252 ? 2.521 -8.398 5.414 1 98.81 252 TRP B C 1
ATOM 5320 O O . TRP B 1 252 ? 2.807 -7.262 5.793 1 98.81 252 TRP B O 1
ATOM 5330 N N . LYS B 1 253 ? 2.504 -8.766 4.152 1 98.5 253 LYS B N 1
ATOM 5331 C CA . LYS B 1 253 ? 2.58 -7.82 3.043 1 98.5 253 LYS B CA 1
ATOM 5332 C C . LYS B 1 253 ? 3.869 -7.004 3.102 1 98.5 253 LYS B C 1
ATOM 5334 O O . LYS B 1 253 ? 3.846 -5.781 2.928 1 98.5 253 LYS B O 1
ATOM 5339 N N . ILE B 1 254 ? 4.996 -7.668 3.404 1 98.81 254 ILE B N 1
ATOM 5340 C CA . ILE B 1 254 ? 6.316 -7.047 3.377 1 98.81 254 ILE B CA 1
ATOM 5341 C C . ILE B 1 254 ? 7.098 -7.551 2.166 1 98.81 254 ILE B C 1
ATOM 5343 O O . ILE B 1 254 ? 7.441 -8.734 2.09 1 98.81 254 ILE B O 1
ATOM 5347 N N . GLY B 1 255 ? 7.309 -6.738 1.218 1 98.75 255 GLY B N 1
ATOM 5348 C CA . GLY B 1 255 ? 8.125 -7.023 0.046 1 98.75 255 GLY B CA 1
ATOM 5349 C C . GLY B 1 255 ? 9.133 -5.934 -0.255 1 98.75 255 GLY B C 1
ATOM 5350 O O . GLY B 1 255 ? 9.352 -5.039 0.562 1 98.75 255 GLY B O 1
ATOM 5351 N N . TRP B 1 256 ? 9.805 -6.059 -1.42 1 98.88 256 TRP B N 1
ATOM 5352 C CA . TRP B 1 256 ? 10.812 -5.051 -1.752 1 98.88 256 TRP B CA 1
ATOM 5353 C C . TRP B 1 256 ? 11.133 -5.078 -3.24 1 98.88 256 TRP B C 1
ATOM 5355 O O . TRP B 1 256 ? 10.75 -6.008 -3.951 1 98.88 256 TRP B O 1
ATOM 5365 N N . ALA B 1 257 ? 11.734 -4.078 -3.666 1 98.88 257 ALA B N 1
ATOM 5366 C CA . ALA B 1 257 ? 12.469 -3.982 -4.93 1 98.88 257 ALA B CA 1
ATOM 5367 C C . ALA B 1 257 ? 13.945 -3.686 -4.688 1 98.88 257 ALA B C 1
ATOM 5369 O O . ALA B 1 257 ? 14.289 -2.889 -3.812 1 98.88 257 ALA B O 1
ATOM 5370 N N . VAL B 1 258 ? 14.797 -4.348 -5.383 1 98.81 258 VAL B N 1
ATOM 5371 C CA . VAL B 1 258 ? 16.25 -4.145 -5.32 1 98.81 258 VAL B CA 1
ATOM 5372 C C . VAL B 1 258 ? 16.797 -3.924 -6.73 1 98.81 258 VAL B C 1
ATOM 5374 O O . VAL B 1 258 ? 16.453 -4.656 -7.66 1 98.81 258 VAL B O 1
ATOM 5377 N N . GLY B 1 259 ? 17.578 -2.961 -6.949 1 98.38 259 GLY B N 1
ATOM 5378 C CA . GLY B 1 259 ? 18.203 -2.641 -8.227 1 98.38 259 GLY B CA 1
ATOM 5379 C C . GLY B 1 259 ? 19.062 -1.396 -8.18 1 98.38 259 GLY B C 1
ATOM 5380 O O . GLY B 1 259 ? 19.297 -0.832 -7.105 1 98.38 259 GLY B O 1
ATOM 5381 N N . PRO B 1 260 ? 19.641 -1.017 -9.32 1 97.25 260 PRO B N 1
ATOM 5382 C CA . PRO B 1 260 ? 20.438 0.213 -9.328 1 97.25 260 PRO B CA 1
ATOM 5383 C C . PRO B 1 260 ? 19.625 1.445 -8.938 1 97.25 260 PRO B C 1
ATOM 5385 O O . PRO B 1 260 ? 18.422 1.483 -9.148 1 97.25 260 PRO B O 1
ATOM 5388 N N . SER B 1 261 ? 20.281 2.418 -8.398 1 95.62 261 SER B N 1
ATOM 5389 C CA . SER B 1 261 ? 19.625 3.584 -7.801 1 95.62 261 SER B CA 1
ATOM 5390 C C . SER B 1 261 ? 18.766 4.312 -8.82 1 95.62 261 SER B C 1
ATOM 5392 O O . SER B 1 261 ? 17.719 4.871 -8.469 1 95.62 261 SER B O 1
ATOM 5394 N N . TRP B 1 262 ? 19.172 4.293 -10.078 1 95 262 TRP B N 1
ATOM 5395 C CA . TRP B 1 262 ? 18.422 5.039 -11.078 1 95 262 TRP B CA 1
ATOM 5396 C C . TRP B 1 262 ? 17.062 4.379 -11.336 1 95 262 TRP B C 1
ATOM 5398 O O . TRP B 1 262 ? 16.125 5.031 -11.805 1 95 262 TRP B O 1
ATOM 5408 N N . LEU B 1 263 ? 16.938 3.066 -11.062 1 96.69 263 LEU B N 1
ATOM 5409 C CA . LEU B 1 263 ? 15.656 2.377 -11.172 1 96.69 263 LEU B CA 1
ATOM 5410 C C . LEU B 1 263 ? 14.852 2.512 -9.883 1 96.69 263 LEU B C 1
ATOM 5412 O O . LEU B 1 263 ? 13.625 2.613 -9.922 1 96.69 263 LEU B O 1
ATOM 5416 N N . ILE B 1 264 ? 15.555 2.539 -8.727 1 97.62 264 ILE B N 1
ATOM 5417 C CA . ILE B 1 264 ? 14.891 2.514 -7.426 1 97.62 264 ILE B CA 1
ATOM 5418 C C . ILE B 1 264 ? 14.328 3.896 -7.105 1 97.62 264 ILE B C 1
ATOM 5420 O O . ILE B 1 264 ? 13.242 4.016 -6.543 1 97.62 264 ILE B O 1
ATOM 5424 N N . HIS B 1 265 ? 14.992 4.926 -7.496 1 95.06 265 HIS B N 1
ATOM 5425 C CA . HIS B 1 265 ? 14.609 6.285 -7.121 1 95.06 265 HIS B CA 1
ATOM 5426 C C . HIS B 1 265 ? 13.227 6.633 -7.656 1 95.06 265 HIS B C 1
ATOM 5428 O O . HIS B 1 265 ? 12.359 7.086 -6.902 1 95.06 265 HIS B O 1
ATOM 5434 N N . PRO B 1 266 ? 12.93 6.371 -8.961 1 95.94 266 PRO B N 1
ATOM 5435 C CA . PRO B 1 266 ? 11.586 6.656 -9.453 1 95.94 266 PRO B CA 1
ATOM 5436 C C . PRO B 1 266 ? 10.508 5.848 -8.742 1 95.94 266 PRO B C 1
ATOM 5438 O O . PRO B 1 266 ? 9.391 6.34 -8.531 1 95.94 266 PRO B O 1
ATOM 5441 N N . LEU B 1 267 ? 10.844 4.613 -8.375 1 97.5 267 LEU B N 1
ATOM 5442 C CA . LEU B 1 267 ? 9.891 3.807 -7.613 1 97.5 267 LEU B CA 1
ATOM 5443 C C . LEU B 1 267 ? 9.594 4.445 -6.258 1 97.5 267 LEU B C 1
ATOM 5445 O O . LEU B 1 267 ? 8.438 4.5 -5.836 1 97.5 267 LEU B O 1
ATOM 5449 N N . SER B 1 268 ? 10.633 4.922 -5.641 1 95.56 268 SER B N 1
ATOM 5450 C CA . SER B 1 268 ? 10.508 5.523 -4.316 1 95.56 268 SER B CA 1
ATOM 5451 C C . SER B 1 268 ? 9.648 6.781 -4.363 1 95.56 268 SER B C 1
ATOM 5453 O O . SER B 1 268 ? 8.93 7.082 -3.408 1 95.56 268 SER B O 1
ATOM 5455 N N . GLN B 1 269 ? 9.727 7.52 -5.426 1 94.19 269 GLN B N 1
ATOM 5456 C CA . GLN B 1 269 ? 8.914 8.719 -5.586 1 94.19 269 GLN B CA 1
ATOM 5457 C C . GLN B 1 269 ? 7.43 8.375 -5.633 1 94.19 269 GLN B C 1
ATOM 5459 O O . GLN B 1 269 ? 6.613 9.039 -4.992 1 94.19 269 GLN B O 1
ATOM 5464 N N . ILE B 1 270 ? 7.086 7.328 -6.371 1 96.12 270 ILE B N 1
ATOM 5465 C CA . ILE B 1 270 ? 5.691 6.902 -6.473 1 96.12 270 ILE B CA 1
ATOM 5466 C C . ILE B 1 270 ? 5.227 6.34 -5.133 1 96.12 270 ILE B C 1
ATOM 5468 O O . ILE B 1 270 ? 4.141 6.676 -4.652 1 96.12 270 ILE B O 1
ATOM 5472 N N . ALA B 1 271 ? 6.07 5.531 -4.527 1 96.31 271 ALA B N 1
ATOM 5473 C CA . ALA B 1 271 ? 5.723 4.871 -3.27 1 96.31 271 ALA B CA 1
ATOM 5474 C C . ALA B 1 271 ? 5.426 5.895 -2.178 1 96.31 271 ALA B C 1
ATOM 5476 O O . ALA B 1 271 ? 4.559 5.672 -1.328 1 96.31 271 ALA B O 1
ATOM 5477 N N . ALA B 1 272 ? 6.129 6.992 -2.199 1 94.31 272 ALA B N 1
ATOM 5478 C CA . ALA B 1 272 ? 5.996 8.031 -1.182 1 94.31 272 ALA B CA 1
ATOM 5479 C C . ALA B 1 272 ? 4.574 8.586 -1.146 1 94.31 272 ALA B C 1
ATOM 5481 O O . ALA B 1 272 ? 4.07 8.953 -0.082 1 94.31 272 ALA B O 1
ATOM 5482 N N . TYR B 1 273 ? 3.91 8.586 -2.279 1 94.88 273 TYR B N 1
ATOM 5483 C CA . TYR B 1 273 ? 2.578 9.172 -2.34 1 94.88 273 TYR B CA 1
ATOM 5484 C C . TYR B 1 273 ? 1.508 8.094 -2.461 1 94.88 273 TYR B C 1
ATOM 5486 O O . TYR B 1 273 ? 0.327 8.352 -2.219 1 94.88 273 TYR B O 1
ATOM 5494 N N . GLN B 1 274 ? 1.913 6.871 -2.773 1 97.06 274 GLN B N 1
ATOM 5495 C CA . GLN B 1 274 ? 0.964 5.773 -2.916 1 97.06 274 GLN B CA 1
ATOM 5496 C C . GLN B 1 274 ? 0.614 5.172 -1.558 1 97.06 274 GLN B C 1
ATOM 5498 O O . GLN B 1 274 ? -0.563 5.012 -1.228 1 97.06 274 GLN B O 1
ATOM 5503 N N . THR B 1 275 ? 1.676 4.879 -0.78 1 97.12 275 THR B N 1
ATOM 5504 C CA . THR B 1 275 ? 1.454 4.289 0.536 1 97.12 275 THR B CA 1
ATOM 5505 C C . THR B 1 275 ? 2.33 4.965 1.587 1 97.12 275 THR B C 1
ATOM 5507 O O . THR B 1 275 ? 2.109 4.797 2.787 1 97.12 275 THR B O 1
ATOM 5510 N N . PHE B 1 276 ? 3.324 5.805 1.178 1 94.5 276 PHE B N 1
ATOM 5511 C CA . PHE B 1 276 ? 4.316 6.449 2.031 1 94.5 276 PHE B CA 1
ATOM 5512 C C . PHE B 1 276 ? 5.207 5.41 2.701 1 94.5 276 PHE B C 1
ATOM 5514 O O . PHE B 1 276 ? 6.414 5.367 2.443 1 94.5 276 PHE B O 1
ATOM 5521 N N . SER B 1 277 ? 4.652 4.566 3.479 1 94.94 277 SER B N 1
ATOM 5522 C CA . SER B 1 277 ? 5.328 3.434 4.098 1 94.94 277 SER B CA 1
ATOM 5523 C C . SER B 1 277 ? 4.379 2.254 4.281 1 94.94 277 SER B C 1
ATOM 5525 O O . SER B 1 277 ? 3.201 2.336 3.928 1 94.94 277 SER B O 1
ATOM 5527 N N . VAL B 1 278 ? 4.965 1.14 4.762 1 96.88 278 VAL B N 1
ATOM 5528 C CA . VAL B 1 278 ? 4.141 -0.029 5.062 1 96.88 278 VAL B CA 1
ATOM 5529 C C . VAL B 1 278 ? 4.312 -0.419 6.527 1 96.88 278 VAL B C 1
ATOM 5531 O O . VAL B 1 278 ? 4.898 0.331 7.312 1 96.88 278 VAL B O 1
ATOM 5534 N N . ALA B 1 279 ? 3.703 -1.456 7.016 1 98.44 279 ALA B N 1
ATOM 5535 C CA . ALA B 1 279 ? 3.535 -1.84 8.414 1 98.44 279 ALA B CA 1
ATOM 5536 C C . ALA B 1 279 ? 4.879 -1.882 9.133 1 98.44 279 ALA B C 1
ATOM 5538 O O . ALA B 1 279 ? 5.598 -2.883 9.07 1 98.44 279 ALA B O 1
ATOM 5539 N N . THR B 1 280 ? 5.211 -0.833 9.93 1 98.56 280 THR B N 1
ATOM 5540 C CA . THR B 1 280 ? 6.508 -0.604 10.555 1 98.56 280 THR B CA 1
ATOM 5541 C C . THR B 1 280 ? 6.867 -1.754 11.484 1 98.56 280 THR B C 1
ATOM 5543 O O . THR B 1 280 ? 7.961 -2.316 11.398 1 98.56 280 THR B O 1
ATOM 5546 N N . PRO B 1 281 ? 5.953 -2.186 12.422 1 98.81 281 PRO B N 1
ATOM 5547 C CA . PRO B 1 281 ? 6.367 -3.262 13.328 1 98.81 281 PRO B CA 1
ATOM 5548 C C . PRO B 1 281 ? 6.688 -4.562 12.594 1 98.81 281 PRO B C 1
ATOM 5550 O O . PRO B 1 281 ? 7.59 -5.297 12.992 1 98.81 281 PRO B O 1
ATOM 5553 N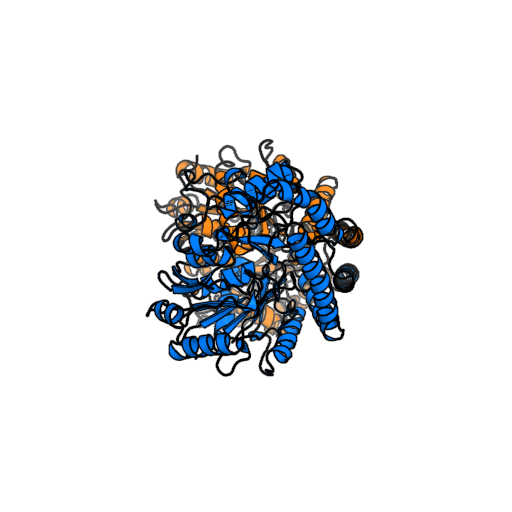 N . LEU B 1 282 ? 5.977 -4.812 11.508 1 98.88 282 LEU B N 1
ATOM 5554 C CA . LEU B 1 282 ? 6.219 -6.031 10.742 1 98.88 282 LEU B CA 1
ATOM 5555 C C . LEU B 1 282 ? 7.52 -5.926 9.953 1 98.88 282 LEU B C 1
ATOM 5557 O O . LEU B 1 282 ? 8.195 -6.934 9.727 1 98.88 282 LEU B O 1
ATOM 5561 N N . GLN B 1 283 ? 7.891 -4.707 9.508 1 98.88 283 GLN B N 1
ATOM 5562 C CA . GLN B 1 283 ? 9.188 -4.508 8.875 1 98.88 283 GLN B CA 1
ATOM 5563 C C . GLN B 1 283 ? 10.328 -4.855 9.82 1 98.88 283 GLN B C 1
ATOM 5565 O O . GLN B 1 283 ? 11.289 -5.527 9.438 1 98.88 283 GLN B O 1
ATOM 5570 N N . ILE B 1 284 ? 10.195 -4.375 11.055 1 98.81 284 ILE B N 1
ATOM 5571 C CA . ILE B 1 284 ? 11.242 -4.598 12.047 1 98.81 284 ILE B CA 1
ATOM 5572 C C . ILE B 1 284 ? 11.359 -6.09 12.352 1 98.81 284 ILE B C 1
ATOM 5574 O O . ILE B 1 284 ? 12.461 -6.641 12.375 1 98.81 284 ILE B O 1
ATOM 5578 N N . ALA B 1 285 ? 10.227 -6.734 12.555 1 98.88 285 ALA B N 1
ATOM 5579 C CA . ALA B 1 285 ? 10.234 -8.18 12.797 1 98.88 285 ALA B CA 1
ATOM 5580 C C . ALA B 1 285 ? 10.844 -8.93 11.617 1 98.88 285 ALA B C 1
ATOM 5582 O O . ALA B 1 285 ? 11.617 -9.867 11.805 1 98.88 285 ALA B O 1
ATOM 5583 N N . ALA B 1 286 ? 10.5 -8.531 10.406 1 98.81 286 ALA B N 1
ATOM 5584 C CA . ALA B 1 286 ? 11.023 -9.148 9.195 1 98.81 286 ALA B CA 1
ATOM 5585 C C . ALA B 1 286 ? 12.539 -8.992 9.109 1 98.81 286 ALA B C 1
ATOM 5587 O O . ALA B 1 286 ? 13.242 -9.938 8.75 1 98.81 286 ALA B O 1
ATOM 5588 N N . ALA B 1 287 ? 13.023 -7.77 9.414 1 98.75 287 ALA B N 1
ATOM 5589 C CA . ALA B 1 287 ? 14.461 -7.516 9.391 1 98.75 287 ALA B CA 1
ATOM 5590 C C . ALA B 1 287 ? 15.195 -8.484 10.312 1 98.75 287 ALA B C 1
ATOM 5592 O O . ALA B 1 287 ? 16.188 -9.094 9.906 1 98.75 287 ALA B O 1
ATOM 5593 N N . ARG B 1 288 ? 14.688 -8.609 11.523 1 98.5 288 ARG B N 1
ATOM 5594 C CA . ARG B 1 288 ? 15.312 -9.477 12.516 1 98.5 288 ARG B CA 1
ATOM 5595 C C . ARG B 1 288 ? 15.219 -10.938 12.102 1 98.5 288 ARG B C 1
ATOM 5597 O O . ARG B 1 288 ? 16.172 -11.703 12.281 1 98.5 288 ARG B O 1
ATOM 5604 N N . ALA B 1 289 ? 14.125 -11.312 11.516 1 98.31 289 ALA B N 1
ATOM 5605 C CA . ALA B 1 289 ? 13.914 -12.695 11.078 1 98.31 289 ALA B CA 1
ATOM 5606 C C . ALA B 1 289 ? 14.836 -13.039 9.914 1 98.31 289 ALA B C 1
ATOM 5608 O O . ALA B 1 289 ? 15.359 -14.156 9.836 1 98.31 289 ALA B O 1
ATOM 5609 N N . ILE B 1 290 ? 14.984 -12.125 8.961 1 98.19 290 ILE B N 1
ATOM 5610 C CA . ILE B 1 290 ? 15.883 -12.336 7.828 1 98.19 290 ILE B CA 1
ATOM 5611 C C . ILE B 1 290 ? 17.297 -12.602 8.344 1 98.19 290 ILE B C 1
ATOM 5613 O O . ILE B 1 290 ? 17.969 -13.516 7.867 1 98.19 290 ILE B O 1
ATOM 5617 N N . GLN B 1 291 ? 17.703 -11.828 9.305 1 96.56 291 GLN B N 1
ATOM 5618 C CA . GLN B 1 291 ? 19.047 -11.992 9.883 1 96.56 291 GLN B CA 1
ATOM 5619 C C . GLN B 1 291 ? 19.188 -13.352 10.562 1 96.56 291 GLN B C 1
ATOM 5621 O O . GLN B 1 291 ? 20.203 -14.023 10.414 1 96.56 291 GLN B O 1
ATOM 5626 N N . ARG B 1 292 ? 18.172 -13.758 11.258 1 96.06 292 ARG B N 1
ATOM 5627 C CA . ARG B 1 292 ? 18.188 -15.047 11.945 1 96.06 292 ARG B CA 1
ATOM 5628 C C . ARG B 1 292 ? 18.203 -16.203 10.953 1 96.06 292 ARG B C 1
ATOM 5630 O O . ARG B 1 292 ? 18.891 -17.203 11.172 1 96.06 292 ARG B O 1
ATOM 5637 N N . ALA B 1 293 ? 17.438 -16.078 9.914 1 95.94 293 ALA B N 1
ATOM 5638 C CA . ALA B 1 293 ? 17.328 -17.125 8.898 1 95.94 293 ALA B CA 1
ATOM 5639 C C . ALA B 1 293 ? 18.656 -17.312 8.172 1 95.94 293 ALA B C 1
ATOM 5641 O O . ALA B 1 293 ? 19 -18.422 7.766 1 95.94 293 ALA B O 1
ATOM 5642 N N . GLU B 1 294 ? 19.422 -16.234 7.941 1 89.94 294 GLU B N 1
ATOM 5643 C CA . GLU B 1 294 ? 20.719 -16.312 7.266 1 89.94 294 GLU B CA 1
ATOM 5644 C C . GLU B 1 294 ? 21.734 -17.078 8.102 1 89.94 294 GLU B C 1
ATOM 5646 O O . GLU B 1 294 ? 22.672 -17.672 7.562 1 89.94 294 GLU B O 1
ATOM 5651 N N . GLY B 1 295 ? 21.562 -17.078 9.406 1 85.62 295 GLY B N 1
ATOM 5652 C CA . GLY B 1 295 ? 22.531 -17.719 10.289 1 85.62 295 GLY B CA 1
ATOM 5653 C C . GLY B 1 295 ? 22.188 -19.156 10.609 1 85.62 295 GLY B C 1
ATOM 5654 O O . GLY B 1 295 ? 22.906 -19.828 11.344 1 85.62 295 GLY B O 1
ATOM 5655 N N . ASN B 1 296 ? 21.078 -19.594 9.977 1 89.62 296 ASN B N 1
ATOM 5656 C CA . ASN B 1 296 ? 20.656 -20.969 10.234 1 89.62 296 ASN B CA 1
ATOM 5657 C C . ASN B 1 296 ? 20.219 -21.672 8.961 1 89.62 296 ASN B C 1
ATOM 5659 O O . ASN B 1 296 ? 20.438 -21.156 7.855 1 89.62 296 ASN B O 1
ATOM 5663 N N . ASP B 1 297 ? 19.906 -22.938 8.914 1 93.06 297 ASP B N 1
ATOM 5664 C CA . ASP B 1 297 ? 19.531 -23.719 7.742 1 93.06 297 ASP B CA 1
ATOM 5665 C C . ASP B 1 297 ? 18.031 -23.641 7.48 1 93.06 297 ASP B C 1
ATOM 5667 O O . ASP B 1 297 ? 17.422 -24.578 6.977 1 93.06 297 ASP B O 1
ATOM 5671 N N . TYR B 1 298 ? 17.469 -22.469 7.812 1 96.06 298 TYR B N 1
ATOM 5672 C CA . TYR B 1 298 ? 16.016 -22.328 7.727 1 96.06 298 TYR B CA 1
ATOM 5673 C C . TYR B 1 298 ? 15.531 -22.562 6.305 1 96.06 298 TYR B C 1
ATOM 5675 O O . TYR B 1 298 ? 14.578 -23.312 6.082 1 96.06 298 TYR B O 1
ATOM 5683 N N . HIS B 1 299 ? 16.188 -21.844 5.371 1 95 299 HIS B N 1
ATOM 5684 C CA . HIS B 1 299 ? 15.695 -21.891 3.998 1 95 299 HIS B CA 1
ATOM 5685 C C . HIS B 1 299 ? 15.789 -23.297 3.426 1 95 299 HIS B C 1
ATOM 5687 O O . HIS B 1 299 ? 14.891 -23.734 2.701 1 95 299 HIS B O 1
ATOM 5693 N N . GLU B 1 300 ? 16.828 -24 3.781 1 94.38 300 GLU B N 1
ATOM 5694 C CA . GLU B 1 300 ? 16.984 -25.375 3.328 1 94.38 300 GLU B CA 1
ATOM 5695 C C . GLU B 1 300 ? 15.93 -26.297 3.936 1 94.38 300 GLU B C 1
ATOM 5697 O O . GLU B 1 300 ? 15.328 -27.109 3.232 1 94.38 300 GLU B O 1
ATOM 5702 N N . ILE B 1 301 ? 15.703 -26.109 5.188 1 95.69 301 ILE B N 1
ATOM 5703 C CA . ILE B 1 301 ? 14.719 -26.906 5.902 1 95.69 301 ILE B CA 1
ATOM 5704 C C . ILE B 1 301 ? 13.32 -26.594 5.371 1 95.69 301 ILE B C 1
ATOM 5706 O O . ILE B 1 301 ? 12.508 -27.5 5.168 1 95.69 301 ILE B O 1
ATOM 5710 N N . HIS B 1 302 ? 13.117 -25.328 5.164 1 95.5 302 HIS B N 1
ATOM 5711 C CA . HIS B 1 302 ? 11.828 -24.875 4.648 1 95.5 302 HIS B CA 1
ATOM 5712 C C . HIS B 1 302 ? 11.562 -25.438 3.256 1 95.5 302 HIS B C 1
ATOM 5714 O O . HIS B 1 302 ? 10.484 -25.969 2.992 1 95.5 302 HIS B O 1
ATOM 5720 N N . ALA B 1 303 ? 12.508 -25.391 2.373 1 95.69 303 ALA B N 1
ATOM 5721 C CA . ALA B 1 303 ? 12.398 -25.938 1.021 1 95.69 303 ALA B CA 1
ATOM 5722 C C . ALA B 1 303 ? 12.195 -27.453 1.048 1 95.69 303 ALA B C 1
ATOM 5724 O O . ALA B 1 303 ? 11.422 -28 0.263 1 95.69 303 ALA B O 1
ATOM 5725 N N . ALA B 1 304 ? 12.875 -28.109 1.933 1 96 304 ALA B N 1
ATOM 5726 C CA . ALA B 1 304 ? 12.734 -29.562 2.062 1 96 304 ALA B CA 1
ATOM 5727 C C . ALA B 1 304 ? 11.32 -29.938 2.465 1 96 304 ALA B C 1
ATOM 5729 O O . ALA B 1 304 ? 10.789 -30.953 1.999 1 96 304 ALA B O 1
ATOM 5730 N N . GLY B 1 305 ? 10.758 -29.172 3.363 1 95.69 305 GLY B N 1
ATOM 5731 C CA . GLY B 1 305 ? 9.375 -29.391 3.746 1 95.69 305 GLY B CA 1
ATOM 5732 C C . GLY B 1 305 ? 8.406 -29.281 2.586 1 95.69 305 GLY B C 1
ATOM 5733 O O . GLY B 1 305 ? 7.469 -30.062 2.463 1 95.69 305 GLY B O 1
ATOM 5734 N N . TYR B 1 306 ? 8.648 -28.328 1.762 1 96.44 306 TYR B N 1
ATOM 5735 C CA . TYR B 1 306 ? 7.793 -28.141 0.594 1 96.44 306 TYR B CA 1
ATOM 5736 C C . TYR B 1 306 ? 8.008 -29.266 -0.422 1 96.44 306 TYR B C 1
ATOM 5738 O O . TYR B 1 306 ? 7.066 -29.672 -1.104 1 96.44 306 TYR B O 1
ATOM 5746 N N . MET B 1 307 ? 9.211 -29.75 -0.516 1 96.44 307 MET B N 1
ATOM 5747 C CA . MET B 1 307 ? 9.492 -30.875 -1.411 1 96.44 307 MET B CA 1
ATOM 5748 C C . MET B 1 307 ? 8.688 -32.094 -1.015 1 96.44 307 MET B C 1
ATOM 5750 O O . MET B 1 307 ? 8.18 -32.812 -1.877 1 96.44 307 MET B O 1
ATOM 5754 N N . VAL B 1 308 ? 8.57 -32.312 0.233 1 97 308 VAL B N 1
ATOM 5755 C CA . VAL B 1 308 ? 7.789 -33.438 0.74 1 97 308 VAL B CA 1
ATOM 5756 C C . VAL B 1 308 ? 6.328 -33.281 0.324 1 97 308 VAL B C 1
ATOM 5758 O O . VAL B 1 308 ? 5.703 -34.25 -0.151 1 97 308 VAL B O 1
ATOM 5761 N N . ARG B 1 309 ? 5.75 -32.125 0.481 1 97.31 309 ARG B N 1
ATOM 5762 C CA . ARG B 1 309 ? 4.359 -31.875 0.126 1 97.31 309 ARG B CA 1
ATOM 5763 C C . ARG B 1 309 ? 4.16 -31.938 -1.384 1 97.31 309 ARG B C 1
ATOM 5765 O O . ARG B 1 309 ? 3.131 -32.438 -1.859 1 97.31 309 ARG B O 1
ATOM 5772 N N . ARG B 1 310 ? 5.141 -31.406 -2.131 1 97.62 310 ARG B N 1
ATOM 5773 C CA . ARG B 1 310 ? 5.133 -31.516 -3.586 1 97.62 310 ARG B CA 1
ATOM 5774 C C . ARG B 1 310 ? 5.047 -32.969 -4.023 1 97.62 310 ARG B C 1
ATOM 5776 O O . ARG B 1 310 ? 4.191 -33.344 -4.836 1 97.62 310 ARG B O 1
ATOM 5783 N N . ASP B 1 311 ? 5.953 -33.781 -3.469 1 98 311 ASP B N 1
ATOM 5784 C CA . ASP B 1 311 ? 6.02 -35.188 -3.852 1 98 311 ASP B CA 1
ATOM 5785 C C . ASP B 1 311 ? 4.746 -35.938 -3.443 1 98 311 ASP B C 1
ATOM 5787 O O . ASP B 1 311 ? 4.262 -36.781 -4.176 1 98 311 ASP B O 1
ATOM 5791 N N . LEU B 1 312 ? 4.227 -35.594 -2.299 1 98.38 312 LEU B N 1
ATOM 5792 C CA . LEU B 1 312 ? 2.973 -36.188 -1.845 1 98.38 312 LEU B CA 1
ATOM 5793 C C . LEU B 1 312 ? 1.845 -35.875 -2.826 1 98.38 312 LEU B C 1
ATOM 5795 O O . LEU B 1 312 ? 1.096 -36.781 -3.211 1 98.38 312 LEU B O 1
ATOM 5799 N N . LEU B 1 313 ? 1.689 -34.625 -3.225 1 98.38 313 LEU B N 1
ATOM 5800 C CA . LEU B 1 313 ? 0.619 -34.25 -4.145 1 98.38 313 LEU B CA 1
ATOM 5801 C C . LEU B 1 313 ? 0.827 -34.906 -5.508 1 98.38 313 LEU B C 1
ATOM 5803 O O . LEU B 1 313 ? -0.132 -35.344 -6.137 1 98.38 313 LEU B O 1
ATOM 5807 N N . CYS B 1 314 ? 2.061 -34.938 -5.969 1 98.31 314 CYS B N 1
ATOM 5808 C CA . CYS B 1 314 ? 2.361 -35.625 -7.23 1 98.31 314 CYS B CA 1
ATOM 5809 C C . CYS B 1 314 ? 1.987 -37.094 -7.168 1 98.31 314 CYS B C 1
ATOM 5811 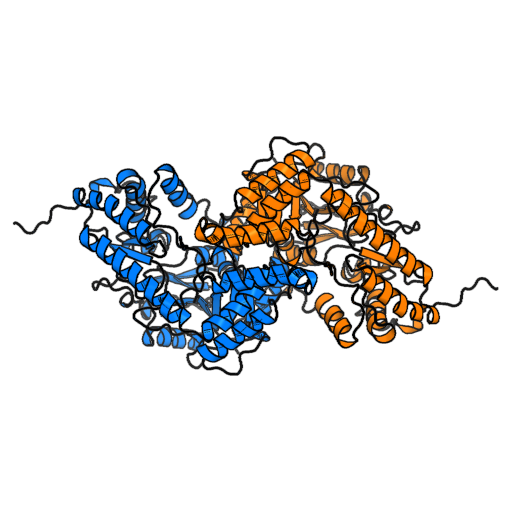O O . CYS B 1 314 ? 1.442 -37.625 -8.133 1 98.31 314 CYS B O 1
ATOM 5813 N N . GLU B 1 315 ? 2.295 -37.688 -6.086 1 98.31 315 GLU B N 1
ATOM 5814 C CA . GLU B 1 315 ? 1.935 -39.094 -5.895 1 98.31 315 GLU B CA 1
ATOM 5815 C C . GLU B 1 315 ? 0.421 -39.281 -5.902 1 98.31 315 GLU B C 1
ATOM 5817 O O . GLU B 1 315 ? -0.09 -40.219 -6.516 1 98.31 315 GLU B O 1
ATOM 5822 N N . VAL B 1 316 ? -0.241 -38.406 -5.211 1 97.75 316 VAL B N 1
ATOM 5823 C CA . VAL B 1 316 ? -1.699 -38.438 -5.156 1 97.75 316 VAL B CA 1
ATOM 5824 C C . VAL B 1 316 ? -2.271 -38.344 -6.57 1 97.75 316 VAL B C 1
ATOM 5826 O O . VAL B 1 316 ? -3.113 -39.156 -6.969 1 97.75 316 VAL B O 1
ATOM 5829 N N . LEU B 1 317 ? -1.826 -37.375 -7.332 1 98.12 317 LEU B N 1
ATOM 5830 C CA . LEU B 1 317 ? -2.32 -37.156 -8.688 1 98.12 317 LEU B CA 1
ATOM 5831 C C . LEU B 1 317 ? -2.029 -38.375 -9.578 1 98.12 317 LEU B C 1
ATOM 5833 O O . LEU B 1 317 ? -2.9 -38.812 -10.32 1 98.12 317 LEU B O 1
ATOM 5837 N N . THR B 1 318 ? -0.849 -38.906 -9.438 1 97.44 318 THR B N 1
ATOM 5838 C CA . THR B 1 318 ? -0.451 -40.062 -10.219 1 97.44 318 THR B CA 1
ATOM 5839 C C . THR B 1 318 ? -1.323 -41.281 -9.875 1 97.44 318 THR B C 1
ATOM 5841 O O . THR B 1 318 ? -1.778 -42 -10.766 1 97.44 318 THR B O 1
ATOM 5844 N N . SER B 1 319 ? -1.562 -41.438 -8.664 1 96.62 319 SER B N 1
ATOM 5845 C CA . SER B 1 319 ? -2.293 -42.625 -8.195 1 96.62 319 SER B CA 1
ATOM 5846 C C . SER B 1 319 ? -3.732 -42.625 -8.695 1 96.62 319 SER B C 1
ATOM 5848 O O . SER B 1 319 ? -4.336 -43.656 -8.883 1 96.62 319 SER B O 1
ATOM 5850 N N . ILE B 1 320 ? -4.246 -41.5 -8.953 1 95.19 320 ILE B N 1
ATOM 5851 C CA . ILE B 1 320 ? -5.645 -41.438 -9.367 1 95.19 320 ILE B CA 1
ATOM 5852 C C . ILE B 1 320 ? -5.727 -41.375 -10.891 1 95.19 320 ILE B C 1
ATOM 5854 O O . ILE B 1 320 ? -6.824 -41.344 -11.453 1 95.19 320 ILE B O 1
ATOM 5858 N N . GLY B 1 321 ? -4.555 -41.25 -11.516 1 94.25 321 GLY B N 1
ATOM 5859 C CA . GLY B 1 321 ? -4.543 -41.344 -12.969 1 94.25 321 GLY B CA 1
ATOM 5860 C C . GLY B 1 321 ? -4.328 -40.031 -13.656 1 94.25 321 GLY B C 1
ATOM 5861 O O . GLY B 1 321 ? -4.438 -39.906 -14.875 1 94.25 321 GLY B O 1
ATOM 5862 N N . LEU B 1 322 ? -4.105 -39 -12.914 1 96.38 322 LEU B N 1
ATOM 5863 C CA . LEU B 1 322 ? -3.695 -37.719 -13.508 1 96.38 322 LEU B CA 1
ATOM 5864 C C . LEU B 1 322 ? -2.178 -37.625 -13.602 1 96.38 322 LEU B C 1
ATOM 5866 O O . LEU B 1 322 ? -1.463 -38.094 -12.719 1 96.38 322 LEU B O 1
ATOM 5870 N N . THR B 1 323 ? -1.7 -37.094 -14.641 1 97.12 323 THR B N 1
ATOM 5871 C CA . THR B 1 323 ? -0.259 -36.969 -14.812 1 97.12 323 THR B CA 1
ATOM 5872 C C . THR B 1 323 ? 0.205 -35.594 -14.344 1 97.12 323 THR B C 1
ATOM 5874 O O . THR B 1 323 ? -0.103 -34.562 -14.977 1 97.12 323 THR B O 1
ATOM 5877 N N . PRO B 1 324 ? 0.954 -35.531 -13.32 1 98.25 324 PRO B N 1
ATOM 5878 C CA . PRO B 1 324 ? 1.491 -34.25 -12.875 1 98.25 324 PRO B CA 1
ATOM 5879 C C . PRO B 1 324 ? 2.668 -33.781 -13.719 1 98.25 324 PRO B C 1
ATOM 5881 O O . PRO B 1 324 ? 3.408 -34.594 -14.273 1 98.25 324 PRO B O 1
ATOM 5884 N N . VAL B 1 325 ? 2.781 -32.469 -13.945 1 98.31 325 VAL B N 1
ATOM 5885 C CA . VAL B 1 325 ? 4.023 -31.828 -14.359 1 98.31 325 VAL B CA 1
ATOM 5886 C C . VAL B 1 325 ? 4.863 -31.484 -13.133 1 98.31 325 VAL B C 1
ATOM 5888 O O . VAL B 1 325 ? 4.578 -30.5 -12.438 1 98.31 325 VAL B O 1
ATOM 5891 N N . LYS B 1 326 ? 5.828 -32.312 -12.859 1 97.56 326 LYS B N 1
ATOM 5892 C CA . LYS B 1 326 ? 6.582 -32.156 -11.617 1 97.56 326 LYS B CA 1
ATOM 5893 C C . LYS B 1 326 ? 7.297 -30.812 -11.562 1 97.56 326 LYS B C 1
ATOM 5895 O O . LYS B 1 326 ? 8.164 -30.531 -12.398 1 97.56 326 LYS B O 1
ATOM 5900 N N . PRO B 1 327 ? 6.941 -29.969 -10.641 1 97.81 327 PRO B N 1
ATOM 5901 C CA . PRO B 1 327 ? 7.617 -28.672 -10.516 1 97.81 327 PRO B CA 1
ATOM 5902 C C . PRO B 1 327 ? 8.984 -28.781 -9.836 1 97.81 327 PRO B C 1
ATOM 5904 O O . PRO B 1 327 ? 9.18 -29.641 -8.977 1 97.81 327 PRO B O 1
ATOM 5907 N N . SER B 1 328 ? 9.836 -27.906 -10.211 1 96.69 328 SER B N 1
ATOM 5908 C CA . SER B 1 328 ? 11.141 -27.812 -9.562 1 96.69 328 SER B CA 1
ATOM 5909 C C . SER B 1 328 ? 11.195 -26.656 -8.57 1 96.69 328 SER B C 1
ATOM 5911 O O . SER B 1 328 ? 12.219 -26.438 -7.922 1 96.69 328 SER B O 1
ATOM 5913 N N . SER B 1 329 ? 10.117 -25.875 -8.43 1 96.56 329 SER B N 1
ATOM 5914 C CA . SER B 1 329 ? 10.078 -24.703 -7.559 1 96.56 329 SER B CA 1
ATOM 5915 C C . SER B 1 329 ? 8.641 -24.266 -7.285 1 96.56 329 SER B C 1
ATOM 5917 O O . SER B 1 329 ? 7.703 -24.781 -7.879 1 96.56 329 SER B O 1
ATOM 5919 N N . GLY B 1 330 ? 8.477 -23.391 -6.309 1 95.31 330 GLY B N 1
ATOM 5920 C CA . GLY B 1 330 ? 7.207 -22.734 -6.043 1 95.31 330 GLY B CA 1
ATOM 5921 C C . GLY B 1 330 ? 6.277 -23.578 -5.188 1 95.31 330 GLY B C 1
ATOM 5922 O O . GLY B 1 330 ? 6.727 -24.297 -4.293 1 95.31 330 GLY B O 1
ATOM 5923 N N . PHE B 1 331 ? 4.867 -23.312 -5.473 1 95.19 331 PHE B N 1
ATOM 5924 C CA . PHE B 1 331 ? 3.824 -23.859 -4.613 1 95.19 331 PHE B CA 1
ATOM 5925 C C . PHE B 1 331 ? 2.838 -24.703 -5.422 1 95.19 331 PHE B C 1
ATOM 5927 O O . PHE B 1 331 ? 1.759 -25.047 -4.934 1 95.19 331 PHE B O 1
ATOM 5934 N N . PHE B 1 332 ? 3.133 -24.953 -6.707 1 97.81 332 PHE B N 1
ATOM 5935 C CA . PHE B 1 332 ? 2.035 -25.453 -7.523 1 97.81 332 PHE B CA 1
ATOM 5936 C C . PHE B 1 332 ? 2.492 -26.641 -8.375 1 97.81 332 PHE B C 1
ATOM 5938 O O . PHE B 1 332 ? 3.668 -26.734 -8.727 1 97.81 332 PHE B O 1
ATOM 5945 N N . VAL B 1 333 ? 1.554 -27.5 -8.617 1 98.12 333 VAL B N 1
ATOM 5946 C CA . VAL B 1 333 ? 1.722 -28.594 -9.562 1 98.12 333 VAL B CA 1
ATOM 5947 C C . VAL B 1 333 ? 0.628 -28.531 -10.625 1 98.12 333 VAL B C 1
ATOM 5949 O O . VAL B 1 333 ? -0.538 -28.281 -10.312 1 98.12 333 VAL B O 1
ATOM 5952 N N . LEU B 1 334 ? 1.032 -28.609 -11.859 1 98.5 334 LEU B N 1
ATOM 5953 C CA . LEU B 1 334 ? 0.059 -28.781 -12.93 1 98.5 334 LEU B CA 1
ATOM 5954 C C . LEU B 1 334 ? -0.276 -30.25 -13.117 1 98.5 334 LEU B C 1
ATOM 5956 O O . LEU B 1 334 ? 0.572 -31.125 -12.898 1 98.5 334 LEU B O 1
ATOM 5960 N N . ALA B 1 335 ? -1.484 -30.516 -13.484 1 98.38 335 ALA B N 1
ATOM 5961 C CA . ALA B 1 335 ? -1.904 -31.875 -13.828 1 98.38 335 ALA B CA 1
ATOM 5962 C C . ALA B 1 335 ? -2.564 -31.922 -15.203 1 98.38 335 ALA B C 1
ATOM 5964 O O . ALA B 1 335 ? -3.371 -31.047 -15.531 1 98.38 335 ALA B O 1
ATOM 5965 N N . ASP B 1 336 ? -2.166 -32.844 -15.977 1 97.88 336 ASP B N 1
ATOM 5966 C CA . ASP B 1 336 ? -2.758 -33.094 -17.297 1 97.88 336 ASP B CA 1
ATOM 5967 C C . ASP B 1 336 ? -4.102 -33.812 -17.156 1 97.88 336 ASP B C 1
ATOM 5969 O O . ASP B 1 336 ? -4.172 -34.906 -16.641 1 97.88 336 ASP B O 1
ATOM 5973 N N . ILE B 1 337 ? -5.141 -33.219 -17.688 1 97.5 337 ILE B N 1
ATOM 5974 C CA . ILE B 1 337 ? -6.477 -33.75 -17.484 1 97.5 337 ILE B CA 1
ATOM 5975 C C . ILE B 1 337 ? -6.957 -34.438 -18.766 1 97.5 337 ILE B C 1
ATOM 5977 O O . ILE B 1 337 ? -8.141 -34.75 -18.906 1 97.5 337 ILE B O 1
ATOM 5981 N N . SER B 1 338 ? -6.105 -34.719 -19.719 1 95.81 338 SER B N 1
ATOM 5982 C CA . SER B 1 338 ? -6.461 -35.219 -21.031 1 95.81 338 SER B CA 1
ATOM 5983 C C . SER B 1 338 ? -7.125 -36.594 -20.906 1 95.81 338 SER B C 1
ATOM 5985 O O . SER B 1 338 ? -7.887 -37 -21.797 1 95.81 338 SER B O 1
ATOM 5987 N N . ARG B 1 339 ? -6.871 -37.25 -19.828 1 95.69 339 ARG B N 1
ATOM 5988 C CA . ARG B 1 339 ? -7.391 -38.625 -19.688 1 95.69 339 ARG B CA 1
ATOM 5989 C C . ARG B 1 339 ? -8.797 -38.594 -19.094 1 95.69 339 ARG B C 1
ATOM 5991 O O . ARG B 1 339 ? -9.492 -39.625 -19.109 1 95.69 339 ARG B O 1
ATOM 5998 N N . VAL B 1 340 ? -9.211 -37.531 -18.594 1 97 340 VAL B N 1
ATOM 5999 C CA . VAL B 1 340 ? -10.555 -37.438 -18.031 1 97 340 VAL B CA 1
ATOM 6000 C C . VAL B 1 340 ? -11.57 -37.281 -19.156 1 97 340 VAL B C 1
ATOM 6002 O O . VAL B 1 340 ? -11.398 -36.438 -20.047 1 97 340 VAL B O 1
ATOM 6005 N N . ASP B 1 341 ? -12.617 -38.031 -19.156 1 96.88 341 ASP B N 1
ATOM 6006 C CA . ASP B 1 341 ? -13.633 -38 -20.203 1 96.88 341 ASP B CA 1
ATOM 6007 C C . ASP B 1 341 ? -14.312 -36.656 -20.266 1 96.88 341 ASP B C 1
ATOM 6009 O O . ASP B 1 341 ? -15.039 -36.25 -19.344 1 96.88 341 ASP B O 1
ATOM 6013 N N . PRO B 1 342 ? -14.109 -35.938 -21.359 1 96.38 342 PRO B N 1
ATOM 6014 C CA . PRO B 1 342 ? -14.68 -34.594 -21.469 1 96.38 342 PRO B CA 1
ATOM 6015 C C . PRO B 1 342 ? -16.203 -34.594 -21.453 1 96.38 342 PRO B C 1
ATOM 6017 O O . PRO B 1 342 ? -16.828 -33.562 -21.219 1 96.38 342 PRO B O 1
ATOM 6020 N N . ALA B 1 343 ? -16.812 -35.688 -21.609 1 95.31 343 ALA B N 1
ATOM 6021 C CA . ALA B 1 343 ? -18.281 -35.781 -21.641 1 95.31 343 ALA B CA 1
ATOM 6022 C C . ALA B 1 343 ? -18.875 -35.375 -20.297 1 95.31 343 ALA B C 1
ATOM 6024 O O . ALA B 1 343 ? -20.031 -34.938 -20.234 1 95.31 343 ALA B O 1
ATOM 6025 N N . HIS B 1 344 ? -18.062 -35.406 -19.359 1 95.25 344 HIS B N 1
ATOM 6026 C CA . HIS B 1 344 ? -18.562 -35.125 -18.016 1 95.25 344 HIS B CA 1
ATOM 6027 C C . HIS B 1 344 ? -18.516 -33.656 -17.688 1 95.25 344 HIS B C 1
ATOM 6029 O O . HIS B 1 344 ? -19.266 -33.156 -16.844 1 95.25 344 HIS B O 1
ATOM 6035 N N . TYR B 1 345 ? -17.609 -32.938 -18.344 1 96.5 345 TYR B N 1
ATOM 6036 C CA . TYR B 1 345 ? -17.406 -31.594 -17.844 1 96.5 345 TYR B CA 1
ATOM 6037 C C . TYR B 1 345 ? -17.312 -30.594 -18.984 1 96.5 345 TYR B C 1
ATOM 6039 O O . TYR B 1 345 ? -17.484 -29.391 -18.781 1 96.5 345 TYR B O 1
ATOM 6047 N N . TYR B 1 346 ? -17.156 -31 -20.172 1 96.81 346 TYR B N 1
ATOM 6048 C CA . TYR B 1 346 ? -16.812 -30.094 -21.25 1 96.81 346 TYR B CA 1
ATOM 6049 C C . TYR B 1 346 ? -18 -29.891 -22.188 1 96.81 346 TYR B C 1
ATOM 6051 O O . TYR B 1 346 ? -18.562 -30.859 -22.703 1 96.81 346 TYR B O 1
ATOM 6059 N N . ASN B 1 347 ? -18.375 -28.719 -22.391 1 96.38 347 ASN B N 1
ATOM 6060 C CA . ASN B 1 347 ? -19.312 -28.312 -23.422 1 96.38 347 ASN B CA 1
ATOM 6061 C C . ASN B 1 347 ? -18.641 -27.453 -24.484 1 96.38 347 ASN B C 1
ATOM 6063 O O . ASN B 1 347 ? -18.375 -26.266 -24.25 1 96.38 347 ASN B O 1
ATOM 6067 N N . PRO B 1 348 ? -18.422 -27.953 -25.641 1 92.44 348 PRO B N 1
ATOM 6068 C CA . PRO B 1 348 ? -17.703 -27.219 -26.688 1 92.44 348 PRO B CA 1
ATOM 6069 C C . PRO B 1 348 ? -18.469 -25.984 -27.156 1 92.44 348 PRO B C 1
ATOM 6071 O O . PRO B 1 348 ? -17.875 -25.094 -27.781 1 92.44 348 PRO B O 1
ATOM 6074 N N . GLU B 1 349 ? -19.734 -25.859 -26.859 1 92.69 349 GLU B N 1
ATOM 6075 C CA . GLU B 1 349 ? -20.547 -24.719 -27.266 1 92.69 349 GLU B CA 1
ATOM 6076 C C . GLU B 1 349 ? -20.328 -23.531 -26.344 1 92.69 349 GLU B C 1
ATOM 6078 O O . GLU B 1 349 ? -20.656 -22.391 -26.703 1 92.69 349 GLU B O 1
ATOM 6083 N N . ASP B 1 350 ? -19.828 -23.844 -25.172 1 92.06 350 ASP B N 1
ATOM 6084 C CA . ASP B 1 350 ? -19.484 -22.766 -24.266 1 92.06 350 ASP B CA 1
ATOM 6085 C C . ASP B 1 350 ? -18.141 -22.156 -24.625 1 92.06 350 ASP B C 1
ATOM 6087 O O . ASP B 1 350 ? -17.094 -22.609 -24.156 1 92.06 350 ASP B O 1
ATOM 6091 N N . LYS B 1 351 ? -18.141 -21.094 -25.359 1 86.56 351 LYS B N 1
ATOM 6092 C CA . LYS B 1 351 ? -16.906 -20.469 -25.844 1 86.56 351 LYS B CA 1
ATOM 6093 C C . LYS B 1 351 ? -16.328 -19.516 -24.812 1 86.56 351 LYS B C 1
ATOM 6095 O O . LYS B 1 351 ? -15.188 -19.062 -24.953 1 86.56 351 LYS B O 1
ATOM 6100 N N . GLN B 1 352 ? -17.047 -19.281 -23.828 1 84.5 352 GLN B N 1
ATOM 6101 C CA . GLN B 1 352 ? -16.609 -18.344 -22.797 1 84.5 352 GLN B CA 1
ATOM 6102 C C . GLN B 1 352 ? -15.492 -18.938 -21.938 1 84.5 352 GLN B C 1
ATOM 6104 O O . GLN B 1 352 ? -14.57 -18.219 -21.547 1 84.5 352 GLN B O 1
ATOM 6109 N N . TYR B 1 353 ? -15.672 -20.188 -21.734 1 90.25 353 TYR B N 1
ATOM 6110 C CA . TYR B 1 353 ? -14.719 -20.844 -20.828 1 90.25 353 TYR B CA 1
ATOM 6111 C C . TYR B 1 353 ? -13.938 -21.938 -21.547 1 90.25 353 TYR B C 1
ATOM 6113 O O . TYR B 1 353 ? -14.516 -22.75 -22.266 1 90.25 353 TYR B O 1
ATOM 6121 N N . ALA B 1 354 ? -12.625 -21.922 -21.312 1 94.69 354 ALA B N 1
ATOM 6122 C CA . ALA B 1 354 ? -11.766 -22.969 -21.844 1 94.69 354 ALA B CA 1
ATOM 6123 C C . ALA B 1 354 ? -12.062 -24.312 -21.188 1 94.69 354 ALA B C 1
ATOM 6125 O O . ALA B 1 354 ? -12.773 -24.375 -20.172 1 94.69 354 ALA B O 1
ATOM 6126 N N . LYS B 1 355 ? -11.586 -25.312 -21.766 1 96.44 355 LYS B N 1
ATOM 6127 C CA . LYS B 1 355 ? -11.82 -26.688 -21.312 1 96.44 355 LYS B CA 1
ATOM 6128 C C . LYS B 1 355 ? -11.391 -26.859 -19.859 1 96.44 355 LYS B C 1
ATOM 6130 O O . LYS B 1 355 ? -12.125 -27.422 -19.047 1 96.44 355 LYS B O 1
ATOM 6135 N N . ASP B 1 356 ? -10.211 -26.375 -19.547 1 97.81 356 ASP B N 1
ATOM 6136 C CA . ASP B 1 356 ? -9.703 -26.531 -18.188 1 97.81 356 ASP B CA 1
ATOM 6137 C C . ASP B 1 356 ? -10.547 -25.75 -17.188 1 97.81 356 ASP B C 1
ATOM 6139 O O . ASP B 1 356 ? -10.68 -26.141 -16.031 1 97.81 356 ASP B O 1
ATOM 6143 N N . TRP B 1 357 ? -11.094 -24.625 -17.609 1 97 357 TRP B N 1
ATOM 6144 C CA . TRP B 1 357 ? -11.984 -23.828 -16.766 1 97 357 TRP B CA 1
ATOM 6145 C C . TRP B 1 357 ? -13.258 -24.609 -16.438 1 97 357 TRP B C 1
ATOM 6147 O O . TRP B 1 357 ? -13.688 -24.656 -15.281 1 97 357 TRP B O 1
ATOM 6157 N N . GLN B 1 358 ? -13.859 -25.188 -17.406 1 97.5 358 GLN B N 1
ATOM 6158 C CA . GLN B 1 358 ? -15.055 -26 -17.219 1 97.5 358 GLN B CA 1
ATOM 6159 C C . GLN B 1 358 ? -14.758 -27.219 -16.328 1 97.5 358 GLN B C 1
ATOM 6161 O O . GLN B 1 358 ? -15.562 -27.578 -15.477 1 97.5 358 GLN B O 1
ATOM 6166 N N . PHE B 1 359 ? -13.633 -27.812 -16.562 1 98.19 359 PHE B N 1
ATOM 6167 C CA . PHE B 1 359 ? -13.211 -28.938 -15.734 1 98.19 359 PHE B CA 1
ATOM 6168 C C . PHE B 1 359 ? -13.109 -28.516 -14.273 1 98.19 359 PHE B C 1
ATOM 6170 O O . PHE B 1 359 ? -13.602 -29.219 -13.391 1 98.19 359 PHE B O 1
ATOM 6177 N N . CYS B 1 360 ? -12.438 -27.375 -13.953 1 98.31 360 CYS B N 1
ATOM 6178 C CA . CYS B 1 360 ? -12.234 -26.922 -12.578 1 98.31 360 CYS B CA 1
ATOM 6179 C C . CYS B 1 360 ? -13.57 -26.641 -11.891 1 98.31 360 CYS B C 1
ATOM 6181 O O . CYS B 1 360 ? -13.734 -26.953 -10.711 1 98.31 360 CYS B O 1
ATOM 6183 N N . ARG B 1 361 ? -14.5 -26.078 -12.641 1 97.38 361 ARG B N 1
ATOM 6184 C CA . ARG B 1 361 ? -15.836 -25.859 -12.102 1 97.38 361 ARG B CA 1
ATOM 6185 C C . ARG B 1 361 ? -16.5 -27.188 -11.742 1 97.38 361 ARG B C 1
ATOM 6187 O O . ARG B 1 361 ? -17.078 -27.328 -10.656 1 97.38 361 ARG B O 1
ATOM 6194 N N . TRP B 1 362 ? -16.422 -28.078 -12.617 1 98.06 362 TRP B N 1
ATOM 6195 C CA . TRP B 1 362 ? -17 -29.406 -12.414 1 98.06 362 TRP B CA 1
ATOM 6196 C C . TRP B 1 362 ? -16.328 -30.125 -11.258 1 98.06 362 TRP B C 1
ATOM 6198 O O . TRP B 1 362 ? -16.984 -30.781 -10.453 1 98.06 362 TRP B O 1
ATOM 6208 N N . LEU B 1 363 ? -15.016 -30.047 -11.211 1 98.31 363 LEU B N 1
ATOM 6209 C CA . LEU B 1 363 ? -14.227 -30.719 -10.18 1 98.31 363 LEU B CA 1
ATOM 6210 C C . LEU B 1 363 ? -14.672 -30.281 -8.789 1 98.31 363 LEU B C 1
ATOM 6212 O O . LEU B 1 363 ? -14.766 -31.109 -7.875 1 98.31 363 LEU B O 1
ATOM 6216 N N . VAL B 1 364 ? -14.938 -28.984 -8.625 1 98.06 364 VAL B N 1
ATOM 6217 C CA . VAL B 1 364 ? -15.391 -28.453 -7.344 1 98.06 364 VAL B CA 1
ATOM 6218 C C . VAL B 1 364 ? -16.766 -29.016 -7.008 1 98.06 364 VAL B C 1
ATOM 6220 O O . VAL B 1 364 ? -17 -29.5 -5.895 1 98.06 364 VAL B O 1
ATOM 6223 N N . LYS B 1 365 ? -17.641 -29.031 -7.961 1 97.62 365 LYS B N 1
ATOM 6224 C CA . LYS B 1 365 ? -19.047 -29.375 -7.738 1 97.62 365 LYS B CA 1
ATOM 6225 C C . LYS B 1 365 ? -19.219 -30.875 -7.578 1 97.62 365 LYS B C 1
ATOM 6227 O O . LYS B 1 365 ? -19.938 -31.328 -6.684 1 97.62 365 LYS B O 1
ATOM 6232 N N . ALA B 1 366 ? -18.562 -31.656 -8.398 1 97.19 366 ALA B N 1
ATOM 6233 C CA . ALA B 1 366 ? -18.797 -33.094 -8.484 1 97.19 366 ALA B CA 1
ATOM 6234 C C . ALA B 1 366 ? -17.844 -33.875 -7.582 1 97.19 366 ALA B C 1
ATOM 6236 O O . ALA B 1 366 ? -18.219 -34.906 -7.035 1 97.19 366 ALA B O 1
ATOM 6237 N N . ILE B 1 367 ? -16.609 -33.344 -7.457 1 96.94 367 ILE B N 1
ATOM 6238 C CA . ILE B 1 367 ? -15.578 -34.125 -6.777 1 96.94 367 ILE B CA 1
ATOM 6239 C C . ILE B 1 367 ? -15.281 -33.5 -5.418 1 96.94 367 ILE B C 1
ATOM 6241 O O . ILE B 1 367 ? -14.898 -34.188 -4.473 1 96.94 367 ILE B O 1
ATOM 6245 N N . GLY B 1 368 ? -15.375 -32.156 -5.344 1 97.94 368 GLY B N 1
ATOM 6246 C CA . GLY B 1 368 ? -15.164 -31.453 -4.082 1 97.94 368 GLY B CA 1
ATOM 6247 C C . GLY B 1 368 ? -13.719 -31.031 -3.861 1 97.94 368 GLY B C 1
ATOM 6248 O O . GLY B 1 368 ? -13.227 -31.047 -2.73 1 97.94 368 GLY B O 1
ATOM 6249 N N . VAL B 1 369 ? -13.008 -30.844 -4.867 1 98.38 369 VAL B N 1
ATOM 6250 C CA . VAL B 1 369 ? -11.648 -30.297 -4.816 1 98.38 369 VAL B CA 1
ATOM 6251 C C . VAL B 1 369 ? -11.531 -29.109 -5.754 1 98.38 369 VAL B C 1
ATOM 6253 O O . VAL B 1 369 ? -12.055 -29.125 -6.867 1 98.38 369 VAL B O 1
ATOM 6256 N N . CYS B 1 370 ? -10.914 -28.047 -5.273 1 98.12 370 CYS B N 1
ATOM 6257 C CA . CYS B 1 370 ? -10.766 -26.828 -6.062 1 98.12 370 CYS B CA 1
ATOM 6258 C C . CYS B 1 370 ? -9.375 -26.734 -6.676 1 98.12 370 CYS B C 1
ATOM 6260 O O . CYS B 1 370 ? -8.367 -26.766 -5.957 1 98.12 370 CYS B O 1
ATOM 6262 N N . ALA B 1 371 ? -9.266 -26.719 -7.926 1 98.12 371 ALA B N 1
ATOM 6263 C CA . ALA B 1 371 ? -8.078 -26.406 -8.719 1 98.12 371 ALA B CA 1
ATOM 6264 C C . ALA B 1 371 ? -8.281 -25.141 -9.547 1 98.12 371 ALA B C 1
ATOM 6266 O O . ALA B 1 371 ? -9.383 -24.594 -9.578 1 98.12 371 ALA B O 1
ATOM 6267 N N . ILE B 1 372 ? -7.25 -24.656 -10.156 1 97.88 372 ILE B N 1
ATOM 6268 C CA . ILE B 1 372 ? -7.336 -23.422 -10.945 1 97.88 372 ILE B CA 1
ATOM 6269 C C . ILE B 1 372 ? -6.984 -23.719 -12.398 1 97.88 372 ILE B C 1
ATOM 6271 O O . ILE B 1 372 ? -6 -24.406 -12.68 1 97.88 372 ILE B O 1
ATOM 6275 N N . PRO B 1 373 ? -7.832 -23.266 -13.328 1 97.88 373 PRO B N 1
ATOM 6276 C CA . PRO B 1 373 ? -7.496 -23.469 -14.742 1 97.88 373 PRO B CA 1
ATOM 6277 C C . PRO B 1 373 ? -6.227 -22.734 -15.156 1 97.88 373 PRO B C 1
ATOM 6279 O O . PRO B 1 373 ? -6.055 -21.562 -14.836 1 97.88 373 PRO B O 1
ATOM 6282 N N . THR B 1 374 ? -5.328 -23.375 -15.867 1 98 374 THR B N 1
ATOM 6283 C CA . THR B 1 374 ? -4.09 -22.766 -16.328 1 98 374 THR B CA 1
ATOM 6284 C C . THR B 1 374 ? -4.375 -21.656 -17.328 1 98 374 THR B C 1
ATOM 6286 O O . THR B 1 374 ? -3.643 -20.656 -17.375 1 98 374 THR B O 1
ATOM 6289 N N . THR B 1 375 ? -5.512 -21.781 -18.031 1 97 375 THR B N 1
ATOM 6290 C CA . THR B 1 375 ? -5.844 -20.812 -19.078 1 97 375 THR B CA 1
ATOM 6291 C C . THR B 1 375 ? -6.242 -19.469 -18.469 1 97 375 THR B C 1
ATOM 6293 O O . THR B 1 375 ? -6.352 -18.469 -19.172 1 97 375 THR B O 1
ATOM 6296 N N . ALA B 1 376 ? -6.441 -19.406 -17.156 1 95.56 376 ALA B N 1
ATOM 6297 C CA . ALA B 1 376 ? -6.645 -18.141 -16.469 1 95.56 376 ALA B CA 1
ATOM 6298 C C . ALA B 1 376 ? -5.375 -17.297 -16.5 1 95.56 376 ALA B C 1
ATOM 6300 O O . ALA B 1 376 ? -5.414 -16.094 -16.234 1 95.56 376 ALA B O 1
ATOM 6301 N N . PHE B 1 377 ? -4.223 -17.906 -16.906 1 97 377 PHE B N 1
ATOM 6302 C CA . PHE B 1 377 ? -2.922 -17.266 -16.781 1 97 377 PHE B CA 1
ATOM 6303 C C . PHE B 1 377 ? -2.246 -17.141 -18.141 1 97 377 PHE B C 1
ATOM 6305 O O . PHE B 1 377 ? -1.017 -17.156 -18.234 1 97 377 PHE B O 1
ATOM 6312 N N . CYS B 1 378 ? -3.004 -17.172 -19.188 1 97.12 378 CYS B N 1
ATOM 6313 C CA . CYS B 1 378 ? -2.459 -16.969 -20.516 1 97.12 378 CYS B CA 1
ATOM 6314 C C . CYS B 1 378 ? -3.408 -16.141 -21.391 1 97.12 378 CYS B C 1
ATOM 6316 O O . CYS B 1 378 ? -4.547 -15.891 -20.984 1 97.12 378 CYS B O 1
ATOM 6318 N N . ALA B 1 379 ? -2.926 -15.641 -22.469 1 95.69 379 ALA B N 1
ATOM 6319 C CA . ALA B 1 379 ? -3.768 -14.938 -23.438 1 95.69 379 ALA B CA 1
ATOM 6320 C C . ALA B 1 379 ? -4.785 -15.883 -24.062 1 95.69 379 ALA B C 1
ATOM 6322 O O . ALA B 1 379 ? -4.57 -17.094 -24.109 1 95.69 379 ALA B O 1
ATOM 6323 N N . THR B 1 380 ? -5.828 -15.281 -24.547 1 93.69 380 THR B N 1
ATOM 6324 C CA . THR B 1 380 ? -6.891 -16.062 -25.172 1 93.69 380 THR B CA 1
ATOM 6325 C C . THR B 1 380 ? -6.34 -16.875 -26.344 1 93.69 380 THR B C 1
ATOM 6327 O O . THR B 1 380 ? -6.719 -18.031 -26.531 1 93.69 380 THR B O 1
ATOM 6330 N N . GLU B 1 381 ? -5.418 -16.328 -27.094 1 94.56 381 GLU B N 1
ATOM 6331 C CA . GLU B 1 381 ? -4.863 -16.953 -28.281 1 94.56 381 GLU B CA 1
ATOM 6332 C C . GLU B 1 381 ? -3.986 -18.141 -27.922 1 94.56 381 GLU B C 1
ATOM 6334 O O . GLU B 1 381 ? -3.73 -19.016 -28.766 1 94.56 381 GLU B O 1
ATOM 6339 N N . SER B 1 382 ? -3.523 -18.203 -26.672 1 96.31 382 SER B N 1
ATOM 6340 C CA . SER B 1 382 ? -2.592 -19.234 -26.25 1 96.31 382 SER B CA 1
ATOM 6341 C C . SER B 1 382 ? -3.312 -20.375 -25.531 1 96.31 382 SER B C 1
ATOM 6343 O O . SER B 1 382 ? -2.693 -21.359 -25.141 1 96.31 382 SER B O 1
ATOM 6345 N N . ARG B 1 383 ? -4.602 -20.375 -25.406 1 95.88 383 ARG B N 1
ATOM 6346 C CA . ARG B 1 383 ? -5.379 -21.266 -24.562 1 95.88 383 ARG B CA 1
ATOM 6347 C C . ARG B 1 383 ? -5.18 -22.719 -24.984 1 95.88 383 ARG B C 1
ATOM 6349 O O . ARG B 1 383 ? -5.082 -23.609 -24.125 1 95.88 383 ARG B O 1
ATOM 6356 N N . LYS B 1 384 ? -5.082 -22.891 -26.266 1 95.31 384 LYS B N 1
ATOM 6357 C CA . LYS B 1 384 ? -4.988 -24.25 -26.781 1 95.31 384 LYS B CA 1
ATOM 6358 C C . LYS B 1 384 ? -3.736 -24.953 -26.266 1 95.31 384 LYS B C 1
ATOM 6360 O O . LYS B 1 384 ? -3.727 -26.172 -26.094 1 95.31 384 LYS B O 1
ATOM 6365 N N . LEU B 1 385 ? -2.736 -24.203 -25.953 1 96.31 385 LEU B N 1
ATOM 6366 C CA . LEU B 1 385 ? -1.468 -24.75 -25.5 1 96.31 385 LEU B CA 1
ATOM 6367 C C . LEU B 1 385 ? -1.579 -25.234 -24.047 1 96.31 385 LEU B C 1
ATOM 6369 O O . LEU B 1 385 ? -0.827 -26.109 -23.625 1 96.31 385 LEU B O 1
ATOM 6373 N N . TYR B 1 386 ? -2.547 -24.672 -23.312 1 98 386 TYR B N 1
ATOM 6374 C CA . TYR B 1 386 ? -2.465 -24.844 -21.859 1 98 386 TYR B CA 1
ATOM 6375 C C . TYR B 1 386 ? -3.742 -25.469 -21.312 1 98 386 TYR B C 1
ATOM 6377 O O . TYR B 1 386 ? -3.789 -25.891 -20.156 1 98 386 TYR B O 1
ATOM 6385 N N . GLU B 1 387 ? -4.855 -25.672 -22.078 1 97.31 387 GLU B N 1
ATOM 6386 C CA . GLU B 1 387 ? -6.199 -25.984 -21.609 1 97.31 387 GLU B CA 1
ATOM 6387 C C . GLU B 1 387 ? -6.293 -27.438 -21.141 1 97.31 387 GLU B C 1
ATOM 6389 O O . GLU B 1 387 ? -7.305 -27.844 -20.578 1 97.31 387 GLU B O 1
ATOM 6394 N N . LYS B 1 388 ? -5.27 -28.203 -21.328 1 97.19 388 LYS B N 1
ATOM 6395 C CA . LYS B 1 388 ? -5.309 -29.562 -20.797 1 97.19 388 LYS B CA 1
ATOM 6396 C C . LYS B 1 388 ? -4.719 -29.625 -19.391 1 97.19 388 LYS B C 1
ATOM 6398 O O . LYS B 1 388 ? -4.691 -30.688 -18.766 1 97.19 388 LYS B O 1
ATOM 6403 N N . TYR B 1 389 ? -4.211 -28.531 -18.891 1 98.25 389 TYR B N 1
ATOM 6404 C CA . TYR B 1 389 ? -3.584 -28.516 -17.562 1 98.25 389 TYR B CA 1
ATOM 6405 C C . TYR B 1 389 ? -4.445 -27.766 -16.562 1 98.25 389 TYR B C 1
ATOM 6407 O O . TYR B 1 389 ? -5.051 -26.734 -16.891 1 98.25 389 TYR B O 1
ATOM 6415 N N . VAL B 1 390 ? -4.492 -28.234 -15.336 1 98.5 390 VAL B N 1
ATOM 6416 C CA . VAL B 1 390 ? -5.051 -27.516 -14.195 1 98.5 390 VAL B CA 1
ATOM 6417 C C . VAL B 1 390 ? -4.02 -27.453 -13.07 1 98.5 390 VAL B C 1
ATOM 6419 O O . VAL B 1 390 ? -3.105 -28.281 -13.008 1 98.5 390 VAL B O 1
ATOM 6422 N N . ARG B 1 391 ? -4.102 -26.469 -12.258 1 98.5 391 ARG B N 1
ATOM 6423 C CA . ARG B 1 391 ? -3.08 -26.156 -11.266 1 98.5 391 ARG B CA 1
ATOM 6424 C C . ARG B 1 391 ? -3.582 -26.453 -9.852 1 98.5 391 ARG B C 1
ATOM 6426 O O . ARG B 1 391 ? -4.676 -26.031 -9.477 1 98.5 391 ARG B O 1
ATOM 6433 N N . PHE B 1 392 ? -2.807 -27.219 -9.094 1 98.38 392 PHE B N 1
ATOM 6434 C CA . PHE B 1 392 ? -3.051 -27.516 -7.684 1 98.38 392 PHE B CA 1
ATOM 6435 C C . PHE B 1 392 ? -1.952 -26.922 -6.809 1 98.38 392 PHE B C 1
ATOM 6437 O O . PHE B 1 392 ? -0.777 -26.938 -7.18 1 98.38 392 PHE B O 1
ATOM 6444 N N . ALA B 1 393 ? -2.307 -26.469 -5.676 1 97.75 393 ALA B N 1
ATOM 6445 C CA . ALA B 1 393 ? -1.347 -25.906 -4.723 1 97.75 393 ALA B CA 1
ATOM 6446 C C . ALA B 1 393 ? -0.952 -26.953 -3.678 1 97.75 393 ALA B C 1
ATOM 6448 O O . ALA B 1 393 ? -1.804 -27.688 -3.172 1 97.75 393 ALA B O 1
ATOM 6449 N N . PHE B 1 394 ? 0.346 -27 -3.34 1 97.56 394 PHE B N 1
ATOM 6450 C CA . PHE B 1 394 ? 0.783 -27.906 -2.293 1 97.56 394 PHE B CA 1
ATOM 6451 C C . PHE B 1 394 ? 1.328 -27.141 -1.096 1 97.56 394 PHE B C 1
ATOM 6453 O O . PHE B 1 394 ? 1.932 -27.734 -0.196 1 97.56 394 PHE B O 1
ATOM 6460 N N . CYS B 1 395 ? 1.165 -25.828 -1.053 1 96.75 395 CYS B N 1
ATOM 6461 C CA . CYS B 1 395 ? 1.448 -25.031 0.138 1 96.75 395 CYS B CA 1
ATOM 6462 C C . CYS B 1 395 ? 0.344 -25.188 1.176 1 96.75 395 CYS B C 1
ATOM 6464 O O . CYS B 1 395 ? -0.151 -24.203 1.72 1 96.75 395 CYS B O 1
ATOM 6466 N N . LYS B 1 396 ? -0.091 -26.375 1.378 1 96.12 396 LYS B N 1
ATOM 6467 C CA . LYS B 1 396 ? -1.134 -26.797 2.305 1 96.12 396 LYS B CA 1
ATOM 6468 C C . LYS B 1 396 ? -0.593 -27.828 3.305 1 96.12 396 LYS B C 1
ATOM 6470 O O . LYS B 1 396 ? 0.527 -28.312 3.154 1 96.12 396 LYS B O 1
ATOM 6475 N N . THR B 1 397 ? -1.393 -28.094 4.387 1 94.5 397 THR B N 1
ATOM 6476 C CA . THR B 1 397 ? -0.988 -29.156 5.297 1 94.5 397 THR B CA 1
ATOM 6477 C C . THR B 1 397 ? -1.057 -30.516 4.605 1 94.5 397 THR B C 1
ATOM 6479 O O . THR B 1 397 ? -1.816 -30.688 3.652 1 94.5 397 THR B O 1
ATOM 6482 N N . GLU B 1 398 ? -0.247 -31.422 5.07 1 96.06 398 GLU B N 1
ATOM 6483 C CA . GLU B 1 398 ? -0.328 -32.781 4.531 1 96.06 398 GLU B CA 1
ATOM 6484 C C . GLU B 1 398 ? -1.73 -33.344 4.699 1 96.06 398 GLU B C 1
ATOM 6486 O O . GLU B 1 398 ? -2.211 -34.094 3.834 1 96.06 398 GLU B O 1
ATOM 6491 N N . ASP B 1 399 ? -2.385 -32.969 5.762 1 95.88 399 ASP B N 1
ATOM 6492 C CA . ASP B 1 399 ? -3.75 -33.438 6.008 1 95.88 399 ASP B CA 1
ATOM 6493 C C . ASP B 1 399 ? -4.699 -32.938 4.926 1 95.88 399 ASP B C 1
ATOM 6495 O O . ASP B 1 399 ? -5.574 -33.656 4.469 1 95.88 399 ASP B O 1
ATOM 6499 N N . ASP B 1 400 ? -4.535 -31.703 4.539 1 94.56 400 ASP B N 1
ATOM 6500 C CA . ASP B 1 400 ? -5.348 -31.141 3.463 1 94.56 400 ASP B CA 1
ATOM 6501 C C . ASP B 1 400 ? -5.121 -31.906 2.154 1 94.56 400 ASP B C 1
ATOM 6503 O O . ASP B 1 400 ? -6.074 -32.188 1.43 1 94.56 400 ASP B O 1
ATOM 6507 N N . ILE B 1 401 ? -3.889 -32.219 1.863 1 97.25 401 ILE B N 1
ATOM 6508 C CA . ILE B 1 401 ? -3.531 -32.938 0.631 1 97.25 401 ILE B CA 1
ATOM 6509 C C . ILE B 1 401 ? -4.094 -34.344 0.657 1 97.25 401 ILE B C 1
ATOM 6511 O O . ILE B 1 401 ? -4.617 -34.844 -0.348 1 97.25 401 ILE B O 1
ATOM 6515 N N . ARG B 1 402 ? -4.074 -34.938 1.78 1 97.56 402 ARG B N 1
ATOM 6516 C CA . ARG B 1 402 ? -4.602 -36.312 1.919 1 97.56 402 ARG B CA 1
ATOM 6517 C C . ARG B 1 402 ? -6.125 -36.312 1.808 1 97.56 402 ARG B C 1
ATOM 6519 O O . ARG B 1 402 ? -6.707 -37.219 1.238 1 97.56 402 ARG B O 1
ATOM 6526 N N . GLU B 1 403 ? -6.742 -35.281 2.387 1 97.56 403 GLU B N 1
ATOM 6527 C CA . GLU B 1 403 ? -8.188 -35.156 2.223 1 97.56 403 GLU B CA 1
ATOM 6528 C C . GLU B 1 403 ? -8.562 -34.969 0.754 1 97.56 403 GLU B C 1
ATOM 6530 O O . GLU B 1 403 ? -9.547 -35.531 0.286 1 97.56 403 GLU B O 1
ATOM 6535 N N . ALA B 1 404 ? -7.832 -34.188 0.069 1 97.62 404 ALA B N 1
ATOM 6536 C CA . ALA B 1 404 ? -8.047 -34.031 -1.366 1 97.62 404 ALA B CA 1
ATOM 6537 C C . ALA B 1 404 ? -7.879 -35.344 -2.1 1 97.62 404 ALA B C 1
ATOM 6539 O O . ALA B 1 404 ? -8.625 -35.656 -3.037 1 97.62 404 ALA B O 1
ATOM 6540 N N . ALA B 1 405 ? -6.891 -36.125 -1.672 1 97.62 405 ALA B N 1
ATOM 6541 C CA . ALA B 1 405 ? -6.637 -37.438 -2.268 1 97.62 405 ALA B CA 1
ATOM 6542 C C . ALA B 1 405 ? -7.867 -38.344 -2.172 1 97.62 405 ALA B C 1
ATOM 6544 O O . ALA B 1 405 ? -8.227 -39.031 -3.139 1 97.62 405 ALA B O 1
ATOM 6545 N N . VAL B 1 406 ? -8.469 -38.312 -1.052 1 97.94 406 VAL B N 1
ATOM 6546 C CA . VAL B 1 406 ? -9.664 -39.125 -0.817 1 97.94 406 VAL B CA 1
ATOM 6547 C C . VAL B 1 406 ? -10.766 -38.719 -1.792 1 97.94 406 VAL B C 1
ATOM 6549 O O . VAL B 1 406 ? -11.391 -39.594 -2.418 1 97.94 406 VAL B O 1
ATOM 6552 N N . ARG B 1 407 ? -10.969 -37.469 -1.959 1 98 407 ARG B N 1
ATOM 6553 C CA . ARG B 1 407 ? -12.031 -36.969 -2.818 1 98 407 ARG B CA 1
ATOM 6554 C C . ARG B 1 407 ? -11.703 -37.188 -4.289 1 98 407 ARG B C 1
ATOM 6556 O O . ARG B 1 407 ? -12.578 -37.562 -5.082 1 98 407 ARG B O 1
ATOM 6563 N N . LEU B 1 408 ? -10.492 -37.031 -4.645 1 97.62 408 LEU B N 1
ATOM 6564 C CA . LEU B 1 408 ? -10.047 -37.125 -6.031 1 97.62 408 LEU B CA 1
ATOM 6565 C C . LEU B 1 408 ? -10.164 -38.562 -6.539 1 97.62 408 LEU B C 1
ATOM 6567 O O . LEU B 1 408 ? -10.195 -38.781 -7.75 1 97.62 408 LEU B O 1
ATOM 6571 N N . LYS B 1 409 ? -10.18 -39.469 -5.68 1 96.19 409 LYS B N 1
ATOM 6572 C CA . LYS B 1 409 ? -10.344 -40.875 -6.082 1 96.19 409 LYS B CA 1
ATOM 6573 C C . LYS B 1 409 ? -11.602 -41.062 -6.918 1 96.19 409 LYS B C 1
ATOM 6575 O O . LYS B 1 409 ? -11.648 -41.906 -7.793 1 96.19 409 LYS B O 1
ATOM 6580 N N . LYS B 1 410 ? -12.586 -40.219 -6.656 1 95.38 410 LYS B N 1
ATOM 6581 C CA . LYS B 1 410 ? -13.836 -40.312 -7.406 1 95.38 410 LYS B CA 1
ATOM 6582 C C . LYS B 1 410 ? -13.602 -40.062 -8.891 1 95.38 410 LYS B C 1
ATOM 6584 O O . LYS B 1 410 ? -14.406 -40.469 -9.734 1 95.38 410 LYS B O 1
ATOM 6589 N N . LEU B 1 411 ? -12.578 -39.406 -9.195 1 95.44 411 LEU B N 1
ATOM 6590 C CA . LEU B 1 411 ? -12.258 -39.094 -10.578 1 95.44 411 LEU B CA 1
ATOM 6591 C C . LEU B 1 411 ? -11.992 -40.344 -11.383 1 95.44 411 LEU B C 1
ATOM 6593 O O . LEU B 1 411 ? -12.125 -40.344 -12.609 1 95.44 411 LEU B O 1
ATOM 6597 N N . GLN B 1 412 ? -11.594 -41.375 -10.789 1 92.12 412 GLN B N 1
ATOM 6598 C CA . GLN B 1 412 ? -11.25 -42.625 -11.453 1 92.12 412 GLN B CA 1
ATOM 6599 C C . GLN B 1 412 ? -12.43 -43.156 -12.258 1 92.12 412 GLN B C 1
ATOM 6601 O O . GLN B 1 412 ? -12.242 -43.875 -13.242 1 92.12 412 GLN B O 1
ATOM 6606 N N . ASN B 1 413 ? -13.586 -42.75 -11.852 1 93 413 ASN B N 1
ATOM 6607 C CA . ASN B 1 413 ? -14.797 -43.219 -12.516 1 93 413 ASN B CA 1
ATOM 6608 C C . ASN B 1 413 ? -15.117 -42.375 -13.75 1 93 413 ASN B C 1
ATOM 6610 O O . ASN B 1 413 ? -16.094 -42.625 -14.445 1 93 413 ASN B O 1
ATOM 6614 N N . HIS B 1 414 ? -14.281 -41.469 -14.016 1 95 414 HIS B N 1
ATOM 6615 C CA . HIS B 1 414 ? -14.609 -40.5 -15.07 1 95 414 HIS B CA 1
ATOM 6616 C C . HIS B 1 414 ? -13.523 -40.469 -16.141 1 95 414 HIS B C 1
ATOM 6618 O O . HIS B 1 414 ? -13.461 -39.531 -16.938 1 95 414 HIS B O 1
ATOM 6624 N N . PHE B 1 415 ? -12.672 -41.438 -16.203 1 94.38 415 PHE B N 1
ATOM 6625 C CA . PHE B 1 415 ? -11.586 -41.469 -17.172 1 94.38 415 PHE B CA 1
ATOM 6626 C C . PHE B 1 415 ? -12.039 -42.125 -18.469 1 94.38 415 PHE B C 1
ATOM 6628 O O . PHE B 1 415 ? -12.969 -42.938 -18.469 1 94.38 415 PHE B O 1
ATOM 6635 N N . LEU B 1 416 ? -11.414 -41.781 -19.469 1 91.62 416 LEU B N 1
ATOM 6636 C CA . LEU B 1 416 ? -11.609 -42.438 -20.75 1 91.62 416 LEU B CA 1
ATOM 6637 C C . LEU B 1 416 ? -11.203 -43.906 -20.672 1 91.62 416 LEU B C 1
ATOM 6639 O O . LEU B 1 416 ? -10.258 -44.25 -19.969 1 91.62 416 LEU B O 1
ATOM 6643 N N . GLU B 1 417 ? -11.969 -44.844 -21.281 1 82.81 417 GLU B N 1
ATOM 6644 C CA . GLU B 1 417 ? -11.617 -46.281 -21.344 1 82.81 417 GLU B CA 1
ATOM 6645 C C . GLU B 1 417 ? -10.273 -46.469 -22.031 1 82.81 417 GLU B C 1
ATOM 6647 O O . GLU B 1 417 ? -9.938 -45.781 -22.984 1 82.81 417 GLU B O 1
ATOM 6652 N N . SER B 1 418 ? -9.281 -47 -21.312 1 67.19 418 SER B N 1
ATOM 6653 C CA . SER B 1 418 ? -7.977 -47.312 -21.891 1 67.19 418 SER B CA 1
ATOM 6654 C C . SER B 1 418 ? -8.117 -48.125 -23.172 1 67.19 418 SER B C 1
ATOM 6656 O O . SER B 1 418 ? -8.906 -49.062 -23.234 1 67.19 418 SER B O 1
ATOM 6658 N N . THR B 1 419 ? -7.969 -47.562 -24.344 1 48.59 419 THR B N 1
ATOM 6659 C CA . THR B 1 419 ? -7.949 -48.344 -25.594 1 48.59 419 THR B CA 1
ATOM 6660 C C . THR B 1 419 ? -6.953 -49.469 -25.5 1 48.59 419 THR B C 1
ATOM 6662 O O . THR B 1 419 ? -6.617 -50.094 -26.531 1 48.59 419 THR B O 1
ATOM 6665 N N . LYS B 1 420 ? -6.102 -50.125 -24.703 1 50.81 420 LYS B N 1
ATOM 6666 C CA . LYS B 1 420 ? -5.148 -51.219 -24.906 1 50.81 420 LYS B CA 1
ATOM 6667 C C . LYS B 1 420 ? -5.863 -52.5 -25.297 1 50.81 420 LYS B C 1
ATOM 6669 O O . LYS B 1 420 ? -5.219 -53.5 -25.656 1 50.81 420 LYS B O 1
ATOM 6674 N N . ASP B 1 421 ? -7.062 -52.875 -24.75 1 38.81 421 ASP B N 1
ATOM 6675 C CA . ASP B 1 421 ? -7.398 -54.25 -25.125 1 38.81 421 ASP B CA 1
ATOM 6676 C C . ASP B 1 421 ? -7.801 -54.344 -26.594 1 38.81 421 ASP B C 1
ATOM 6678 O O . ASP B 1 421 ? -8.195 -55.406 -27.078 1 38.81 421 ASP B O 1
ATOM 6682 N N . LYS B 1 422 ? -7.852 -53.438 -27.469 1 36.78 422 LYS B N 1
ATOM 6683 C CA . LYS B 1 422 ? -7.938 -54 -28.812 1 36.78 422 LYS B CA 1
ATOM 6684 C C . LYS B 1 422 ? -6.551 -54.344 -29.359 1 36.78 422 LYS B C 1
ATOM 6686 O O . LYS B 1 422 ? -5.586 -53.625 -29.125 1 36.78 422 LYS B O 1
#

Foldseek 3Di:
DPPDDDDPLCVLPDPDALCNPQVVLLVVLVFLEQADAFFPDDFDPLLVVLLVVCVVCCVVCVCLQPDAFLQAHPLLLVLVQVVVCVQLVNDPRDSLQKRKFLFLLLVLLLLLLLFDDAAAEEEDEPLADLSNCSSNSSSNYHYQYWYFFDDPVLAFQPGDTDLVSVVVSDDLRYAEYEAEAVGAVPQHHHDPVRLVSVVVVCVVSVHAYEYEDQFQLQFAPDHHRDSCSDPPRQQRYKYKYACCNVRSPVVQRIIMIGGDSVSVVSSSVVSCPVPNYGRSSSSSSVSVVSVVCVVDCSSVVVNVVLVVLLVLLQVLCVVLPWHWSRHRTGFKIKTFQVFFALVQFDDPVPPPDASQRSVQSCCCNPQRYHWAASLSRDDPVCCVSGRRIIMGGSSYDPVSSVVSSVSSSVSSVGGDDPPPPD/DPPDDDDPLCVLPDPDALCNPQVVLLVVLVFLEQADAAFPDDFDPLLVVLLVVCVVCCVVCVCLQPDAFLQAHPLLLVLVQVVVCVQLVNDPRDSLQKRKFLFLLLVLLLLLLLFDDAAAEEEDEPLADLSNCSSNSSSNYHYQYWYFFDDPVLAFQPGHTDLVSVVVSDDLRYAEYEAEAVGAVPQHHHDPVRLVSVVVVCVVSVHAYEYEDQFQLQFAPDHHRDSCSDPPRQARYKYKYACCNVRSPVVQRIIMIGGDSVSVVSSSVVSCPPPNYGRSSSSSSVSVVSVVCVVDCSSVVVNVVLVVLLVLLQVLCVVLPWHWSRHRTGFKIKTFQVFFALVQFDDPVPPPDASQRSVQSSCCNPQRYHWAASCSRDDPVCCVSGSRIIMGGSSYDPVSSVVSSVSSSVSSVGGDPPPPVD

Secondary structure (DSSP, 8-state):
---PPPPGGGGGS-S--HHHHHHHHHHHTT-EE-SS-S-SSPPPHHHHHHHHHHHHTTTT-GGGGSPPPTT--HHHHHHHHHHHHHHTT-TT--GGGEEEESHHHHHHHHHHHHH--TT-EEEEEES--THHHHHHHHTT-EEEEEEPBP-TT-BGGG-B--HHHHHHH--TTEEEEEEESSBTTTTBPPPHHHHHHHHHHHHHTT-EEEEE-TTTT-B-SS----GGGSTTTGGGEEEEEEHHHHTT-GGG--EEEE--HHHHHHHHHHHHHHTS---HHHHHHHHHHHHHHHTTTHHHHHHHHHHHHHHHHHHHHHHTT-EEEB-SBSSEEEEE-TTB-GGGT--TT--SS-HHHHHHHHIIIII-EE-EEGGGGS-GGGHHHHTTEEEEE--S-HHHHHHHHHHHGGGGGGBPP--TT-/----PPPGGGGGS-SS-HHHHHHHHHHHTT-EE-SS-S-SSPPPHHHHHHHHHHHHTTTT-GGGGSPPPTT--HHHHHHHHHHHHHHTT-TT--GGGEEEESHHHHHHHHHHHHH--TT-EEEEEES--THHHHHHHHTT-EEEEEEPBPPTT-BGGG-B--HHHHHHH--TTEEEEEEESSBTTTTBPPPHHHHHHHHHHHHHTT-EEEEE-TTTT-B-SS----GGGSTTTGGGEEEEEEHHHHTT-GGG--EEEE--HHHHHHHHHHHHHHTS---HHHHHHHHHHHHHHHTTTHHHHHHHHHHHHHHHHHHHHHHTT-EEEB-SBSSEEEEE-TTB-GGGT--TT--SS-HHHHHHHHIIIII-EE-EEGGGGS-GGGHHHHTTEEEEE--S-HHHHHHHHHHHGGGGGGBPP-GGG-

pLDDT: mean 95.23, std 7.07, range [36.78, 98.88]

Nearest PDB structures (foldseek):
  1gd9-assembly1_B  TM=9.339E-01  e=3.496E-34  Pyrococcus horikoshii
  1o4s-assembly1_A  TM=9.332E-01  e=2.858E-32  Thermotoga maritima
  1dju-assembly1_A  TM=9.086E-01  e=6.119E-32  Pyrococcus horikoshii OT3
  1vp4-assembly1_B  TM=8.295E-01  e=1.146E-24  Thermotoga maritima MSB8
  8fft-assembly2_D  TM=8.440E-01  e=4.710E-24  Dolichospermum flos-aquae

InterPro domains:
  IPR004839 Aminotransferase, class I/classII, large domain [PF00155] (31-408)
  IPR015421 Pyridoxal phosphate-dependent transferase, major domain [G3DSA:3.40.640.10] (45-294)
  IPR015422 Pyridoxal phosphate-dependent transferase, small domain [G3DSA:3.90.1150.10] (19-408)
  IPR015424 Pyridoxal phosphate-dependent transferase [SSF53383] (14-411)
  IPR051326 Kynurenine--oxoglutarate transaminase [PTHR43807] (15-413)

=== Feature glossary ===
Key to the feature types in this record:

pLDDT. pLDDT is the predicted lDDT-Cα score: AlphaFold's confidence that the local environment of each residue (all inter-atomic distances within 15 Å) is correctly placed. It is a per-residue number between 0 and 100, with higher meaning more reliable.

Radius of gyration, Cα contacts, bounding box. The geometric summary reports three shape descriptors. Rg (radius of gyration) measures how spread out the Cα atoms are about their centre of mass; compact globular proteins have small Rg, elongated or unfolded ones large. Cα contacts (<8 Å, |i−j|>4) count long-range residue pairs in spatial proximity — high for tightly packed folds, near zero for rods or random coil. The bounding-box extents give the protein's footprint along x, y, z in Å.

Backbone torsions (φ/ψ). Backbone dihedral angles. Every residue except chain termini has a φ (preceding-C → N → Cα → C) and a ψ (N → Cα → C → next-N). They are reported in degrees following the IUPAC sign convention. Secondary structure is essentially a statement about which (φ, ψ) basin each residue occupies.

Contact-map, Ramachandran, and PAE plots. Plot images: a contact map (which residues are close in 3D, as an N×N binary image), a Ramachandran scatter (backbone torsion angles, revealing secondary-structure composition at a glance), and — for AlphaFold structures — a PAE heatmap (pairwise prediction confidence).

Predicted aligned error. Predicted Aligned Error (PAE) is an AlphaFold confidence matrix: entry (i, j) is the expected error in the position of residue j, in ångströms, when the prediction is superimposed on the true structure at residue i. Low PAE within a block of residues means that block is internally rigid and well-predicted; hi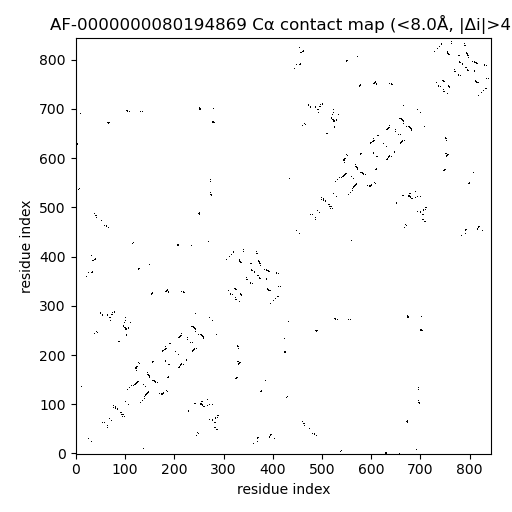gh PAE between two blocks means their relative placement is uncertain even if each block individually is confident.

Secondary structure (3-state, P-SEA). Three-state secondary structure (P-SEA) collapses the eight DSSP classes into helix (a), strand (b), and coil (c). P-SEA assigns these from Cα geometry alone — distances and angles — without requiring backbone oxygens, so it works on any Cα trace.

Solvent-accessible surface area. Solvent-accessible surface area (SASA) is the area in Å² traced out by the centre of a 1.4 Å probe sphere (a water molecule) rolled over the protein's van der Waals surface (Shrake–Rupley / Lee–Richards construction). Buried residues have near-zero SASA; fully exposed residues can exceed 200 Å². The total SASA scales roughly with the number of surface residues.

Foldseek 3Di. The Foldseek 3Di string encodes local tertiary geometry as a 20-letter alphabet — one character per residue — derived from the relative positions of nearby Cα atoms. Unlike the amino-acid sequence, 3Di is a direct function of the 3D structure, so two proteins with the same fold have similar 3Di strings even at low sequence identity.

B-factor. For experimental (PDB) structures, the B-factor (temperature factor) quantifies the positional spread of each atom in the crystal — a combination of thermal vibration and static disorder — in units of Å². High B-factors mark flexible loops or poorly resolved regions; low B-factors mark the rigid, well-ordered core.

mmCIF coordinates. The mmCIF block holds the 3D Cartesian coordinates of each backbone atom (N, Cα, C, O) in ångströms. mmCIF is the PDB's canonical archive format — a tagged-loop text representation of the atomic model.

InterPro / GO / CATH / organism. Functional annotations link the protein to curated databases. InterPro entries identify conserved domains and families by matching the sequence against member-database signatures (Pfam, PROSITE, CDD, …). Gene Ontology (GO) terms describe molecular function, biological process, and cellular component in a controlled vocabulary. CATH places the structure in a hierarchical fold classification (Class/Architecture/Topology/Homologous-superfamily). The organism is the source species.

Rendered structure images. Structure images are PyMOL renders from six orthogonal camera directions. Cartoon representation draws helices as coils and strands as arrows; sticks shows the backbone as bonds; surface shows the solvent-excluded envelope. Rainbow coloring maps sequence position to hue (blue→red, N→C); chain coloring assigns a distinct color per polypeptide.

Sequence. This is the polypeptide sequence — one letter per residue, N-terminus first. Length ranges from a few dozen residues for small domains to over a thousand for large multi-domain proteins.

Secondary structure (8-state, DSSP). The SS8 string is DSSP's per-residue secondary-structure call. α-helix (H) means an i→i+4 H-bond ladder; β-strand (E) means the residue participates in a β-sheet; 3₁₀ (G) and π (I) are tighter and wider helices; T/S are turns/bends; '-' is loop.

Nearest PDB structures. Structural nearest neighbors (via Foldseek easy-search vs the PDB). Reported per hit: target PDB id, E-value, and alignment TM-score. A TM-score above ~0.5 is the conventional threshold for 'same fold'.